Protein AF-0000000068169214 (afdb_homodimer)

InterPro domains:
  IPR000182 GNAT domain [PF13718] (425-531)
  IPR000182 GNAT domain [PF13718] (538-586)
  IPR000182 GNAT domain [PS51186] (446-587)
  IPR007807 TcmA/NAT10, helicase domain [PF05127] (220-394)
  IPR013562 TmcA/NAT10, N-terminal [PF08351] (6-164)
  IPR016181 Acyl-CoA N-acyltransferase [SSF55729] (498-569)
  IPR024914 tRNA(Met) cytidine acetyltransferase TmcA [MF_01886] (15-723)
  IPR027417 P-loop containing nucleoside triphosphate hydrolase [G3DSA:3.40.50.300] (217-384)
  IPR027417 P-loop containing nucleoside triphosphate hydrolase [SSF52540] (193-338)
  IPR032672 TmcA/NAT10/Kre33 [PTHR10925] (72-532)

Foldseek 3Di:
DPAPDDLLVLLQQQQVLWFEFEEEAEAPPVVVVLVNVVSLCVVPVAWAEEEEDAPVDPCGVVVVVVVCVNHPHYDYDYLVRLLLCLVAETQEYEYEPAQADFLQSLQSRVNRYFGSGYYYYYYNHPQPNHPLQVLLDDPRAWACLLVVLLVVLLQPFANYWYHDPHYTHHHHDGSVQWAAADDDDCAPPNLLSVVARHVLLSVLLRCVCQLVDDWFAEEEEEEAPQLCLLLSQLLNVVVNCVPHPDAFEEEEEELDLSLNQNSPVSVVVNCVSVVADWDFDADPVGGGAWTGGPSHIYGYDYLVAQLQDDTQEYEYGQVLLQPLLSVLLSSLVYRGYYYYHYCFYQQAHCVVVVVSCVVCVPRHVYHYRYGYAGRRGTHRHSVVVSSCQSLVRVQAADPFDFPLDKDKDDLSVCSVDSVSVSNLVNQQRVFDGGHHSSVSSSSRINPQKIKMAGPRRQKIWIKGKAALDDLVVLVCLCVPDDDSPHVPQSCCCNVVVPSVRRNFIEMEGATIGGRPVCPPVCSSLSSVVVVVVVCVVVPGFKYKYKDFQDLVVLVVCVVSPWAWQDWAQDQDSRRSGIIIMTMDGDDPVSVVVSLVSLQVVLVVCQQDCQPSVLPPQLLSSQVNLLRRDAADAADADLVLLVVLVCVLVVNDDCVVNLVSLSSLLVRCSNHVPDDDDSLLNSLSCNCRRNVHQLCSSCSSSVHHSVVSVVSPSVSSVVSCVVVVPD/DPAPDDLLVLLQQQQVLWFEFEEEAEAPPVVVVLVNVVSLCVVPVAWAEEEEDAPVDPCGVVVVVVVCVNHPHYDYDYLVRLLLCLVAETQEYEYEPAQADFLQSLQSRVNRYFGSGYYYYYYNHPQPNHDLQVLLDDPRAWFCLLVVLLVVLLQPFANYWYHDPHYTHHHHDGSVQWAAADDDDCAPPNLLSVVARHVLLSVLLNCVLQLVDDWFAEEEEEEAPQLCLLLSQLLNVVVNCVPHPDAFEEEEEELDLSLNQNSPVSVVVNCVSVVADWDFDADPVGGGAWTGGPSHIYGYDYLVAQLQDDTQEYEYGQNLQQPLLSVLLSSLVYRGYYYYHYCFDLFAHCVVVVVSCVVCVPNHDYHYRYGYAGRRGTHRHSVVVSSCQSLVRVQAADPFDQPLDKDKDDLSVCSVDSVSVSNLVNQQRVFDRGHHSSVSSSSRINPQKIWMAGPRRQKIWIKGKAALDDLVVLVCLCVPDDDSPHVVQSCCCNPVVPSVRRNFIEMEGADIGGRPVCPPVCSSLSSVVVVVVVCVVVPGFKYKYKDFQDLVVLVVCVVSPWAWQDWAQDQDSRRSGIIIMTMDGDDPVSVVVSLVSLQVVLVVCQQDCQPSVLPPQLLSSQVNLLRRDAADAADADLVLLVLLVCVLVVNDDCVVNLVSLSSLLVRCSNHVPDDDDSLLNSLSCNCRRNVHQLCSSCSSSVHHSVVSVVSPSVSSVVSCVVVVPD

Secondary structure (DSSP, 8-state):
---SS-HHHHHHHHHHHT--EEEEEESS-HHHHHHHHHHHHTT-SS--EEEEE-TTSTTHHHHHHHHHHH-SSEEEEEGGGGGGGTT--EEEEEEE-SS---HHHHHHHHTTEEEEEEEEEEES-TTSS-HHHHHT-BTTB---HHHHHHHHHHHHSTTEEEEETTEEEE----GGG-B--------S-HHHHTT-SSHHHHHHHHHGGGGGSSS-EEEEEEE-TTS-HHHHHHHHHHHHHHH-SS--EEEEE-SSHHHHHHHHHHHHHHHHHTT---EEEE-TTS-EEEEEETTEEEEE--HHHHTT---SEEEEETHHHHHHHHHHHHHHH-SEEEEEEESSSTT---HHHHHGGGGGTTTSEEEEEE--S-SSS-BT-HHHHHHHHHTTTT---------S-EEEE-HHHHHH-HHHHHHHHHHHHHH-TT--HHHHHHHHH-TTEEEEEEGGGSEEEEEEEEE---HHHHHHHHTT---SS-HHHHHHHHHH--GGGGGSEEEEEEEEEE-GGGTTSSHHHHHHHHHHHHHHHTT-SEEEEEEE--HHHHHHHHHTT-EEEEE-SS-BTTTTB-EEEEEEE-SHHHHHHHHHHHHHHHHHHHHHTTTTTTTS-HHHHHHHHHHSPP-------HHHHHHHHHHHTTSS-HHHHHHHHHHHHHHHHHH--S---HHHHHHHIIIIIS---HHHHHHHHT--HHHHHHHHHHHHHHHHHHTT--/---SS-HHHHHHHHHHHT--EEEEEESS-HHHHHHHHHHHHTT-SS--EEEEE-TTSTTHHHHHHHHHHH-SSEEEEEGGGGGGGTT--EEEEEEE-SS---HHHHHHHHTTEEEEEEEEEEES-TTSS-HHHHHT-BTTB---HHHHHHHHHHHHSTTEEEEETTEEEE----GGG-B--------S-HHHHTT-SSHHHHHHHHHGGGGGSSS-EEEEEEE-TTS-HHHHHHHHHHHHHHH-SS--EEEEE-SSHHHHHHHHHHHHHHHHHTT---EEEE-TTS-EEEEEETTEEEEE--HHHHTT---SEEEEETHHHHHHHHHHHHHHH-SEEEEEEESSSTT---HHHHHGGGGGBTTBEEEEEE--S-SSS-BT-HHHHHHHHHTTTT---------S-EEEE-HHHHHH-HHHHHHHHHHHHHH-TT--HHHHHHHHH-TTEEEEEEGGGSEEEEEEEEE---HHHHHHHHTT---SS-HHHHHHHHHH--GGGGGSEEEEEEEEEE-GGGTTSSHHHHHHHHHHHHHHHTT-SEEEEEEE--HHHHHHHHHTT-EEEEE-SS-BTTTTB-EEEEEEE-SHHHHHHHHHHHHHHHHHHHHHTTTTTTTS-HHHHHHHHHHSPP-------HHHHHHHHHHHTTSS-HHHHHHHHHHHHHHHHHH--S---HHHHHHHIIIIIS---HHHHHHHHT--HHHHHHHHHHHHHHHHHHTT--

Solvent-accessible surface area (backbone atoms only — not comparable to full-atom values): 74228 Å² total; per-residue (Å²): 128,93,53,101,60,65,64,53,58,54,50,49,39,22,47,73,19,21,20,45,37,41,36,39,31,41,28,86,38,68,63,57,54,50,50,54,51,52,45,46,35,73,75,43,78,79,48,45,28,39,37,36,34,56,75,84,44,88,65,40,55,58,53,52,53,55,50,51,74,78,41,90,47,71,45,79,35,43,59,93,56,42,66,71,44,62,84,44,76,22,37,26,28,38,38,52,29,49,57,32,65,49,53,49,59,53,50,54,53,59,67,19,41,26,34,34,16,42,33,38,38,36,21,52,42,91,90,45,70,25,55,55,57,52,68,41,41,56,96,85,36,56,50,59,49,40,61,51,50,44,53,51,44,50,69,70,35,47,39,29,36,36,33,53,73,85,42,75,48,70,39,83,66,61,42,85,63,34,45,62,61,54,59,82,64,54,64,86,48,50,78,60,32,68,77,39,57,33,46,52,37,29,48,45,48,60,52,51,59,60,58,73,46,86,71,37,26,35,40,37,38,35,26,43,76,60,34,46,65,53,42,27,50,10,40,29,51,50,52,48,50,71,69,40,92,52,73,34,39,31,38,35,24,20,72,42,68,58,76,31,42,48,27,51,51,28,24,50,50,34,30,56,72,67,69,52,74,66,47,78,40,63,48,99,88,67,46,70,39,30,41,33,40,57,65,19,33,43,28,57,36,56,54,85,53,44,57,75,50,88,65,58,34,40,36,30,33,48,35,45,47,36,32,66,69,53,51,54,38,33,61,66,65,45,47,19,38,36,38,31,31,38,44,40,31,65,77,10,30,24,58,61,53,55,54,59,53,61,76,37,61,76,76,26,55,69,45,80,46,74,36,80,61,38,63,49,32,15,45,64,27,39,51,58,53,45,50,34,58,67,50,49,44,72,42,52,52,51,92,46,67,77,74,85,44,71,44,76,51,60,56,69,64,37,72,72,30,65,68,59,34,40,35,52,48,4,21,52,33,61,64,29,53,70,36,39,34,48,52,55,41,46,62,42,17,36,61,64,50,46,37,35,36,27,39,64,56,29,28,41,34,39,30,33,63,30,47,56,45,51,73,66,55,46,53,42,35,52,65,58,48,85,74,90,71,28,64,68,40,42,49,40,22,47,60,48,51,41,57,72,56,23,52,40,35,27,36,32,44,70,42,73,23,44,21,78,93,54,54,94,68,53,55,68,58,49,48,50,50,53,51,48,55,52,38,54,71,69,65,39,24,32,40,30,36,64,45,69,67,41,60,68,61,52,49,54,42,44,76,71,62,31,33,55,47,45,66,51,59,58,60,33,61,74,47,58,38,38,39,31,30,33,39,34,55,69,35,73,66,38,42,52,53,48,50,52,41,9,38,49,41,40,52,33,52,67,65,27,21,44,48,65,42,46,85,51,58,36,51,45,53,33,52,54,41,66,58,22,61,60,59,68,85,65,87,78,55,70,45,40,53,50,34,52,50,34,35,73,70,66,57,42,58,64,69,67,32,44,40,41,52,43,51,50,50,50,34,45,53,26,45,57,87,68,90,73,61,50,68,44,45,13,40,44,38,23,45,54,47,33,33,38,52,54,58,55,34,5,45,74,69,77,42,50,38,70,54,39,55,52,42,33,49,51,41,52,52,52,53,36,58,76,69,64,66,127,127,92,54,101,61,63,63,53,57,55,49,50,38,23,46,73,19,22,20,44,39,41,36,37,31,41,27,86,40,68,64,60,52,50,48,54,54,52,46,46,37,73,74,43,77,80,50,45,28,38,38,36,32,56,76,85,44,90,64,41,56,58,53,50,52,55,49,51,74,76,40,90,47,70,44,81,35,41,60,92,56,43,65,72,44,63,83,44,76,23,38,27,29,40,37,52,30,51,57,33,66,48,52,50,57,53,52,54,52,59,66,18,40,26,35,36,17,43,35,38,38,36,21,53,44,91,89,45,71,25,55,57,57,54,70,41,40,55,96,87,35,56,50,58,50,39,61,52,49,44,52,51,44,52,69,70,36,47,40,28,37,36,35,52,74,87,42,73,48,68,39,82,67,60,42,85,62,34,44,63,62,56,59,82,64,54,62,86,46,49,80,61,33,68,76,39,57,33,44,54,35,29,48,46,46,61,51,52,60,60,58,71,46,87,69,38,26,35,39,37,40,36,26,42,76,59,33,45,65,52,42,26,50,10,42,28,51,50,52,48,51,70,67,41,94,53,73,34,38,34,39,35,24,20,72,44,67,57,75,32,42,47,26,51,52,28,25,51,50,34,31,57,72,68,70,51,74,64,48,78,42,62,48,98,87,67,44,68,38,30,40,32,41,56,66,18,32,43,29,55,35,56,53,85,54,45,58,74,49,88,66,58,35,41,35,29,31,47,36,45,44,36,34,67,70,52,50,52,38,33,61,65,65,43,50,19,38,34,37,30,30,40,46,40,32,66,78,11,29,24,57,59,52,55,54,58,54,59,74,40,65,74,78,29,53,72,45,80,45,76,36,79,60,37,63,51,31,14,46,64,27,38,49,59,54,44,49,34,58,69,50,50,43,74,41,50,52,53,93,46,66,80,72,87,42,72,43,76,51,60,57,70,62,36,72,73,31,65,67,59,35,40,35,53,49,4,21,53,34,60,64,29,53,70,37,40,36,48,53,54,41,47,63,43,16,35,60,63,51,45,38,36,36,26,39,65,56,29,27,41,34,39,30,32,63,30,47,57,44,52,72,66,56,47,51,41,34,53,66,57,48,84,80,87,70,28,65,69,38,44,49,40,23,48,60,49,52,40,60,72,56,23,51,40,35,28,36,32,44,69,43,74,24,43,20,79,92,54,56,93,68,53,55,66,57,51,48,48,50,53,51,47,56,52,39,54,72,69,66,38,24,31,39,30,34,64,44,68,66,42,61,68,62,50,49,54,42,43,75,71,61,31,34,54,48,46,66,51,59,57,60,34,61,74,44,57,37,38,38,32,30,33,40,34,54,68,34,72,67,38,41,53,53,47,49,52,41,9,38,50,40,40,51,33,52,68,64,26,19,45,46,66,43,46,87,50,57,36,52,44,54,33,52,53,40,68,58,22,61,60,57,68,87,65,87,77,55,69,45,40,53,50,35,51,51,35,35,73,73,67,54,42,59,64,70,65,30,44,38,42,52,43,50,50,51,50,34,45,54,25,45,57,86,68,90,74,60,50,67,44,44,13,40,44,36,23,44,55,47,31,34,38,52,55,58,57,33,5,43,74,69,78,41,51,38,68,54,39,54,52,42,32,48,52,42,51,53,50,53,36,56,74,67,65,65,127

pLDDT: mean 90.36, std 9.46, range [45.31, 98.69]

Organism: Metallosphaera sedula (strain ATCC 51363 / DSM 5348 / JCM 9185 / NBRC 15509 / TH2) (NCBI:txid399549)

Structure (mmCIF, N/CA/C/O backbone):
data_AF-0000000068169214-model_v1
#
loop_
_entity.id
_entity.type
_entity.pdbx_description
1 polymer 'tRNA(Met) cytidine acetyltransferase TmcA'
#
loop_
_atom_site.group_PDB
_atom_site.id
_atom_site.type_symbol
_atom_site.label_atom_id
_atom_site.label_alt_id
_atom_site.label_comp_id
_atom_site.label_asym_id
_atom_site.label_entity_id
_atom_site.label_seq_id
_atom_site.pdbx_PDB_ins_code
_atom_site.Cartn_x
_atom_site.Cartn_y
_atom_site.Cartn_z
_atom_site.occupancy
_atom_site.B_iso_or_equiv
_atom_site.auth_seq_id
_atom_site.auth_comp_id
_atom_site.auth_asym_id
_atom_site.auth_atom_id
_atom_site.pdbx_PDB_model_num
ATOM 1 N N . MET A 1 1 ? -19.953 46.594 42.469 1 50.31 1 MET A N 1
ATOM 2 C CA . MET A 1 1 ? -19.094 47.219 41.469 1 50.31 1 MET A CA 1
ATOM 3 C C . MET A 1 1 ? -19.562 48.625 41.125 1 50.31 1 MET A C 1
ATOM 5 O O . MET A 1 1 ? -20.75 48.844 40.906 1 50.31 1 MET A O 1
ATOM 9 N N . LYS A 1 2 ? -19.016 49.562 41.688 1 56.84 2 LYS A N 1
ATOM 10 C CA . LYS A 1 2 ? -19.359 50.969 41.469 1 56.84 2 LYS A CA 1
ATOM 11 C C . LYS A 1 2 ? -19.266 51.312 39.969 1 56.84 2 LYS A C 1
ATOM 13 O O . LYS A 1 2 ? -18.172 51.312 39.406 1 56.84 2 LYS A O 1
ATOM 18 N N . SER A 1 3 ? -20.156 50.781 39.094 1 64.81 3 SER A N 1
ATOM 19 C CA . SER A 1 3 ? -20.094 51.188 37.688 1 64.81 3 SER A CA 1
ATOM 20 C C . SER A 1 3 ? -21.25 52.125 37.344 1 64.81 3 SER A C 1
ATOM 22 O O . SER A 1 3 ? -22.328 52.031 37.938 1 64.81 3 SER A O 1
ATOM 24 N N . ASN A 1 4 ? -20.969 53.156 36.688 1 70.69 4 ASN A N 1
ATOM 25 C CA . ASN A 1 4 ? -21.969 54.094 36.188 1 70.69 4 ASN A CA 1
ATOM 26 C C . ASN A 1 4 ? -22.797 53.5 35.062 1 70.69 4 ASN A C 1
ATOM 28 O O . ASN A 1 4 ? -23.609 54.188 34.469 1 70.69 4 ASN A O 1
ATOM 32 N N . TYR A 1 5 ? -22.484 52.188 34.781 1 81.19 5 TYR A N 1
ATOM 33 C CA . TYR A 1 5 ? -23.203 51.531 33.719 1 81.19 5 TYR A CA 1
ATOM 34 C C . TYR A 1 5 ? -24.172 50.469 34.25 1 81.19 5 TYR A C 1
ATOM 36 O O . TYR A 1 5 ? -23.891 49.844 35.25 1 81.19 5 TYR A O 1
ATOM 44 N N . ASP A 1 6 ? -25.25 50.406 33.656 1 89.56 6 ASP A N 1
ATOM 45 C CA . ASP A 1 6 ? -26.188 49.344 34 1 89.56 6 ASP A CA 1
ATOM 46 C C . ASP A 1 6 ? -25.844 48.062 33.25 1 89.56 6 ASP A C 1
ATOM 48 O O . ASP A 1 6 ? -26.344 47.812 32.156 1 89.56 6 ASP A O 1
ATOM 52 N N . ILE A 1 7 ? -25.125 47.219 33.844 1 92.88 7 ILE A N 1
ATOM 53 C CA . ILE A 1 7 ? -24.562 45.969 33.281 1 92.88 7 ILE A CA 1
ATOM 54 C C . ILE A 1 7 ? -25.688 45.031 32.875 1 92.88 7 ILE A C 1
ATOM 56 O O . ILE A 1 7 ? -25.625 44.406 31.828 1 92.88 7 ILE A O 1
ATOM 60 N N . GLN A 1 8 ? -26.734 44.969 33.625 1 92.5 8 GLN A N 1
ATOM 61 C CA . GLN A 1 8 ? -27.875 44.094 33.344 1 92.5 8 GLN A CA 1
ATOM 62 C C . GLN A 1 8 ? -28.562 44.531 32.062 1 92.5 8 GLN A C 1
ATOM 64 O O . GLN A 1 8 ? -28.969 43.688 31.25 1 92.5 8 GLN A O 1
ATOM 69 N N . GLU A 1 9 ? -28.688 45.781 31.938 1 92.75 9 GLU A N 1
ATOM 70 C CA . GLU A 1 9 ? -29.312 46.281 30.719 1 92.75 9 GLU A CA 1
ATOM 71 C C . GLU A 1 9 ? -28.484 45.969 29.484 1 92.75 9 GLU A C 1
ATOM 73 O O . GLU A 1 9 ? -29.016 45.719 28.406 1 92.75 9 GLU A O 1
ATOM 78 N N . ILE A 1 10 ? -27.203 46.094 29.625 1 94.62 10 ILE A N 1
ATOM 79 C CA . ILE A 1 10 ? -26.297 45.75 28.531 1 94.62 10 ILE A CA 1
ATOM 80 C C . ILE A 1 10 ? -26.469 44.312 28.125 1 94.62 10 ILE A C 1
ATOM 82 O O . ILE A 1 10 ? -26.594 44 26.938 1 94.62 10 ILE A O 1
ATOM 86 N N . PHE A 1 11 ? -26.578 43.406 29.109 1 95.94 11 PHE A N 1
ATOM 87 C CA . PHE A 1 11 ? -26.734 41.969 28.844 1 95.94 11 PHE A CA 1
ATOM 88 C C . PHE A 1 11 ? -28.094 41.656 28.234 1 95.94 11 PHE A C 1
ATOM 90 O O . PHE A 1 11 ? -28.203 40.812 27.359 1 95.94 11 PHE A O 1
ATOM 97 N N . ARG A 1 12 ? -29.109 42.375 28.688 1 95.19 12 ARG A N 1
ATOM 98 C CA . ARG A 1 12 ? -30.453 42.188 28.141 1 95.19 12 ARG A CA 1
ATOM 99 C C . ARG A 1 12 ? -30.531 42.656 26.688 1 95.19 12 ARG A C 1
ATOM 101 O O . ARG A 1 12 ? -31.234 42.062 25.875 1 95.19 12 ARG A O 1
ATOM 108 N N . ASP A 1 13 ? -29.859 43.781 26.484 1 95.38 13 ASP A N 1
ATOM 109 C CA . ASP A 1 13 ? -29.828 44.312 25.109 1 95.38 13 ASP A CA 1
ATOM 110 C C . ASP A 1 13 ? -29.125 43.344 24.172 1 95.38 13 ASP A C 1
ATOM 112 O O . ASP A 1 13 ? -29.516 43.188 23 1 95.38 13 ASP A O 1
ATOM 116 N N . ALA A 1 14 ? -28.125 42.688 24.641 1 95.62 14 ALA A N 1
ATOM 117 C CA . ALA A 1 14 ? -27.391 41.688 23.844 1 95.62 14 ALA A CA 1
ATOM 118 C C . ALA A 1 14 ? -28.281 40.5 23.484 1 95.62 14 ALA A C 1
ATOM 120 O O . ALA A 1 14 ? -28.172 39.969 22.391 1 95.62 14 ALA A O 1
ATOM 121 N N . VAL A 1 15 ? -29.125 40.094 24.406 1 94.62 15 VAL A N 1
ATOM 122 C CA . VAL A 1 15 ? -30.078 39 24.141 1 94.62 15 VAL A CA 1
ATOM 123 C C . VAL A 1 15 ? -31.062 39.438 23.047 1 94.62 15 VAL A C 1
ATOM 125 O O . VAL A 1 15 ? -31.328 38.688 22.109 1 94.62 15 VAL A O 1
ATOM 128 N N . SER A 1 16 ? -31.453 40.656 23.203 1 93.19 16 SER A N 1
ATOM 129 C CA . SER A 1 16 ? -32.406 41.188 22.234 1 93.19 16 SER A CA 1
ATOM 130 C C . SER A 1 16 ? -31.797 41.281 20.844 1 93.19 16 SER A C 1
ATOM 132 O O . SER A 1 16 ? -32.438 41 19.844 1 93.19 16 SER A O 1
ATOM 134 N N . GLY A 1 17 ? -30.609 41.688 20.766 1 93.25 17 GLY A N 1
ATOM 135 C CA . GLY A 1 17 ? -29.938 41.875 19.5 1 93.25 17 GLY A CA 1
ATOM 136 C C . GLY A 1 17 ? -29.172 40.656 19.016 1 93.25 17 GLY A C 1
ATOM 137 O O . GLY A 1 17 ? -28.625 40.656 17.922 1 93.25 17 GLY A O 1
ATOM 138 N N . ASN A 1 18 ? -29.141 39.688 19.797 1 94.88 18 ASN A N 1
ATOM 139 C CA . ASN A 1 18 ? -28.438 38.438 19.5 1 94.88 18 ASN A CA 1
ATOM 140 C C . ASN A 1 18 ? -26.953 38.688 19.234 1 94.88 18 ASN A C 1
ATOM 142 O O . ASN A 1 18 ? -26.391 38.188 18.25 1 94.88 18 ASN A O 1
ATOM 146 N N . TYR A 1 19 ? -26.328 39.594 19.938 1 96.06 19 TYR A N 1
ATOM 147 C CA . TYR A 1 19 ? -24.891 39.781 19.859 1 96.06 19 TYR A CA 1
ATOM 148 C C . TYR A 1 19 ? -24.203 39.375 21.156 1 96.06 19 TYR A C 1
ATOM 150 O O . TYR A 1 19 ? -24.875 39.094 22.156 1 96.06 19 TYR A O 1
ATOM 158 N N . ARG A 1 20 ? -22.906 39.281 21.172 1 95.62 20 ARG A N 1
ATOM 159 C CA . ARG A 1 20 ? -22.156 38.75 22.312 1 95.62 20 ARG A CA 1
ATOM 160 C C . ARG A 1 20 ? -21.547 39.875 23.125 1 95.62 20 ARG A C 1
ATOM 162 O O . ARG A 1 20 ? -21.312 40.969 22.594 1 95.62 20 ARG A O 1
ATOM 169 N N . ASN A 1 21 ? -21.328 39.531 24.328 1 95.75 21 ASN A N 1
ATOM 170 C CA . ASN A 1 21 ? -20.594 40.438 25.203 1 95.75 21 ASN A CA 1
ATOM 171 C C . ASN A 1 21 ? -19.25 39.844 25.594 1 95.75 21 ASN A C 1
ATOM 173 O O . ASN A 1 21 ? -19.141 38.656 25.922 1 95.75 21 ASN A O 1
ATOM 177 N N . LEU A 1 22 ? -18.25 40.719 25.516 1 97.88 22 LEU A N 1
ATOM 178 C CA . LEU A 1 22 ? -16.906 40.344 25.969 1 97.88 22 LEU A CA 1
ATOM 179 C C . LEU A 1 22 ? -16.484 41.188 27.156 1 97.88 22 LEU A C 1
ATOM 181 O O . LEU A 1 22 ? -16.453 42.406 27.078 1 97.88 22 LEU A O 1
ATOM 185 N N . VAL A 1 23 ? -16.25 40.531 28.281 1 97.81 23 VAL A N 1
ATOM 186 C CA . VAL A 1 23 ? -15.711 41.188 29.469 1 97.81 23 VAL A CA 1
ATOM 187 C C . VAL A 1 23 ? -14.258 40.75 29.688 1 97.81 23 VAL A C 1
ATOM 189 O O . VAL A 1 23 ? -13.969 39.562 29.781 1 97.81 23 VAL A O 1
ATOM 192 N N . VAL A 1 24 ? -13.367 41.719 29.703 1 97.81 24 VAL A N 1
ATOM 193 C CA . VAL A 1 24 ? -11.977 41.438 30.016 1 97.81 24 VAL A CA 1
ATOM 194 C C . VAL A 1 24 ? -11.617 42.031 31.375 1 97.81 24 VAL A C 1
ATOM 196 O O . VAL A 1 24 ? -11.781 43.25 31.594 1 97.81 24 VAL A O 1
ATOM 199 N N . ILE A 1 25 ? -11.18 41.188 32.281 1 97.69 25 ILE A N 1
ATOM 200 C CA . ILE A 1 25 ? -10.828 41.594 33.625 1 97.69 25 ILE A CA 1
ATOM 201 C C . ILE A 1 25 ? -9.328 41.438 33.844 1 97.69 25 ILE A C 1
ATOM 203 O O . ILE A 1 25 ? -8.781 40.344 33.75 1 97.69 25 ILE A O 1
ATOM 207 N N . GLU A 1 26 ? -8.641 42.5 34.125 1 96.25 26 GLU A N 1
ATOM 208 C CA . GLU A 1 26 ? -7.207 42.469 34.406 1 96.25 26 GLU A CA 1
ATOM 209 C C . GLU A 1 26 ? -6.922 43.031 35.812 1 96.25 26 GLU A C 1
ATOM 211 O O . GLU A 1 26 ? -7.402 44.094 36.156 1 96.25 26 GLU A O 1
ATOM 216 N N . GLY A 1 27 ? -6.203 42.375 36.625 1 94.62 27 GLY A N 1
ATOM 217 C CA . GLY A 1 27 ? -5.891 42.719 38 1 94.62 27 GLY A CA 1
ATOM 218 C C . GLY A 1 27 ? -6.48 41.75 39.031 1 94.62 27 GLY A C 1
ATOM 219 O O . GLY A 1 27 ? -6.461 40.531 38.812 1 94.62 27 GLY A O 1
ATOM 220 N N . ASP A 1 28 ? -6.895 42.375 40.156 1 93.62 28 ASP A N 1
ATOM 221 C CA . ASP A 1 28 ? -7.645 41.562 41.094 1 93.62 28 ASP A CA 1
ATOM 222 C C . ASP A 1 28 ? -9 41.156 40.531 1 93.62 28 ASP A C 1
ATOM 224 O O . ASP A 1 28 ? -9.922 41.969 40.469 1 93.62 28 ASP A O 1
ATOM 228 N N . TYR A 1 29 ? -9.109 39.906 40.156 1 94.56 29 TYR A N 1
ATOM 229 C CA . TYR A 1 29 ? -10.195 39.5 39.25 1 94.56 29 TYR A CA 1
ATOM 230 C C . TYR A 1 29 ? -11.312 38.812 40.062 1 94.56 29 TYR A C 1
ATOM 232 O O . TYR A 1 29 ? -12.43 38.688 39.531 1 94.56 29 TYR A O 1
ATOM 240 N N . ARG A 1 30 ? -11.227 38.406 41.219 1 93.75 30 ARG A N 1
ATOM 241 C CA . ARG A 1 30 ? -12.18 37.531 41.938 1 93.75 30 ARG A CA 1
ATOM 242 C C . ARG A 1 30 ? -13.523 38.25 42.094 1 93.75 30 ARG A C 1
ATOM 244 O O . ARG A 1 30 ? -14.562 37.688 41.719 1 93.75 30 ARG A O 1
ATOM 251 N N . GLU A 1 31 ? -13.508 39.406 42.594 1 93.81 31 GLU A N 1
ATOM 252 C CA . GLU A 1 31 ? -14.742 40.125 42.875 1 93.81 31 GLU A CA 1
ATOM 253 C C . GLU A 1 31 ? -15.461 40.531 41.594 1 93.81 31 GLU A C 1
ATOM 255 O O . GLU A 1 31 ? -16.641 40.25 41.438 1 93.81 31 GLU A O 1
ATOM 260 N N . PRO A 1 32 ? -14.742 41.188 40.75 1 95.25 32 PRO A N 1
ATOM 261 C CA . PRO A 1 32 ? -15.438 41.562 39.5 1 95.25 32 PRO A CA 1
ATOM 262 C C . PRO A 1 32 ? -15.938 40.344 38.719 1 95.25 32 PRO A C 1
ATOM 264 O O . PRO A 1 32 ? -17 40.406 38.125 1 95.25 32 PRO A O 1
ATOM 267 N N . LEU A 1 33 ? -15.188 39.312 38.656 1 96.44 33 LEU A N 1
ATOM 268 C CA . LEU A 1 33 ? -15.609 38.094 37.969 1 96.44 33 LEU A CA 1
ATOM 269 C C . LEU A 1 33 ? -16.938 37.594 38.531 1 96.44 33 LEU A C 1
ATOM 271 O O . LEU A 1 33 ? -17.859 37.281 37.75 1 96.44 33 LEU A O 1
ATOM 275 N N . LEU A 1 34 ? -17.078 37.562 39.812 1 95.38 34 LEU A N 1
ATOM 276 C CA . LEU A 1 34 ? -18.297 37.125 40.469 1 95.38 34 LEU A CA 1
ATOM 277 C C . LEU A 1 34 ? -19.453 38.062 40.156 1 95.38 34 LEU A C 1
ATOM 279 O O . LEU A 1 34 ? -20.578 37.625 39.938 1 95.38 34 LEU A O 1
ATOM 283 N N . GLU A 1 35 ? -19.141 39.281 40.188 1 94.56 35 GLU A N 1
ATOM 284 C CA . GLU A 1 35 ? -20.172 40.281 39.938 1 94.56 35 GLU A CA 1
ATOM 285 C C . GLU A 1 35 ? -20.75 40.156 38.531 1 94.56 35 GLU A C 1
ATOM 287 O O . GLU A 1 35 ? -21.953 40.188 38.344 1 94.56 35 GLU A O 1
ATOM 292 N N . PHE A 1 36 ? -19.875 40.062 37.562 1 96.25 36 PHE A N 1
ATOM 293 C CA . PHE A 1 36 ? -20.344 39.938 36.188 1 96.25 36 PHE A CA 1
ATOM 294 C C . PHE A 1 36 ? -21.125 38.625 36 1 96.25 36 PHE A C 1
ATOM 296 O O . PHE A 1 36 ? -22.125 38.625 35.281 1 96.25 36 PHE A O 1
ATOM 303 N N . ILE A 1 37 ? -20.672 37.531 36.625 1 96.56 37 ILE A N 1
ATOM 304 C CA . ILE A 1 37 ? -21.375 36.25 36.531 1 96.56 37 ILE A CA 1
ATOM 305 C C . ILE A 1 37 ? -22.781 36.406 37.125 1 96.56 37 ILE A C 1
ATOM 307 O O . ILE A 1 37 ? -23.766 35.969 36.531 1 96.56 37 ILE A O 1
ATOM 311 N N . HIS A 1 38 ? -22.859 37.094 38.281 1 95.12 38 HIS A N 1
ATOM 312 C CA . HIS A 1 38 ? -24.141 37.281 38.938 1 95.12 38 HIS A CA 1
ATOM 313 C C . HIS A 1 38 ? -25.078 38.125 38.094 1 95.12 38 HIS A C 1
ATOM 315 O O . HIS A 1 38 ? -26.281 37.844 38 1 95.12 38 HIS A O 1
ATOM 321 N N . GLU A 1 39 ? -24.562 39.156 37.594 1 95.31 39 GLU A N 1
ATOM 322 C CA . GLU A 1 39 ? -25.391 40 36.719 1 95.31 39 GLU A CA 1
ATOM 323 C C . GLU A 1 39 ? -25.906 39.219 35.531 1 95.31 39 GLU A C 1
ATOM 325 O O . GLU A 1 39 ? -27.047 39.438 35.094 1 95.31 39 GLU A O 1
ATOM 330 N N . TYR A 1 40 ? -25.078 38.375 34.938 1 96.44 40 TYR A N 1
ATOM 331 C CA . TYR A 1 40 ? -25.484 37.594 33.781 1 96.44 40 TYR A CA 1
ATOM 332 C C . TYR A 1 40 ? -26.531 36.562 34.188 1 96.44 40 TYR A C 1
ATOM 334 O O . TYR A 1 40 ? -27.453 36.281 33.406 1 96.44 40 TYR A O 1
ATOM 342 N N . LEU A 1 41 ? -26.438 36 35.406 1 95.69 41 LEU A N 1
ATOM 343 C CA . LEU A 1 41 ? -27.375 35 35.906 1 95.69 41 LEU A CA 1
ATOM 344 C C . LEU A 1 41 ? -28.781 35.594 36.031 1 95.69 41 LEU A C 1
ATOM 346 O O . LEU A 1 41 ? -29.766 34.844 36 1 95.69 41 LEU A O 1
ATOM 350 N N . LYS A 1 42 ? -28.859 36.906 36.156 1 94.69 42 LYS A N 1
ATOM 351 C CA . LYS A 1 42 ? -30.156 37.562 36.219 1 94.69 42 LYS A CA 1
ATOM 352 C C . LYS A 1 42 ? -30.828 37.594 34.844 1 94.69 42 LYS A C 1
ATOM 354 O O . LYS A 1 42 ? -32.031 37.719 34.75 1 94.69 42 LYS A O 1
ATOM 359 N N . VAL A 1 43 ? -30.062 37.531 33.875 1 94.75 43 VAL A N 1
ATOM 360 C CA . VAL A 1 43 ? -30.562 37.531 32.5 1 94.75 43 VAL A CA 1
ATOM 361 C C . VAL A 1 43 ? -30.75 36.125 32 1 94.75 43 VAL A C 1
ATOM 363 O O . VAL A 1 43 ? -31.75 35.812 31.359 1 94.75 43 VAL A O 1
ATOM 366 N N . GLU A 1 44 ? -29.797 35.219 32.219 1 93.88 44 GLU A N 1
ATOM 367 C CA . GLU A 1 44 ? -29.812 33.781 31.906 1 93.88 44 GLU A CA 1
ATOM 368 C C . GLU A 1 44 ? -29.609 32.938 33.156 1 93.88 44 GLU A C 1
ATOM 370 O O . GLU A 1 44 ? -28.484 32.781 33.625 1 93.88 44 GLU A O 1
ATOM 375 N N . ARG A 1 45 ? -30.609 32.281 33.594 1 92.44 45 ARG A N 1
ATOM 376 C CA . ARG A 1 45 ? -30.641 31.641 34.906 1 92.44 45 ARG A CA 1
ATOM 377 C C . ARG A 1 45 ? -29.734 30.406 34.906 1 92.44 45 ARG A C 1
ATOM 379 O O . ARG A 1 45 ? -29.047 30.156 35.906 1 92.44 45 ARG A O 1
ATOM 386 N N . ASN A 1 46 ? -29.812 29.641 33.875 1 93.44 46 ASN A N 1
ATOM 387 C CA . ASN A 1 46 ? -29.016 28.422 33.844 1 93.44 46 ASN A CA 1
ATOM 388 C C . ASN A 1 46 ? -28.188 28.328 32.562 1 93.44 46 ASN A C 1
ATOM 390 O O . ASN A 1 46 ? -28.391 27.438 31.734 1 93.44 46 ASN A O 1
ATOM 394 N N . PRO A 1 47 ? -27.141 29.172 32.531 1 96.06 47 PRO A N 1
ATOM 395 C CA . PRO A 1 47 ? -26.344 29.188 31.312 1 96.06 47 PRO A CA 1
ATOM 396 C C . PRO A 1 47 ? -25.438 27.969 31.172 1 96.06 47 PRO A C 1
ATOM 398 O O . PRO A 1 47 ? -24.828 27.531 32.156 1 96.06 47 PRO A O 1
ATOM 401 N N . SER A 1 48 ? -25.375 27.344 29.969 1 96.25 48 SER A N 1
ATOM 402 C CA . SER A 1 48 ? -24.312 26.406 29.656 1 96.25 48 SER A CA 1
ATOM 403 C C . SER A 1 48 ? -22.953 27.094 29.609 1 96.25 48 SER A C 1
ATOM 405 O O . SER A 1 48 ? -22.781 28.078 28.891 1 96.25 48 SER A O 1
ATOM 407 N N . THR A 1 49 ? -21.984 26.609 30.375 1 97.12 49 THR A N 1
ATOM 408 C CA . THR A 1 49 ? -20.75 27.344 30.547 1 97.12 49 THR A CA 1
ATOM 409 C C . THR A 1 49 ? -19.547 26.5 30.109 1 97.12 49 THR A C 1
ATOM 411 O O . THR A 1 49 ? -19.406 25.344 30.531 1 97.12 49 THR A O 1
ATOM 414 N N . GLY A 1 50 ? -18.719 27.094 29.188 1 96.88 50 GLY A N 1
ATOM 415 C CA . GLY A 1 50 ? -17.391 26.547 28.906 1 96.88 50 GLY A CA 1
ATOM 416 C C . GLY A 1 50 ? -16.281 27.234 29.688 1 96.88 50 GLY A C 1
ATOM 417 O O . GLY A 1 50 ? -16.156 28.453 29.656 1 96.88 50 GLY A O 1
ATOM 418 N N . TYR A 1 51 ? -15.508 26.5 30.484 1 97.88 51 TYR A N 1
ATOM 419 C CA . TYR A 1 51 ? -14.375 27.031 31.234 1 97.88 51 TYR A CA 1
ATOM 420 C C . TYR A 1 51 ? -13.055 26.562 30.625 1 97.88 51 TYR A C 1
ATOM 422 O O . TYR A 1 51 ? -12.734 25.375 30.656 1 97.88 51 TYR A O 1
ATOM 430 N N . TYR A 1 52 ? -12.305 27.531 30.094 1 97.5 52 TYR A N 1
ATOM 431 C CA . TYR A 1 52 ? -11.055 27.219 29.391 1 97.5 52 TYR A CA 1
ATOM 432 C C . TYR A 1 52 ? -9.852 27.469 30.281 1 97.5 52 TYR A C 1
ATOM 434 O O . TYR A 1 52 ? -9.711 28.562 30.859 1 97.5 52 TYR A O 1
ATOM 442 N N . PHE A 1 53 ? -8.977 26.484 30.406 1 97 53 PHE A N 1
ATOM 443 C CA . PHE A 1 53 ? -7.836 26.609 31.297 1 97 53 PHE A CA 1
ATOM 444 C C . PHE A 1 53 ? -6.801 25.531 31.016 1 97 53 PHE A C 1
ATOM 446 O O . PHE A 1 53 ? -6.988 24.703 30.125 1 97 53 PHE A O 1
ATOM 453 N N . HIS A 1 54 ? -5.637 25.672 31.672 1 96.38 54 HIS A N 1
ATOM 454 C CA . HIS A 1 54 ? -4.672 24.578 31.703 1 96.38 54 HIS A CA 1
ATOM 455 C C . HIS A 1 54 ? -4.824 23.75 32.969 1 96.38 54 HIS A C 1
ATOM 457 O O . HIS A 1 54 ? -4.398 24.172 34.062 1 96.38 54 HIS A O 1
ATOM 463 N N . PRO A 1 55 ? -5.297 22.5 32.875 1 94.62 55 PRO A N 1
ATOM 464 C CA . PRO A 1 55 ? -5.59 21.719 34.062 1 94.62 55 PRO A CA 1
ATOM 465 C C . PRO A 1 55 ? -4.34 21.406 34.875 1 94.62 55 PRO A C 1
ATOM 467 O O . PRO A 1 55 ? -4.43 21.188 36.094 1 94.62 55 PRO A O 1
ATOM 470 N N . TRP A 1 56 ? -3.227 21.344 34.312 1 92.69 56 TRP A N 1
ATOM 471 C CA . TRP A 1 56 ? -2.006 20.938 35 1 92.69 56 TRP A CA 1
ATOM 472 C C . TRP A 1 56 ? -1.346 22.125 35.719 1 92.69 56 TRP A C 1
ATOM 474 O O . TRP A 1 56 ? -0.438 21.938 36.531 1 92.69 56 TRP A O 1
ATOM 484 N N . ALA A 1 57 ? -1.766 23.391 35.344 1 94.06 57 ALA A N 1
ATOM 485 C CA . ALA A 1 57 ? -1.151 24.578 35.938 1 94.06 57 ALA A CA 1
ATOM 486 C C . ALA A 1 57 ? -1.495 24.688 37.438 1 94.06 57 ALA A C 1
ATOM 488 O O . ALA A 1 57 ? -2.617 24.391 37.844 1 94.06 57 ALA A O 1
ATOM 489 N N . GLN A 1 58 ? -0.557 25.188 38.25 1 92.62 58 GLN A N 1
ATOM 490 C CA . GLN A 1 58 ? -0.745 25.297 39.688 1 92.62 58 GLN A CA 1
ATOM 491 C C . GLN A 1 58 ? -1.894 26.234 40.031 1 92.62 58 GLN A C 1
ATOM 493 O O . GLN A 1 58 ? -1.936 27.375 39.531 1 92.62 58 GLN A O 1
ATOM 498 N N . GLY A 1 59 ? -2.85 25.812 40.812 1 94.06 59 GLY A N 1
ATOM 499 C CA . GLY A 1 59 ? -3.943 26.656 41.281 1 94.06 59 GLY A CA 1
ATOM 500 C C . GLY A 1 59 ? -5.125 26.672 40.312 1 94.06 59 GLY A C 1
ATOM 501 O O . GLY A 1 59 ? -6.184 27.203 40.656 1 94.06 59 GLY A O 1
ATOM 502 N N . SER A 1 60 ? -4.91 26.203 39.156 1 95.5 60 SER A N 1
ATOM 503 C CA . SER A 1 60 ? -5.941 26.281 38.125 1 95.5 60 SER A CA 1
ATOM 504 C C . SER A 1 60 ? -7.176 25.484 38.5 1 95.5 60 SER A C 1
ATOM 506 O O . SER A 1 60 ? -8.305 25.922 38.281 1 95.5 60 SER A O 1
ATOM 508 N N . LYS A 1 61 ? -7.051 24.359 39.094 1 95.56 61 LYS A N 1
ATOM 509 C CA . LYS A 1 61 ? -8.172 23.516 39.5 1 95.56 61 LYS A CA 1
ATOM 510 C C . LYS A 1 61 ? -8.969 24.172 40.625 1 95.56 61 LYS A C 1
ATOM 512 O O . LYS A 1 61 ? -10.195 24.031 40.688 1 95.56 61 LYS A O 1
ATOM 517 N N . GLU A 1 62 ? -8.297 24.797 41.5 1 95.94 62 GLU A N 1
ATOM 518 C CA . GLU A 1 62 ? -8.969 25.531 42.562 1 95.94 62 GLU A CA 1
ATOM 519 C C . GLU A 1 62 ? -9.852 26.641 42 1 95.94 62 GLU A C 1
ATOM 521 O O . GLU A 1 62 ? -10.961 26.875 42.469 1 95.94 62 GLU A O 1
ATOM 526 N N . ARG A 1 63 ? -9.328 27.359 41.031 1 96.31 63 ARG A N 1
ATOM 527 C CA . ARG A 1 63 ? -10.109 28.406 40.375 1 96.31 63 ARG A CA 1
ATOM 528 C C . ARG A 1 63 ? -11.352 27.828 39.719 1 96.31 63 ARG A C 1
ATOM 530 O O . ARG A 1 63 ? -12.438 28.391 39.812 1 96.31 63 ARG A O 1
ATOM 537 N N . LEU A 1 64 ? -11.172 26.719 39 1 96.19 64 LEU A N 1
ATOM 538 C CA . LEU A 1 64 ? -12.297 26.031 38.375 1 96.19 64 LEU A CA 1
ATOM 539 C C . LEU A 1 64 ? -13.344 25.656 39.406 1 96.19 64 LEU A C 1
ATOM 541 O O . LEU A 1 64 ? -14.539 25.844 39.219 1 96.19 64 LEU A O 1
ATOM 545 N N . ASN A 1 65 ? -12.883 25.062 40.562 1 95.56 65 ASN A N 1
ATOM 546 C CA . ASN A 1 65 ? -13.797 24.656 41.625 1 95.56 65 ASN A CA 1
ATOM 547 C C . ASN A 1 65 ? -14.562 25.844 42.188 1 95.56 65 ASN A C 1
ATOM 549 O O . ASN A 1 65 ? -15.734 25.734 42.562 1 95.56 65 ASN A O 1
ATOM 553 N N . TRP A 1 66 ? -13.875 26.922 42.281 1 95.62 66 TRP A N 1
ATOM 554 C CA . TRP A 1 66 ? -14.508 28.156 42.719 1 95.62 66 TRP A CA 1
ATOM 555 C C . TRP A 1 66 ? -15.625 28.562 41.781 1 95.62 66 TRP A C 1
ATOM 557 O O . TRP A 1 66 ? -16.719 28.922 42.188 1 95.62 66 TRP A O 1
ATOM 567 N N . ILE A 1 67 ? -15.422 28.516 40.5 1 95.38 67 ILE A N 1
ATOM 568 C CA . ILE A 1 67 ? -16.422 28.859 39.5 1 95.38 67 ILE A CA 1
ATOM 569 C C . ILE A 1 67 ? -17.578 27.875 39.562 1 95.38 67 ILE A C 1
ATOM 571 O O . ILE A 1 67 ? -18.75 28.281 39.438 1 95.38 67 ILE A O 1
ATOM 575 N N . ARG A 1 68 ? -17.266 26.594 39.75 1 94.38 68 ARG A N 1
ATOM 576 C CA . ARG A 1 68 ? -18.281 25.547 39.844 1 94.38 68 ARG A CA 1
ATOM 577 C C . ARG A 1 68 ? -19.203 25.766 41.062 1 94.38 68 ARG A C 1
ATOM 579 O O . ARG A 1 68 ? -20.344 25.297 41.062 1 94.38 68 ARG A O 1
ATOM 586 N N . SER A 1 69 ? -18.719 26.406 42.062 1 94 69 SER A N 1
ATOM 587 C CA . SER A 1 69 ? -19.516 26.688 43.219 1 94 69 SER A CA 1
ATOM 588 C C . SER A 1 69 ? -20.578 27.734 42.938 1 94 69 SER A C 1
ATOM 590 O O . SER A 1 69 ? -21.594 27.812 43.656 1 94 69 SER A O 1
ATOM 592 N N . VAL A 1 70 ? -20.375 28.516 41.906 1 92.56 70 VAL A N 1
ATOM 593 C CA . VAL A 1 70 ? -21.281 29.609 41.562 1 92.56 70 VAL A CA 1
ATOM 594 C C . VAL A 1 70 ? -22.156 29.219 40.406 1 92.56 70 VAL A C 1
ATOM 596 O O . VAL A 1 70 ? -23.297 29.703 40.25 1 92.56 70 VAL A O 1
ATOM 599 N N . LEU A 1 71 ? -21.625 28.406 39.531 1 94 71 LEU A N 1
ATOM 600 C CA . LEU A 1 71 ? -22.328 28 38.312 1 94 71 LEU A CA 1
ATOM 601 C C . LEU A 1 71 ? -22.641 26.516 38.344 1 94 71 LEU A C 1
ATOM 603 O O . LEU A 1 71 ? -21.828 25.703 38.781 1 94 71 LEU A O 1
ATOM 607 N N . THR A 1 72 ? -23.781 26.062 37.844 1 88.75 72 THR A N 1
ATOM 608 C CA . THR A 1 72 ? -24.266 24.688 37.938 1 88.75 72 THR A CA 1
ATOM 609 C C . THR A 1 72 ? -23.781 23.844 36.75 1 88.75 72 THR A C 1
ATOM 611 O O . THR A 1 72 ? -23.453 22.672 36.906 1 88.75 72 THR A O 1
ATOM 614 N N . THR A 1 73 ? -23.75 24.328 35.562 1 92.81 73 THR A N 1
ATOM 615 C CA . THR A 1 73 ? -23.422 23.578 34.344 1 92.81 73 THR A CA 1
ATOM 616 C C . THR A 1 73 ? -22.125 24.078 33.75 1 92.81 73 THR A C 1
ATOM 618 O O . THR A 1 73 ? -22.141 24.984 32.906 1 92.81 73 THR A O 1
ATOM 621 N N . VAL A 1 74 ? -20.984 23.484 34.188 1 95.69 74 VAL A N 1
ATOM 622 C CA . VAL A 1 74 ? -19.688 23.938 33.719 1 95.69 74 VAL A CA 1
ATOM 623 C C . VAL A 1 74 ? -18.953 22.797 33.031 1 95.69 74 VAL A C 1
ATOM 625 O O . VAL A 1 74 ? -18.781 21.719 33.594 1 95.69 74 VAL A O 1
ATOM 628 N N . THR A 1 75 ? -18.625 22.984 31.797 1 95.75 75 THR A N 1
ATOM 629 C CA . THR A 1 75 ? -17.781 22.078 31.047 1 95.75 75 THR A CA 1
ATOM 630 C C . THR A 1 75 ? -16.312 22.516 31.109 1 95.75 75 THR A C 1
ATOM 632 O O . THR A 1 75 ? -15.977 23.609 30.656 1 95.75 75 THR A O 1
ATOM 635 N N . ASP A 1 76 ? -15.469 21.797 31.688 1 95.38 76 ASP A N 1
ATOM 636 C CA . ASP A 1 76 ? -14.055 22.156 31.75 1 95.38 76 ASP A CA 1
ATOM 637 C C . ASP A 1 76 ? -13.352 21.812 30.438 1 95.38 76 ASP A C 1
ATOM 639 O O . ASP A 1 76 ? -13.469 20.672 29.938 1 95.38 76 ASP A O 1
ATOM 643 N N . ILE A 1 77 ? -12.695 22.703 29.875 1 96.25 77 ILE A N 1
ATOM 644 C CA . ILE A 1 77 ? -12.055 22.547 28.562 1 96.25 77 ILE A CA 1
ATOM 645 C C . ILE A 1 77 ? -10.57 22.875 28.672 1 96.25 77 ILE A C 1
ATOM 647 O O . ILE A 1 77 ? -10.195 24.016 28.969 1 96.25 77 ILE A O 1
ATOM 651 N N . ASP A 1 78 ? -9.75 21.875 28.438 1 95.56 78 ASP A N 1
ATOM 652 C CA . ASP A 1 78 ? -8.305 22.094 28.328 1 95.56 78 ASP A CA 1
ATOM 653 C C . ASP A 1 78 ? -7.957 22.859 27.062 1 95.56 78 ASP A C 1
ATOM 655 O O . ASP A 1 78 ? -8.398 22.484 25.969 1 95.56 78 ASP A O 1
ATOM 659 N N . TYR A 1 79 ? -7.129 23.875 27.234 1 93.62 79 TYR A N 1
ATOM 660 C CA . TYR A 1 79 ? -6.719 24.656 26.062 1 93.62 79 TYR A CA 1
ATOM 661 C C . TYR A 1 79 ? -6.176 23.75 24.969 1 93.62 79 TYR A C 1
ATOM 663 O O . TYR A 1 79 ? -6.48 23.938 23.797 1 93.62 79 TYR A O 1
ATOM 671 N N . SER A 1 80 ? -5.453 22.688 25.297 1 87.44 80 SER A N 1
ATOM 672 C CA . SER A 1 80 ? -4.793 21.797 24.344 1 87.44 80 SER A CA 1
ATOM 673 C C . SER A 1 80 ? -5.809 20.984 23.562 1 87.44 80 SER A C 1
ATOM 675 O O . SER A 1 80 ? -5.539 20.562 22.438 1 87.44 80 SER A O 1
ATOM 677 N N . SER A 1 81 ? -7.004 20.797 24.125 1 86.5 81 SER A N 1
ATOM 678 C CA . SER A 1 81 ? -8.039 20 23.469 1 86.5 81 SER A CA 1
ATOM 679 C C . SER A 1 81 ? -9.211 20.875 23.047 1 86.5 81 SER A C 1
ATOM 681 O O . SER A 1 81 ? -10.297 20.359 22.75 1 86.5 81 SER A O 1
ATOM 683 N N . SER A 1 82 ? -8.984 22.125 23.031 1 88.06 82 SER A N 1
ATOM 684 C CA . SER A 1 82 ? -10.078 23.062 22.797 1 88.06 82 SER A CA 1
ATOM 685 C C . SER A 1 82 ? -10.664 22.875 21.391 1 88.06 82 SER A C 1
ATOM 687 O O . SER A 1 82 ? -11.82 23.234 21.156 1 88.06 82 SER A O 1
ATOM 689 N N . GLU A 1 83 ? -9.938 22.328 20.484 1 79.31 83 GLU A N 1
ATOM 690 C CA . GLU A 1 83 ? -10.414 22.078 19.125 1 79.31 83 GLU A CA 1
ATOM 691 C C . GLU A 1 83 ? -11.617 21.141 19.125 1 79.31 83 GLU A C 1
ATOM 693 O O . GLU A 1 83 ? -12.469 21.219 18.234 1 79.31 83 GLU A O 1
ATOM 698 N N . ARG A 1 84 ? -11.758 20.344 20.125 1 82.56 84 ARG A N 1
ATOM 699 C CA . ARG A 1 84 ? -12.836 19.375 20.25 1 82.56 84 ARG A CA 1
ATOM 700 C C . ARG A 1 84 ? -14.172 20.062 20.484 1 82.56 84 ARG A C 1
ATOM 702 O O . ARG A 1 84 ? -15.234 19.484 20.25 1 82.56 84 ARG A O 1
ATOM 709 N N . TYR A 1 85 ? -14.031 21.328 20.797 1 85.25 85 TYR A N 1
ATOM 710 C CA . TYR A 1 85 ? -15.25 22 21.234 1 85.25 85 TYR A CA 1
ATOM 711 C C . TYR A 1 85 ? -15.641 23.109 20.266 1 85.25 85 TYR A C 1
ATOM 713 O O . TYR A 1 85 ? -16.516 23.938 20.562 1 85.25 85 TYR A O 1
ATOM 721 N N . LEU A 1 86 ? -15.039 23.141 19.141 1 75.81 86 LEU A N 1
ATOM 722 C CA . LEU A 1 86 ? -15.32 24.188 18.156 1 75.81 86 LEU A CA 1
ATOM 723 C C . LEU A 1 86 ? -16.766 24.094 17.672 1 75.81 86 LEU A C 1
ATOM 725 O O . LEU A 1 86 ? -17.359 25.109 17.312 1 75.81 86 LEU A O 1
ATOM 729 N N . GLY A 1 87 ? -17.328 23.016 17.703 1 74.75 87 GLY A N 1
ATOM 730 C CA . GLY A 1 87 ? -18.703 22.828 17.266 1 74.75 87 GLY A CA 1
ATOM 731 C C . GLY A 1 87 ? -19.719 23.047 18.375 1 74.75 87 GLY A C 1
ATOM 732 O O . GLY A 1 87 ? -20.922 23.156 18.109 1 74.75 87 GLY A O 1
ATOM 733 N N . SER A 1 88 ? -19.203 23.281 19.562 1 81.88 88 SER A N 1
ATOM 734 C CA . SER A 1 88 ? -20.078 23.484 20.703 1 81.88 88 SER A CA 1
ATOM 735 C C . SER A 1 88 ? -20.516 24.938 20.828 1 81.88 88 SER A C 1
ATOM 737 O O . SER A 1 88 ? -19.844 25.828 20.328 1 81.88 88 SER A O 1
ATOM 739 N N . THR A 1 89 ? -21.672 25.109 21.375 1 89.88 89 THR A N 1
ATOM 740 C CA . THR A 1 89 ? -22.203 26.438 21.625 1 89.88 89 THR A CA 1
ATOM 741 C C . THR A 1 89 ? -22.5 26.641 23.109 1 89.88 89 THR A C 1
ATOM 743 O O . THR A 1 89 ? -23.172 25.812 23.719 1 89.88 89 THR A O 1
ATOM 746 N N . PHE A 1 90 ? -21.984 27.672 23.641 1 95.69 90 PHE A N 1
ATOM 747 C CA . PHE A 1 90 ? -22.156 27.984 25.062 1 95.69 90 PHE A CA 1
ATOM 748 C C . PHE A 1 90 ? -22.875 29.312 25.234 1 95.69 90 PHE A C 1
ATOM 750 O O . PHE A 1 90 ? -22.875 30.156 24.344 1 95.69 90 PHE A O 1
ATOM 757 N N . ASP A 1 91 ? -23.547 29.422 26.391 1 97.06 91 ASP A N 1
ATOM 758 C CA . ASP A 1 91 ? -24.094 30.719 26.797 1 97.06 91 ASP A CA 1
ATOM 759 C C . ASP A 1 91 ? -23.016 31.594 27.422 1 97.06 91 ASP A C 1
ATOM 761 O O . ASP A 1 91 ? -23.047 32.812 27.266 1 97.06 91 ASP A O 1
ATOM 765 N N . LEU A 1 92 ? -22.156 30.938 28.109 1 97.5 92 LEU A N 1
ATOM 766 C CA . LEU A 1 92 ? -21.094 31.594 28.859 1 97.5 92 LEU A CA 1
ATOM 767 C C . LEU A 1 92 ? -19.766 30.875 28.656 1 97.5 92 LEU A C 1
ATOM 769 O O . LEU A 1 92 ? -19.688 29.656 28.766 1 97.5 92 LEU A O 1
ATOM 773 N N . SER A 1 93 ? -18.781 31.656 28.203 1 97.44 93 SER A N 1
ATOM 774 C CA . SER A 1 93 ? -17.422 31.125 28.172 1 97.44 93 SER A CA 1
ATOM 775 C C . SER A 1 93 ? -16.5 31.906 29.094 1 97.44 93 SER A C 1
ATOM 777 O O . SER A 1 93 ? -16.422 33.125 29.016 1 97.44 93 SER A O 1
ATOM 779 N N . ILE A 1 94 ? -15.859 31.219 29.969 1 98.19 94 ILE A N 1
ATOM 780 C CA . ILE A 1 94 ? -14.891 31.828 30.875 1 98.19 94 ILE A CA 1
ATOM 781 C C . ILE A 1 94 ? -13.477 31.391 30.5 1 98.19 94 ILE A C 1
ATOM 783 O O . ILE A 1 94 ? -13.156 30.203 30.547 1 98.19 94 ILE A O 1
ATOM 787 N N . ILE A 1 95 ? -12.695 32.375 30.156 1 98.12 95 ILE A N 1
ATOM 788 C CA . ILE A 1 95 ? -11.32 32.125 29.719 1 98.12 95 ILE A CA 1
ATOM 789 C C . ILE A 1 95 ? -10.352 32.469 30.844 1 98.12 95 ILE A C 1
ATOM 791 O O . ILE A 1 95 ? -10.078 33.656 31.094 1 98.12 95 ILE A O 1
ATOM 795 N N . ASP A 1 96 ? -9.844 31.453 31.453 1 98 96 ASP A N 1
ATOM 796 C CA . ASP A 1 96 ? -8.844 31.641 32.5 1 98 96 ASP A CA 1
ATOM 797 C C . ASP A 1 96 ? -7.473 31.938 31.906 1 98 96 ASP A C 1
ATOM 799 O O . ASP A 1 96 ? -6.77 31.031 31.453 1 98 96 ASP A O 1
ATOM 803 N N . ALA A 1 97 ? -7.117 33.188 31.938 1 97.5 97 ALA A N 1
ATOM 804 C CA . ALA A 1 97 ? -5.848 33.594 31.359 1 97.5 97 ALA A CA 1
ATOM 805 C C . ALA A 1 97 ? -4.832 33.938 32.438 1 97.5 97 ALA A C 1
ATOM 807 O O . ALA A 1 97 ? -3.955 34.781 32.219 1 97.5 97 ALA A O 1
ATOM 808 N N . VAL A 1 98 ? -4.945 33.344 33.562 1 97 98 VAL A N 1
ATOM 809 C CA . VAL A 1 98 ? -4.039 33.625 34.688 1 97 98 VAL A CA 1
ATOM 810 C C . VAL A 1 98 ? -2.682 32.969 34.406 1 97 98 VAL A C 1
ATOM 812 O O . VAL A 1 98 ? -1.64 33.594 34.594 1 97 98 VAL A O 1
ATOM 815 N N . ASP A 1 99 ? -2.725 31.797 33.938 1 96.19 99 ASP A N 1
ATOM 816 C CA . ASP A 1 99 ? -1.489 31.047 33.719 1 96.19 99 ASP A CA 1
ATOM 817 C C . ASP A 1 99 ? -0.973 31.219 32.312 1 96.19 99 ASP A C 1
ATOM 819 O O . ASP A 1 99 ? 0.211 31 32.031 1 96.19 99 ASP A O 1
ATOM 823 N N . ASP A 1 100 ? -1.845 31.516 31.422 1 95.62 100 ASP A N 1
ATOM 824 C CA . ASP A 1 100 ? -1.475 31.594 30.016 1 95.62 100 ASP A CA 1
ATOM 825 C C . ASP A 1 100 ? -2.404 32.531 29.25 1 95.62 100 ASP A C 1
ATOM 827 O O . ASP A 1 100 ? -3.576 32.688 29.609 1 95.62 100 ASP A O 1
ATOM 831 N N . PHE A 1 101 ? -1.821 33.219 28.328 1 95.69 101 PHE A N 1
ATOM 832 C CA . PHE A 1 101 ? -2.602 33.969 27.359 1 95.69 101 PHE A CA 1
ATOM 833 C C . PHE A 1 101 ? -2.064 33.75 25.938 1 95.69 101 PHE A C 1
ATOM 835 O O . PHE A 1 101 ? -1.062 34.344 25.547 1 95.69 101 PHE A O 1
ATOM 842 N N . ARG A 1 102 ? -2.715 32.969 25.266 1 94.19 102 ARG A N 1
ATOM 843 C CA . ARG A 1 102 ? -2.426 32.688 23.859 1 94.19 102 ARG A CA 1
ATOM 844 C C . ARG A 1 102 ? -3.58 33.125 22.969 1 94.19 102 ARG A C 1
ATOM 846 O O . ARG A 1 102 ? -4.707 32.656 23.109 1 94.19 102 ARG A O 1
ATOM 853 N N . PRO A 1 103 ? -3.32 34.031 22.062 1 93.25 103 PRO A N 1
ATOM 854 C CA . PRO A 1 103 ? -4.395 34.594 21.25 1 93.25 103 PRO A CA 1
ATOM 855 C C . PRO A 1 103 ? -5.246 33.531 20.562 1 93.25 103 PRO A C 1
ATOM 857 O O . PRO A 1 103 ? -6.473 33.688 20.5 1 93.25 103 PRO A O 1
ATOM 860 N N . SER A 1 104 ? -4.688 32.5 20.062 1 90.62 104 SER A N 1
ATOM 861 C CA . SER A 1 104 ? -5.441 31.453 19.375 1 90.62 104 SER A CA 1
ATOM 862 C C . SER A 1 104 ? -6.41 30.75 20.328 1 90.62 104 SER A C 1
ATOM 864 O O . SER A 1 104 ? -7.531 30.422 19.938 1 90.62 104 SER A O 1
ATOM 866 N N . TYR A 1 105 ? -5.957 30.5 21.516 1 91.94 105 TYR A N 1
ATOM 867 C CA . TYR A 1 105 ? -6.824 29.875 22.516 1 91.94 105 TYR A CA 1
ATOM 868 C C . TYR A 1 105 ? -8.008 30.781 22.844 1 91.94 105 TYR A C 1
ATOM 870 O O . TYR A 1 105 ? -9.148 30.328 22.922 1 91.94 105 TYR A O 1
ATOM 878 N N . ALA A 1 106 ? -7.648 32 23.047 1 92 106 ALA A N 1
ATOM 879 C CA . ALA A 1 106 ? -8.688 32.969 23.375 1 92 106 ALA A CA 1
ATOM 880 C C . ALA A 1 106 ? -9.703 33.094 22.234 1 92 106 ALA A C 1
ATOM 882 O O . ALA A 1 106 ? -10.914 33.094 22.484 1 92 106 ALA A O 1
ATOM 883 N N . ALA A 1 107 ? -9.195 33.188 21.062 1 89.94 107 ALA A N 1
ATOM 884 C CA . ALA A 1 107 ? -10.07 33.312 19.891 1 89.94 107 ALA A CA 1
ATOM 885 C C . ALA A 1 107 ? -10.992 32.125 19.75 1 89.94 107 ALA A C 1
ATOM 887 O O . ALA A 1 107 ? -12.18 32.25 19.453 1 89.94 107 ALA A O 1
ATOM 888 N N . ARG A 1 108 ? -10.469 30.938 19.953 1 88.06 108 ARG A N 1
ATOM 889 C CA . ARG A 1 108 ? -11.258 29.719 19.844 1 88.06 108 ARG A CA 1
ATOM 890 C C . ARG A 1 108 ? -12.383 29.703 20.875 1 88.06 108 ARG A C 1
ATOM 892 O O . ARG A 1 108 ? -13.516 29.312 20.578 1 88.06 108 ARG A O 1
ATOM 899 N N . ALA A 1 109 ? -12.039 30.078 22.062 1 92.88 109 ALA A N 1
ATOM 900 C CA . ALA A 1 109 ? -13.023 30.094 23.141 1 92.88 109 ALA A CA 1
ATOM 901 C C . ALA A 1 109 ? -14.141 31.094 22.844 1 92.88 109 ALA A C 1
ATOM 903 O O . ALA A 1 109 ? -15.312 30.797 23.062 1 92.88 109 ALA A O 1
ATOM 904 N N . VAL A 1 110 ? -13.773 32.188 22.344 1 93 110 VAL A N 1
ATOM 905 C CA . VAL A 1 110 ? -14.719 33.281 22.062 1 93 110 VAL A CA 1
ATOM 906 C C . VAL A 1 110 ? -15.711 32.812 20.984 1 93 110 VAL A C 1
ATOM 908 O O . VAL A 1 110 ? -16.891 33.156 21.047 1 93 110 VAL A O 1
ATOM 911 N N . GLU A 1 111 ? -15.266 32 20.141 1 88.12 111 GLU A N 1
ATOM 912 C CA . GLU A 1 111 ? -16.062 31.609 18.984 1 88.12 111 GLU A CA 1
ATOM 913 C C . GLU A 1 111 ? -17.141 30.594 19.375 1 88.12 111 GLU A C 1
ATOM 915 O O . GLU A 1 111 ? -18.078 30.359 18.625 1 88.12 111 GLU A O 1
ATOM 920 N N . THR A 1 112 ? -17.094 30.062 20.562 1 91.38 112 THR A N 1
ATOM 921 C CA . THR A 1 112 ? -18.016 29.031 20.969 1 91.38 112 THR A CA 1
ATOM 922 C C . THR A 1 112 ? -19.25 29.625 21.656 1 91.38 112 THR A C 1
ATOM 924 O O . THR A 1 112 ? -20.141 28.906 22.078 1 91.38 112 THR A O 1
ATOM 927 N N . VAL A 1 113 ? -19.344 30.891 21.703 1 95.56 113 VAL A N 1
ATOM 928 C CA . VAL A 1 113 ? -20.422 31.531 22.453 1 95.56 113 VAL A CA 1
ATOM 929 C C . VAL A 1 113 ? -21.5 32.031 21.484 1 95.56 113 VAL A C 1
ATOM 931 O O . VAL A 1 113 ? -21.203 32.562 20.422 1 95.56 113 VAL A O 1
ATOM 934 N N . ARG A 1 114 ? -22.734 31.875 21.828 1 94.5 114 ARG A N 1
ATOM 935 C CA . ARG A 1 114 ? -23.859 32.281 21 1 94.5 114 ARG A CA 1
ATOM 936 C C . ARG A 1 114 ? -24.219 33.75 21.266 1 94.5 114 ARG A C 1
ATOM 938 O O . ARG A 1 114 ? -23.766 34.344 22.234 1 94.5 114 ARG A O 1
ATOM 945 N N . GLY A 1 115 ? -25.125 34.25 20.328 1 94.69 115 GLY A N 1
ATOM 946 C CA . GLY A 1 115 ? -25.672 35.594 20.578 1 94.69 115 GLY A CA 1
ATOM 947 C C . GLY A 1 115 ? -26.438 35.688 21.875 1 94.69 115 GLY A C 1
ATOM 948 O O . GLY A 1 115 ? -27.172 34.781 22.25 1 94.69 115 GLY A O 1
ATOM 949 N N . GLY A 1 116 ? -26.266 36.812 22.531 1 95.69 116 GLY A N 1
ATOM 950 C CA . GLY A 1 116 ? -26.859 37 23.859 1 95.69 116 GLY A CA 1
ATOM 951 C C . GLY A 1 116 ? -26 36.406 24.969 1 95.69 116 GLY A C 1
ATOM 952 O O . GLY A 1 116 ? -26.297 36.594 26.156 1 95.69 116 GLY A O 1
ATOM 953 N N . GLY A 1 117 ? -24.953 35.812 24.547 1 96.81 117 GLY A N 1
ATOM 954 C CA . GLY A 1 117 ? -24.078 35.156 25.516 1 96.81 117 GLY A CA 1
ATOM 955 C C . GLY A 1 117 ? -23.016 36.094 26.062 1 96.81 117 GLY A C 1
ATOM 956 O O . GLY A 1 117 ? -22.969 37.281 25.703 1 96.81 117 GLY A O 1
ATOM 957 N N . LEU A 1 118 ? -22.219 35.531 27.016 1 97.75 118 LEU A N 1
ATOM 958 C CA . LEU A 1 118 ? -21.203 36.312 27.703 1 97.75 118 LEU A CA 1
ATOM 959 C C . LEU A 1 118 ? -19.859 35.594 27.656 1 97.75 118 LEU A C 1
ATOM 961 O O . LEU A 1 118 ? -19.781 34.375 27.828 1 97.75 118 LEU A O 1
ATOM 965 N N . ILE A 1 119 ? -18.859 36.375 27.297 1 98.38 119 ILE A N 1
ATOM 966 C CA . ILE A 1 119 ? -17.484 35.875 27.328 1 98.38 119 ILE A CA 1
ATOM 967 C C . ILE A 1 119 ? -16.688 36.656 28.391 1 98.38 119 ILE A C 1
ATOM 969 O O . ILE A 1 119 ? -16.703 37.875 28.406 1 98.38 119 ILE A O 1
ATOM 973 N N . ILE A 1 120 ? -16.078 35.938 29.281 1 98.44 120 ILE A N 1
ATOM 974 C CA . ILE A 1 120 ? -15.258 36.594 30.297 1 98.44 120 ILE A CA 1
ATOM 975 C C . ILE A 1 120 ? -13.82 36.094 30.188 1 98.44 120 ILE A C 1
ATOM 977 O O . ILE A 1 120 ? -13.562 34.906 30.297 1 98.44 120 ILE A O 1
ATOM 981 N N . LEU A 1 121 ? -12.961 36.969 29.875 1 98.31 121 LEU A N 1
ATOM 982 C CA . LEU A 1 121 ? -11.523 36.688 29.953 1 98.31 121 LEU A CA 1
ATOM 983 C C . LEU A 1 121 ? -10.906 37.375 31.172 1 98.31 121 LEU A C 1
ATOM 985 O O . LEU A 1 121 ? -10.992 38.594 31.297 1 98.31 121 LEU A O 1
ATOM 989 N N . TYR A 1 122 ? -10.344 36.625 32.062 1 97.75 122 TYR A N 1
ATOM 990 C CA . TYR A 1 122 ? -9.781 37.281 33.25 1 97.75 122 TYR A CA 1
ATOM 991 C C . TYR A 1 122 ? -8.32 36.875 33.438 1 97.75 122 TYR A C 1
ATOM 993 O O . TYR A 1 122 ? -7.918 35.75 33.062 1 97.75 122 TYR A O 1
ATOM 1001 N N . THR A 1 123 ? -7.539 37.781 33.969 1 96.69 123 THR A N 1
ATOM 1002 C CA . THR A 1 123 ? -6.125 37.531 34.219 1 96.69 123 THR A CA 1
ATOM 1003 C C . THR A 1 123 ? -5.633 38.469 35.344 1 96.69 123 THR A C 1
ATOM 1005 O O . THR A 1 123 ? -6.281 39.469 35.656 1 96.69 123 THR A O 1
ATOM 1008 N N . ASN A 1 124 ? -4.578 38.094 36.031 1 94.31 124 ASN A N 1
ATOM 1009 C CA . ASN A 1 124 ? -3.926 39 37 1 94.31 124 ASN A CA 1
ATOM 1010 C C . ASN A 1 124 ? -3.117 40.094 36.281 1 94.31 124 ASN A C 1
ATOM 1012 O O . ASN A 1 124 ? -3.338 41.281 36.5 1 94.31 124 ASN A O 1
ATOM 1016 N N . ARG A 1 125 ? -2.131 39.625 35.438 1 92.44 125 ARG A N 1
ATOM 1017 C CA . ARG A 1 125 ? -1.339 40.531 34.594 1 92.44 125 ARG A CA 1
ATOM 1018 C C . ARG A 1 125 ? -1.111 39.906 33.219 1 92.44 125 ARG A C 1
ATOM 1020 O O . ARG A 1 125 ? -0.746 38.75 33.125 1 92.44 125 ARG A O 1
ATOM 1027 N N . LEU A 1 126 ? -1.329 40.75 32.312 1 92.31 126 LEU A N 1
ATOM 1028 C CA . LEU A 1 126 ? -1.216 40.219 30.938 1 92.31 126 LEU A CA 1
ATOM 1029 C C . LEU A 1 126 ? 0.238 39.938 30.594 1 92.31 126 LEU A C 1
ATOM 1031 O O . LEU A 1 126 ? 0.516 39.031 29.797 1 92.31 126 LEU A O 1
ATOM 1035 N N . GLU A 1 127 ? 1.208 40.594 31.203 1 92.62 127 GLU A N 1
ATOM 1036 C CA . GLU A 1 127 ? 2.6 40.531 30.766 1 92.62 127 GLU A CA 1
ATOM 1037 C C . GLU A 1 127 ? 3.422 39.625 31.688 1 92.62 127 GLU A C 1
ATOM 1039 O O . GLU A 1 127 ? 4.625 39.469 31.484 1 92.62 127 GLU A O 1
ATOM 1044 N N . GLU A 1 128 ? 2.785 39.062 32.688 1 91.62 128 GLU A N 1
ATOM 1045 C CA . GLU A 1 128 ? 3.572 38.312 33.656 1 91.62 128 GLU A CA 1
ATOM 1046 C C . GLU A 1 128 ? 3.004 36.906 33.875 1 91.62 128 GLU A C 1
ATOM 1048 O O . GLU A 1 128 ? 1.786 36.719 33.906 1 91.62 128 GLU A O 1
ATOM 1053 N N . GLY A 1 129 ? 3.928 36.062 33.938 1 91.31 129 GLY A N 1
ATOM 1054 C CA . GLY A 1 129 ? 3.555 34.719 34.344 1 91.31 129 GLY A CA 1
ATOM 1055 C C . GLY A 1 129 ? 2.721 34 33.312 1 91.31 129 GLY A C 1
ATOM 1056 O O . GLY A 1 129 ? 1.776 33.281 33.656 1 91.31 129 GLY A O 1
ATOM 1057 N N . LYS A 1 130 ? 2.943 34.219 32.094 1 94.62 130 LYS A N 1
ATOM 1058 C CA . LYS A 1 130 ? 2.182 33.594 31.016 1 94.62 130 LYS A CA 1
ATOM 1059 C C . LYS A 1 130 ? 3.025 32.562 30.281 1 94.62 130 LYS A C 1
ATOM 1061 O O . LYS A 1 130 ? 4.137 32.844 29.828 1 94.62 130 LYS A O 1
ATOM 1066 N N . LEU A 1 131 ? 2.471 31.406 30.109 1 93.25 131 LEU A N 1
ATOM 1067 C CA . LEU A 1 131 ? 3.186 30.266 29.531 1 93.25 131 LEU A CA 1
ATOM 1068 C C . LEU A 1 131 ? 3.629 30.594 28.094 1 93.25 131 LEU A C 1
ATOM 1070 O O . LEU A 1 131 ? 4.789 30.375 27.75 1 93.25 131 LEU A O 1
ATOM 1074 N N . TYR A 1 132 ? 2.762 31.047 27.25 1 92.12 132 TYR A N 1
ATOM 1075 C CA . TYR A 1 132 ? 3.105 31.328 25.859 1 92.12 132 TYR A CA 1
ATOM 1076 C C . TYR A 1 132 ? 4.156 32.438 25.766 1 92.12 132 TYR A C 1
ATOM 1078 O O . TYR A 1 132 ? 5.098 32.312 24.984 1 92.12 132 TYR A O 1
ATOM 1086 N N . ARG A 1 133 ? 4 33.438 26.531 1 92.12 133 ARG A N 1
ATOM 1087 C CA . ARG A 1 133 ? 4.969 34.531 26.562 1 92.12 133 ARG A CA 1
ATOM 1088 C C . ARG A 1 133 ? 6.355 34.031 26.953 1 92.12 133 ARG A C 1
ATOM 1090 O O . ARG A 1 133 ? 7.367 34.531 26.453 1 92.12 133 ARG A O 1
ATOM 1097 N N . ASP A 1 134 ? 6.355 33.094 27.828 1 90.38 134 ASP A N 1
ATOM 1098 C CA . ASP A 1 134 ? 7.625 32.5 28.25 1 90.38 134 ASP A CA 1
ATOM 1099 C C . ASP A 1 134 ? 8.344 31.844 27.078 1 90.38 134 ASP A C 1
ATOM 1101 O O . ASP A 1 134 ? 9.57 31.844 27.016 1 90.38 134 ASP A O 1
ATOM 1105 N N . THR A 1 135 ? 7.594 31.344 26.203 1 87.31 135 THR A N 1
ATOM 1106 C CA . THR A 1 135 ? 8.195 30.703 25.047 1 87.31 135 THR A CA 1
ATOM 1107 C C . THR A 1 135 ? 8.812 31.719 24.094 1 87.31 135 THR A C 1
ATOM 1109 O O . THR A 1 135 ? 9.672 31.391 23.281 1 87.31 135 THR A O 1
ATOM 1112 N N . LEU A 1 136 ? 8.367 32.938 24.219 1 90.69 136 LEU A N 1
ATOM 1113 C CA . LEU A 1 136 ? 8.867 34 23.375 1 90.69 136 LEU A CA 1
ATOM 1114 C C . LEU A 1 136 ? 10.031 34.719 24.047 1 90.69 136 LEU A C 1
ATOM 1116 O O . LEU A 1 136 ? 10.602 35.656 23.484 1 90.69 136 LEU A O 1
ATOM 1120 N N . THR A 1 137 ? 10.422 34.312 25.25 1 89.94 137 THR A N 1
ATOM 1121 C CA . THR A 1 137 ? 11.461 34.938 26.047 1 89.94 137 THR A CA 1
ATOM 1122 C C . THR A 1 137 ? 12.805 34.25 25.828 1 89.94 137 THR A C 1
ATOM 1124 O O . THR A 1 137 ? 12.891 33.031 25.812 1 89.94 137 THR A O 1
ATOM 1127 N N . ARG A 1 138 ? 13.766 35 25.516 1 88.06 138 ARG A N 1
ATOM 1128 C CA . ARG A 1 138 ? 15.125 34.5 25.422 1 88.06 138 ARG A CA 1
ATOM 1129 C C . ARG A 1 138 ? 16.094 35.375 26.219 1 88.06 138 ARG A C 1
ATOM 1131 O O . ARG A 1 138 ? 16.125 36.594 26.047 1 88.06 138 ARG A O 1
ATOM 1138 N N . ASP A 1 139 ? 16.922 34.781 27.078 1 85.31 139 ASP A N 1
ATOM 1139 C CA . ASP A 1 139 ? 17.875 35.469 27.938 1 85.31 139 ASP A CA 1
ATOM 1140 C C . ASP A 1 139 ? 17.203 36.562 28.75 1 85.31 139 ASP A C 1
ATOM 1142 O O . ASP A 1 139 ? 17.703 37.688 28.844 1 85.31 139 ASP A O 1
ATOM 1146 N N . GLY A 1 140 ? 16.016 36.312 29.047 1 87.44 140 GLY A N 1
ATOM 1147 C CA . GLY A 1 140 ? 15.273 37.188 29.906 1 87.44 140 GLY A CA 1
ATOM 1148 C C . GLY A 1 140 ? 14.664 38.375 29.156 1 87.44 140 GLY A C 1
ATOM 1149 O O . GLY A 1 140 ? 14.078 39.281 29.766 1 87.44 140 GLY A O 1
ATOM 1150 N N . LYS A 1 141 ? 14.742 38.375 27.891 1 91.5 141 LYS A N 1
ATOM 1151 C CA . LYS A 1 141 ? 14.242 39.5 27.125 1 91.5 141 LYS A CA 1
ATOM 1152 C C . LYS A 1 141 ? 12.977 39.125 26.359 1 91.5 141 LYS A C 1
ATOM 1154 O O . LYS A 1 141 ? 12.914 38.094 25.719 1 91.5 141 LYS A O 1
ATOM 1159 N N . VAL A 1 142 ? 11.906 39.938 26.453 1 94.19 142 VAL A N 1
ATOM 1160 C CA . VAL A 1 142 ? 10.633 39.812 25.75 1 94.19 142 VAL A CA 1
ATOM 1161 C C . VAL A 1 142 ? 9.938 41.188 25.688 1 94.19 142 VAL A C 1
ATOM 1163 O O . VAL A 1 142 ? 10.039 41.969 26.625 1 94.19 142 VAL A O 1
ATOM 1166 N N . ASN A 1 143 ? 9.43 41.5 24.547 1 94.81 143 ASN A N 1
ATOM 1167 C CA . ASN A 1 143 ? 8.68 42.719 24.438 1 94.81 143 ASN A CA 1
ATOM 1168 C C . ASN A 1 143 ? 7.25 42.562 24.938 1 94.81 143 ASN A C 1
ATOM 1170 O O . ASN A 1 143 ? 6.879 41.5 25.438 1 94.81 143 ASN A O 1
ATOM 1174 N N . ASN A 1 144 ? 6.516 43.625 24.953 1 96 144 ASN A N 1
ATOM 1175 C CA . ASN A 1 144 ? 5.113 43.594 25.344 1 96 144 ASN A CA 1
ATOM 1176 C C . ASN A 1 144 ? 4.242 44.406 24.375 1 96 144 ASN A C 1
ATOM 1178 O O . ASN A 1 144 ? 3.266 45.031 24.781 1 96 144 ASN A O 1
ATOM 1182 N N . LEU A 1 145 ? 4.688 44.469 23.172 1 96.5 145 LEU A N 1
ATOM 1183 C CA . LEU A 1 145 ? 4.012 45.281 22.172 1 96.5 145 LEU A CA 1
ATOM 1184 C C . LEU A 1 145 ? 2.615 44.719 21.891 1 96.5 145 LEU A C 1
ATOM 1186 O O . LEU A 1 145 ? 1.678 45.5 21.672 1 96.5 145 LEU A O 1
ATOM 1190 N N . PHE A 1 146 ? 2.457 43.469 21.797 1 96.44 146 PHE A N 1
ATOM 1191 C CA . PHE A 1 146 ? 1.15 42.844 21.547 1 96.44 146 PHE A CA 1
ATOM 1192 C C . PHE A 1 146 ? 0.174 43.219 22.656 1 96.44 146 PHE A C 1
ATOM 1194 O O . PHE A 1 146 ? -0.963 43.594 22.391 1 96.44 146 PHE A O 1
ATOM 1201 N N . GLU A 1 147 ? 0.642 43.031 23.938 1 96.19 147 GLU A N 1
ATOM 1202 C CA . GLU A 1 147 ? -0.207 43.312 25.094 1 96.19 147 GLU A CA 1
ATOM 1203 C C . GLU A 1 147 ? -0.625 44.781 25.125 1 96.19 147 GLU A C 1
ATOM 1205 O O . GLU A 1 147 ? -1.773 45.094 25.438 1 96.19 147 GLU A O 1
ATOM 1210 N N . GLU A 1 148 ? 0.324 45.594 24.797 1 96.19 148 GLU A N 1
ATOM 1211 C CA . GLU A 1 148 ? 0.015 47.031 24.734 1 96.19 148 GLU A CA 1
ATOM 1212 C C . GLU A 1 148 ? -1.046 47.312 23.672 1 96.19 148 GLU A C 1
ATOM 1214 O O . GLU A 1 148 ? -2.002 48.062 23.938 1 96.19 148 GLU A O 1
ATOM 1219 N N . ARG A 1 149 ? -0.858 46.812 22.562 1 96.12 149 ARG A N 1
ATOM 1220 C CA . ARG A 1 149 ? -1.835 46.969 21.5 1 96.12 149 ARG A CA 1
ATOM 1221 C C . ARG A 1 149 ? -3.184 46.375 21.875 1 96.12 149 ARG A C 1
ATOM 1223 O O . ARG A 1 149 ? -4.23 46.938 21.578 1 96.12 149 ARG A O 1
ATOM 1230 N N . PHE A 1 150 ? -3.158 45.25 22.484 1 96.12 150 PHE A N 1
ATOM 1231 C CA . PHE A 1 150 ? -4.375 44.562 22.906 1 96.12 150 PHE A CA 1
ATOM 1232 C C . PHE A 1 150 ? -5.184 45.438 23.844 1 96.12 150 PHE A C 1
ATOM 1234 O O . PHE A 1 150 ? -6.395 45.594 23.672 1 96.12 150 PHE A O 1
ATOM 1241 N N . ARG A 1 151 ? -4.516 46.062 24.781 1 95.5 151 ARG A N 1
ATOM 1242 C CA . ARG A 1 151 ? -5.168 46.969 25.719 1 95.5 151 ARG A CA 1
ATOM 1243 C C . ARG A 1 151 ? -5.773 48.188 24.984 1 95.5 151 ARG A C 1
ATOM 1245 O O . ARG A 1 151 ? -6.895 48.594 25.297 1 95.5 151 ARG A O 1
ATOM 1252 N N . HIS A 1 152 ? -4.988 48.625 24.109 1 95.94 152 HIS A N 1
ATOM 1253 C CA . HIS A 1 152 ? -5.473 49.781 23.344 1 95.94 152 HIS A CA 1
ATOM 1254 C C . HIS A 1 152 ? -6.746 49.406 22.578 1 95.94 152 HIS A C 1
ATOM 1256 O O . HIS A 1 152 ? -7.676 50.219 22.516 1 95.94 152 HIS A O 1
ATOM 1262 N N . LYS A 1 153 ? -6.75 48.281 21.984 1 95.81 153 LYS A N 1
ATOM 1263 C CA . LYS A 1 153 ? -7.922 47.875 21.234 1 95.81 153 LYS A CA 1
ATOM 1264 C C . LYS A 1 153 ? -9.117 47.625 22.156 1 95.81 153 LYS A C 1
ATOM 1266 O O . LYS A 1 153 ? -10.258 47.875 21.781 1 95.81 153 LYS A O 1
ATOM 1271 N N . LEU A 1 154 ? -8.867 47.094 23.344 1 96.12 154 LEU A N 1
ATOM 1272 C CA . LEU A 1 154 ? -9.938 46.906 24.328 1 96.12 154 LEU A CA 1
ATOM 1273 C C . LEU A 1 154 ? -10.602 48.25 24.641 1 96.12 154 LEU A C 1
ATOM 1275 O O . LEU A 1 154 ? -11.82 48.312 24.812 1 96.12 154 LEU A O 1
ATOM 1279 N N . LEU A 1 155 ? -9.797 49.219 24.641 1 95.19 155 LEU A N 1
ATOM 1280 C CA . LEU A 1 155 ? -10.273 50.562 25.031 1 95.19 155 LEU A CA 1
ATOM 1281 C C . LEU A 1 155 ? -10.969 51.25 23.875 1 95.19 155 LEU A C 1
ATOM 1283 O O . LEU A 1 155 ? -11.883 52.062 24.078 1 95.19 155 LEU A O 1
ATOM 1287 N N . SER A 1 156 ? -10.617 50.938 22.719 1 94.44 156 SER A N 1
ATOM 1288 C CA . SER A 1 156 ? -11.078 51.719 21.578 1 94.44 156 SER A CA 1
ATOM 1289 C C . SER A 1 156 ? -12.328 51.094 20.953 1 94.44 156 SER A C 1
ATOM 1291 O O . SER A 1 156 ? -13.07 51.781 20.234 1 94.44 156 SER A O 1
ATOM 1293 N N . HIS A 1 157 ? -12.664 49.906 21.203 1 95.88 157 HIS A N 1
ATOM 1294 C CA . HIS A 1 157 ? -13.781 49.25 20.547 1 95.88 157 HIS A CA 1
ATOM 1295 C C . HIS A 1 157 ? -15.07 49.406 21.344 1 95.88 157 HIS A C 1
ATOM 1297 O O . HIS A 1 157 ? -15.047 49.375 22.578 1 95.88 157 HIS A O 1
ATOM 1303 N N . ARG A 1 158 ? -16.109 49.406 20.672 1 94.62 158 ARG A N 1
ATOM 1304 C CA . ARG A 1 158 ? -17.438 49.5 21.297 1 94.62 158 ARG A CA 1
ATOM 1305 C C . ARG A 1 158 ? -17.953 48.125 21.641 1 94.62 158 ARG A C 1
ATOM 1307 O O . ARG A 1 158 ? -17.609 47.125 20.984 1 94.62 158 ARG A O 1
ATOM 1314 N N . GLY A 1 159 ? -18.766 48.062 22.703 1 92.81 159 GLY A N 1
ATOM 1315 C CA . GLY A 1 159 ? -19.406 46.844 23.078 1 92.81 159 GLY A CA 1
ATOM 1316 C C . GLY A 1 159 ? -18.516 45.906 23.875 1 92.81 159 GLY A C 1
ATOM 1317 O O . GLY A 1 159 ? -18.875 44.75 24.125 1 92.81 159 GLY A O 1
ATOM 1318 N N . ILE A 1 160 ? -17.297 46.344 24.172 1 96.31 160 ILE A N 1
ATOM 1319 C CA . ILE A 1 160 ? -16.359 45.594 24.984 1 96.31 160 ILE A CA 1
ATOM 1320 C C . ILE A 1 160 ? -16.312 46.156 26.406 1 96.31 160 ILE A C 1
ATOM 1322 O O . ILE A 1 160 ? -16.219 47.375 26.594 1 96.31 160 ILE A O 1
ATOM 1326 N N . LEU A 1 161 ? -16.453 45.281 27.406 1 96.75 161 LEU A N 1
ATOM 1327 C CA . LEU A 1 161 ? -16.344 45.688 28.797 1 96.75 161 LEU A CA 1
ATOM 1328 C C . LEU A 1 161 ? -14.953 45.375 29.359 1 96.75 161 LEU A C 1
ATOM 1330 O O . LEU A 1 161 ? -14.57 44.188 29.438 1 96.75 161 LEU A O 1
ATOM 1334 N N . TYR A 1 162 ? -14.242 46.406 29.719 1 96.56 162 TYR A N 1
ATOM 1335 C CA . TYR A 1 162 ? -12.875 46.219 30.203 1 96.56 162 TYR A CA 1
ATOM 1336 C C . TYR A 1 162 ? -12.742 46.688 31.656 1 96.56 162 TYR A C 1
ATOM 1338 O O . TYR A 1 162 ? -12.891 47.875 31.938 1 96.56 162 TYR A O 1
ATOM 1346 N N . TRP A 1 163 ? -12.562 45.719 32.531 1 95.56 163 TRP A N 1
ATOM 1347 C CA . TRP A 1 163 ? -12.289 46 33.938 1 95.56 163 TRP A CA 1
ATOM 1348 C C . TRP A 1 163 ? -10.789 46.031 34.219 1 95.56 163 TRP A C 1
ATOM 1350 O O . TRP A 1 163 ? -10.117 45 34.156 1 95.56 163 TRP A O 1
ATOM 1360 N N . ASN A 1 164 ? -10.305 47.25 34.469 1 91.88 164 ASN A N 1
ATOM 1361 C CA . ASN A 1 164 ? -8.875 47.438 34.719 1 91.88 164 ASN A CA 1
ATOM 1362 C C . ASN A 1 164 ? -8.617 48.031 36.094 1 91.88 164 ASN A C 1
ATOM 1364 O O . ASN A 1 164 ? -8.836 49.219 36.312 1 91.88 164 ASN A O 1
ATOM 1368 N N . ASP A 1 165 ? -8.164 47.281 37.031 1 83.69 165 ASP A N 1
ATOM 1369 C CA . ASP A 1 165 ? -7.738 47.656 38.375 1 83.69 165 ASP A CA 1
ATOM 1370 C C . ASP A 1 165 ? -8.805 48.5 39.062 1 83.69 165 ASP A C 1
ATOM 1372 O O . ASP A 1 165 ? -8.508 49.594 39.531 1 83.69 165 ASP A O 1
ATOM 1376 N N . GLY A 1 166 ? -9.984 48.156 38.969 1 83.5 166 GLY A N 1
ATOM 1377 C CA . GLY A 1 166 ? -11.039 48.75 39.781 1 83.5 166 GLY A CA 1
ATOM 1378 C C . GLY A 1 166 ? -11.969 49.625 39 1 83.5 166 GLY A C 1
ATOM 1379 O O . GLY A 1 166 ? -12.961 50.125 39.531 1 83.5 166 GLY A O 1
ATOM 1380 N N . GLU A 1 167 ? -11.633 49.812 37.75 1 90.06 167 GLU A N 1
ATOM 1381 C CA . GLU A 1 167 ? -12.453 50.688 36.938 1 90.06 167 GLU A CA 1
ATOM 1382 C C . GLU A 1 167 ? -13 49.938 35.719 1 90.06 167 GLU A C 1
ATOM 1384 O O . GLU A 1 167 ? -12.273 49.219 35.062 1 90.06 167 GLU A O 1
ATOM 1389 N N . LEU A 1 168 ? -14.336 50.125 35.531 1 93.62 168 LEU A N 1
ATOM 1390 C CA . LEU A 1 168 ? -14.969 49.531 34.344 1 93.62 168 LEU A CA 1
ATOM 1391 C C . LEU A 1 168 ? -15.047 50.562 33.219 1 93.62 168 LEU A C 1
ATOM 1393 O O . LEU A 1 168 ? -15.562 51.656 33.406 1 93.62 168 LEU A O 1
ATOM 1397 N N . ILE A 1 169 ? -14.492 50.25 32.094 1 93.31 169 ILE A N 1
ATOM 1398 C CA . ILE A 1 169 ? -14.531 51.094 30.906 1 93.31 169 ILE A CA 1
ATOM 1399 C C . ILE A 1 169 ? -15.375 50.438 29.828 1 93.31 169 ILE A C 1
ATOM 1401 O O . ILE A 1 169 ? -15.125 49.281 29.453 1 93.31 169 ILE A O 1
ATOM 1405 N N . VAL A 1 170 ? -16.438 51.125 29.406 1 92.81 170 VAL A N 1
ATOM 1406 C CA . VAL A 1 170 ? -17.328 50.594 28.391 1 92.81 170 VAL A CA 1
ATOM 1407 C C . VAL A 1 170 ? -17.625 51.656 27.344 1 92.81 170 VAL A C 1
ATOM 1409 O O . VAL A 1 170 ? -17.875 52.812 27.688 1 92.81 170 VAL A O 1
ATOM 1412 N N . ARG A 1 171 ? -17.391 51.375 26.156 1 90.69 171 ARG A N 1
ATOM 1413 C CA . ARG A 1 171 ? -17.969 52.156 25.062 1 90.69 171 ARG A CA 1
ATOM 1414 C C . ARG A 1 171 ? -19.297 51.562 24.594 1 90.69 171 ARG A C 1
ATOM 1416 O O . ARG A 1 171 ? -19.328 50.406 24.125 1 90.69 171 ARG A O 1
ATOM 1423 N N . PRO A 1 172 ? -20.344 52.219 24.656 1 88.69 172 PRO A N 1
ATOM 1424 C CA . PRO A 1 172 ? -21.688 51.656 24.484 1 88.69 172 PRO A CA 1
ATOM 1425 C C . PRO A 1 172 ? -21.891 51.062 23.078 1 88.69 172 PRO A C 1
ATOM 1427 O O . PRO A 1 172 ? -21.328 51.562 22.109 1 88.69 172 PRO A O 1
ATOM 1430 N N . TYR A 1 173 ? -22.672 50.031 23.031 1 93.25 173 TYR A N 1
ATOM 1431 C CA . TYR A 1 173 ? -23.141 49.344 21.828 1 93.25 173 TYR A CA 1
ATOM 1432 C C . TYR A 1 173 ? -24.625 49 21.938 1 93.25 173 TYR A C 1
ATOM 1434 O O . TYR A 1 173 ? -25.172 49 23.047 1 93.25 173 TYR A O 1
ATOM 1442 N N . SER A 1 174 ? -25.312 48.906 20.781 1 91.75 174 SER A N 1
ATOM 1443 C CA . SER A 1 174 ? -26.75 48.688 20.844 1 91.75 174 SER A CA 1
ATOM 1444 C C . SER A 1 174 ? -27.203 47.625 19.875 1 91.75 174 SER A C 1
ATOM 1446 O O . SER A 1 174 ? -26.578 47.406 18.844 1 91.75 174 SER A O 1
ATOM 1448 N N . SER A 1 175 ? -28.297 46.969 20.234 1 91.69 175 SER A N 1
ATOM 1449 C CA . SER A 1 175 ? -28.906 45.938 19.422 1 91.69 175 SER A CA 1
ATOM 1450 C C . SER A 1 175 ? -29.359 46.469 18.062 1 91.69 175 SER A C 1
ATOM 1452 O O . SER A 1 175 ? -29.562 45.719 17.125 1 91.69 175 SER A O 1
ATOM 1454 N N . SER A 1 176 ? -29.391 47.719 17.922 1 89.31 176 SER A N 1
ATOM 1455 C CA . SER A 1 176 ? -29.812 48.312 16.672 1 89.31 176 SER A CA 1
ATOM 1456 C C . SER A 1 176 ? -28.719 48.219 15.609 1 89.31 176 SER A C 1
ATOM 1458 O O . SER A 1 176 ? -28.969 48.438 14.422 1 89.31 176 SER A O 1
ATOM 1460 N N . GLU A 1 177 ? -27.594 47.812 16.016 1 90.5 177 GLU A N 1
ATOM 1461 C CA . GLU A 1 177 ? -26.453 47.812 15.117 1 90.5 177 GLU A CA 1
ATOM 1462 C C . GLU A 1 177 ? -26.156 46.406 14.578 1 90.5 177 GLU A C 1
ATOM 1464 O O . GLU A 1 177 ? -25.141 46.188 13.922 1 90.5 177 GLU A O 1
ATOM 1469 N N . VAL A 1 178 ? -27.047 45.469 14.93 1 91.62 178 VAL A N 1
ATOM 1470 C CA . VAL A 1 178 ? -26.828 44.094 14.523 1 91.62 178 VAL A CA 1
ATOM 1471 C C . VAL A 1 178 ? -28.047 43.594 13.766 1 91.62 178 VAL A C 1
ATOM 1473 O O . VAL A 1 178 ? -29.141 44.156 13.852 1 91.62 178 VAL A O 1
ATOM 1476 N N . SER A 1 179 ? -27.844 42.656 12.938 1 88.62 179 SER A N 1
ATOM 1477 C CA . SER A 1 179 ? -28.906 41.938 12.234 1 88.62 179 SER A CA 1
ATOM 1478 C C . SER A 1 179 ? -28.922 40.469 12.625 1 88.62 179 SER A C 1
ATOM 1480 O O . SER A 1 179 ? -27.922 39.75 12.469 1 88.62 179 SER A O 1
ATOM 1482 N N . LYS A 1 180 ? -30.047 39.969 13.102 1 86.62 180 LYS A N 1
ATOM 1483 C CA . LYS A 1 180 ? -30.188 38.594 13.508 1 86.62 180 LYS A CA 1
ATOM 1484 C C . LYS A 1 180 ? -30.172 37.656 12.305 1 86.62 180 LYS A C 1
ATOM 1486 O O . LYS A 1 180 ? -30.578 38.031 11.203 1 86.62 180 LYS A O 1
ATOM 1491 N N . PRO A 1 181 ? -29.609 36.469 12.578 1 84.25 181 PRO A N 1
ATOM 1492 C CA . PRO A 1 181 ? -29.672 35.469 11.492 1 84.25 181 PRO A CA 1
ATOM 1493 C C . PRO A 1 181 ? -31.109 35.219 11.039 1 84.25 181 PRO A C 1
ATOM 1495 O O . PRO A 1 181 ? -32.031 35.156 11.867 1 84.25 181 PRO A O 1
ATOM 1498 N N . LYS A 1 182 ? -31.312 35.125 9.773 1 82.44 182 LYS A N 1
ATOM 1499 C CA . LYS A 1 182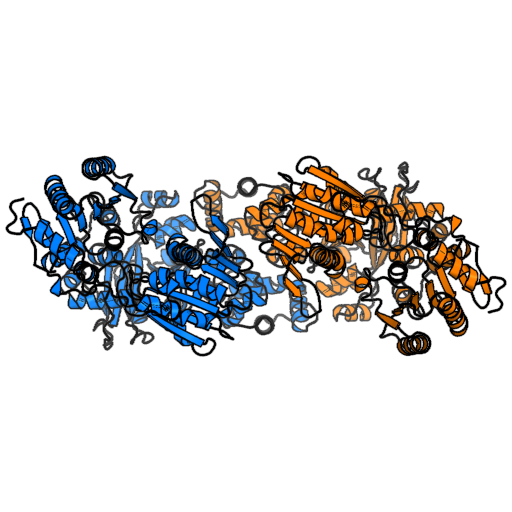 ? -32.656 34.938 9.25 1 82.44 182 LYS A CA 1
ATOM 1500 C C . LYS A 1 182 ? -32.656 33.844 8.164 1 82.44 182 LYS A C 1
ATOM 1502 O O . LYS A 1 182 ? -31.75 33.812 7.324 1 82.44 182 LYS A O 1
ATOM 1507 N N . ARG A 1 183 ? -33.5 32.938 8.367 1 84.38 183 ARG A N 1
ATOM 1508 C CA . ARG A 1 183 ? -33.781 31.953 7.328 1 84.38 183 ARG A CA 1
ATOM 1509 C C . ARG A 1 183 ? -35.125 32.25 6.672 1 84.38 183 ARG A C 1
ATOM 1511 O O . ARG A 1 183 ? -36.188 31.984 7.266 1 84.38 183 ARG A O 1
ATOM 1518 N N . SER A 1 184 ? -35.094 32.75 5.512 1 82.88 184 SER A N 1
ATOM 1519 C CA . SER A 1 184 ? -36.344 33.125 4.84 1 82.88 184 SER A CA 1
ATOM 1520 C C . SER A 1 184 ? -36.656 32.156 3.703 1 82.88 184 SER A C 1
ATOM 1522 O O . SER A 1 184 ? -37.812 32.062 3.279 1 82.88 184 SER A O 1
ATOM 1524 N N . ARG A 1 185 ? -35.719 31.391 3.348 1 84.38 185 ARG A N 1
ATOM 1525 C CA . ARG A 1 185 ? -35.906 30.516 2.193 1 84.38 185 ARG A CA 1
ATOM 1526 C C . ARG A 1 185 ? -36.375 29.125 2.623 1 84.38 185 ARG A C 1
ATOM 1528 O O . ARG A 1 185 ? -35.875 28.578 3.607 1 84.38 185 ARG A O 1
ATOM 1535 N N . LYS A 1 186 ? -37.375 28.625 1.952 1 85.5 186 LYS A N 1
ATOM 1536 C CA . LYS A 1 186 ? -37.812 27.25 2.207 1 85.5 186 LYS A CA 1
ATOM 1537 C C . LYS A 1 186 ? -36.875 26.234 1.55 1 85.5 186 LYS A C 1
ATOM 1539 O O . LYS A 1 186 ? -36.688 25.141 2.068 1 85.5 186 LYS A O 1
ATOM 1544 N N . GLY A 1 187 ? -36.25 26.672 0.515 1 87 187 GLY A N 1
ATOM 1545 C CA . GLY A 1 187 ? -35.281 25.844 -0.195 1 87 187 GLY A CA 1
ATOM 1546 C C . GLY A 1 187 ? -35.938 24.672 -0.924 1 87 187 GLY A C 1
ATOM 1547 O O . GLY A 1 187 ? -37.156 24.531 -0.904 1 87 187 GLY A O 1
ATOM 1548 N N . LYS A 1 188 ? -35.219 23.797 -1.589 1 91.06 188 LYS A N 1
ATOM 1549 C CA . LYS A 1 188 ? -35.656 22.609 -2.326 1 91.06 188 LYS A CA 1
ATOM 1550 C C . LYS A 1 188 ? -36 21.469 -1.377 1 91.06 188 LYS A C 1
ATOM 1552 O O . LYS A 1 188 ? -36.781 20.594 -1.729 1 91.06 188 LYS A O 1
ATOM 1557 N N . TYR A 1 189 ? -35.438 21.562 -0.177 1 91.5 189 TYR A N 1
ATOM 1558 C CA . TYR A 1 189 ? -35.625 20.5 0.813 1 91.5 189 TYR A CA 1
ATOM 1559 C C . TYR A 1 189 ? -36.062 21.078 2.152 1 91.5 189 TYR A C 1
ATOM 1561 O O . TYR A 1 189 ? -35.25 21.203 3.076 1 91.5 189 TYR A O 1
ATOM 1569 N N . PRO A 1 190 ? -37.281 21.234 2.26 1 90.81 190 PRO A N 1
ATOM 1570 C CA . PRO A 1 190 ? -37.781 21.984 3.414 1 90.81 190 PRO A CA 1
ATOM 1571 C C . PRO A 1 190 ? -37.5 21.281 4.742 1 90.81 190 PRO A C 1
ATOM 1573 O O . PRO A 1 190 ? -37.25 21.953 5.75 1 90.81 190 PRO A O 1
ATOM 1576 N N . GLU A 1 191 ? -37.594 20 4.742 1 88.88 191 GLU A N 1
ATOM 1577 C CA . GLU A 1 191 ? -37.344 19.266 5.98 1 88.88 191 GLU A CA 1
ATOM 1578 C C . GLU A 1 191 ? -35.938 19.516 6.52 1 88.88 191 GLU A C 1
ATOM 1580 O O . GLU A 1 191 ? -35.75 19.609 7.73 1 88.88 191 GLU A O 1
ATOM 1585 N N . LEU A 1 192 ? -35.031 19.609 5.641 1 92.12 192 LEU A N 1
ATOM 1586 C CA . LEU A 1 192 ? -33.656 19.844 6.051 1 92.12 192 LEU A CA 1
ATOM 1587 C C . LEU A 1 192 ? -33.375 21.328 6.219 1 92.12 192 LEU A C 1
ATOM 1589 O O . LEU A 1 192 ? -32.562 21.734 7.039 1 92.12 192 LEU A O 1
ATOM 1593 N N . ALA A 1 193 ? -34.062 22.109 5.449 1 92.44 193 ALA A N 1
ATOM 1594 C CA . ALA A 1 193 ? -33.906 23.547 5.555 1 92.44 193 ALA A CA 1
ATOM 1595 C C . ALA A 1 193 ? -34.281 24.031 6.957 1 92.44 193 ALA A C 1
ATOM 1597 O O . ALA A 1 193 ? -33.688 25 7.453 1 92.44 193 ALA A O 1
ATOM 1598 N N . LYS A 1 194 ? -35.125 23.312 7.633 1 91.25 194 LYS A N 1
ATOM 1599 C CA . LYS A 1 194 ? -35.531 23.672 8.992 1 91.25 194 LYS A CA 1
ATOM 1600 C C . LYS A 1 194 ? -34.375 23.547 9.969 1 91.25 194 LYS A C 1
ATOM 1602 O O . LYS A 1 194 ? -34.375 24.188 11.016 1 91.25 194 LYS A O 1
ATOM 1607 N N . LEU A 1 195 ? -33.438 22.781 9.586 1 92.06 195 LEU A N 1
ATOM 1608 C CA . LEU A 1 195 ? -32.281 22.578 10.445 1 92.06 195 LEU A CA 1
ATOM 1609 C C . LEU A 1 195 ? -31.219 23.656 10.195 1 92.06 195 LEU A C 1
ATOM 1611 O O . LEU A 1 195 ? -30.25 23.75 10.953 1 92.06 195 LEU A O 1
ATOM 1615 N N . CYS A 1 196 ? -31.484 24.469 9.148 1 92.69 196 CYS A N 1
ATOM 1616 C CA . CYS A 1 196 ? -30.562 25.562 8.836 1 92.69 196 CYS A CA 1
ATOM 1617 C C . CYS A 1 196 ? -30.953 26.828 9.586 1 92.69 196 CYS A C 1
ATOM 1619 O O . CYS A 1 196 ? -32.125 27.016 9.93 1 92.69 196 CYS A O 1
ATOM 1621 N N . LYS A 1 197 ? -30 27.656 9.844 1 89.31 197 LYS A N 1
ATOM 1622 C CA . LYS A 1 197 ? -30.25 28.906 10.555 1 89.31 197 LYS A CA 1
ATOM 1623 C C . LYS A 1 197 ? -30.219 30.094 9.602 1 89.31 197 LYS A C 1
ATOM 1625 O O . LYS A 1 197 ? -30.781 31.156 9.898 1 89.31 197 LYS A O 1
ATOM 1630 N N . THR A 1 198 ? -29.547 29.938 8.453 1 92.88 198 THR A N 1
ATOM 1631 C CA . THR A 1 198 ? -29.391 31.047 7.512 1 92.88 198 THR A CA 1
ATOM 1632 C C . THR A 1 198 ? -29.75 30.609 6.094 1 92.88 198 THR A C 1
ATOM 1634 O O . THR A 1 198 ? -29.75 29.406 5.793 1 92.88 198 THR A O 1
ATOM 1637 N N . ASP A 1 199 ? -29.953 31.594 5.25 1 93.06 199 ASP A N 1
ATOM 1638 C CA . ASP A 1 199 ? -30.234 31.328 3.842 1 93.06 199 ASP A CA 1
ATOM 1639 C C . ASP A 1 199 ? -29 30.797 3.131 1 93.06 199 ASP A C 1
ATOM 1641 O O . ASP A 1 199 ? -29.109 30 2.195 1 93.06 199 ASP A O 1
ATOM 1645 N N . ASP A 1 200 ? -27.891 31.172 3.658 1 93.25 200 ASP A N 1
ATOM 1646 C CA . ASP A 1 200 ? -26.641 30.688 3.09 1 93.25 200 ASP A CA 1
ATOM 1647 C C . ASP A 1 200 ? -26.531 29.172 3.223 1 93.25 200 ASP A C 1
ATOM 1649 O O . ASP A 1 200 ? -26.094 28.5 2.293 1 93.25 200 ASP A O 1
ATOM 1653 N N . GLN A 1 201 ? -26.953 28.703 4.32 1 94.31 201 GLN A N 1
ATOM 1654 C CA . GLN A 1 201 ? -26.906 27.266 4.566 1 94.31 201 GLN A CA 1
ATOM 1655 C C . GLN A 1 201 ? -27.875 26.516 3.658 1 94.31 201 GLN A C 1
ATOM 1657 O O . GLN A 1 201 ? -27.547 25.453 3.145 1 94.31 201 GLN A O 1
ATOM 1662 N N . VAL A 1 202 ? -28.969 27.109 3.48 1 95.31 202 VAL A N 1
ATOM 1663 C CA . VAL A 1 202 ? -29.984 26.5 2.625 1 95.31 202 VAL A CA 1
ATOM 1664 C C . VAL A 1 202 ? -29.469 26.422 1.189 1 95.31 202 VAL A C 1
ATOM 1666 O O . VAL A 1 202 ? -29.75 25.453 0.476 1 95.31 202 VAL A O 1
ATOM 1669 N N . LYS A 1 203 ? -28.781 27.391 0.845 1 94.62 203 LYS A N 1
ATOM 1670 C CA . LYS A 1 203 ? -28.203 27.406 -0.497 1 94.62 203 LYS A CA 1
ATOM 1671 C C . LYS A 1 203 ? -27.281 26.219 -0.718 1 94.62 203 LYS A C 1
ATOM 1673 O O . LYS A 1 203 ? -27.266 25.625 -1.799 1 94.62 203 LYS A O 1
ATOM 1678 N N . VAL A 1 204 ? -26.484 25.875 0.228 1 95.12 204 VAL A N 1
ATOM 1679 C CA . VAL A 1 204 ? -25.594 24.719 0.13 1 95.12 204 VAL A CA 1
ATOM 1680 C C . VAL A 1 204 ? -26.406 23.453 -0.087 1 95.12 204 VAL A C 1
ATOM 1682 O O . VAL A 1 204 ? -26.047 22.609 -0.923 1 95.12 204 VAL A O 1
ATOM 1685 N N . LEU A 1 205 ? -27.516 23.328 0.61 1 95.06 205 LEU A N 1
ATOM 1686 C CA . LEU A 1 205 ? -28.406 22.172 0.473 1 95.06 205 LEU A CA 1
ATOM 1687 C C . LEU A 1 205 ? -28.953 22.078 -0.944 1 95.06 205 LEU A C 1
ATOM 1689 O O . LEU A 1 205 ? -28.969 21 -1.537 1 95.06 205 LEU A O 1
ATOM 1693 N N . ASP A 1 206 ? -29.266 23.203 -1.38 1 94.56 206 ASP A N 1
ATOM 1694 C CA . ASP A 1 206 ? -29.938 23.266 -2.672 1 94.56 206 ASP A CA 1
ATOM 1695 C C . ASP A 1 206 ? -28.969 22.953 -3.812 1 94.56 206 ASP A C 1
ATOM 1697 O O . ASP A 1 206 ? -29.375 22.453 -4.863 1 94.56 206 ASP A O 1
ATOM 1701 N N . GLU A 1 207 ? -27.719 23.203 -3.58 1 94.62 207 GLU A N 1
ATOM 1702 C CA . GLU A 1 207 ? -26.797 23.172 -4.699 1 94.62 207 GLU A CA 1
ATOM 1703 C C . GLU A 1 207 ? -25.859 21.953 -4.598 1 94.62 207 GLU A C 1
ATOM 1705 O O . GLU A 1 207 ? -25.078 21.688 -5.508 1 94.62 207 GLU A O 1
ATOM 1710 N N . ILE A 1 208 ? -25.984 21.172 -3.6 1 94.44 208 ILE A N 1
ATOM 1711 C CA . ILE A 1 208 ? -25.062 20.062 -3.342 1 94.44 208 ILE A CA 1
ATOM 1712 C C . ILE A 1 208 ? -25.203 19.016 -4.441 1 94.44 208 ILE A C 1
ATOM 1714 O O . ILE A 1 208 ? -24.281 18.234 -4.688 1 94.44 208 ILE A O 1
ATOM 1718 N N . ASP A 1 209 ? -26.344 18.844 -5.09 1 94 209 ASP A N 1
ATOM 1719 C CA . ASP A 1 209 ? -26.625 17.828 -6.094 1 94 209 ASP A CA 1
ATOM 1720 C C . ASP A 1 209 ? -25.734 18.016 -7.32 1 94 209 ASP A C 1
ATOM 1722 O O . ASP A 1 209 ? -25.641 17.109 -8.164 1 94 209 ASP A O 1
ATOM 1726 N N . PHE A 1 210 ? -25.047 19.172 -7.336 1 95.31 210 PHE A N 1
ATOM 1727 C CA . PHE A 1 210 ? -24.016 19.406 -8.336 1 95.31 210 PHE A CA 1
ATOM 1728 C C . PHE A 1 210 ? -23.031 18.25 -8.398 1 95.31 210 PHE A C 1
ATOM 1730 O O . PHE A 1 210 ? -22.578 17.859 -9.477 1 95.31 210 PHE A O 1
ATOM 1737 N N . LEU A 1 211 ? -22.812 17.578 -7.328 1 95.69 211 LEU A N 1
ATOM 1738 C CA . LEU A 1 211 ? -21.812 16.516 -7.207 1 95.69 211 LEU A CA 1
ATOM 1739 C C . LEU A 1 211 ? -22.328 15.219 -7.844 1 95.69 211 LEU A C 1
ATOM 1741 O O . LEU A 1 211 ? -21.547 14.297 -8.078 1 95.69 211 LEU A O 1
ATOM 1745 N N . LEU A 1 212 ? -23.609 15.133 -8.102 1 94.12 212 LEU A N 1
ATOM 1746 C CA . LEU A 1 212 ? -24.172 13.922 -8.688 1 94.12 212 LEU A CA 1
ATOM 1747 C C . LEU A 1 212 ? -24.172 13.992 -10.211 1 94.12 212 LEU A C 1
ATOM 1749 O O . LEU A 1 212 ? -24.406 12.984 -10.883 1 94.12 212 LEU A O 1
ATOM 1753 N N . GLU A 1 213 ? -23.906 15.133 -10.695 1 92.81 213 GLU A N 1
ATOM 1754 C CA . GLU A 1 213 ? -23.906 15.297 -12.141 1 92.81 213 GLU A CA 1
ATOM 1755 C C . GLU A 1 213 ? -22.75 14.523 -12.781 1 92.81 213 GLU A C 1
ATOM 1757 O O . GLU A 1 213 ? -21.812 14.117 -12.094 1 92.81 213 GLU A O 1
ATOM 1762 N N . GLU A 1 214 ? -22.875 14.289 -14.023 1 89.62 214 GLU A N 1
ATOM 1763 C CA . GLU A 1 214 ? -21.875 13.492 -14.742 1 89.62 214 GLU A CA 1
ATOM 1764 C C . GLU A 1 214 ? -20.562 14.25 -14.898 1 89.62 214 GLU A C 1
ATOM 1766 O O . GLU A 1 214 ? -20.562 15.484 -14.945 1 89.62 214 GLU A O 1
ATOM 1771 N N . GLY A 1 215 ? -19.5 13.477 -14.969 1 89.62 215 GLY A N 1
ATOM 1772 C CA . GLY A 1 215 ? -18.203 14.07 -15.188 1 89.62 215 GLY A CA 1
ATOM 1773 C C . GLY A 1 215 ? -17.484 14.414 -13.898 1 89.62 215 GLY A C 1
ATOM 1774 O O . GLY A 1 215 ? -17.922 14.047 -12.812 1 89.62 215 GLY A O 1
ATOM 1775 N N . LYS A 1 216 ? -16.359 15.078 -14.039 1 92 216 LYS A N 1
ATOM 1776 C CA . LYS A 1 216 ? -15.578 15.523 -12.891 1 92 216 LYS A CA 1
ATOM 1777 C C . LYS A 1 216 ? -16.156 16.797 -12.297 1 92 216 LYS A C 1
ATOM 1779 O O . LYS A 1 216 ? -16.312 17.797 -13 1 92 216 LYS A O 1
ATOM 1784 N N . LYS A 1 217 ? -16.5 16.781 -11.039 1 94.25 217 LYS A N 1
ATOM 1785 C CA . LYS A 1 217 ? -17.125 17.906 -10.367 1 94.25 217 LYS A CA 1
ATOM 1786 C C . LYS A 1 217 ? -16.312 18.359 -9.156 1 94.25 217 LYS A C 1
ATOM 1788 O O . LYS A 1 217 ? -15.781 17.531 -8.422 1 94.25 217 LYS A O 1
ATOM 1793 N N . LEU A 1 218 ? -16.125 19.656 -9.008 1 93.56 218 LEU A N 1
ATOM 1794 C CA . LEU A 1 218 ? -15.477 20.266 -7.848 1 93.56 218 LEU A CA 1
ATOM 1795 C C . LEU A 1 218 ? -16.359 21.328 -7.219 1 93.56 218 LEU A C 1
ATOM 1797 O O . LEU A 1 218 ? -16.641 22.359 -7.836 1 93.56 218 LEU A O 1
ATOM 1801 N N . LEU A 1 219 ? -16.844 21.047 -6.043 1 94.38 219 LEU A N 1
ATOM 1802 C CA . LEU A 1 219 ? -17.609 22.016 -5.266 1 94.38 219 LEU A CA 1
ATOM 1803 C C . LEU A 1 219 ? -16.719 22.688 -4.223 1 94.38 219 LEU A C 1
ATOM 1805 O O . LEU A 1 219 ? -16.109 22.016 -3.396 1 94.38 219 LEU A O 1
ATOM 1809 N N . VAL A 1 220 ? -16.609 24.016 -4.277 1 91.56 220 VAL A N 1
ATOM 1810 C CA . VAL A 1 220 ? -15.82 24.766 -3.311 1 91.56 220 VAL A CA 1
ATOM 1811 C C . VAL A 1 220 ? -16.734 25.609 -2.428 1 91.56 220 VAL A C 1
ATOM 1813 O O . VAL A 1 220 ? -17.438 26.5 -2.918 1 91.56 220 VAL A O 1
ATOM 1816 N N . VAL A 1 221 ? -16.75 25.266 -1.114 1 92.69 221 VAL A N 1
ATOM 1817 C CA . VAL A 1 221 ? -17.531 26.016 -0.142 1 92.69 221 VAL A CA 1
ATOM 1818 C C . VAL A 1 221 ? -16.609 26.844 0.75 1 92.69 221 VAL A C 1
ATOM 1820 O O . VAL A 1 221 ? -15.773 26.281 1.462 1 92.69 221 VAL A O 1
ATOM 1823 N N . THR A 1 222 ? -16.75 28.141 0.732 1 89.81 222 THR A N 1
ATOM 1824 C CA . THR A 1 222 ? -15.875 29.016 1.507 1 89.81 222 THR A CA 1
ATOM 1825 C C . THR A 1 222 ? -16.688 29.906 2.449 1 89.81 222 THR A C 1
ATOM 1827 O O . THR A 1 222 ? -17.828 30.266 2.141 1 89.81 222 THR A O 1
ATOM 1830 N N . ALA A 1 223 ? -16.188 30.141 3.592 1 87.56 223 ALA A N 1
ATOM 1831 C CA . ALA A 1 223 ? -16.797 31.047 4.562 1 87.56 223 ALA A CA 1
ATOM 1832 C C . ALA A 1 223 ? -15.812 31.422 5.664 1 87.56 223 ALA A C 1
ATOM 1834 O O . ALA A 1 223 ? -14.883 30.672 5.953 1 87.56 223 ALA A O 1
ATOM 1835 N N . PRO A 1 224 ? -16.047 32.625 6.246 1 80.19 224 PRO A N 1
ATOM 1836 C CA . PRO A 1 224 ? -15.367 32.844 7.523 1 80.19 224 PRO A CA 1
ATOM 1837 C C . PRO A 1 224 ? -15.797 31.859 8.609 1 80.19 224 PRO A C 1
ATOM 1839 O O . PRO A 1 224 ? -16.781 31.141 8.438 1 80.19 224 PRO A O 1
ATOM 1842 N N . ARG A 1 225 ? -15.086 31.875 9.578 1 76.62 225 ARG A N 1
ATOM 1843 C CA . ARG A 1 225 ? -15.43 30.969 10.672 1 76.62 225 ARG A CA 1
ATOM 1844 C C . ARG A 1 225 ? -16.781 31.312 11.281 1 76.62 225 ARG A C 1
ATOM 1846 O O . ARG A 1 225 ? -17.125 32.5 11.398 1 76.62 225 ARG A O 1
ATOM 1853 N N . GLY A 1 226 ? -17.562 30.312 11.641 1 80.06 226 GLY A N 1
ATOM 1854 C CA . GLY A 1 226 ? -18.812 30.5 12.367 1 80.06 226 GLY A CA 1
ATOM 1855 C C . GLY A 1 226 ? -20.016 30.672 11.453 1 80.06 226 GLY A C 1
ATOM 1856 O O . GLY A 1 226 ? -21.078 31.094 11.898 1 80.06 226 GLY A O 1
ATOM 1857 N N . ARG A 1 227 ? -19.797 30.328 10.227 1 88.62 227 ARG A N 1
ATOM 1858 C CA . ARG A 1 227 ? -20.906 30.5 9.289 1 88.62 227 ARG A CA 1
ATOM 1859 C C . ARG A 1 227 ? -21.609 29.188 9.023 1 88.62 227 ARG A C 1
ATOM 1861 O O . ARG A 1 227 ? -22.594 29.125 8.273 1 88.62 227 ARG A O 1
ATOM 1868 N N . GLY A 1 228 ? -21.109 28.125 9.531 1 89.38 228 GLY A N 1
ATOM 1869 C CA . GLY A 1 228 ? -21.797 26.844 9.461 1 89.38 228 GLY A CA 1
ATOM 1870 C C . GLY A 1 228 ? -21.484 26.078 8.188 1 89.38 228 GLY A C 1
ATOM 1871 O O . GLY A 1 228 ? -22.312 25.297 7.707 1 89.38 228 GLY A O 1
ATOM 1872 N N . LYS A 1 229 ? -20.344 26.281 7.645 1 91.19 229 LYS A N 1
ATOM 1873 C CA . LYS A 1 229 ? -20 25.609 6.395 1 91.19 229 LYS A CA 1
ATOM 1874 C C . LYS A 1 229 ? -19.969 24.094 6.574 1 91.19 229 LYS A C 1
ATOM 1876 O O . LYS A 1 229 ? -20.562 23.359 5.77 1 91.19 229 LYS A O 1
ATOM 1881 N N . SER A 1 230 ? -19.281 23.562 7.594 1 92.75 230 SER A N 1
ATOM 1882 C CA . SER A 1 230 ? -19.203 22.125 7.828 1 92.75 230 SER A CA 1
ATOM 1883 C C . SER A 1 230 ? -20.578 21.531 8.109 1 92.75 230 SER A C 1
ATOM 1885 O O . SER A 1 230 ? -20.922 20.469 7.605 1 92.75 230 SER A O 1
ATOM 1887 N N . ALA A 1 231 ? -21.375 22.266 8.875 1 92.75 231 ALA A N 1
ATOM 1888 C CA . ALA A 1 231 ? -22.734 21.812 9.203 1 92.75 231 ALA A CA 1
ATOM 1889 C C . ALA A 1 231 ? -23.594 21.703 7.953 1 92.75 231 ALA A C 1
ATOM 1891 O O . ALA A 1 231 ? -24.344 20.75 7.793 1 92.75 231 ALA A O 1
ATOM 1892 N N . SER A 1 232 ? -23.469 22.703 7.109 1 94.81 232 SER A N 1
ATOM 1893 C CA . SER A 1 232 ? -24.281 22.734 5.895 1 94.81 232 SER A CA 1
ATOM 1894 C C . SER A 1 232 ? -23.938 21.562 4.98 1 94.81 232 SER A C 1
ATOM 1896 O O . SER A 1 232 ? -24.828 20.906 4.438 1 94.81 232 SER A O 1
ATOM 1898 N N . VAL A 1 233 ? -22.719 21.344 4.82 1 95.88 233 VAL A N 1
ATOM 1899 C CA . VAL A 1 233 ? -22.281 20.234 3.977 1 95.88 233 VAL A CA 1
ATOM 1900 C C . VAL A 1 233 ? -22.703 18.906 4.598 1 95.88 233 VAL A C 1
ATOM 1902 O O . VAL A 1 233 ? -23.172 18 3.895 1 95.88 233 VAL A O 1
ATOM 1905 N N . GLY A 1 234 ? -22.547 18.766 5.891 1 96.69 234 GLY A N 1
ATOM 1906 C CA . GLY A 1 234 ? -23.016 17.578 6.59 1 96.69 234 GLY A CA 1
ATOM 1907 C C . GLY A 1 234 ? -24.484 17.297 6.379 1 96.69 234 GLY A C 1
ATOM 1908 O O . GLY A 1 234 ? -24.859 16.156 6.09 1 96.69 234 GLY A O 1
ATOM 1909 N N . LEU A 1 235 ? -25.281 18.297 6.445 1 96.12 235 LEU A N 1
ATOM 1910 C CA . LEU A 1 235 ? -26.719 18.172 6.254 1 96.12 235 LEU A CA 1
ATOM 1911 C C . LEU A 1 235 ? -27.031 17.734 4.824 1 96.12 235 LEU A C 1
ATOM 1913 O O . LEU A 1 235 ? -28.031 17.031 4.59 1 96.12 235 LEU A O 1
ATOM 1917 N N . ALA A 1 236 ? -26.156 18.125 3.979 1 96.31 236 ALA A N 1
ATOM 1918 C CA . ALA A 1 236 ? -26.438 17.953 2.557 1 96.31 236 ALA A CA 1
ATOM 1919 C C . ALA A 1 236 ? -26.031 16.562 2.082 1 96.31 236 ALA A C 1
ATOM 1921 O O . ALA A 1 236 ? -26.562 16.047 1.097 1 96.31 236 ALA A O 1
ATOM 1922 N N . LEU A 1 237 ? -25.109 15.875 2.727 1 96.19 237 LEU A N 1
ATOM 1923 C CA . LEU A 1 237 ? -24.516 14.633 2.232 1 96.19 237 LEU A CA 1
ATOM 1924 C C . LEU A 1 237 ? -25.562 13.531 2.146 1 96.19 237 LEU A C 1
ATOM 1926 O O . LEU A 1 237 ? -25.656 12.828 1.136 1 96.19 237 LEU A O 1
ATOM 1930 N N . PRO A 1 238 ? -26.422 13.328 3.164 1 94.56 238 PRO A N 1
ATOM 1931 C CA . PRO A 1 238 ? -27.469 12.305 3.061 1 94.56 238 PRO A CA 1
ATOM 1932 C C . PRO A 1 238 ? -28.438 12.562 1.916 1 94.56 238 PRO A C 1
ATOM 1934 O O . PRO A 1 238 ? -29.031 11.625 1.377 1 94.56 238 PRO A O 1
ATOM 1937 N N . LEU A 1 239 ? -28.625 13.852 1.563 1 93.25 239 LEU A N 1
ATOM 1938 C CA . LEU A 1 239 ? -29.484 14.195 0.426 1 93.25 239 LEU A CA 1
ATOM 1939 C C . LEU A 1 239 ? -28.938 13.586 -0.861 1 93.25 239 LEU A C 1
ATOM 1941 O O . LEU A 1 239 ? -29.703 13.117 -1.707 1 93.25 239 LEU A O 1
ATOM 1945 N N . LEU A 1 240 ? -27.625 13.602 -0.998 1 93.81 240 LEU A N 1
ATOM 1946 C CA . LEU A 1 240 ? -26.984 13.008 -2.164 1 93.81 240 LEU A CA 1
ATOM 1947 C C . LEU A 1 240 ? -27.281 11.516 -2.254 1 93.81 240 LEU A C 1
ATOM 1949 O O . LEU A 1 240 ? -27.562 11 -3.338 1 93.81 240 LEU A O 1
ATOM 1953 N N . ILE A 1 241 ? -27.172 10.898 -1.125 1 90.75 241 ILE A N 1
ATOM 1954 C CA . ILE A 1 241 ? -27.438 9.469 -1.062 1 90.75 241 ILE A CA 1
ATOM 1955 C C . ILE A 1 241 ? -28.891 9.188 -1.458 1 90.75 241 ILE A C 1
ATOM 1957 O O . ILE A 1 241 ? -29.156 8.25 -2.209 1 90.75 241 ILE A O 1
ATOM 1961 N N . SER A 1 242 ? -29.766 10.008 -1.002 1 88.5 242 SER A N 1
ATOM 1962 C CA . SER A 1 242 ? -31.188 9.828 -1.278 1 88.5 242 SER A CA 1
ATOM 1963 C C . SER A 1 242 ? -31.5 10.086 -2.748 1 88.5 242 SER A C 1
ATOM 1965 O O . SER A 1 242 ? -32.438 9.484 -3.307 1 88.5 242 SER A O 1
ATOM 1967 N N . GLN A 1 243 ? -30.797 10.914 -3.332 1 89.25 243 GLN A N 1
ATOM 1968 C CA . GLN A 1 243 ? -31.094 11.336 -4.699 1 89.25 243 GLN A CA 1
ATOM 1969 C C . GLN A 1 243 ? -30.359 10.469 -5.711 1 89.25 243 GLN A C 1
ATOM 1971 O O . GLN A 1 243 ? -30.734 10.414 -6.883 1 89.25 243 GLN A O 1
ATOM 1976 N N . SER A 1 244 ? -29.328 9.82 -5.266 1 87.5 244 SER A N 1
ATOM 1977 C CA . SER A 1 244 ? -28.516 9.031 -6.184 1 87.5 244 SER A CA 1
ATOM 1978 C C . SER A 1 244 ? -29.234 7.758 -6.605 1 87.5 244 SER A C 1
ATOM 1980 O O . SER A 1 244 ? -29.938 7.141 -5.801 1 87.5 244 SER A O 1
ATOM 1982 N N . LYS A 1 245 ? -29.062 7.395 -7.805 1 74.88 245 LYS A N 1
ATOM 1983 C CA . LYS A 1 245 ? -29.625 6.164 -8.352 1 74.88 245 LYS A CA 1
ATOM 1984 C C . LYS A 1 245 ? -28.891 4.938 -7.824 1 74.88 245 LYS A C 1
ATOM 1986 O O . LYS A 1 245 ? -29.484 3.855 -7.711 1 74.88 245 LYS A O 1
ATOM 1991 N N . TYR A 1 246 ? -27.703 5.164 -7.504 1 72.88 246 TYR A N 1
ATOM 1992 C CA . TYR A 1 246 ? -26.844 4.074 -7.055 1 72.88 246 TYR A CA 1
ATOM 1993 C C . TYR A 1 246 ? -26.328 4.336 -5.648 1 72.88 246 TYR A C 1
ATOM 1995 O O . TYR A 1 246 ? -26.297 5.48 -5.191 1 72.88 246 TYR A O 1
ATOM 2003 N N . PRO A 1 247 ? -25.984 3.246 -4.984 1 80.81 247 PRO A N 1
ATOM 2004 C CA . PRO A 1 247 ? -25.344 3.467 -3.68 1 80.81 247 PRO A CA 1
ATOM 2005 C C . PRO A 1 247 ? -24.094 4.332 -3.77 1 80.81 247 PRO A C 1
ATOM 2007 O O . PRO A 1 247 ? -23.312 4.203 -4.723 1 80.81 247 PRO A O 1
ATOM 2010 N N . LEU A 1 248 ? -23.969 5.16 -2.785 1 87.44 248 LEU A N 1
ATOM 2011 C CA . LEU A 1 248 ? -22.844 6.094 -2.791 1 87.44 248 LEU A CA 1
ATOM 2012 C C . LEU A 1 248 ? -21.891 5.805 -1.636 1 87.44 248 LEU A C 1
ATOM 2014 O O . LEU A 1 248 ? -22.328 5.496 -0.525 1 87.44 248 LEU A O 1
ATOM 2018 N N . SER A 1 249 ? -20.594 5.719 -1.927 1 89.44 249 SER A N 1
ATOM 2019 C CA . SER A 1 249 ? -19.547 5.746 -0.915 1 89.44 249 SER A CA 1
ATOM 2020 C C . SER A 1 249 ? -18.922 7.133 -0.801 1 89.44 249 SER A C 1
ATOM 2022 O O . SER A 1 249 ? -18.141 7.539 -1.658 1 89.44 249 SER A O 1
ATOM 2024 N N . ILE A 1 250 ? -19.312 7.797 0.285 1 94.69 250 ILE A N 1
ATOM 2025 C CA . ILE A 1 250 ? -18.812 9.156 0.507 1 94.69 250 ILE A CA 1
ATOM 2026 C C . ILE A 1 250 ? -17.719 9.133 1.567 1 94.69 250 ILE A C 1
ATOM 2028 O O . ILE A 1 250 ? -17.906 8.602 2.66 1 94.69 250 ILE A O 1
ATOM 2032 N N . VAL A 1 251 ? -16.562 9.711 1.202 1 94.62 251 VAL A N 1
ATOM 2033 C CA . VAL A 1 251 ? -15.445 9.797 2.135 1 94.62 251 VAL A CA 1
ATOM 2034 C C . VAL A 1 251 ? -15.258 11.242 2.596 1 94.62 251 VAL A C 1
ATOM 2036 O O . VAL A 1 251 ? -15.195 12.156 1.772 1 94.62 251 VAL A O 1
ATOM 2039 N N . VAL A 1 252 ? -15.281 11.391 3.895 1 96.38 252 VAL A N 1
ATOM 2040 C CA . VAL A 1 252 ? -14.992 12.68 4.504 1 96.38 252 VAL A CA 1
ATOM 2041 C C . VAL A 1 252 ? -13.586 12.672 5.102 1 96.38 252 VAL A C 1
ATOM 2043 O O . VAL A 1 252 ? -13.188 11.703 5.75 1 96.38 252 VAL A O 1
ATOM 2046 N N . THR A 1 253 ? -12.82 13.727 4.766 1 94.38 253 THR A N 1
ATOM 2047 C CA . THR A 1 253 ? -11.492 13.828 5.352 1 94.38 253 THR A CA 1
ATOM 2048 C C . THR A 1 253 ? -11.227 15.242 5.855 1 94.38 253 THR A C 1
ATOM 2050 O O . THR A 1 253 ? -11.953 16.172 5.52 1 94.38 253 THR A O 1
ATOM 2053 N N . SER A 1 254 ? -10.383 15.32 6.789 1 91 254 SER A N 1
ATOM 2054 C CA . SER A 1 254 ? -9.953 16.562 7.426 1 91 254 SER A CA 1
ATOM 2055 C C . SER A 1 254 ? -8.586 16.391 8.086 1 91 254 SER A C 1
ATOM 2057 O O . SER A 1 254 ? -8.117 15.273 8.289 1 91 254 SER A O 1
ATOM 2059 N N . PRO A 1 255 ? -7.941 17.516 8.391 1 82.88 255 PRO A N 1
ATOM 2060 C CA . PRO A 1 255 ? -6.629 17.391 9.023 1 82.88 255 PRO A CA 1
ATOM 2061 C C . PRO A 1 255 ? -6.66 16.531 10.281 1 82.88 255 PRO A C 1
ATOM 2063 O O . PRO A 1 255 ? -5.781 15.68 10.477 1 82.88 255 PRO A O 1
ATOM 2066 N N . THR A 1 256 ? -7.648 16.766 11.125 1 83.44 256 THR A N 1
ATOM 2067 C CA . THR A 1 256 ? -7.934 15.945 12.289 1 83.44 256 THR A CA 1
ATOM 2068 C C . THR A 1 256 ? -9.398 15.516 12.305 1 83.44 256 THR A C 1
ATOM 2070 O O . THR A 1 256 ? -10.242 16.141 11.648 1 83.44 256 THR A O 1
ATOM 2073 N N . TYR A 1 257 ? -9.711 14.508 13.023 1 86.31 257 TYR A N 1
ATOM 2074 C CA . TYR A 1 257 ? -11.094 14.062 13.117 1 86.31 257 TYR A CA 1
ATOM 2075 C C . TYR A 1 257 ? -11.984 15.188 13.648 1 86.31 257 TYR A C 1
ATOM 2077 O O . TYR A 1 257 ? -13.094 15.398 13.148 1 86.31 257 TYR A O 1
ATOM 2085 N N . TRP A 1 258 ? -11.516 15.898 14.586 1 81.5 258 TRP A N 1
ATOM 2086 C CA . TRP A 1 258 ? -12.352 16.859 15.289 1 81.5 258 TRP A CA 1
ATOM 2087 C C . TRP A 1 258 ? -12.641 18.078 14.414 1 81.5 258 TRP A C 1
ATOM 2089 O O . TRP A 1 258 ? -13.703 18.703 14.531 1 81.5 258 TRP A O 1
ATOM 2099 N N . SER A 1 259 ? -11.781 18.297 13.492 1 78.62 259 SER A N 1
ATOM 2100 C CA . SER A 1 259 ? -12.039 19.391 12.562 1 78.62 259 SER A CA 1
ATOM 2101 C C . SER A 1 259 ? -13.133 19.031 11.57 1 78.62 259 SER A C 1
ATOM 2103 O O . SER A 1 259 ? -13.773 19.906 10.984 1 78.62 259 SER A O 1
ATOM 2105 N N . GLY A 1 260 ? -13.352 17.75 11.398 1 85.44 260 GLY A N 1
ATOM 2106 C CA . GLY A 1 260 ? -14.359 17.297 10.453 1 85.44 260 GLY A CA 1
ATOM 2107 C C . GLY A 1 260 ? -15.555 16.641 11.133 1 85.44 260 GLY A C 1
ATOM 2108 O O . GLY A 1 260 ? -16.5 16.219 10.461 1 85.44 260 GLY A O 1
ATOM 2109 N N . ALA A 1 261 ? -15.523 16.609 12.438 1 89.12 261 ALA A N 1
ATOM 2110 C CA . ALA A 1 261 ? -16.531 15.914 13.211 1 89.12 261 ALA A CA 1
ATOM 2111 C C . ALA A 1 261 ? -17.922 16.5 12.969 1 89.12 261 ALA A C 1
ATOM 2113 O O . ALA A 1 261 ? -18.922 15.781 12.984 1 89.12 261 ALA A O 1
ATOM 2114 N N . GLU A 1 262 ? -17.953 17.781 12.688 1 90.56 262 GLU A N 1
ATOM 2115 C CA . GLU A 1 262 ? -19.219 18.469 12.484 1 90.56 262 GLU A CA 1
ATOM 2116 C C . GLU A 1 262 ? -19.938 17.938 11.242 1 90.56 262 GLU A C 1
ATOM 2118 O O . GLU A 1 262 ? -21.172 17.844 11.211 1 90.56 262 GLU A O 1
ATOM 2123 N N . ILE A 1 263 ? -19.188 17.625 10.242 1 95 263 ILE A N 1
ATOM 2124 C CA . ILE A 1 263 ? -19.781 17.094 9.031 1 95 263 ILE A CA 1
ATOM 2125 C C . ILE A 1 263 ? -20.469 15.758 9.344 1 95 263 ILE A C 1
ATOM 2127 O O . ILE A 1 263 ? -21.609 15.523 8.922 1 95 263 ILE A O 1
ATOM 2131 N N . MET A 1 264 ? -19.781 14.914 10.094 1 94.88 264 MET A N 1
ATOM 2132 C CA . MET A 1 264 ? -20.344 13.609 10.453 1 94.88 264 MET A CA 1
ATOM 2133 C C . MET A 1 264 ? -21.562 13.773 11.352 1 94.88 264 MET A C 1
ATOM 2135 O O . MET A 1 264 ? -22.578 13.094 11.148 1 94.88 264 MET A O 1
ATOM 2139 N N . ARG A 1 265 ? -21.5 14.641 12.266 1 93.56 265 ARG A N 1
ATOM 2140 C CA . ARG A 1 265 ? -22.594 14.875 13.203 1 93.56 265 ARG A CA 1
ATOM 2141 C C . ARG A 1 265 ? -23.844 15.383 12.484 1 93.56 265 ARG A C 1
ATOM 2143 O O . ARG A 1 265 ? -24.953 14.906 12.734 1 93.56 265 ARG A O 1
ATOM 2150 N N . PHE A 1 266 ? -23.656 16.312 11.656 1 95.31 266 PHE A N 1
ATOM 2151 C CA . PHE A 1 266 ? -24.812 16.891 10.961 1 95.31 266 PHE A CA 1
ATOM 2152 C C . PHE A 1 266 ? -25.344 15.938 9.906 1 95.31 266 PHE A C 1
ATOM 2154 O O . PHE A 1 266 ? -26.531 15.977 9.562 1 95.31 266 PHE A O 1
ATOM 2161 N N . SER A 1 267 ? -24.438 15.117 9.352 1 96.56 267 SER A N 1
ATOM 2162 C CA . SER A 1 267 ? -24.938 14.047 8.484 1 96.56 267 SER A CA 1
ATOM 2163 C C . SER A 1 267 ? -25.891 13.125 9.234 1 96.56 267 SER A C 1
ATOM 2165 O O . SER A 1 267 ? -26.922 12.734 8.695 1 96.56 267 SER A O 1
ATOM 2167 N N . GLU A 1 268 ? -25.438 12.812 10.43 1 95.44 268 GLU A N 1
ATOM 2168 C CA . GLU A 1 268 ? -26.312 11.984 11.258 1 95.44 268 GLU A CA 1
ATOM 2169 C C . GLU A 1 268 ? -27.641 12.688 11.523 1 95.44 268 GLU A C 1
ATOM 2171 O O . GLU A 1 268 ? -28.703 12.062 11.453 1 95.44 268 GLU A O 1
ATOM 2176 N N . MET A 1 269 ? -27.625 13.922 11.852 1 94.81 269 MET A N 1
ATOM 2177 C CA . MET A 1 269 ? -28.828 14.711 12.102 1 94.81 269 MET A CA 1
ATOM 2178 C C . MET A 1 269 ? -29.734 14.711 10.891 1 94.81 269 MET A C 1
ATOM 2180 O O . MET A 1 269 ? -30.953 14.602 11.023 1 94.81 269 MET A O 1
ATOM 2184 N N . SER A 1 270 ? -29.109 14.891 9.805 1 95.81 270 SER A N 1
ATOM 2185 C CA . SER A 1 270 ? -29.859 14.891 8.555 1 95.81 270 SER A CA 1
ATOM 2186 C C . SER A 1 270 ? -30.531 13.539 8.32 1 95.81 270 SER A C 1
ATOM 2188 O O . SER A 1 270 ? -31.688 13.492 7.898 1 95.81 270 SER A O 1
ATOM 2190 N N . LEU A 1 271 ? -29.844 12.469 8.555 1 94.56 271 LEU A N 1
ATOM 2191 C CA . LEU A 1 271 ? -30.406 11.133 8.383 1 94.56 271 LEU A CA 1
ATOM 2192 C C . LEU A 1 271 ? -31.625 10.93 9.289 1 94.56 271 LEU A C 1
ATOM 2194 O O . LEU A 1 271 ? -32.625 10.344 8.875 1 94.56 271 LEU A O 1
ATOM 2198 N N . LYS A 1 272 ? -31.516 11.43 10.5 1 93.69 272 LYS A N 1
ATOM 2199 C CA . LYS A 1 272 ? -32.625 11.352 11.445 1 93.69 272 LYS A CA 1
ATOM 2200 C C . LYS A 1 272 ? -33.812 12.18 10.969 1 93.69 272 LYS A C 1
ATOM 2202 O O . LYS A 1 272 ? -34.969 11.727 11.031 1 93.69 272 LYS A O 1
ATOM 2207 N N . ALA A 1 273 ? -33.531 13.352 10.5 1 93.31 273 ALA A N 1
ATOM 2208 C CA . ALA A 1 273 ? -34.562 14.242 10.016 1 93.31 273 ALA A CA 1
ATOM 2209 C C . ALA A 1 273 ? -35.281 13.648 8.805 1 93.31 273 ALA A C 1
ATOM 2211 O O . ALA A 1 273 ? -36.5 13.859 8.633 1 93.31 273 ALA A O 1
ATOM 2212 N N . LEU A 1 274 ? -34.594 12.953 8.047 1 91.81 274 LEU A N 1
ATOM 2213 C CA . LEU A 1 274 ? -35.156 12.336 6.852 1 91.81 274 LEU A CA 1
ATOM 2214 C C . LEU A 1 274 ? -35.75 10.977 7.176 1 91.81 274 LEU A C 1
ATOM 2216 O O . LEU A 1 274 ? -36.25 10.289 6.281 1 91.81 274 LEU A O 1
ATOM 2220 N N . HIS A 1 275 ? -35.656 10.5 8.359 1 88.94 275 HIS A N 1
ATOM 2221 C CA . HIS A 1 275 ? -36.188 9.242 8.844 1 88.94 275 HIS A CA 1
ATOM 2222 C C . HIS A 1 275 ? -35.594 8.055 8.094 1 88.94 275 HIS A C 1
ATOM 2224 O O . HIS A 1 275 ? -36.312 7.137 7.695 1 88.94 275 HIS A O 1
ATOM 2230 N N . LYS A 1 276 ? -34.344 8.219 7.875 1 88.94 276 LYS A N 1
ATOM 2231 C CA . LYS A 1 276 ? -33.625 7.117 7.238 1 88.94 276 LYS A CA 1
ATOM 2232 C C . LYS A 1 276 ? -33 6.18 8.281 1 88.94 276 LYS A C 1
ATOM 2234 O O . LYS A 1 276 ? -32.531 6.633 9.32 1 88.94 276 LYS A O 1
ATOM 2239 N N . ARG A 1 277 ? -33.094 4.891 8.039 1 83.38 277 ARG A N 1
ATOM 2240 C CA . ARG A 1 277 ? -32.406 3.918 8.891 1 83.38 277 ARG A CA 1
ATOM 2241 C C . ARG A 1 277 ? -30.938 3.836 8.539 1 83.38 277 ARG A C 1
ATOM 2243 O O . ARG A 1 277 ? -30.562 3.789 7.367 1 83.38 277 ARG A O 1
ATOM 2250 N N . PHE A 1 278 ? -30.109 4.031 9.555 1 86.75 278 PHE A N 1
ATOM 2251 C CA . PHE A 1 278 ? -28.672 3.955 9.32 1 86.75 278 PHE A CA 1
ATOM 2252 C C . PHE A 1 278 ? -27.953 3.311 10.508 1 86.75 278 PHE A C 1
ATOM 2254 O O . PHE A 1 278 ? -28.5 3.27 11.609 1 86.75 278 PHE A O 1
ATOM 2261 N N . ARG A 1 279 ? -26.812 2.672 10.172 1 83.19 279 ARG A N 1
ATOM 2262 C CA . ARG A 1 279 ? -25.922 2.139 11.195 1 83.19 279 ARG A CA 1
ATOM 2263 C C . ARG A 1 279 ? -24.75 3.076 11.438 1 83.19 279 ARG A C 1
ATOM 2265 O O . ARG A 1 279 ? -24.141 3.59 10.492 1 83.19 279 ARG A O 1
ATOM 2272 N N . LYS A 1 280 ? -24.547 3.258 12.719 1 89 280 LYS A N 1
ATOM 2273 C CA . LYS A 1 280 ? -23.453 4.141 13.125 1 89 280 LYS A CA 1
ATOM 2274 C C . LYS A 1 280 ? -22.266 3.342 13.625 1 89 280 LYS A C 1
ATOM 2276 O O . LYS A 1 280 ? -22.406 2.469 14.484 1 89 280 LYS A O 1
ATOM 2281 N N . VAL A 1 281 ? -21.094 3.57 13.016 1 85.75 281 VAL A N 1
ATOM 2282 C CA . VAL A 1 281 ? -19.844 2.994 13.5 1 85.75 281 VAL A CA 1
ATOM 2283 C C . VAL A 1 281 ? -19.078 4.027 14.328 1 85.75 281 VAL A C 1
ATOM 2285 O O . VAL A 1 281 ? -18.688 5.074 13.812 1 85.75 281 VAL A O 1
ATOM 2288 N N . ILE A 1 282 ? -18.875 3.715 15.617 1 85.88 282 ILE A N 1
ATOM 2289 C CA . ILE A 1 282 ? -18.266 4.664 16.547 1 85.88 282 ILE A CA 1
ATOM 2290 C C . ILE A 1 282 ? -16.953 4.09 17.078 1 85.88 282 ILE A C 1
ATOM 2292 O O . ILE A 1 282 ? -16.875 2.896 17.375 1 85.88 282 ILE A O 1
ATOM 2296 N N . SER A 1 283 ? -15.891 4.879 17 1 81.94 283 SER A N 1
ATOM 2297 C CA . SER A 1 283 ? -14.625 4.457 17.578 1 81.94 283 SER A CA 1
ATOM 2298 C C . SER A 1 283 ? -14.719 4.352 19.094 1 81.94 283 SER A C 1
ATOM 2300 O O . SER A 1 283 ? -15.695 4.801 19.703 1 81.94 283 SER A O 1
ATOM 2302 N N . ARG A 1 284 ? -13.672 3.83 19.797 1 68.75 284 ARG A N 1
ATOM 2303 C CA . ARG A 1 284 ? -13.602 3.662 21.234 1 68.75 284 ARG A CA 1
ATOM 2304 C C . ARG A 1 284 ? -13.648 5.012 21.953 1 68.75 284 ARG A C 1
ATOM 2306 O O . ARG A 1 284 ? -14.141 5.113 23.078 1 68.75 284 ARG A O 1
ATOM 2313 N N . ASP A 1 285 ? -13.164 6.09 21.25 1 77 285 ASP A N 1
ATOM 2314 C CA . ASP A 1 285 ? -13.078 7.422 21.844 1 77 285 ASP A CA 1
ATOM 2315 C C . ASP A 1 285 ? -14.289 8.273 21.453 1 77 285 ASP A C 1
ATOM 2317 O O . ASP A 1 285 ? -14.281 9.492 21.641 1 77 285 ASP A O 1
ATOM 2321 N N . GLY A 1 286 ? -15.289 7.668 20.75 1 80.38 286 GLY A N 1
ATOM 2322 C CA . GLY A 1 286 ? -16.562 8.336 20.5 1 80.38 286 GLY A CA 1
ATOM 2323 C C . GLY A 1 286 ? -16.625 9.016 19.141 1 80.38 286 GLY A C 1
ATOM 2324 O O . GLY A 1 286 ? -17.547 9.789 18.875 1 80.38 286 GLY A O 1
ATOM 2325 N N . LYS A 1 287 ? -15.672 8.781 18.266 1 86.75 287 LYS A N 1
ATOM 2326 C CA . LYS A 1 287 ? -15.672 9.352 16.922 1 86.75 287 LYS A CA 1
ATOM 2327 C C . LYS A 1 287 ? -16.641 8.609 16.016 1 86.75 287 LYS A C 1
ATOM 2329 O O . LYS A 1 287 ? -16.688 7.383 16.016 1 86.75 287 LYS A O 1
ATOM 2334 N N . ILE A 1 288 ? -17.516 9.383 15.375 1 92.06 288 ILE A N 1
ATOM 2335 C CA . ILE A 1 288 ? -18.359 8.773 14.367 1 92.06 288 ILE A CA 1
ATOM 2336 C C . ILE A 1 288 ? -17.547 8.492 13.102 1 92.06 288 ILE A C 1
ATOM 2338 O O . ILE A 1 288 ? -17.375 9.375 12.258 1 92.06 288 ILE A O 1
ATOM 2342 N N . LEU A 1 289 ? -17.203 7.293 12.914 1 89.31 289 LEU A N 1
ATOM 2343 C CA . LEU A 1 289 ? -16.297 6.938 11.836 1 89.31 289 LEU A CA 1
ATOM 2344 C C . LEU A 1 289 ? -17.062 6.637 10.547 1 89.31 289 LEU A C 1
ATOM 2346 O O . LEU A 1 289 ? -16.547 6.852 9.453 1 89.31 289 LEU A O 1
ATOM 2350 N N . SER A 1 290 ? -18.266 6.129 10.688 1 91.88 290 SER A N 1
ATOM 2351 C CA . SER A 1 290 ? -19.031 5.773 9.5 1 91.88 290 SER A CA 1
ATOM 2352 C C . SER A 1 290 ? -20.531 5.785 9.781 1 91.88 290 SER A C 1
ATOM 2354 O O . SER A 1 290 ? -20.953 5.461 10.891 1 91.88 290 SER A O 1
ATOM 2356 N N . LEU A 1 291 ? -21.25 6.316 8.867 1 92 291 LEU A N 1
ATOM 2357 C CA . LEU A 1 291 ? -22.703 6.211 8.789 1 92 291 LEU A CA 1
ATOM 2358 C C . LEU A 1 291 ? -23.125 5.363 7.598 1 92 291 LEU A C 1
ATOM 2360 O O . LEU A 1 291 ? -22.938 5.77 6.445 1 92 291 LEU A O 1
ATOM 2364 N N . GLU A 1 292 ? -23.625 4.312 7.906 1 86.31 292 GLU A N 1
ATOM 2365 C CA . GLU A 1 292 ? -23.953 3.359 6.848 1 86.31 292 GLU A CA 1
ATOM 2366 C C . GLU A 1 292 ? -25.453 3.324 6.578 1 86.31 292 GLU A C 1
ATOM 2368 O O . GLU A 1 292 ? -26.25 3.121 7.496 1 86.31 292 GLU A O 1
ATOM 2373 N N . ILE A 1 293 ? -25.875 3.695 5.41 1 85.19 293 ILE A N 1
ATOM 2374 C CA . ILE A 1 293 ? -27.266 3.773 4.965 1 85.19 293 ILE A CA 1
ATOM 2375 C C . ILE A 1 293 ? -27.5 2.773 3.836 1 85.19 293 ILE A C 1
ATOM 2377 O O . ILE A 1 293 ? -27.312 3.1 2.66 1 85.19 293 ILE A O 1
ATOM 2381 N N . GLY A 1 294 ? -27.984 1.714 4.184 1 67.81 294 GLY A N 1
ATOM 2382 C CA . GLY A 1 294 ? -28.062 0.692 3.15 1 67.81 294 GLY A CA 1
ATOM 2383 C C . GLY A 1 294 ? -26.703 0.344 2.551 1 67.81 294 GLY A C 1
ATOM 2384 O O . GLY A 1 294 ? -25.781 -0.047 3.271 1 67.81 294 GLY A O 1
ATOM 2385 N N . GLU A 1 295 ? -26.641 0.557 1.194 1 63.75 295 GLU A N 1
ATOM 2386 C CA . GLU A 1 295 ? -25.391 0.302 0.493 1 63.75 295 GLU A CA 1
ATOM 2387 C C . GLU A 1 295 ? -24.531 1.562 0.421 1 63.75 295 GLU A C 1
ATOM 2389 O O . GLU A 1 295 ? -23.375 1.511 -0.017 1 63.75 295 GLU A O 1
ATOM 2394 N N . SER A 1 296 ? -25.094 2.537 0.867 1 83.12 296 SER A N 1
ATOM 2395 C CA . SER A 1 296 ? -24.375 3.805 0.854 1 83.12 296 SER A CA 1
ATOM 2396 C C . SER A 1 296 ? -23.703 4.074 2.197 1 83.12 296 SER A C 1
ATOM 2398 O O . SER A 1 296 ? -24.047 3.449 3.203 1 83.12 296 SER A O 1
ATOM 2400 N N . ARG A 1 297 ? -22.641 4.785 2.203 1 89.75 297 ARG A N 1
ATOM 2401 C CA . ARG A 1 297 ? -22 5.121 3.469 1 89.75 297 ARG A CA 1
ATOM 2402 C C . ARG A 1 297 ? -21.328 6.488 3.398 1 89.75 297 ARG A C 1
ATOM 2404 O O . ARG A 1 297 ? -20.953 6.945 2.318 1 89.75 297 ARG A O 1
ATOM 2411 N N . ILE A 1 298 ? -21.297 7.09 4.5 1 94 298 ILE A N 1
ATOM 2412 C CA . ILE A 1 298 ? -20.484 8.273 4.758 1 94 298 ILE A CA 1
ATOM 2413 C C . ILE A 1 298 ? -19.438 7.957 5.816 1 94 298 ILE A C 1
ATOM 2415 O O . ILE A 1 298 ? -19.781 7.645 6.961 1 94 298 ILE A O 1
ATOM 2419 N N . ARG A 1 299 ? -18.25 7.957 5.434 1 94.06 299 ARG A N 1
ATOM 2420 C CA . ARG A 1 299 ? -17.219 7.566 6.402 1 94.06 299 ARG A CA 1
ATOM 2421 C C . ARG A 1 299 ? -16.109 8.602 6.469 1 94.06 299 ARG A C 1
ATOM 2423 O O . ARG A 1 299 ? -15.766 9.227 5.461 1 94.06 299 ARG A O 1
ATOM 2430 N N . TRP A 1 300 ? -15.562 8.797 7.648 1 94.5 300 TRP A N 1
ATOM 2431 C CA . TRP A 1 300 ? -14.398 9.656 7.816 1 94.5 300 TRP A CA 1
ATOM 2432 C C . TRP A 1 300 ? -13.109 8.844 7.75 1 94.5 300 TRP A C 1
ATOM 2434 O O . TRP A 1 300 ? -12.992 7.793 8.391 1 94.5 300 TRP A O 1
ATOM 2444 N N . LEU A 1 301 ? -12.156 9.305 6.957 1 90.69 301 LEU A N 1
ATOM 2445 C CA . LEU A 1 301 ? -10.812 8.734 6.879 1 90.69 301 LEU A CA 1
ATOM 2446 C C . LEU A 1 301 ? -9.75 9.828 7 1 90.69 301 LEU A C 1
ATOM 2448 O O . LEU A 1 301 ? -9.961 10.953 6.539 1 90.69 301 LEU A O 1
ATOM 2452 N N . PRO A 1 302 ? -8.594 9.461 7.699 1 88 302 PRO A N 1
ATOM 2453 C CA . PRO A 1 302 ? -7.496 10.43 7.652 1 88 302 PRO A CA 1
ATOM 2454 C C . PRO A 1 302 ? -7.02 10.703 6.227 1 88 302 PRO A C 1
ATOM 2456 O O . PRO A 1 302 ? -7.184 9.867 5.34 1 88 302 PRO A O 1
ATOM 2459 N N . PRO A 1 303 ? -6.477 11.836 6.016 1 88.25 303 PRO A N 1
ATOM 2460 C CA . PRO A 1 303 ? -6.109 12.266 4.664 1 88.25 303 PRO A CA 1
ATOM 2461 C C . PRO A 1 303 ? -5.246 11.234 3.934 1 88.25 303 PRO A C 1
ATOM 2463 O O . PRO A 1 303 ? -5.441 11 2.738 1 88.25 303 PRO A O 1
ATOM 2466 N N . GLU A 1 304 ? -4.379 10.547 4.598 1 80.62 304 GLU A N 1
ATOM 2467 C CA . GLU A 1 304 ? -3.445 9.609 3.98 1 80.62 304 GLU A CA 1
ATOM 2468 C C . GLU A 1 304 ? -4.168 8.383 3.432 1 80.62 304 GLU A C 1
ATOM 2470 O O . GLU A 1 304 ? -3.742 7.801 2.434 1 80.62 304 GLU A O 1
ATOM 2475 N N . LEU A 1 305 ? -5.258 8.086 4.02 1 81.75 305 LEU A N 1
ATOM 2476 C CA . LEU A 1 305 ? -6.062 6.957 3.562 1 81.75 305 LEU A CA 1
ATOM 2477 C C . LEU A 1 305 ? -7.117 7.41 2.561 1 81.75 305 LEU A C 1
ATOM 2479 O O . LEU A 1 305 ? -7.375 6.727 1.568 1 81.75 305 LEU A O 1
ATOM 2483 N N . ALA A 1 306 ? -7.629 8.555 2.807 1 88.06 306 ALA A N 1
ATOM 2484 C CA . ALA A 1 306 ? -8.719 9.078 1.992 1 88.06 306 ALA A CA 1
ATOM 2485 C C . ALA A 1 306 ? -8.266 9.32 0.554 1 88.06 306 ALA A C 1
ATOM 2487 O O . ALA A 1 306 ? -9.031 9.086 -0.389 1 88.06 306 ALA A O 1
ATOM 2488 N N . ARG A 1 307 ? -7.09 9.797 0.429 1 86.69 307 ARG A N 1
ATOM 2489 C CA . ARG A 1 307 ? -6.637 10.227 -0.892 1 86.69 307 ARG A CA 1
ATOM 2490 C C . ARG A 1 307 ? -6.625 9.055 -1.87 1 86.69 307 ARG A C 1
ATOM 2492 O O . ARG A 1 307 ? -6.906 9.234 -3.059 1 86.69 307 ARG A O 1
ATOM 2499 N N . ASP A 1 308 ? -6.379 7.828 -1.397 1 80.69 308 ASP A N 1
ATOM 2500 C CA . ASP A 1 308 ? -6.277 6.672 -2.279 1 80.69 308 ASP A CA 1
ATOM 2501 C C . ASP A 1 308 ? -7.477 5.746 -2.113 1 80.69 308 ASP A C 1
ATOM 2503 O O . ASP A 1 308 ? -7.543 4.684 -2.74 1 80.69 308 ASP A O 1
ATOM 2507 N N . GLN A 1 309 ? -8.391 6.172 -1.253 1 79.12 309 GLN A N 1
ATOM 2508 C CA . GLN A 1 309 ? -9.57 5.344 -1.02 1 79.12 309 GLN A CA 1
ATOM 2509 C C . GLN A 1 309 ? -10.469 5.305 -2.252 1 79.12 309 GLN A C 1
ATOM 2511 O O . GLN A 1 309 ? -10.547 6.281 -3 1 79.12 309 GLN A O 1
ATOM 2516 N N . HIS A 1 310 ? -11.031 4.152 -2.443 1 74.62 310 HIS A N 1
ATOM 2517 C CA . HIS A 1 310 ? -12.047 4.074 -3.484 1 74.62 310 HIS A CA 1
ATOM 2518 C C . HIS A 1 310 ? -13.398 4.555 -2.969 1 74.62 310 HIS A C 1
ATOM 2520 O O . HIS A 1 310 ? -13.781 4.25 -1.836 1 74.62 310 HIS A O 1
ATOM 2526 N N . GLY A 1 311 ? -14.016 5.473 -3.723 1 81.81 311 GLY A N 1
ATOM 2527 C CA . GLY A 1 311 ? -15.32 6.016 -3.375 1 81.81 311 GLY A CA 1
ATOM 2528 C C . GLY A 1 311 ? -15.914 6.883 -4.469 1 81.81 311 GLY A C 1
ATOM 2529 O O . GLY A 1 311 ? -15.328 7.031 -5.539 1 81.81 311 GLY A O 1
ATOM 2530 N N . ASP A 1 312 ? -17.094 7.379 -4.184 1 89.19 312 ASP A N 1
ATOM 2531 C CA . ASP A 1 312 ? -17.828 8.133 -5.199 1 89.19 312 ASP A CA 1
ATOM 2532 C C . ASP A 1 312 ? -17.609 9.633 -5.031 1 89.19 312 ASP A C 1
ATOM 2534 O O . ASP A 1 312 ? -17.5 10.359 -6.02 1 89.19 312 ASP A O 1
ATOM 2538 N N . ILE A 1 313 ? -17.594 10.062 -3.756 1 95.56 313 ILE A N 1
ATOM 2539 C CA . ILE A 1 313 ? -17.469 11.484 -3.461 1 95.56 313 ILE A CA 1
ATOM 2540 C C . ILE A 1 313 ? -16.484 11.695 -2.311 1 95.56 313 ILE A C 1
ATOM 2542 O O . ILE A 1 313 ? -16.531 10.984 -1.304 1 95.56 313 ILE A O 1
ATOM 2546 N N . LEU A 1 314 ? -15.539 12.617 -2.518 1 96.25 314 LEU A N 1
ATOM 2547 C CA . LEU A 1 314 ? -14.609 13 -1.456 1 96.25 314 LEU A CA 1
ATOM 2548 C C . LEU A 1 314 ? -14.93 14.398 -0.934 1 96.25 314 LEU A C 1
ATOM 2550 O O . LEU A 1 314 ? -15 15.352 -1.71 1 96.25 314 LEU A O 1
ATOM 2554 N N . VAL A 1 315 ? -15.164 14.461 0.36 1 97.06 315 VAL A N 1
ATOM 2555 C CA . VAL A 1 315 ? -15.383 15.742 1.019 1 97.06 315 VAL A CA 1
ATOM 2556 C C . VAL A 1 315 ? -14.18 16.094 1.893 1 97.06 315 VAL A C 1
ATOM 2558 O O . VAL A 1 315 ? -13.828 15.336 2.803 1 97.06 315 VAL A O 1
ATOM 2561 N N . VAL A 1 316 ? -13.578 17.266 1.613 1 93.75 316 VAL A N 1
ATOM 2562 C CA . VAL A 1 316 ? -12.406 17.688 2.369 1 93.75 316 VAL A CA 1
ATOM 2563 C C . VAL A 1 316 ? -12.758 18.922 3.215 1 93.75 316 VAL A C 1
ATOM 2565 O O . VAL A 1 316 ? -12.93 20.016 2.686 1 93.75 316 VAL A O 1
ATOM 2568 N N . ASP A 1 317 ? -12.836 18.688 4.492 1 92.06 317 ASP A N 1
ATOM 2569 C CA . ASP A 1 317 ? -13.062 19.797 5.398 1 92.06 317 ASP A CA 1
ATOM 2570 C C . ASP A 1 317 ? -11.742 20.469 5.793 1 92.06 317 ASP A C 1
ATOM 2572 O O . ASP A 1 317 ? -10.734 19.781 5.988 1 92.06 317 ASP A O 1
ATOM 2576 N N . GLU A 1 318 ? -11.719 21.812 5.844 1 85.69 318 GLU A N 1
ATOM 2577 C CA . GLU A 1 318 ? -10.508 22.594 6.07 1 85.69 318 GLU A CA 1
ATOM 2578 C C . GLU A 1 318 ? -9.422 22.234 5.07 1 85.69 318 GLU A C 1
ATOM 2580 O O . GLU A 1 318 ? -8.297 21.906 5.461 1 85.69 318 GLU A O 1
ATOM 2585 N N . ALA A 1 319 ? -9.82 22.297 3.846 1 85.62 319 ALA A N 1
ATOM 2586 C CA . ALA A 1 319 ? -8.992 21.828 2.736 1 85.62 319 ALA A CA 1
ATOM 2587 C C . ALA A 1 319 ? -7.68 22.609 2.658 1 85.62 319 ALA A C 1
ATOM 2589 O O . ALA A 1 319 ? -6.633 22.047 2.334 1 85.62 319 ALA A O 1
ATOM 2590 N N . ALA A 1 320 ? -7.691 23.875 2.996 1 78.25 320 ALA A N 1
ATOM 2591 C CA . ALA A 1 320 ? -6.504 24.719 2.895 1 78.25 320 ALA A CA 1
ATOM 2592 C C . ALA A 1 320 ? -5.402 24.234 3.828 1 78.25 320 ALA A C 1
ATOM 2594 O O . ALA A 1 320 ? -4.215 24.328 3.506 1 78.25 320 ALA A O 1
ATOM 2595 N N . ALA A 1 321 ? -5.859 23.688 4.914 1 76.94 321 ALA A N 1
ATOM 2596 C CA . ALA A 1 321 ? -4.906 23.203 5.91 1 76.94 321 ALA A CA 1
ATOM 2597 C C . ALA A 1 321 ? -4.137 21.984 5.391 1 76.94 321 ALA A C 1
ATOM 2599 O O . ALA A 1 321 ? -3.035 21.688 5.859 1 76.94 321 ALA A O 1
ATOM 2600 N N . LEU A 1 322 ? -4.684 21.234 4.414 1 80.25 322 LEU A N 1
ATOM 2601 C CA . LEU A 1 322 ? -4.051 20.016 3.893 1 80.25 322 LEU A CA 1
ATOM 2602 C C . LEU A 1 322 ? -3.088 20.359 2.76 1 80.25 322 LEU A C 1
ATOM 2604 O O . LEU A 1 322 ? -2.279 19.531 2.355 1 80.25 322 LEU A O 1
ATOM 2608 N N . GLY A 1 323 ? -3.15 21.562 2.277 1 76.88 323 GLY A N 1
ATOM 2609 C CA . GLY A 1 323 ? -2.15 22.062 1.348 1 76.88 323 GLY A CA 1
ATOM 2610 C C . GLY A 1 323 ? -2.498 21.797 -0.104 1 76.88 323 GLY A C 1
ATOM 2611 O O . GLY A 1 323 ? -3.393 21 -0.397 1 76.88 323 GLY A O 1
ATOM 2612 N N . LYS A 1 324 ? -1.749 22.391 -0.965 1 76.94 324 LYS A N 1
ATOM 2613 C CA . LYS A 1 324 ? -1.979 22.328 -2.406 1 76.94 324 LYS A CA 1
ATOM 2614 C C . LYS A 1 324 ? -1.658 20.953 -2.965 1 76.94 324 LYS A C 1
ATOM 2616 O O . LYS A 1 324 ? -2.365 20.453 -3.842 1 76.94 324 LYS A O 1
ATOM 2621 N N . GLU A 1 325 ? -0.586 20.359 -2.482 1 77.38 325 GLU A N 1
ATOM 2622 C CA . GLU A 1 325 ? -0.156 19.062 -2.998 1 77.38 325 GLU A CA 1
ATOM 2623 C C . GLU A 1 325 ? -1.226 18 -2.775 1 77.38 325 GLU A C 1
ATOM 2625 O O . GLU A 1 325 ? -1.484 17.172 -3.658 1 77.38 325 GLU A O 1
ATOM 2630 N N . PHE A 1 326 ? -1.817 17.984 -1.575 1 84.94 326 PHE A N 1
ATOM 2631 C CA . PHE A 1 326 ? -2.906 17.062 -1.279 1 84.94 326 PHE A CA 1
ATOM 2632 C C . PHE A 1 326 ? -4.094 17.312 -2.201 1 84.94 326 PHE A C 1
ATOM 2634 O O . PHE A 1 326 ? -4.645 16.375 -2.781 1 84.94 326 PHE A O 1
ATOM 2641 N N . ALA A 1 327 ? -4.41 18.562 -2.346 1 83.75 327 ALA A N 1
ATOM 2642 C CA . ALA A 1 327 ? -5.559 18.938 -3.174 1 83.75 327 ALA A CA 1
ATOM 2643 C C . ALA A 1 327 ? -5.348 18.5 -4.621 1 83.75 327 ALA A C 1
ATOM 2645 O O . ALA A 1 327 ? -6.254 17.938 -5.246 1 83.75 327 ALA A O 1
ATOM 2646 N N . ASP A 1 328 ? -4.168 18.734 -5.121 1 82 328 ASP A N 1
ATOM 2647 C CA . ASP A 1 328 ? -3.855 18.344 -6.492 1 82 328 ASP A CA 1
ATOM 2648 C C . ASP A 1 328 ? -4.004 16.828 -6.676 1 82 328 ASP A C 1
ATOM 2650 O O . ASP A 1 328 ? -4.578 16.375 -7.664 1 82 328 ASP A O 1
ATOM 2654 N N . TYR A 1 329 ? -3.484 16.188 -5.777 1 85 329 TYR A N 1
ATOM 2655 C CA . TYR A 1 329 ? -3.514 14.727 -5.852 1 85 329 TYR A CA 1
ATOM 2656 C C . TYR A 1 329 ? -4.945 14.211 -5.859 1 85 329 TYR A C 1
ATOM 2658 O O . TYR A 1 329 ? -5.309 13.383 -6.699 1 85 329 TYR A O 1
ATOM 2666 N N . VAL A 1 330 ? -5.789 14.664 -4.957 1 89.56 330 VAL A N 1
ATOM 2667 C CA . VAL A 1 330 ? -7.137 14.109 -4.832 1 89.56 330 VAL A CA 1
ATOM 2668 C C . VAL A 1 330 ? -7.984 14.539 -6.027 1 89.56 330 VAL A C 1
ATOM 2670 O O . VAL A 1 330 ? -8.859 13.797 -6.473 1 89.56 330 VAL A O 1
ATOM 2673 N N . LEU A 1 331 ? -7.699 15.711 -6.555 1 88.81 331 LEU A N 1
ATOM 2674 C CA . LEU A 1 331 ? -8.469 16.188 -7.703 1 88.81 331 LEU A CA 1
ATOM 2675 C C . LEU A 1 331 ? -8.125 15.383 -8.953 1 88.81 331 LEU A C 1
ATOM 2677 O O . LEU A 1 331 ? -8.922 15.312 -9.891 1 88.81 331 LEU A O 1
ATOM 2681 N N . ARG A 1 332 ? -6.957 14.844 -8.992 1 85.25 332 ARG A N 1
ATOM 2682 C CA . ARG A 1 332 ? -6.57 13.969 -10.102 1 85.25 332 ARG A CA 1
ATOM 2683 C C . ARG A 1 332 ? -7.129 12.562 -9.914 1 85.25 332 ARG A C 1
ATOM 2685 O O . ARG A 1 332 ? -7.461 11.883 -10.883 1 85.25 332 ARG A O 1
ATOM 2692 N N . ARG A 1 333 ? -7.207 12.203 -8.656 1 87.44 333 ARG A N 1
ATOM 2693 C CA . ARG A 1 333 ? -7.566 10.82 -8.344 1 87.44 333 ARG A CA 1
ATOM 2694 C C . ARG A 1 333 ? -9.078 10.648 -8.281 1 87.44 333 ARG A C 1
ATOM 2696 O O . ARG A 1 333 ? -9.609 9.617 -8.688 1 87.44 333 ARG A O 1
ATOM 2703 N N . TRP A 1 334 ? -9.828 11.617 -7.695 1 89.5 334 TRP A N 1
ATOM 2704 C CA . TRP A 1 334 ? -11.273 11.555 -7.473 1 89.5 334 TRP A CA 1
ATOM 2705 C C . TRP A 1 334 ? -12.023 12.32 -8.547 1 89.5 334 TRP A C 1
ATOM 2707 O O . TRP A 1 334 ? -11.586 13.391 -8.984 1 89.5 334 TRP A O 1
ATOM 2717 N N . ASN A 1 335 ? -13.164 11.82 -8.891 1 91.5 335 ASN A N 1
ATOM 2718 C CA . ASN A 1 335 ? -13.969 12.492 -9.914 1 91.5 335 ASN A CA 1
ATOM 2719 C C . ASN A 1 335 ? -14.867 13.562 -9.297 1 91.5 335 ASN A C 1
ATOM 2721 O O . ASN A 1 335 ? -15.18 14.562 -9.953 1 91.5 335 ASN A O 1
ATOM 2725 N N . LYS A 1 336 ? -15.406 13.328 -8.156 1 95.62 336 LYS A N 1
ATOM 2726 C CA . LYS A 1 336 ? -16.297 14.25 -7.441 1 95.62 336 LYS A CA 1
ATOM 2727 C C . LYS A 1 336 ? -15.695 14.664 -6.102 1 95.62 336 LYS A C 1
ATOM 2729 O O . LYS A 1 336 ? -15.539 13.844 -5.203 1 95.62 336 LYS A O 1
ATOM 2734 N N . VAL A 1 337 ? -15.352 15.969 -5.957 1 95.19 337 VAL A N 1
ATOM 2735 C CA . VAL A 1 337 ? -14.68 16.453 -4.754 1 95.19 337 VAL A CA 1
ATOM 2736 C C . VAL A 1 337 ? -15.383 17.719 -4.246 1 95.19 337 VAL A C 1
ATOM 2738 O O . VAL A 1 337 ? -15.773 18.578 -5.039 1 95.19 337 VAL A O 1
ATOM 2741 N N . ALA A 1 338 ? -15.656 17.75 -2.967 1 96 338 ALA A N 1
ATOM 2742 C CA . ALA A 1 338 ? -16.094 18.969 -2.293 1 96 338 ALA A CA 1
ATOM 2743 C C . ALA A 1 338 ? -15.016 19.5 -1.351 1 96 338 ALA A C 1
ATOM 2745 O O . ALA A 1 338 ? -14.594 18.797 -0.427 1 96 338 ALA A O 1
ATOM 2746 N N . LEU A 1 339 ? -14.562 20.703 -1.581 1 92.56 339 LEU A N 1
ATOM 2747 C CA . LEU A 1 339 ? -13.586 21.359 -0.713 1 92.56 339 LEU A CA 1
ATOM 2748 C C . LEU A 1 339 ? -14.258 22.406 0.162 1 92.56 339 LEU A C 1
ATOM 2750 O O . LEU A 1 339 ? -14.844 23.359 -0.35 1 92.56 339 LEU A O 1
ATOM 2754 N N . VAL A 1 340 ? -14.203 22.172 1.467 1 91.81 340 VAL A N 1
ATOM 2755 C CA . VAL A 1 340 ? -14.742 23.109 2.449 1 91.81 340 VAL A CA 1
ATOM 2756 C C . VAL A 1 340 ? -13.602 23.828 3.158 1 91.81 340 VAL A C 1
ATOM 2758 O O . VAL A 1 340 ? -12.758 23.188 3.803 1 91.81 340 VAL A O 1
ATOM 2761 N N . THR A 1 341 ? -13.508 25.172 3.02 1 86 341 THR A N 1
ATOM 2762 C CA . THR A 1 341 ? -12.344 25.828 3.613 1 86 341 THR A CA 1
ATOM 2763 C C . THR A 1 341 ? -12.703 27.234 4.086 1 86 341 THR A C 1
ATOM 2765 O O . THR A 1 341 ? -13.719 27.797 3.668 1 86 341 THR A O 1
ATOM 2768 N N . THR A 1 342 ? -11.859 27.734 5.051 1 79.06 342 THR A N 1
ATOM 2769 C CA . THR A 1 342 ? -12.023 29.062 5.629 1 79.06 342 THR A CA 1
ATOM 2770 C C . THR A 1 342 ? -11.18 30.094 4.875 1 79.06 342 THR A C 1
ATOM 2772 O O . THR A 1 342 ? -10.039 29.812 4.52 1 79.06 342 THR A O 1
ATOM 2775 N N . VAL A 1 343 ? -11.688 31.234 4.406 1 70.12 343 VAL A N 1
ATOM 2776 C CA . VAL A 1 343 ? -10.938 32.25 3.695 1 70.12 343 VAL A CA 1
ATOM 2777 C C . VAL A 1 343 ? -10.312 33.219 4.699 1 70.12 343 VAL A C 1
ATOM 2779 O O . VAL A 1 343 ? -9.18 33.688 4.512 1 70.12 343 VAL A O 1
ATOM 2782 N N . HIS A 1 344 ? -11.102 33.656 5.688 1 63.06 344 HIS A N 1
ATOM 2783 C CA . H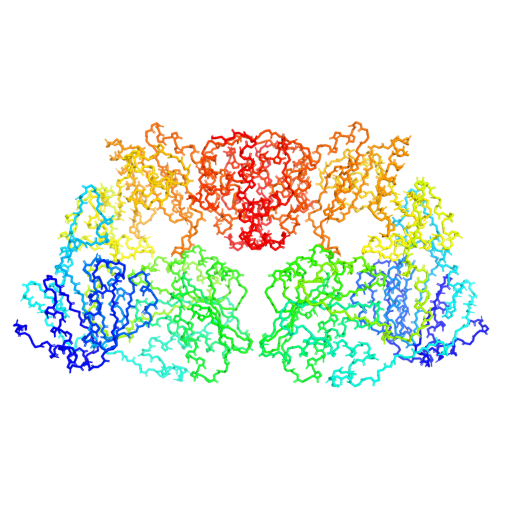IS A 1 344 ? -10.617 34.562 6.715 1 63.06 344 HIS A CA 1
ATOM 2784 C C . HIS A 1 344 ? -10.859 34 8.117 1 63.06 344 HIS A C 1
ATOM 2786 O O . HIS A 1 344 ? -11.938 33.469 8.398 1 63.06 344 HIS A O 1
ATOM 2792 N N . GLY A 1 345 ? -9.727 33.688 8.773 1 55.69 345 GLY A N 1
ATOM 2793 C CA . GLY A 1 345 ? -9.992 33.25 10.133 1 55.69 345 GLY A CA 1
ATOM 2794 C C . GLY A 1 345 ? -8.734 32.875 10.898 1 55.69 345 GLY A C 1
ATOM 2795 O O . GLY A 1 345 ? -7.629 33 10.375 1 55.69 345 GLY A O 1
ATOM 2796 N N . TYR A 1 346 ? -8.945 32.844 12.117 1 47.28 346 TYR A N 1
ATOM 2797 C CA . TYR A 1 346 ? -7.852 32.562 13.039 1 47.28 346 TYR A CA 1
ATOM 2798 C C . TYR A 1 346 ? -7.145 31.266 12.688 1 47.28 346 TYR A C 1
ATOM 2800 O O . TYR A 1 346 ? -6.051 30.984 13.188 1 47.28 346 TYR A O 1
ATOM 2808 N N . GLU A 1 347 ? -7.832 30.406 11.797 1 46.59 347 GLU A N 1
ATOM 2809 C CA . GLU A 1 347 ? -7.215 29.125 11.438 1 46.59 347 GLU A CA 1
ATOM 2810 C C . GLU A 1 347 ? -6.391 29.266 10.156 1 46.59 347 GLU A C 1
ATOM 2812 O O . GLU A 1 347 ? -5.66 28.344 9.789 1 46.59 347 GLU A O 1
ATOM 2817 N N . GLY A 1 348 ? -6.348 30.422 9.492 1 52.88 348 GLY A N 1
ATOM 2818 C CA . GLY A 1 348 ? -5.531 30.609 8.305 1 52.88 348 GLY A CA 1
ATOM 2819 C C . GLY A 1 348 ? -6.34 31.016 7.086 1 52.88 348 GLY A C 1
ATOM 2820 O O . GLY A 1 348 ? -7.562 30.859 7.066 1 52.88 348 GLY A O 1
ATOM 2821 N N . SER A 1 349 ? -5.727 32 6.211 1 54.34 349 SER A N 1
ATOM 2822 C CA . SER A 1 349 ? -6.375 32.531 5.016 1 54.34 349 SER A CA 1
ATOM 2823 C C . SER A 1 349 ? -6.23 31.562 3.836 1 54.34 349 SER A C 1
ATOM 2825 O O . SER A 1 349 ? -5.121 31.141 3.506 1 54.34 349 SER A O 1
ATOM 2827 N N . GLY A 1 350 ? -7.344 30.891 3.348 1 59.59 350 GLY A N 1
ATOM 2828 C CA . GLY A 1 350 ? -7.363 30 2.207 1 59.59 350 GLY A CA 1
ATOM 2829 C C . GLY A 1 350 ? -7.312 30.719 0.875 1 59.59 350 GLY A C 1
ATOM 2830 O O . GLY A 1 350 ? -7.625 30.125 -0.165 1 59.59 350 GLY A O 1
ATOM 2831 N N . LYS A 1 351 ? -6.906 32.062 0.838 1 60.38 351 LYS A N 1
ATOM 2832 C CA . LYS A 1 351 ? -7.02 32.812 -0.412 1 60.38 351 LYS A CA 1
ATOM 2833 C C . LYS A 1 351 ? -6.07 32.25 -1.472 1 60.38 351 LYS A C 1
ATOM 2835 O O . LYS A 1 351 ? -6.473 32.031 -2.619 1 60.38 351 LYS A O 1
ATOM 2840 N N . ILE A 1 352 ? -4.93 32.031 -0.946 1 58.91 352 ILE A N 1
ATOM 2841 C CA . ILE A 1 352 ? -3.959 31.516 -1.898 1 58.91 352 ILE A CA 1
ATOM 2842 C C . ILE A 1 352 ? -4.355 30.109 -2.32 1 58.91 352 ILE A C 1
ATOM 2844 O O . ILE A 1 352 ? -4.203 29.734 -3.486 1 58.91 352 ILE A O 1
ATOM 2848 N N . PHE A 1 353 ? -4.941 29.5 -1.382 1 64 353 PHE A N 1
ATOM 2849 C CA . PHE A 1 353 ? -5.371 28.125 -1.647 1 64 353 PHE A CA 1
ATOM 2850 C C . PHE A 1 353 ? -6.449 28.094 -2.725 1 64 353 PHE A C 1
ATOM 2852 O O . PHE A 1 353 ? -6.438 27.234 -3.598 1 64 353 PHE A O 1
ATOM 2859 N N . LEU A 1 354 ? -7.207 29.109 -2.68 1 65.56 354 LEU A N 1
ATOM 2860 C CA . LEU A 1 354 ? -8.344 29.125 -3.588 1 65.56 354 LEU A CA 1
ATOM 2861 C C . LEU A 1 354 ? -7.902 29.422 -5.016 1 65.56 354 LEU A C 1
ATOM 2863 O O . LEU A 1 354 ? -8.586 29.062 -5.973 1 65.56 354 LEU A O 1
ATOM 2867 N N . LYS A 1 355 ? -6.734 30 -5.055 1 64.5 355 LYS A N 1
ATOM 2868 C CA . LYS A 1 355 ? -6.234 30.297 -6.395 1 64.5 355 LYS A CA 1
ATOM 2869 C C . LYS A 1 355 ? -5.828 29.031 -7.133 1 64.5 355 LYS A C 1
ATOM 2871 O O . LYS A 1 355 ? -5.805 29 -8.367 1 64.5 355 LYS A O 1
ATOM 2876 N N . ILE A 1 356 ? -5.582 28.062 -6.398 1 62.91 356 ILE A N 1
ATOM 2877 C CA . ILE A 1 356 ? -5.145 26.797 -6.98 1 62.91 356 ILE A CA 1
ATOM 2878 C C . ILE A 1 356 ? -6.254 26.219 -7.863 1 62.91 356 ILE A C 1
ATOM 2880 O O . ILE A 1 356 ? -5.973 25.578 -8.875 1 62.91 356 ILE A O 1
ATOM 2884 N N . PHE A 1 357 ? -7.434 26.609 -7.531 1 67.38 357 PHE A N 1
ATOM 2885 C CA . PHE A 1 357 ? -8.539 25.891 -8.156 1 67.38 357 PHE A CA 1
ATOM 2886 C C . PHE A 1 357 ? -8.906 26.516 -9.5 1 67.38 357 PHE A C 1
ATOM 2888 O O . PHE A 1 357 ? -9.609 25.891 -10.297 1 67.38 357 PHE A O 1
ATOM 2895 N N . ASP A 1 358 ? -8.242 27.625 -9.641 1 67.94 358 ASP A N 1
ATOM 2896 C CA . ASP A 1 358 ? -8.461 28.234 -10.945 1 67.94 358 ASP A CA 1
ATOM 2897 C C . ASP A 1 358 ? -7.832 27.406 -12.062 1 67.94 358 ASP A C 1
ATOM 2899 O O . ASP A 1 358 ? -8.336 27.375 -13.188 1 67.94 358 ASP A O 1
ATOM 2903 N N . SER A 1 359 ? -6.879 26.734 -11.695 1 66.81 359 SER A N 1
ATOM 2904 C CA . SER A 1 359 ? -6.176 25.938 -12.688 1 66.81 359 SER A CA 1
ATOM 2905 C C . SER A 1 359 ? -6.965 24.672 -13.031 1 66.81 359 SER A C 1
ATOM 2907 O O . SER A 1 359 ? -6.68 24.016 -14.039 1 66.81 359 SER A O 1
ATOM 2909 N N . TYR A 1 360 ? -8.031 24.422 -12.336 1 70.75 360 TYR A N 1
ATOM 2910 C CA . TYR A 1 360 ? -8.766 23.188 -12.57 1 70.75 360 TYR A CA 1
ATOM 2911 C C . TYR A 1 360 ? -10.062 23.469 -13.328 1 70.75 360 TYR A C 1
ATOM 2913 O O . TYR A 1 360 ? -10.797 22.531 -13.664 1 70.75 360 TYR A O 1
ATOM 2921 N N . ASP A 1 361 ? -10.406 24.797 -13.609 1 70.44 361 ASP A N 1
ATOM 2922 C CA . ASP A 1 361 ? -11.625 25.188 -14.312 1 70.44 361 ASP A CA 1
ATOM 2923 C C . ASP A 1 361 ? -11.695 24.547 -15.695 1 70.44 361 ASP A C 1
ATOM 2925 O O . ASP A 1 361 ? -12.781 24.297 -16.219 1 70.44 361 ASP A O 1
ATOM 2929 N N . GLY A 1 362 ? -10.945 23.656 -16.141 1 67.56 362 GLY A N 1
ATOM 2930 C CA . GLY A 1 362 ? -10.938 22.969 -17.422 1 67.56 362 GLY A CA 1
ATOM 2931 C C . GLY A 1 362 ? -11.109 21.469 -17.281 1 67.56 362 GLY A C 1
ATOM 2932 O O . GLY A 1 362 ? -11.977 20.875 -17.938 1 67.56 362 GLY A O 1
ATOM 2933 N N . GLU A 1 363 ? -10.617 21 -16.359 1 78.62 363 GLU A N 1
ATOM 2934 C CA . GLU A 1 363 ? -10.688 19.547 -16.141 1 78.62 363 GLU A CA 1
ATOM 2935 C C . GLU A 1 363 ? -11.906 19.172 -15.305 1 78.62 363 GLU A C 1
ATOM 2937 O O . GLU A 1 363 ? -12.492 18.109 -15.492 1 78.62 363 GLU A O 1
ATOM 2942 N N . HIS A 1 364 ? -12.266 20.094 -14.406 1 87.25 364 HIS A N 1
ATOM 2943 C CA . HIS A 1 364 ? -13.43 19.922 -13.539 1 87.25 364 HIS A CA 1
ATOM 2944 C C . HIS A 1 364 ? -14.477 21 -13.805 1 87.25 364 HIS A C 1
ATOM 2946 O O . HIS A 1 364 ? -14.133 22.125 -14.172 1 87.25 364 HIS A O 1
ATOM 2952 N N . ASP A 1 365 ? -15.75 20.656 -13.711 1 90.62 365 ASP A N 1
ATOM 2953 C CA . ASP A 1 365 ? -16.781 21.656 -13.5 1 90.62 365 ASP A CA 1
ATOM 2954 C C . ASP A 1 365 ? -16.781 22.172 -12.062 1 90.62 365 ASP A C 1
ATOM 2956 O O . ASP A 1 365 ? -17.016 21.406 -11.125 1 90.62 365 ASP A O 1
ATOM 2960 N N . VAL A 1 366 ? -16.453 23.438 -11.938 1 91.38 366 VAL A N 1
ATOM 2961 C CA . VAL A 1 366 ? -16.25 23.984 -10.594 1 91.38 366 VAL A CA 1
ATOM 2962 C C . VAL A 1 366 ? -17.453 24.859 -10.203 1 91.38 366 VAL A C 1
ATOM 2964 O O . VAL A 1 366 ? -17.906 25.688 -10.992 1 91.38 366 VAL A O 1
ATOM 2967 N N . GLN A 1 367 ? -18 24.578 -9.078 1 92.25 367 GLN A N 1
ATOM 2968 C CA . GLN A 1 367 ? -19.016 25.422 -8.461 1 92.25 367 GLN A CA 1
ATOM 2969 C C . GLN A 1 367 ? -18.516 26 -7.137 1 92.25 367 GLN A C 1
ATOM 2971 O O . GLN A 1 367 ? -17.953 25.281 -6.312 1 92.25 367 GLN A O 1
ATOM 2976 N N . ARG A 1 368 ? -18.703 27.266 -6.953 1 92.12 368 ARG A N 1
ATOM 2977 C CA . ARG A 1 368 ? -18.25 27.953 -5.75 1 92.12 368 ARG A CA 1
ATOM 2978 C C . ARG A 1 368 ? -19.422 28.5 -4.945 1 92.12 368 ARG A C 1
ATOM 2980 O O . ARG A 1 368 ? -20.312 29.156 -5.5 1 92.12 368 ARG A O 1
ATOM 2987 N N . LEU A 1 369 ? -19.469 28.141 -3.703 1 93.25 369 LEU A N 1
ATOM 2988 C CA . LEU A 1 369 ? -20.484 28.656 -2.775 1 93.25 369 LEU A CA 1
ATOM 2989 C C . LEU A 1 369 ? -19.828 29.406 -1.628 1 93.25 369 LEU A C 1
ATOM 2991 O O . LEU A 1 369 ? -18.844 28.953 -1.055 1 93.25 369 LEU A O 1
ATOM 2995 N N . LYS A 1 370 ? -20.359 30.578 -1.376 1 90.81 370 LYS A N 1
ATOM 2996 C CA . LYS A 1 370 ? -19.844 31.406 -0.292 1 90.81 370 LYS A CA 1
ATOM 2997 C C . LYS A 1 370 ? -20.922 31.656 0.764 1 90.81 370 LYS A C 1
ATOM 2999 O O . LYS A 1 370 ? -22.062 31.984 0.432 1 90.81 370 LYS A O 1
ATOM 3004 N N . LEU A 1 371 ? -20.531 31.406 2.018 1 91.94 371 LEU A N 1
ATOM 3005 C CA . LEU A 1 371 ? -21.406 31.75 3.137 1 91.94 371 LEU A CA 1
ATOM 3006 C C . LEU A 1 371 ? -20.938 33 3.85 1 91.94 371 LEU A C 1
ATOM 3008 O O . LEU A 1 371 ? -19.734 33.156 4.129 1 91.94 371 LEU A O 1
ATOM 3012 N N . ASP A 1 372 ? -21.875 33.844 4.195 1 87.5 372 ASP A N 1
ATOM 3013 C CA . ASP A 1 372 ? -21.469 35.125 4.754 1 87.5 372 ASP A CA 1
ATOM 3014 C C . ASP A 1 372 ? -22.094 35.344 6.137 1 87.5 372 ASP A C 1
ATOM 3016 O O . ASP A 1 372 ? -21.484 35.969 6.996 1 87.5 372 ASP A O 1
ATOM 3020 N N . PHE A 1 373 ? -23.203 34.844 6.363 1 89.25 373 PHE A N 1
ATOM 3021 C CA . PHE A 1 373 ? -23.938 35.188 7.57 1 89.25 373 PHE A CA 1
ATOM 3022 C C . PHE A 1 373 ? -23.547 34.25 8.727 1 89.25 373 PHE A C 1
ATOM 3024 O O . PHE A 1 373 ? -23.547 33.031 8.578 1 89.25 373 PHE A O 1
ATOM 3031 N N . PRO A 1 374 ? -23.281 34.875 9.922 1 90.06 374 PRO A N 1
ATOM 3032 C CA . PRO A 1 374 ? -22.984 34.062 11.078 1 90.06 374 PRO A CA 1
ATOM 3033 C C . PRO A 1 374 ? -24.188 33.25 11.562 1 90.06 374 PRO A C 1
ATOM 3035 O O . PRO A 1 374 ? -25.328 33.688 11.414 1 90.06 374 PRO A O 1
ATOM 3038 N N . VAL A 1 375 ? -23.891 32.156 12.141 1 90.12 375 VAL A N 1
ATOM 3039 C CA . VAL A 1 375 ? -24.953 31.281 12.57 1 90.12 375 VAL A CA 1
ATOM 3040 C C . VAL A 1 375 ? -25.156 31.406 14.078 1 90.12 375 VAL A C 1
ATOM 3042 O O . VAL A 1 375 ? -26.281 31.234 14.578 1 90.12 375 VAL A O 1
ATOM 3045 N N . ARG A 1 376 ? -24.125 31.766 14.82 1 89.44 376 ARG A N 1
ATOM 3046 C CA . ARG A 1 376 ? -24.188 31.734 16.281 1 89.44 376 ARG A CA 1
ATOM 3047 C C . ARG A 1 376 ? -24.578 33.094 16.828 1 89.44 376 ARG A C 1
ATOM 3049 O O . ARG A 1 376 ? -25.078 33.188 17.953 1 89.44 376 ARG A O 1
ATOM 3056 N N . TYR A 1 377 ? -24.391 34.156 16.125 1 93.62 377 TYR A N 1
ATOM 3057 C CA . TYR A 1 377 ? -24.672 35.5 16.594 1 93.62 377 TYR A CA 1
ATOM 3058 C C . TYR A 1 377 ? -25.062 36.406 15.43 1 93.62 377 TYR A C 1
ATOM 3060 O O . TYR A 1 377 ? -25.094 35.969 14.281 1 93.62 377 TYR A O 1
ATOM 3068 N N . GLY A 1 378 ? -25.391 37.594 15.758 1 91.88 378 GLY A N 1
ATOM 3069 C CA . GLY A 1 378 ? -25.859 38.531 14.742 1 91.88 378 GLY A CA 1
ATOM 3070 C C . GLY A 1 378 ? -24.75 39.156 13.93 1 91.88 378 GLY A C 1
ATOM 3071 O O . GLY A 1 378 ? -23.625 39.281 14.414 1 91.88 378 GLY A O 1
ATOM 3072 N N . LYS A 1 379 ? -25.125 39.438 12.656 1 91.62 379 LYS A N 1
ATOM 3073 C CA . LYS A 1 379 ? -24.188 40.188 11.828 1 91.62 379 LYS A CA 1
ATOM 3074 C C . LYS A 1 379 ? -23.922 41.594 12.414 1 91.62 379 LYS A C 1
ATOM 3076 O O . LYS A 1 379 ? -24.859 42.312 12.742 1 91.62 379 LYS A O 1
ATOM 3081 N N . GLY A 1 380 ? -22.656 41.906 12.641 1 91.69 380 GLY A N 1
ATOM 3082 C CA . GLY A 1 380 ? -22.281 43.125 13.289 1 91.69 380 GLY A CA 1
ATOM 3083 C C . GLY A 1 380 ? -21.859 42.969 14.734 1 91.69 380 GLY A C 1
ATOM 3084 O O . GLY A 1 380 ? -21.656 43.938 15.453 1 91.69 380 GLY A O 1
ATOM 3085 N N . ASP A 1 381 ? -21.75 41.812 15.141 1 95.19 381 ASP A N 1
ATOM 3086 C CA . ASP A 1 381 ? -21.328 41.5 16.5 1 95.19 381 ASP A CA 1
ATOM 3087 C C . ASP A 1 381 ? -20.062 42.25 16.875 1 95.19 381 ASP A C 1
ATOM 3089 O O . ASP A 1 381 ? -19.047 42.188 16.172 1 95.19 381 ASP A O 1
ATOM 3093 N N . PRO A 1 382 ? -20.125 43 17.922 1 95.88 382 PRO A N 1
ATOM 3094 C CA . PRO A 1 382 ? -18.984 43.812 18.328 1 95.88 382 PRO A CA 1
ATOM 3095 C C . PRO A 1 382 ? -17.766 42.969 18.703 1 95.88 382 PRO A C 1
ATOM 3097 O O . PRO A 1 382 ? -16.625 43.406 18.516 1 95.88 382 PRO A O 1
ATOM 3100 N N . VAL A 1 383 ? -18 41.812 19.203 1 95.81 383 VAL A N 1
ATOM 3101 C CA . VAL A 1 383 ? -16.906 40.938 19.594 1 95.81 383 VAL A CA 1
ATOM 3102 C C . VAL A 1 383 ? -16.156 40.469 18.344 1 95.81 383 VAL A C 1
ATOM 3104 O O . VAL A 1 383 ? -14.93 40.375 18.344 1 95.81 383 VAL A O 1
ATOM 3107 N N . GLU A 1 384 ? -16.906 40.094 17.328 1 92.5 384 GLU A N 1
ATOM 3108 C CA . GLU A 1 384 ? -16.266 39.719 16.078 1 92.5 384 GLU A CA 1
ATOM 3109 C C . GLU A 1 384 ? -15.398 40.844 15.516 1 92.5 384 GLU A C 1
ATOM 3111 O O . GLU A 1 384 ? -14.281 40.594 15.047 1 92.5 384 GLU A O 1
ATOM 3116 N N . ARG A 1 385 ? -15.984 42 15.547 1 92.12 385 ARG A N 1
ATOM 3117 C CA . ARG A 1 385 ? -15.242 43.156 15.062 1 92.12 385 ARG A CA 1
ATOM 3118 C C . ARG A 1 385 ? -13.969 43.375 15.875 1 92.12 385 ARG A C 1
ATOM 3120 O O . ARG A 1 385 ? -12.914 43.656 15.312 1 92.12 385 ARG A O 1
ATOM 3127 N N . PHE A 1 386 ? -14.078 43.281 17.141 1 94.75 386 PHE A N 1
ATOM 3128 C CA . PHE A 1 386 ? -12.93 43.438 18.031 1 94.75 386 PHE A CA 1
ATOM 3129 C C . PHE A 1 386 ? -11.867 42.375 17.703 1 94.75 386 PHE A C 1
ATOM 3131 O O . PHE A 1 386 ? -10.688 42.719 17.562 1 94.75 386 PHE A O 1
ATOM 3138 N N . LEU A 1 387 ? -12.258 41.156 17.609 1 92.44 387 LEU A N 1
ATOM 3139 C CA . LEU A 1 387 ? -11.32 40.062 17.375 1 92.44 387 LEU A CA 1
ATOM 3140 C C . LEU A 1 387 ? -10.594 40.25 16.047 1 92.44 387 LEU A C 1
ATOM 3142 O O . LEU A 1 387 ? -9.383 40.062 15.953 1 92.44 387 LEU A O 1
ATOM 3146 N N . ASN A 1 388 ? -11.359 40.594 14.992 1 89.31 388 ASN A N 1
ATOM 3147 C CA . ASN A 1 388 ? -10.781 40.812 13.672 1 89.31 388 ASN A CA 1
ATOM 3148 C C . ASN A 1 388 ? -9.734 41.906 13.688 1 89.31 388 ASN A C 1
ATOM 3150 O O . ASN A 1 388 ? -8.695 41.781 13.031 1 89.31 388 ASN A O 1
ATOM 3154 N N . ASP A 1 389 ? -10.008 42.875 14.438 1 91.94 389 ASP A N 1
ATOM 3155 C CA . ASP A 1 389 ? -9.102 44 14.492 1 91.94 389 ASP A CA 1
ATOM 3156 C C . ASP A 1 389 ? -7.926 43.719 15.43 1 91.94 389 ASP A C 1
ATOM 3158 O O . ASP A 1 389 ? -6.77 43.938 15.055 1 91.94 389 ASP A O 1
ATOM 3162 N N . ALA A 1 390 ? -8.211 43.281 16.609 1 93.25 390 ALA A N 1
ATOM 3163 C CA . ALA A 1 390 ? -7.195 43.062 17.641 1 93.25 390 ALA A CA 1
ATOM 3164 C C . ALA A 1 390 ? -6.164 42.031 17.172 1 93.25 390 ALA A C 1
ATOM 3166 O O . ALA A 1 390 ? -4.973 42.156 17.453 1 93.25 390 ALA A O 1
ATOM 3167 N N . PHE A 1 391 ? -6.629 41.094 16.422 1 91.06 391 PHE A N 1
ATOM 3168 C CA . PHE A 1 391 ? -5.723 40.031 15.992 1 91.06 391 PHE A CA 1
ATOM 3169 C C . PHE A 1 391 ? -5.414 40.156 14.508 1 91.06 391 PHE A C 1
ATOM 3171 O O . PHE A 1 391 ? -4.746 39.281 13.93 1 91.06 391 PHE A O 1
ATOM 3178 N N . LEU A 1 392 ? -5.891 41.156 13.82 1 88.19 392 LEU A N 1
ATOM 3179 C CA . LEU A 1 392 ? -5.66 41.469 12.414 1 88.19 392 LEU A CA 1
ATOM 3180 C C . LEU A 1 392 ? -6.055 40.281 11.539 1 88.19 392 LEU A C 1
ATOM 3182 O O . LEU A 1 392 ? -5.273 39.844 10.688 1 88.19 392 LEU A O 1
ATOM 3186 N N . LEU A 1 393 ? -7.195 39.75 11.781 1 80.62 393 LEU A N 1
ATOM 3187 C CA . LEU A 1 393 ? -7.652 38.562 11.086 1 80.62 393 LEU A CA 1
ATOM 3188 C C . LEU A 1 393 ? -8.07 38.906 9.656 1 80.62 393 LEU A C 1
ATOM 3190 O O . LEU A 1 393 ? -8.133 38.031 8.797 1 80.62 393 LEU A O 1
ATOM 3194 N N . ASN A 1 394 ? -8.328 40.188 9.383 1 73.94 394 ASN A N 1
ATOM 3195 C CA . ASN A 1 394 ? -8.781 40.594 8.055 1 73.94 394 ASN A CA 1
ATOM 3196 C C . ASN A 1 394 ? -7.711 41.375 7.312 1 73.94 394 ASN A C 1
ATOM 3198 O O . ASN A 1 394 ? -8.016 42.094 6.348 1 73.94 394 ASN A O 1
ATOM 3202 N N . ALA A 1 395 ? -6.566 41.281 7.836 1 74.81 395 ALA A N 1
ATOM 3203 C CA . ALA A 1 395 ? -5.504 42.031 7.184 1 74.81 395 ALA A CA 1
ATOM 3204 C C . ALA A 1 395 ? -5.227 41.5 5.781 1 74.81 395 ALA A C 1
ATOM 3206 O O . ALA A 1 395 ? -5.234 40.281 5.555 1 74.81 395 ALA A O 1
ATOM 3207 N N . ASP A 1 396 ? -5.203 42.438 4.848 1 72.81 396 ASP A N 1
ATOM 3208 C CA . ASP A 1 396 ? -4.91 42.094 3.459 1 72.81 396 ASP A CA 1
ATOM 3209 C C . ASP A 1 396 ? -3.688 42.844 2.949 1 72.81 396 ASP A C 1
ATOM 3211 O O . ASP A 1 396 ? -3.354 43.938 3.463 1 72.81 396 ASP A O 1
ATOM 3215 N N . ALA A 1 397 ? -3.002 42.188 2.016 1 69.69 397 ALA A N 1
ATOM 3216 C CA . ALA A 1 397 ? -1.834 42.812 1.422 1 69.69 397 ALA A CA 1
ATOM 3217 C C . ALA A 1 397 ? -2.244 44 0.551 1 69.69 397 ALA A C 1
ATOM 3219 O O . ALA A 1 397 ? -3.25 43.938 -0.161 1 69.69 397 ALA A O 1
ATOM 3220 N N . THR A 1 398 ? -1.669 45.125 0.856 1 67.19 398 THR A N 1
ATOM 3221 C CA . THR A 1 398 ? -1.917 46.281 -0.017 1 67.19 398 THR A CA 1
ATOM 3222 C C . THR A 1 398 ? -1.041 46.219 -1.265 1 67.19 398 THR A C 1
ATOM 3224 O O . THR A 1 398 ? 0.087 45.719 -1.21 1 67.19 398 THR A O 1
ATOM 3227 N N . GLU A 1 399 ? -1.722 46.406 -2.496 1 64.12 399 GLU A N 1
ATOM 3228 C CA . GLU A 1 399 ? -1.014 46.375 -3.771 1 64.12 399 GLU A CA 1
ATOM 3229 C C . GLU A 1 399 ? 0.037 47.469 -3.85 1 64.12 399 GLU A C 1
ATOM 3231 O O . GLU A 1 399 ? -0.278 48.656 -3.664 1 64.12 399 GLU A O 1
ATOM 3236 N N . GLY A 1 400 ? 1.314 47.188 -3.422 1 62.31 400 GLY A N 1
ATOM 3237 C CA . GLY A 1 400 ? 2.318 48.25 -3.486 1 62.31 400 GLY A CA 1
ATOM 3238 C C . GLY A 1 400 ? 3.174 48.188 -4.738 1 62.31 400 GLY A C 1
ATOM 3239 O O . GLY A 1 400 ? 3.008 47.281 -5.562 1 62.31 400 GLY A O 1
ATOM 3240 N N . GLU A 1 401 ? 3.715 49.312 -5.262 1 64 401 GLU A N 1
ATOM 3241 C CA . GLU A 1 401 ? 4.707 49.406 -6.328 1 64 401 GLU A CA 1
ATOM 3242 C C . GLU A 1 401 ? 6.117 49.156 -5.789 1 64 401 GLU A C 1
ATOM 3244 O O . GLU A 1 401 ? 6.426 49.562 -4.66 1 64 401 GLU A O 1
ATOM 3249 N N . ASP A 1 402 ? 6.91 48.188 -6.348 1 62.66 402 ASP A N 1
ATOM 3250 C CA . ASP A 1 402 ? 8.234 47.844 -5.824 1 62.66 402 ASP A CA 1
ATOM 3251 C C . ASP A 1 402 ? 9.266 48.875 -6.215 1 62.66 402 ASP A C 1
ATOM 3253 O O . ASP A 1 402 ? 9.438 49.188 -7.398 1 62.66 402 ASP A O 1
ATOM 3257 N N . LEU A 1 403 ? 9.719 49.781 -5.316 1 60.41 403 LEU A N 1
ATOM 3258 C CA . LEU A 1 403 ? 10.812 50.688 -5.676 1 60.41 403 LEU A CA 1
ATOM 3259 C C . LEU A 1 403 ? 12.164 50.062 -5.293 1 60.41 403 LEU A C 1
ATOM 3261 O O . LEU A 1 403 ? 13.172 50.781 -5.254 1 60.41 403 LEU A O 1
ATOM 3265 N N . ASN A 1 404 ? 12.352 48.938 -5.109 1 65.62 404 ASN A N 1
ATOM 3266 C CA . ASN A 1 404 ? 13.578 48.156 -5.113 1 65.62 404 ASN A CA 1
ATOM 3267 C C . ASN A 1 404 ? 14.414 48.406 -3.861 1 65.62 404 ASN A C 1
ATOM 3269 O O . ASN A 1 404 ? 15.641 48.25 -3.885 1 65.62 404 ASN A O 1
ATOM 3273 N N . LYS A 1 405 ? 13.938 48.969 -2.668 1 84.88 405 LYS A N 1
ATOM 3274 C CA . LYS A 1 405 ? 14.75 49.125 -1.47 1 84.88 405 LYS A CA 1
ATOM 3275 C C . LYS A 1 405 ? 14.227 48.281 -0.32 1 84.88 405 LYS A C 1
ATOM 3277 O O . LYS A 1 405 ? 13.016 48.188 -0.117 1 84.88 405 LYS A O 1
ATOM 3282 N N . VAL A 1 406 ? 15.234 47.562 0.409 1 91.12 406 VAL A N 1
ATOM 3283 C CA . VAL A 1 406 ? 14.914 46.719 1.566 1 91.12 406 VAL A CA 1
ATOM 3284 C C . VAL A 1 406 ? 15.57 47.312 2.816 1 91.12 406 VAL A C 1
ATOM 3286 O O . VAL A 1 406 ? 16.719 47.75 2.777 1 91.12 406 VAL A O 1
ATOM 3289 N N . ALA A 1 407 ? 14.844 47.531 3.867 1 91.31 407 ALA A N 1
ATOM 3290 C CA . ALA A 1 407 ? 15.398 48.062 5.113 1 91.31 407 ALA A CA 1
ATO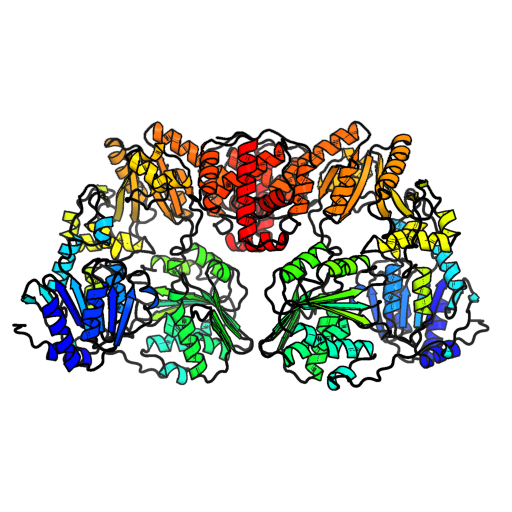M 3291 C C . ALA A 1 407 ? 14.977 47.188 6.305 1 91.31 407 ALA A C 1
ATOM 3293 O O . ALA A 1 407 ? 13.898 46.594 6.297 1 91.31 407 ALA A O 1
ATOM 3294 N N . GLU A 1 408 ? 15.836 47.125 7.27 1 94.25 408 GLU A N 1
ATOM 3295 C CA . GLU A 1 408 ? 15.461 46.562 8.562 1 94.25 408 GLU A CA 1
ATOM 3296 C C . GLU A 1 408 ? 14.578 47.531 9.344 1 94.25 408 GLU A C 1
ATOM 3298 O O . GLU A 1 408 ? 14.859 48.719 9.414 1 94.25 408 GLU A O 1
ATOM 3303 N N . VAL A 1 409 ? 13.531 47.031 9.906 1 93.94 409 VAL A N 1
ATOM 3304 C CA . VAL A 1 409 ? 12.539 47.875 10.562 1 93.94 409 VAL A CA 1
ATOM 3305 C C . VAL A 1 409 ? 12.5 47.531 12.055 1 93.94 409 VAL A C 1
ATOM 3307 O O . VAL A 1 409 ? 12.625 46.375 12.453 1 93.94 409 VAL A O 1
ATOM 3310 N N . ASP A 1 410 ? 12.328 48.562 12.805 1 93.25 410 ASP A N 1
ATOM 3311 C CA . ASP A 1 410 ? 12.109 48.406 14.234 1 93.25 410 ASP A CA 1
ATOM 3312 C C . ASP A 1 410 ? 10.672 48 14.531 1 93.25 410 ASP A C 1
ATOM 3314 O O . ASP A 1 410 ? 9.727 48.656 14.133 1 93.25 410 ASP A O 1
ATOM 3318 N N . VAL A 1 411 ? 10.484 46.938 15.211 1 94.44 411 VAL A N 1
ATOM 3319 C CA . VAL A 1 411 ? 9.172 46.344 15.445 1 94.44 411 VAL A CA 1
ATOM 3320 C C . VAL A 1 411 ? 8.328 47.281 16.297 1 94.44 411 VAL A C 1
ATOM 3322 O O . VAL A 1 411 ? 7.109 47.375 16.125 1 94.44 411 VAL A O 1
ATOM 3325 N N . ARG A 1 412 ? 8.969 47.969 17.234 1 94.25 412 ARG A N 1
ATOM 3326 C CA . ARG A 1 412 ? 8.234 48.906 18.062 1 94.25 412 ARG A CA 1
ATOM 3327 C C . ARG A 1 412 ? 7.609 50.031 17.219 1 94.25 412 ARG A C 1
ATOM 3329 O O . ARG A 1 412 ? 6.441 50.375 17.406 1 94.25 412 ARG A O 1
ATOM 3336 N N . SER A 1 413 ? 8.43 50.469 16.312 1 94.19 413 SER A N 1
ATOM 3337 C CA . SER A 1 413 ? 7.918 51.531 15.414 1 94.19 413 SER A CA 1
ATOM 3338 C C . SER A 1 413 ? 6.773 51 14.555 1 94.19 413 SER A C 1
ATOM 3340 O O . SER A 1 413 ? 5.836 51.719 14.242 1 94.19 413 SER A O 1
ATOM 3342 N N . LEU A 1 414 ? 6.871 49.812 14.188 1 93.88 414 LEU A N 1
ATOM 3343 C CA . LEU A 1 414 ? 5.824 49.188 13.391 1 93.88 414 LEU A CA 1
ATOM 3344 C C . LEU A 1 414 ? 4.523 49.062 14.18 1 93.88 414 LEU A C 1
ATOM 3346 O O . LEU A 1 414 ? 3.449 49.375 13.648 1 93.88 414 LEU A O 1
ATOM 3350 N N . PHE A 1 415 ? 4.574 48.719 15.445 1 95.38 415 PHE A N 1
ATOM 3351 C CA . PHE A 1 415 ? 3.395 48.5 16.281 1 95.38 415 PHE A CA 1
ATOM 3352 C C . PHE A 1 415 ? 2.795 49.844 16.703 1 95.38 415 PHE A C 1
ATOM 3354 O O . PHE A 1 415 ? 1.66 49.875 17.188 1 95.38 415 PHE A O 1
ATOM 3361 N N . GLU A 1 416 ? 3.545 50.906 16.484 1 94.25 416 GLU A N 1
ATOM 3362 C CA . GLU A 1 416 ? 3.035 52.25 16.797 1 94.25 416 GLU A CA 1
ATOM 3363 C C . GLU A 1 416 ? 2.248 52.844 15.633 1 94.25 416 GLU A C 1
ATOM 3365 O O . GLU A 1 416 ? 1.504 53.812 15.805 1 94.25 416 GLU A O 1
ATOM 3370 N N . ASP A 1 417 ? 2.396 52.188 14.516 1 93.31 417 ASP A N 1
ATOM 3371 C CA . ASP A 1 417 ? 1.699 52.594 13.305 1 93.31 417 ASP A CA 1
ATOM 3372 C C . ASP A 1 417 ? 0.716 51.531 12.836 1 93.31 417 ASP A C 1
ATOM 3374 O O . ASP A 1 417 ? 1.085 50.625 12.086 1 93.31 417 ASP A O 1
ATOM 3378 N N . GLU A 1 418 ? -0.558 51.719 13.086 1 92.5 418 GLU A N 1
ATOM 3379 C CA . GLU A 1 418 ? -1.575 50.719 12.852 1 92.5 418 GLU A CA 1
ATOM 3380 C C . GLU A 1 418 ? -1.712 50.406 11.367 1 92.5 418 GLU A C 1
ATOM 3382 O O . GLU A 1 418 ? -1.921 49.25 10.984 1 92.5 418 GLU A O 1
ATOM 3387 N N . GLU A 1 419 ? -1.67 51.375 10.609 1 89.88 419 GLU A N 1
ATOM 3388 C CA . GLU A 1 419 ? -1.823 51.188 9.172 1 89.88 419 GLU A CA 1
ATOM 3389 C C . GLU A 1 419 ? -0.646 50.406 8.594 1 89.88 419 GLU A C 1
ATOM 3391 O O . GLU A 1 419 ? -0.836 49.5 7.785 1 89.88 419 GLU A O 1
ATOM 3396 N N . ARG A 1 420 ? 0.504 50.812 8.984 1 90.56 420 ARG A N 1
ATOM 3397 C CA . ARG A 1 420 ? 1.7 50.094 8.523 1 90.56 420 ARG A CA 1
ATOM 3398 C C . ARG A 1 420 ? 1.742 48.688 9.047 1 90.56 420 ARG A C 1
ATOM 3400 O O . ARG A 1 420 ? 2.133 47.75 8.328 1 90.56 420 ARG A O 1
ATOM 3407 N N . LEU A 1 421 ? 1.368 48.531 10.281 1 93.19 421 LEU A N 1
ATOM 3408 C CA . LEU A 1 421 ? 1.329 47.188 10.875 1 93.19 421 LEU A CA 1
ATOM 3409 C C . LEU A 1 421 ? 0.375 46.281 10.109 1 93.19 421 LEU A C 1
ATOM 3411 O O . LEU A 1 421 ? 0.721 45.156 9.789 1 93.19 421 LEU A O 1
ATOM 3415 N N . ALA A 1 422 ? -0.795 46.781 9.797 1 89.88 422 ALA A N 1
ATOM 3416 C CA . ALA A 1 422 ? -1.802 46.031 9.078 1 89.88 422 ALA A CA 1
ATOM 3417 C C . ALA A 1 422 ? -1.303 45.625 7.691 1 89.88 422 ALA A C 1
ATOM 3419 O O . ALA A 1 422 ? -1.563 44.531 7.219 1 89.88 422 ALA A O 1
ATOM 3420 N N . SER A 1 423 ? -0.601 46.5 7.117 1 87.56 423 SER A N 1
ATOM 3421 C CA . SER A 1 423 ? -0.087 46.25 5.777 1 87.56 423 SER A CA 1
ATOM 3422 C C . SER A 1 423 ? 1.012 45.188 5.789 1 87.56 423 SER A C 1
ATOM 3424 O O . SER A 1 423 ? 0.984 44.25 4.992 1 87.56 423 SER A O 1
ATOM 3426 N N . VAL A 1 424 ? 1.942 45.375 6.664 1 88.94 424 VAL A N 1
ATOM 3427 C CA . VAL A 1 424 ? 3.068 44.438 6.762 1 88.94 424 VAL A CA 1
ATOM 3428 C C . VAL A 1 424 ? 2.568 43.062 7.188 1 88.94 424 VAL A C 1
ATOM 3430 O O . VAL A 1 424 ? 2.945 42.062 6.59 1 88.94 424 VAL A O 1
ATOM 3433 N N . TYR A 1 425 ? 1.718 43.094 8.141 1 89.5 425 TYR A N 1
ATOM 3434 C CA . TYR A 1 425 ? 1.175 41.812 8.617 1 89.5 425 TYR A CA 1
ATOM 3435 C C . TYR A 1 425 ? 0.289 41.188 7.559 1 89.5 425 TYR A C 1
ATOM 3437 O O . TYR A 1 425 ? 0.242 39.969 7.441 1 89.5 425 TYR A O 1
ATOM 3445 N N . GLY A 1 426 ? -0.395 42 6.832 1 84.75 426 GLY A N 1
ATOM 3446 C CA . GLY A 1 426 ? -1.224 41.5 5.746 1 84.75 426 GLY A CA 1
ATOM 3447 C C . GLY A 1 426 ? -0.443 40.688 4.711 1 84.75 426 GLY A C 1
ATOM 3448 O O . GLY A 1 426 ? -0.937 39.688 4.184 1 84.75 426 GLY A O 1
ATOM 3449 N N . ILE A 1 427 ? 0.772 41.125 4.453 1 84.5 427 ILE A N 1
ATOM 3450 C CA . ILE A 1 427 ? 1.637 40.406 3.521 1 84.5 427 ILE A CA 1
ATOM 3451 C C . ILE A 1 427 ? 1.995 39.031 4.094 1 84.5 427 ILE A C 1
ATOM 3453 O O . ILE A 1 427 ? 1.975 38.031 3.379 1 84.5 427 ILE A O 1
ATOM 3457 N N . LEU A 1 428 ? 2.242 39 5.34 1 83.62 428 LEU A N 1
ATOM 3458 C CA . LEU A 1 428 ? 2.633 37.781 6.004 1 83.62 428 LEU A CA 1
ATOM 3459 C C . LEU A 1 428 ? 1.473 36.781 6.039 1 83.62 428 LEU A C 1
ATOM 3461 O O . LEU A 1 428 ? 1.674 35.594 5.879 1 83.62 428 LEU A O 1
ATOM 3465 N N . VAL A 1 429 ? 0.293 37.312 6.18 1 77.19 429 VAL A N 1
ATOM 3466 C CA . VAL A 1 429 ? -0.899 36.469 6.305 1 77.19 429 VAL A CA 1
ATOM 3467 C C . VAL A 1 429 ? -1.271 35.906 4.938 1 77.19 429 VAL A C 1
ATOM 3469 O O . VAL A 1 429 ? -1.71 34.75 4.84 1 77.19 429 VAL A O 1
ATOM 3472 N N . THR A 1 430 ? -1.138 36.625 3.975 1 71.19 430 THR A N 1
ATOM 3473 C CA . THR A 1 430 ? -1.566 36.219 2.643 1 71.19 430 THR A CA 1
ATOM 3474 C C . THR A 1 430 ? -0.629 35.156 2.076 1 71.19 430 THR A C 1
ATOM 3476 O O . THR A 1 430 ? -1.056 34.281 1.312 1 71.19 430 THR A O 1
ATOM 3479 N N . ALA A 1 431 ? 0.559 35.156 2.469 1 66.69 431 ALA A N 1
ATOM 3480 C CA . ALA A 1 431 ? 1.563 34.281 1.873 1 66.69 431 ALA A CA 1
ATOM 3481 C C . ALA A 1 431 ? 1.602 32.938 2.582 1 66.69 431 ALA A C 1
ATOM 3483 O O . ALA A 1 431 ? 2.104 31.953 2.031 1 66.69 431 ALA A O 1
ATOM 3484 N N . HIS A 1 432 ? 0.95 32.906 3.738 1 65.56 432 HIS A N 1
ATOM 3485 C CA . HIS A 1 432 ? 1.098 31.672 4.5 1 65.56 432 HIS A CA 1
ATOM 3486 C C . HIS A 1 432 ? -0.261 31.078 4.871 1 65.56 432 HIS A C 1
ATOM 3488 O O . HIS A 1 432 ? -1.107 31.781 5.438 1 65.56 432 HIS A O 1
ATOM 3494 N N . TYR A 1 433 ? -0.492 29.906 4.48 1 60.53 433 TYR A N 1
ATOM 3495 C CA . TYR A 1 433 ? -1.794 29.266 4.617 1 60.53 433 TYR A CA 1
ATOM 3496 C C . TYR A 1 433 ? -2.115 28.984 6.078 1 60.53 433 TYR A C 1
ATOM 3498 O O . TYR A 1 433 ? -3.279 28.797 6.441 1 60.53 433 TYR A O 1
ATOM 3506 N N . ARG A 1 434 ? -1.102 29.094 6.992 1 63 434 ARG A N 1
ATOM 3507 C CA . ARG A 1 434 ? -1.401 28.719 8.367 1 63 434 ARG A CA 1
ATOM 3508 C C . ARG A 1 434 ? -1.131 29.859 9.328 1 63 434 ARG A C 1
ATOM 3510 O O . ARG A 1 434 ? -0.62 29.656 10.438 1 63 434 ARG A O 1
ATOM 3517 N N . ASN A 1 435 ? -1.527 30.969 9.039 1 72.44 435 ASN A N 1
ATOM 3518 C CA . ASN A 1 435 ? -1.363 32.094 9.953 1 72.44 435 ASN A CA 1
ATOM 3519 C C . ASN A 1 435 ? -2.389 32.031 11.086 1 72.44 435 ASN A C 1
ATOM 3521 O O . ASN A 1 435 ? -3.564 31.75 10.852 1 72.44 435 ASN A O 1
ATOM 3525 N N . THR A 1 436 ? -1.852 32.188 12.32 1 79.44 436 THR A N 1
ATOM 3526 C CA . THR A 1 436 ? -2.701 32.219 13.508 1 79.44 436 THR A CA 1
ATOM 3527 C C . THR A 1 436 ? -2.52 33.531 14.258 1 79.44 436 THR A C 1
ATOM 3529 O O . THR A 1 436 ? -1.546 34.25 14.023 1 79.44 436 THR A O 1
ATOM 3532 N N . PRO A 1 437 ? -3.434 33.812 15.109 1 86.94 437 PRO A N 1
ATOM 3533 C CA . PRO A 1 437 ? -3.293 35.031 15.922 1 86.94 437 PRO A CA 1
ATOM 3534 C C . PRO A 1 437 ? -2.025 35.031 16.781 1 86.94 437 PRO A C 1
ATOM 3536 O O . PRO A 1 437 ? -1.533 36.094 17.156 1 86.94 437 PRO A O 1
ATOM 3539 N N . ASP A 1 438 ? -1.518 33.906 17.047 1 91.06 438 ASP A N 1
ATOM 3540 C CA . ASP A 1 438 ? -0.285 33.781 17.828 1 91.06 438 ASP A CA 1
ATOM 3541 C C . ASP A 1 438 ? 0.883 34.469 17.094 1 91.06 438 ASP A C 1
ATOM 3543 O O . ASP A 1 438 ? 1.812 34.969 17.734 1 91.06 438 ASP A O 1
ATOM 3547 N N . ASP A 1 439 ? 0.759 34.5 15.812 1 89.69 439 ASP A N 1
ATOM 3548 C CA . ASP A 1 439 ? 1.842 35.031 14.992 1 89.69 439 ASP A CA 1
ATOM 3549 C C . ASP A 1 439 ? 1.996 36.562 15.188 1 89.69 439 ASP A C 1
ATOM 3551 O O . ASP A 1 439 ? 3.105 37.094 15.117 1 89.69 439 ASP A O 1
ATOM 3555 N N . LEU A 1 440 ? 0.89 37.156 15.406 1 92.88 440 LEU A N 1
ATOM 3556 C CA . LEU A 1 440 ? 0.969 38.594 15.672 1 92.88 440 LEU A CA 1
ATOM 3557 C C . LEU A 1 440 ? 1.709 38.844 16.984 1 92.88 440 LEU A C 1
ATOM 3559 O O . LEU A 1 440 ? 2.506 39.781 17.062 1 92.88 440 LEU A O 1
ATOM 3563 N N . MET A 1 441 ? 1.392 38.062 17.984 1 95 441 MET A N 1
ATOM 3564 C CA . MET A 1 441 ? 2.096 38.188 19.266 1 95 441 MET A CA 1
ATOM 3565 C C . MET A 1 441 ? 3.58 37.875 19.094 1 95 441 MET A C 1
ATOM 3567 O O . MET A 1 441 ? 4.43 38.562 19.672 1 95 441 MET A O 1
ATOM 3571 N N . MET A 1 442 ? 3.838 36.938 18.328 1 93.06 442 MET A N 1
ATOM 3572 C CA . MET A 1 442 ? 5.227 36.625 18.031 1 93.06 442 MET A CA 1
ATOM 3573 C C . MET A 1 442 ? 5.941 37.781 17.344 1 93.06 442 MET A C 1
ATOM 3575 O O . MET A 1 442 ? 7.066 38.125 17.719 1 93.06 442 MET A O 1
ATOM 3579 N N . LEU A 1 443 ? 5.277 38.312 16.406 1 93.56 443 LEU A N 1
ATOM 3580 C CA . LEU A 1 443 ? 5.844 39.438 15.664 1 93.56 443 LEU A CA 1
ATOM 3581 C C . LEU A 1 443 ? 6.164 40.625 16.594 1 93.56 443 LEU A C 1
ATOM 3583 O O . LEU A 1 443 ? 7.215 41.25 16.469 1 93.56 443 LEU A O 1
ATOM 3587 N N . GLY A 1 444 ? 5.371 40.844 17.516 1 95.5 444 GLY A N 1
ATOM 3588 C CA . GLY A 1 444 ? 5.527 41.969 18.391 1 95.5 444 GLY A CA 1
ATOM 3589 C C . GLY A 1 444 ? 6.465 41.719 19.562 1 95.5 444 GLY A C 1
ATOM 3590 O O . GLY A 1 444 ? 7.227 42.594 19.969 1 95.5 444 GLY A O 1
ATOM 3591 N N . ASP A 1 445 ? 6.48 40.469 20.094 1 94.94 445 ASP A N 1
ATOM 3592 C CA . ASP A 1 445 ? 7.043 40.281 21.438 1 94.94 445 ASP A CA 1
ATOM 3593 C C . ASP A 1 445 ? 8.375 39.562 21.375 1 94.94 445 ASP A C 1
ATOM 3595 O O . ASP A 1 445 ? 9.141 39.562 22.328 1 94.94 445 ASP A O 1
ATOM 3599 N N . MET A 1 446 ? 8.617 38.906 20.297 1 92.38 446 MET A N 1
ATOM 3600 C CA . MET A 1 446 ? 9.906 38.219 20.188 1 92.38 446 MET A CA 1
ATOM 3601 C C . MET A 1 446 ? 11.047 39.219 20.094 1 92.38 446 MET A C 1
ATOM 3603 O O . MET A 1 446 ? 11.219 39.875 19.047 1 92.38 446 MET A O 1
ATOM 3607 N N . ALA A 1 447 ? 11.898 39.219 21.109 1 89.5 447 ALA A N 1
ATOM 3608 C CA . ALA A 1 447 ? 12.953 40.25 21.156 1 89.5 447 ALA A CA 1
ATOM 3609 C C . ALA A 1 447 ? 14.156 39.812 20.328 1 89.5 447 ALA A C 1
ATOM 3611 O O . ALA A 1 447 ? 15.008 40.656 19.984 1 89.5 447 ALA A O 1
ATOM 3612 N N . PHE A 1 448 ? 14.32 38.562 19.953 1 89.94 448 PHE A N 1
ATOM 3613 C CA . PHE A 1 448 ? 15.477 38.062 19.219 1 89.94 448 PHE A CA 1
ATOM 3614 C C . PHE A 1 448 ? 15.156 37.906 17.734 1 89.94 448 PHE A C 1
ATOM 3616 O O . PHE A 1 448 ? 15.719 37.062 17.062 1 89.94 448 PHE A O 1
ATOM 3623 N N . GLN A 1 449 ? 14.219 38.719 17.25 1 93.75 449 GLN A N 1
ATOM 3624 C CA . GLN A 1 449 ? 13.859 38.688 15.836 1 93.75 449 GLN A CA 1
ATOM 3625 C C . GLN A 1 449 ? 14.344 39.938 15.117 1 93.75 449 GLN A C 1
ATOM 3627 O O . GLN A 1 449 ? 14.703 40.938 15.758 1 93.75 449 GLN A O 1
ATOM 3632 N N . ARG A 1 450 ? 14.406 39.875 13.859 1 95 450 ARG A N 1
ATOM 3633 C CA . ARG A 1 450 ? 14.688 41 12.969 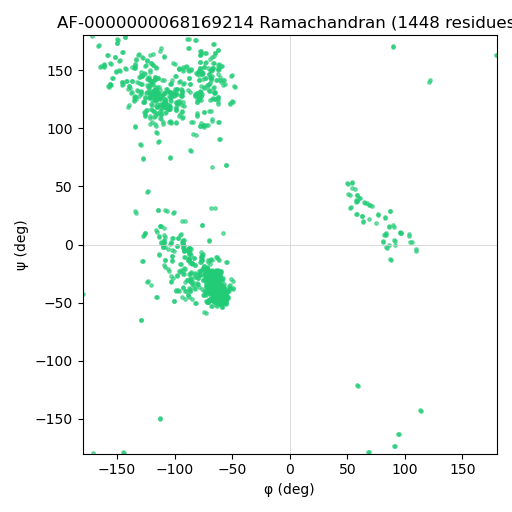1 95 450 ARG A CA 1
ATOM 3634 C C . ARG A 1 450 ? 13.68 41.031 11.82 1 95 450 ARG A C 1
ATOM 3636 O O . ARG A 1 450 ? 13.273 40 11.297 1 95 450 ARG A O 1
ATOM 3643 N N . LEU A 1 451 ? 13.289 42.25 11.531 1 95.75 451 LEU A N 1
ATOM 3644 C CA . LEU A 1 451 ? 12.289 42.406 10.477 1 95.75 451 LEU A CA 1
ATOM 3645 C C . LEU A 1 451 ? 12.852 43.25 9.328 1 95.75 451 LEU A C 1
ATOM 3647 O O . LEU A 1 451 ? 13.398 44.312 9.539 1 95.75 451 LEU A O 1
ATOM 3651 N N . PHE A 1 452 ? 12.789 42.656 8.133 1 95.62 452 PHE A N 1
ATOM 3652 C CA . PHE A 1 452 ? 13.203 43.344 6.918 1 95.62 452 PHE A CA 1
ATOM 3653 C C . PHE A 1 452 ? 12 43.625 6.016 1 95.62 452 PHE A C 1
ATOM 3655 O O . PHE A 1 452 ? 11.211 42.719 5.742 1 95.62 452 PHE A O 1
ATOM 3662 N N . VAL A 1 453 ? 11.805 44.781 5.652 1 93 453 VAL A N 1
ATOM 3663 C CA . VAL A 1 453 ? 10.664 45.156 4.832 1 93 453 VAL A CA 1
ATOM 3664 C C . VAL A 1 453 ? 11.141 45.875 3.568 1 93 453 VAL A C 1
ATOM 3666 O O . VAL A 1 453 ? 12.016 46.75 3.631 1 93 453 VAL A O 1
ATOM 3669 N N . ALA A 1 454 ? 10.617 45.406 2.482 1 90.5 454 ALA A N 1
ATOM 3670 C CA . ALA A 1 454 ? 10.875 46.094 1.218 1 90.5 454 ALA A CA 1
ATOM 3671 C C . ALA A 1 454 ? 10.062 47.375 1.115 1 90.5 454 ALA A C 1
ATOM 3673 O O . ALA A 1 454 ? 8.953 47.469 1.644 1 90.5 454 ALA A O 1
ATOM 3674 N N . GLU A 1 455 ? 10.578 48.312 0.49 1 82.62 455 GLU A N 1
ATOM 3675 C CA . GLU A 1 455 ? 9.922 49.625 0.349 1 82.62 455 GLU A CA 1
ATOM 3676 C C . GLU A 1 455 ? 8.484 49.469 -0.154 1 82.62 455 GLU A C 1
ATOM 3678 O O . GLU A 1 455 ? 8.195 48.531 -0.915 1 82.62 455 GLU A O 1
ATOM 3683 N N . ASN A 1 456 ? 7.605 50.281 0.286 1 78.44 456 ASN A N 1
ATOM 3684 C CA . ASN A 1 456 ? 6.188 50.344 -0.051 1 78.44 456 ASN A CA 1
ATOM 3685 C C . ASN A 1 456 ? 5.496 49 0.286 1 78.44 456 ASN A C 1
ATOM 3687 O O . ASN A 1 456 ? 4.602 48.562 -0.441 1 78.44 456 ASN A O 1
ATOM 3691 N N . ASN A 1 457 ? 6.074 48.344 1.225 1 78.44 457 ASN A N 1
ATOM 3692 C CA . ASN A 1 457 ? 5.473 47.156 1.761 1 78.44 457 ASN A CA 1
ATOM 3693 C C . ASN A 1 457 ? 5.25 46.094 0.671 1 78.44 457 ASN A C 1
ATOM 3695 O O . ASN A 1 457 ? 4.184 45.5 0.595 1 78.44 457 ASN A O 1
ATOM 3699 N N . ALA A 1 458 ? 6.27 45.969 -0.152 1 82 458 ALA A N 1
ATOM 3700 C CA . ALA A 1 458 ? 6.211 45 -1.253 1 82 458 ALA A CA 1
ATOM 3701 C C . ALA A 1 458 ? 6.516 43.594 -0.766 1 82 458 ALA A C 1
ATOM 3703 O O . ALA A 1 458 ? 6.043 42.625 -1.346 1 82 458 ALA A O 1
ATOM 3704 N N . GLY A 1 459 ? 7.289 43.562 0.24 1 90.25 459 GLY A N 1
ATOM 3705 C CA . GLY A 1 459 ? 7.691 42.281 0.795 1 90.25 459 GLY A CA 1
ATOM 3706 C C . GLY A 1 459 ? 8.227 42.375 2.211 1 90.25 459 GLY A C 1
ATOM 3707 O O . GLY A 1 459 ? 8.633 43.469 2.648 1 90.25 459 GLY A O 1
ATOM 3708 N N . VAL A 1 460 ? 8.141 41.312 2.936 1 92.5 460 VAL A N 1
ATOM 3709 C CA . VAL A 1 460 ? 8.562 41.281 4.332 1 92.5 460 VAL A CA 1
ATOM 3710 C C . VAL A 1 460 ? 9.273 39.969 4.625 1 92.5 460 VAL A C 1
ATOM 3712 O O . VAL A 1 460 ? 8.883 38.938 4.105 1 92.5 460 VAL A O 1
ATOM 3715 N N . ALA A 1 461 ? 10.375 40.094 5.344 1 95 461 ALA A N 1
ATOM 3716 C CA . ALA A 1 461 ? 11.055 38.906 5.855 1 95 461 ALA A CA 1
ATOM 3717 C C . ALA A 1 461 ? 11.266 39 7.363 1 95 461 ALA A C 1
ATOM 3719 O O . ALA A 1 461 ? 11.781 40 7.863 1 95 461 ALA A O 1
ATOM 3720 N N . GLN A 1 462 ? 10.766 38.062 8.039 1 94.81 462 GLN A N 1
ATOM 3721 C CA . GLN A 1 462 ? 10.961 37.906 9.477 1 94.81 462 GLN A CA 1
ATOM 3722 C C . GLN A 1 462 ? 12.07 36.938 9.797 1 94.81 462 GLN A C 1
ATOM 3724 O O . GLN A 1 462 ? 12.008 35.75 9.383 1 94.81 462 GLN A O 1
ATOM 3729 N N . VAL A 1 463 ? 13.109 37.375 10.523 1 96.62 463 VAL A N 1
ATOM 3730 C CA . VAL A 1 463 ? 14.305 36.562 10.773 1 96.62 463 VAL A CA 1
ATOM 3731 C C . VAL A 1 463 ? 14.508 36.406 12.273 1 96.62 463 VAL A C 1
ATOM 3733 O O . VAL A 1 463 ? 14.266 37.344 13.047 1 96.62 463 VAL A O 1
ATOM 3736 N N . VAL A 1 464 ? 14.938 35.25 12.672 1 95.19 464 VAL A N 1
ATOM 3737 C CA . VAL A 1 464 ? 15.211 34.969 14.078 1 95.19 464 VAL A CA 1
ATOM 3738 C C . VAL A 1 464 ? 16.656 34.5 14.234 1 95.19 464 VAL A C 1
ATOM 3740 O O . VAL A 1 464 ? 17.188 33.75 13.391 1 95.19 464 VAL A O 1
ATOM 3743 N N . GLU A 1 465 ? 17.312 35 15.266 1 94.44 465 GLU A N 1
ATOM 3744 C CA . GLU A 1 465 ? 18.672 34.531 15.562 1 94.44 465 GLU A CA 1
ATOM 3745 C C . GLU A 1 465 ? 18.656 33.188 16.25 1 94.44 465 GLU A C 1
ATOM 3747 O O . GLU A 1 465 ? 17.875 32.969 17.188 1 94.44 465 GLU A O 1
ATOM 3752 N N . GLU A 1 466 ? 19.469 32.312 15.742 1 95.31 466 GLU A N 1
ATOM 3753 C CA . GLU A 1 466 ? 19.531 30.984 16.297 1 95.31 466 GLU A CA 1
ATOM 3754 C C . GLU A 1 466 ? 20.984 30.547 16.5 1 95.31 466 GLU A C 1
ATOM 3756 O O . GLU A 1 466 ? 21.906 31.125 15.922 1 95.31 466 GLU A O 1
ATOM 3761 N N . GLY A 1 467 ? 21.219 29.531 17.391 1 94.69 467 GLY A N 1
ATOM 3762 C CA . GLY A 1 467 ? 22.531 28.969 17.594 1 94.69 467 GLY A CA 1
ATOM 3763 C C . GLY A 1 467 ? 23.281 29.594 18.75 1 94.69 467 GLY A C 1
ATOM 3764 O O . GLY A 1 467 ? 22.672 30.156 19.656 1 94.69 467 GLY A O 1
ATOM 3765 N N . GLY A 1 468 ? 24.578 29.328 18.688 1 94 468 GLY A N 1
ATOM 3766 C CA . GLY A 1 468 ? 25.391 29.797 19.812 1 94 468 GLY A CA 1
ATOM 3767 C C . GLY A 1 468 ? 25.031 29.109 21.109 1 94 468 GLY A C 1
ATOM 3768 O O . GLY A 1 468 ? 25.047 29.75 22.172 1 94 468 GLY A O 1
ATOM 3769 N N . LEU A 1 469 ? 24.703 27.891 21.062 1 93.5 469 LEU A N 1
ATOM 3770 C CA . LEU A 1 469 ? 24.219 27.156 22.219 1 93.5 469 LEU A CA 1
ATOM 3771 C C . LEU A 1 469 ? 25.391 26.688 23.094 1 93.5 469 LEU A C 1
ATOM 3773 O O . LEU A 1 469 ? 26.469 26.391 22.578 1 93.5 469 LEU A O 1
ATOM 3777 N N . SER A 1 470 ? 25.125 26.641 24.391 1 93.25 470 SER A N 1
ATOM 3778 C CA . SER A 1 470 ? 26.094 26.078 25.312 1 93.25 470 SER A CA 1
ATOM 3779 C C . SER A 1 470 ? 26.156 24.547 25.172 1 93.25 470 SER A C 1
ATOM 3781 O O . SER A 1 470 ? 25.25 23.938 24.609 1 93.25 470 SER A O 1
ATOM 3783 N N . GLN A 1 471 ? 27.172 23.984 25.703 1 93.88 471 GLN A N 1
ATOM 3784 C CA . GLN A 1 471 ? 27.312 22.531 25.688 1 93.88 471 GLN A CA 1
ATOM 3785 C C . GLN A 1 471 ? 26.188 21.859 26.438 1 93.88 471 GLN A C 1
ATOM 3787 O O . GLN A 1 471 ? 25.719 20.781 26.047 1 93.88 471 GLN A O 1
ATOM 3792 N N . GLU A 1 472 ? 25.766 22.469 27.469 1 92.25 472 GLU A N 1
ATOM 3793 C CA . GLU A 1 472 ? 24.672 21.922 28.25 1 92.25 472 GLU A CA 1
ATOM 3794 C C . GLU A 1 472 ? 23.359 21.922 27.453 1 92.25 472 GLU A C 1
ATOM 3796 O O . GLU A 1 472 ? 22.594 20.969 27.531 1 92.25 472 GLU A O 1
ATOM 3801 N N . ALA A 1 473 ? 23.156 23.016 26.734 1 91.5 473 ALA A N 1
ATOM 3802 C CA . ALA A 1 473 ? 21.953 23.109 25.922 1 91.5 473 ALA A CA 1
ATOM 3803 C C . ALA A 1 473 ? 21.969 22.062 24.812 1 91.5 473 ALA A C 1
ATOM 3805 O O . ALA A 1 473 ? 20.922 21.469 24.5 1 91.5 473 ALA A O 1
ATOM 3806 N N . ILE A 1 474 ? 23.109 21.859 24.234 1 94.69 474 ILE A N 1
ATOM 3807 C CA . ILE A 1 474 ? 23.266 20.891 23.172 1 94.69 474 ILE A CA 1
ATOM 3808 C C . ILE A 1 474 ? 22.984 19.484 23.688 1 94.69 474 ILE A C 1
ATOM 3810 O O . ILE A 1 474 ? 22.281 18.703 23.047 1 94.69 474 ILE A O 1
ATOM 3814 N N . LYS A 1 475 ? 23.5 19.203 24.859 1 93.12 475 LYS A N 1
ATOM 3815 C CA . LYS A 1 475 ? 23.266 17.891 25.469 1 93.12 475 LYS A CA 1
ATOM 3816 C C . LYS A 1 475 ? 21.781 17.688 25.781 1 93.12 475 LYS A C 1
ATOM 3818 O O . LYS A 1 475 ? 21.266 16.578 25.609 1 93.12 475 LYS A O 1
ATOM 3823 N N . SER A 1 476 ? 21.234 18.688 26.234 1 92 476 SER A N 1
ATOM 3824 C CA . SER A 1 476 ? 19.812 18.625 26.562 1 92 476 SER A CA 1
ATOM 3825 C C . SER A 1 476 ? 18.984 18.328 25.312 1 92 476 SER A C 1
ATOM 3827 O O . SER A 1 476 ? 18.062 17.5 25.359 1 92 476 SER A O 1
ATOM 3829 N N . ILE A 1 477 ? 19.312 18.984 24.234 1 93.12 477 ILE A N 1
ATOM 3830 C CA . ILE A 1 477 ? 18.625 18.766 22.969 1 93.12 477 ILE A CA 1
ATOM 3831 C C . ILE A 1 477 ? 18.859 17.328 22.516 1 93.12 477 ILE A C 1
ATOM 3833 O O . ILE A 1 477 ? 17.922 16.656 22.062 1 93.12 477 ILE A O 1
ATOM 3837 N N . ALA A 1 478 ? 20.016 16.906 22.672 1 92.56 478 ALA A N 1
ATOM 3838 C CA . ALA A 1 478 ? 20.391 15.555 22.25 1 92.56 478 ALA A CA 1
ATOM 3839 C C . ALA A 1 478 ? 19.609 14.5 23.031 1 92.56 478 ALA A C 1
ATOM 3841 O O . ALA A 1 478 ? 19.328 13.414 22.5 1 92.56 478 ALA A O 1
ATOM 3842 N N . GLN A 1 479 ? 19.188 14.812 24.188 1 91.19 479 GLN A N 1
ATOM 3843 C CA . GLN A 1 479 ? 18.484 13.867 25.062 1 91.19 479 GLN A CA 1
ATOM 3844 C C . GLN A 1 479 ? 16.984 13.977 24.875 1 91.19 479 GLN A C 1
ATOM 3846 O O . GLN A 1 479 ? 16.219 13.242 25.516 1 91.19 479 GLN A O 1
ATOM 3851 N N . GLY A 1 480 ? 16.516 14.781 24.031 1 81.75 480 GLY A N 1
ATOM 3852 C CA . GLY A 1 480 ? 15.102 14.781 23.656 1 81.75 480 GLY A CA 1
ATOM 3853 C C . GLY A 1 480 ? 14.336 15.953 24.25 1 81.75 480 GLY A C 1
ATOM 3854 O O . GLY A 1 480 ? 13.117 16.047 24.109 1 81.75 480 GLY A O 1
ATOM 3855 N N . GLU A 1 481 ? 14.961 16.719 24.891 1 73.25 481 GLU A N 1
ATOM 3856 C CA . GLU A 1 481 ? 14.266 17.844 25.516 1 73.25 481 GLU A CA 1
ATOM 3857 C C . GLU A 1 481 ? 13.914 18.906 24.484 1 73.25 481 GLU A C 1
ATOM 3859 O O . GLU A 1 481 ? 14.523 18.984 23.422 1 73.25 481 GLU A O 1
ATOM 3864 N N . GLU A 1 482 ? 12.633 19.469 24.781 1 64.06 482 GLU A N 1
ATOM 3865 C CA . GLU A 1 482 ? 12.008 20.375 23.828 1 64.06 482 GLU A CA 1
ATOM 3866 C C . GLU A 1 482 ? 12.805 21.672 23.703 1 64.06 482 GLU A C 1
ATOM 3868 O O . GLU A 1 482 ? 13.594 22.016 24.594 1 64.06 482 GLU A O 1
ATOM 3873 N N . ASN A 1 483 ? 12.742 22.406 22.438 1 59.81 483 ASN A N 1
ATOM 3874 C CA . ASN A 1 483 ? 13.516 23.391 21.688 1 59.81 483 ASN A CA 1
ATOM 3875 C C . ASN A 1 483 ? 13.273 24.797 22.203 1 59.81 483 ASN A C 1
ATOM 3877 O O . ASN A 1 483 ? 12.133 25.266 22.266 1 59.81 483 ASN A O 1
ATOM 3881 N N . LEU A 1 484 ? 14.242 25.438 22.781 1 60.25 484 LEU A N 1
ATOM 3882 C CA . LEU A 1 484 ? 14.391 26.797 23.281 1 60.25 484 LEU A CA 1
ATOM 3883 C C . LEU A 1 484 ? 14.328 27.812 22.141 1 60.25 484 LEU A C 1
ATOM 3885 O O . LEU A 1 484 ? 14.977 28.859 22.188 1 60.25 484 LEU A O 1
ATOM 3889 N N . GLY A 1 485 ? 13.562 27.609 20.984 1 75.69 485 GLY A N 1
ATOM 3890 C CA . GLY A 1 485 ? 13.492 28.641 19.969 1 75.69 485 GLY A CA 1
ATOM 3891 C C . GLY A 1 485 ? 14.555 28.5 18.891 1 75.69 485 GLY A C 1
ATOM 3892 O O . GLY A 1 485 ? 14.625 29.312 17.969 1 75.69 485 GLY A O 1
ATOM 3893 N N . HIS A 1 486 ? 15.43 27.547 18.922 1 90.5 486 HIS A N 1
ATOM 3894 C CA . HIS A 1 486 ? 16.484 27.266 17.953 1 90.5 486 HIS A CA 1
ATOM 3895 C C . HIS A 1 486 ? 16.141 26.078 17.062 1 90.5 486 HIS A C 1
ATOM 3897 O O . HIS A 1 486 ? 16.75 25.016 17.188 1 90.5 486 HIS A O 1
ATOM 3903 N N . LEU A 1 487 ? 15.25 26.312 16.141 1 93 487 LEU A N 1
ATOM 3904 C CA . LEU A 1 487 ? 14.648 25.234 15.375 1 93 487 LEU A CA 1
ATOM 3905 C C . LEU A 1 487 ? 15.703 24.484 14.555 1 93 487 LEU A C 1
ATOM 3907 O O . LEU A 1 487 ? 15.797 23.266 14.633 1 93 487 LEU A O 1
ATOM 3911 N N . ILE A 1 488 ? 16.578 25.219 13.781 1 96.81 488 ILE A N 1
ATOM 3912 C CA . ILE A 1 488 ? 17.484 24.578 12.844 1 96.81 488 ILE A CA 1
ATOM 3913 C C . ILE A 1 488 ? 18.578 23.828 13.609 1 96.81 488 ILE A C 1
ATOM 3915 O O . ILE A 1 488 ? 18.797 22.641 13.398 1 96.81 488 ILE A O 1
ATOM 3919 N N . PRO A 1 489 ? 19.266 24.5 14.617 1 96.31 489 PRO A N 1
ATOM 3920 C CA . PRO A 1 489 ? 20.219 23.734 15.414 1 96.31 489 PRO A CA 1
ATOM 3921 C C . PRO A 1 489 ? 19.578 22.562 16.141 1 96.31 489 PRO A C 1
ATOM 3923 O O . PRO A 1 489 ? 20.188 21.484 16.25 1 96.31 489 PRO A O 1
ATOM 3926 N N . HIS A 1 490 ? 18.406 22.766 16.641 1 95.19 490 HIS A N 1
ATOM 3927 C CA . HIS A 1 490 ? 17.703 21.703 17.359 1 95.19 490 HIS A CA 1
ATOM 3928 C C . HIS A 1 490 ? 17.547 20.469 16.484 1 95.19 490 HIS A C 1
ATOM 3930 O O . HIS A 1 490 ? 17.859 19.359 16.906 1 95.19 490 HIS A O 1
ATOM 3936 N N . ARG A 1 491 ? 17.047 20.641 15.273 1 94.88 491 ARG A N 1
ATOM 3937 C CA . ARG A 1 491 ? 16.781 19.516 14.375 1 94.88 491 ARG A CA 1
ATOM 3938 C C . ARG A 1 491 ? 18.078 18.812 13.977 1 94.88 491 ARG A C 1
ATOM 3940 O O . ARG A 1 491 ? 18.125 17.578 13.938 1 94.88 491 ARG A O 1
ATOM 3947 N N . LEU A 1 492 ? 19.109 19.578 13.688 1 96.81 492 LEU A N 1
ATOM 3948 C CA . LEU A 1 492 ? 20.359 18.984 13.234 1 96.81 492 LEU A CA 1
ATOM 3949 C C . LEU A 1 492 ? 21.062 18.266 14.375 1 96.81 492 LEU A C 1
ATOM 3951 O O . LEU A 1 492 ? 21.656 17.203 14.164 1 96.81 492 LEU A O 1
ATOM 3955 N N . VAL A 1 493 ? 20.969 18.828 15.57 1 95.88 493 VAL A N 1
ATOM 3956 C CA . VAL A 1 493 ? 21.578 18.203 16.734 1 95.88 493 VAL A CA 1
ATOM 3957 C C . VAL A 1 493 ? 20.797 16.953 17.109 1 95.88 493 VAL A C 1
ATOM 3959 O O . VAL A 1 493 ? 21.375 15.883 17.328 1 95.88 493 VAL A O 1
ATOM 3962 N N . LYS A 1 494 ? 19.516 17.047 17.172 1 95 494 LYS A N 1
ATOM 3963 C CA . LYS A 1 494 ? 18.672 15.945 17.656 1 95 494 LYS A CA 1
ATOM 3964 C C . LYS A 1 494 ? 18.625 14.805 16.641 1 95 494 LYS A C 1
ATOM 3966 O O . LYS A 1 494 ? 18.922 13.656 16.969 1 95 494 LYS A O 1
ATOM 3971 N N . TYR A 1 495 ? 18.359 15.109 15.391 1 95.25 495 TYR A N 1
ATOM 3972 C CA . TYR A 1 495 ? 17.984 14.062 14.438 1 95.25 495 TYR A CA 1
ATOM 3973 C C . TYR A 1 495 ? 19.203 13.625 13.617 1 95.25 495 TYR A C 1
ATOM 3975 O O . TYR A 1 495 ? 19.25 12.492 13.125 1 95.25 495 TYR A O 1
ATOM 3983 N N . TRP A 1 496 ? 20.219 14.508 13.414 1 97.12 496 TRP A N 1
ATOM 3984 C CA . TRP A 1 496 ? 21.422 14.133 12.68 1 97.12 496 TRP A CA 1
ATOM 3985 C C . TRP A 1 496 ? 22.578 13.852 13.633 1 97.12 496 TRP A C 1
ATOM 3987 O O . TRP A 1 496 ? 23.641 13.383 13.211 1 97.12 496 TRP A O 1
ATOM 3997 N N . ARG A 1 497 ? 22.359 14.195 14.914 1 96.88 497 ARG A N 1
ATOM 3998 C CA . ARG A 1 497 ? 23.375 14.016 15.938 1 96.88 497 ARG A CA 1
ATOM 3999 C C . ARG A 1 497 ? 24.609 14.859 15.633 1 96.88 497 ARG A C 1
ATOM 4001 O O . ARG A 1 497 ? 25.734 14.445 15.93 1 96.88 497 ARG A O 1
ATOM 4008 N N . LEU A 1 498 ? 24.453 15.891 14.906 1 97.25 498 LEU A N 1
ATOM 4009 C CA . LEU A 1 498 ? 25.547 16.812 14.586 1 97.25 498 LEU A CA 1
ATOM 4010 C C . LEU A 1 498 ? 25.703 17.859 15.68 1 97.25 498 LEU A C 1
ATOM 4012 O O . LEU A 1 498 ? 25.328 19.031 15.492 1 97.25 498 LEU A O 1
ATOM 4016 N N . PHE A 1 499 ? 26.328 17.547 16.719 1 96.31 499 PHE A N 1
ATOM 4017 C CA . PHE A 1 499 ? 26.359 18.328 17.953 1 96.31 499 PHE A CA 1
ATOM 4018 C C . PHE A 1 499 ? 27.109 19.641 17.75 1 96.31 499 PHE A C 1
ATOM 4020 O O . PHE A 1 499 ? 26.672 20.688 18.234 1 96.31 499 PHE A O 1
ATOM 4027 N N . GLU A 1 500 ? 28.094 19.641 16.938 1 96.5 500 GLU A N 1
ATOM 4028 C CA . GLU A 1 500 ? 28.953 20.812 16.734 1 96.5 500 GLU A CA 1
ATOM 4029 C C . GLU A 1 500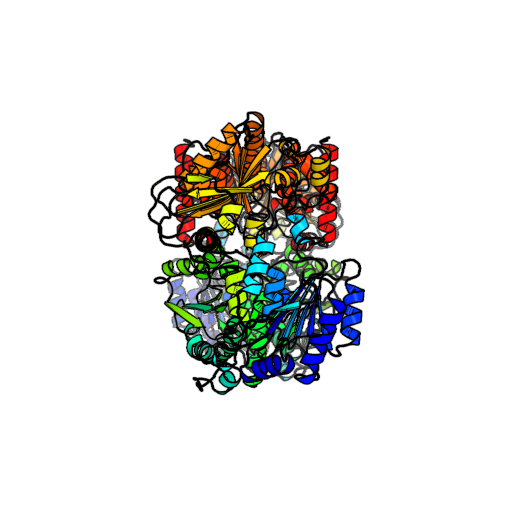 ? 28.203 21.938 16.047 1 96.5 500 GLU A C 1
ATOM 4031 O O . GLU A 1 500 ? 28.547 23.109 16.203 1 96.5 500 GLU A O 1
ATOM 4036 N N . PHE A 1 501 ? 27.156 21.641 15.352 1 97.38 501 PHE A N 1
ATOM 4037 C CA . PHE A 1 501 ? 26.391 22.656 14.656 1 97.38 501 PHE A CA 1
ATOM 4038 C C . PHE A 1 501 ? 25.688 23.578 15.641 1 97.38 501 PHE A C 1
ATOM 4040 O O . PHE A 1 501 ? 25.422 24.734 15.344 1 97.38 501 PHE A O 1
ATOM 4047 N N . GLY A 1 502 ? 25.359 23.047 16.812 1 96 502 GLY A N 1
ATOM 4048 C CA . GLY A 1 502 ? 24.672 23.828 17.828 1 96 502 GLY A CA 1
ATOM 4049 C C . GLY A 1 502 ? 25.469 25.016 18.312 1 96 502 GLY A C 1
ATOM 4050 O O . GLY A 1 502 ? 24.906 26.031 18.75 1 96 502 GLY A O 1
ATOM 4051 N N . GLU A 1 503 ? 26.781 24.922 18.156 1 96.44 503 GLU A N 1
ATOM 4052 C CA . GLU A 1 503 ? 27.656 25.984 18.641 1 96.44 503 GLU A CA 1
ATOM 4053 C C . GLU A 1 503 ? 27.734 27.141 17.641 1 96.44 503 GLU A C 1
ATOM 4055 O O . GLU A 1 503 ? 28.156 28.234 17.984 1 96.44 503 GLU A O 1
ATOM 4060 N N . LEU A 1 504 ? 27.359 26.891 16.438 1 97.88 504 LEU A N 1
ATOM 4061 C CA . LEU A 1 504 ? 27.406 27.906 15.398 1 97.88 504 LEU A CA 1
ATOM 4062 C C . LEU A 1 504 ? 26.266 28.906 15.555 1 97.88 504 LEU A C 1
ATOM 4064 O O . LEU A 1 504 ? 25.188 28.547 16.047 1 97.88 504 LEU A O 1
ATOM 4068 N N . ARG A 1 505 ? 26.531 30.141 15.148 1 97.25 505 ARG A N 1
ATOM 4069 C CA . ARG A 1 505 ? 25.531 31.203 15.188 1 97.25 505 ARG A CA 1
ATOM 4070 C C . ARG A 1 505 ? 24.922 31.438 13.805 1 97.25 505 ARG A C 1
ATOM 4072 O O . ARG A 1 505 ? 25.641 31.516 12.812 1 97.25 505 ARG A O 1
ATOM 4079 N N . GLY A 1 506 ? 23.625 31.469 13.773 1 97.56 506 GLY A N 1
ATOM 4080 C CA . GLY A 1 506 ? 22.969 31.688 12.492 1 97.56 506 GLY A CA 1
ATOM 4081 C C . GLY A 1 506 ? 21.641 32.406 12.609 1 97.56 506 GLY A C 1
ATOM 4082 O O . GLY A 1 506 ? 21.234 32.781 13.711 1 97.56 506 GLY A O 1
ATOM 4083 N N . TRP A 1 507 ? 21.078 32.75 11.445 1 98.06 507 TRP A N 1
ATOM 4084 C CA . TRP A 1 507 ? 19.766 33.344 11.328 1 98.06 507 TRP A CA 1
ATOM 4085 C C . TRP A 1 507 ? 18.797 32.438 10.57 1 98.06 507 TRP A C 1
ATOM 4087 O O . TRP A 1 507 ? 19.156 31.859 9.547 1 98.06 507 TRP A O 1
ATOM 4097 N N . ARG A 1 508 ? 17.625 32.25 11.094 1 97.62 508 ARG A N 1
ATOM 4098 C CA . ARG A 1 508 ? 16.562 31.531 10.391 1 97.62 508 ARG A CA 1
ATOM 4099 C C . ARG A 1 508 ? 15.516 32.5 9.836 1 97.62 508 ARG A C 1
ATOM 4101 O O . ARG A 1 508 ? 14.914 33.25 10.594 1 97.62 508 ARG A O 1
ATOM 4108 N N . VAL A 1 509 ? 15.383 32.469 8.562 1 97.06 509 VAL A N 1
ATOM 4109 C CA . VAL A 1 509 ? 14.258 33.188 7.965 1 97.06 509 VAL A CA 1
ATOM 4110 C C . VAL A 1 509 ? 12.961 32.438 8.258 1 97.06 509 VAL A C 1
ATOM 4112 O O . VAL A 1 509 ? 12.656 31.453 7.605 1 97.06 509 VAL A O 1
ATOM 4115 N N . MET A 1 510 ? 12.258 32.938 9.18 1 92.81 510 MET A N 1
ATOM 4116 C CA . MET A 1 510 ? 11.031 32.281 9.617 1 92.81 510 MET A CA 1
ATOM 4117 C C . MET A 1 510 ? 9.93 32.438 8.57 1 92.81 510 MET A C 1
ATOM 4119 O O . MET A 1 510 ? 9.133 31.516 8.367 1 92.81 510 MET A O 1
ATOM 4123 N N . ARG A 1 511 ? 9.859 33.656 8.023 1 91.62 511 ARG A N 1
ATOM 4124 C CA . ARG A 1 511 ? 8.867 33.938 7.004 1 91.62 511 ARG A CA 1
ATOM 4125 C C . ARG A 1 511 ? 9.422 34.938 5.98 1 91.62 511 ARG A C 1
ATOM 4127 O O . ARG A 1 511 ? 10.172 35.844 6.332 1 91.62 511 ARG A O 1
ATOM 4134 N N . ILE A 1 512 ? 9.133 34.719 4.816 1 92.81 512 ILE A N 1
ATOM 4135 C CA . ILE A 1 512 ? 9.422 35.656 3.723 1 92.81 512 ILE A CA 1
ATOM 4136 C C . ILE A 1 512 ? 8.234 35.688 2.758 1 92.81 512 ILE A C 1
ATOM 4138 O O . ILE A 1 512 ? 7.789 34.656 2.27 1 92.81 512 ILE A O 1
ATOM 4142 N N . ALA A 1 513 ? 7.688 36.875 2.645 1 89.25 513 ALA A N 1
ATOM 4143 C CA . ALA A 1 513 ? 6.473 37 1.847 1 89.25 513 ALA A CA 1
ATOM 4144 C C . ALA A 1 513 ? 6.539 38.25 0.962 1 89.25 513 ALA A C 1
ATOM 4146 O O . ALA A 1 513 ? 7.102 39.281 1.361 1 89.25 513 ALA A O 1
ATOM 4147 N N . VAL A 1 514 ? 6.055 38.062 -0.183 1 88 514 VAL A N 1
ATOM 4148 C CA . VAL A 1 514 ? 5.918 39.188 -1.131 1 88 514 VAL A CA 1
ATOM 4149 C C . VAL A 1 514 ? 4.445 39.375 -1.489 1 88 514 VAL A C 1
ATOM 4151 O O . VAL A 1 514 ? 3.693 38.406 -1.595 1 88 514 VAL A O 1
ATOM 4154 N N . ALA A 1 515 ? 4.062 40.562 -1.549 1 82.19 515 ALA A N 1
ATOM 4155 C CA . ALA A 1 515 ? 2.691 40.844 -1.969 1 82.19 515 ALA A CA 1
ATOM 4156 C C . ALA A 1 515 ? 2.34 40.062 -3.23 1 82.19 515 ALA A C 1
ATOM 4158 O O . ALA A 1 515 ? 3.141 40 -4.164 1 82.19 515 ALA A O 1
ATOM 4159 N N . PRO A 1 516 ? 1.183 39.469 -3.293 1 77.12 516 PRO A N 1
ATOM 4160 C CA . PRO A 1 516 ? 0.806 38.562 -4.371 1 77.12 516 PRO A CA 1
ATOM 4161 C C . PRO A 1 516 ? 0.969 39.188 -5.758 1 77.12 516 PRO A C 1
ATOM 4163 O O . PRO A 1 516 ? 1.46 38.531 -6.676 1 77.12 516 PRO A O 1
ATOM 4166 N N . ALA A 1 517 ? 0.633 40.406 -5.918 1 75.94 517 ALA A N 1
ATOM 4167 C CA . ALA A 1 517 ? 0.675 41.094 -7.215 1 75.94 517 ALA A CA 1
ATOM 4168 C C . ALA A 1 517 ? 2.115 41.312 -7.664 1 75.94 517 ALA A C 1
ATOM 4170 O O . ALA A 1 517 ? 2.371 41.562 -8.844 1 75.94 517 ALA A O 1
ATOM 4171 N N . LEU A 1 518 ? 3.018 41.188 -6.727 1 83.75 518 LEU A N 1
ATOM 4172 C CA . LEU A 1 518 ? 4.402 41.531 -7.027 1 83.75 518 LEU A CA 1
ATOM 4173 C C . LEU A 1 518 ? 5.289 40.281 -6.984 1 83.75 518 LEU A C 1
ATOM 4175 O O . LEU A 1 518 ? 6.516 40.406 -7.035 1 83.75 518 LEU A O 1
ATOM 4179 N N . GLN A 1 519 ? 4.715 39.188 -6.848 1 83.62 519 GLN A N 1
ATOM 4180 C CA . GLN A 1 519 ? 5.488 37.969 -6.785 1 83.62 519 GLN A CA 1
ATOM 4181 C C . GLN A 1 519 ? 6.137 37.656 -8.133 1 83.62 519 GLN A C 1
ATOM 4183 O O . GLN A 1 519 ? 5.625 38.031 -9.18 1 83.62 519 GLN A O 1
ATOM 4188 N N . GLY A 1 520 ? 7.305 37 -8.141 1 84.88 520 GLY A N 1
ATOM 4189 C CA . GLY A 1 520 ? 8.008 36.594 -9.352 1 84.88 520 GLY A CA 1
ATOM 4190 C C . GLY A 1 520 ? 8.867 37.719 -9.938 1 84.88 520 GLY A C 1
ATOM 4191 O O . GLY A 1 520 ? 9.375 37.594 -11.047 1 84.88 520 GLY A O 1
ATOM 4192 N N . ARG A 1 521 ? 9 38.75 -9.188 1 87.25 521 ARG A N 1
ATOM 4193 C CA . ARG A 1 521 ? 9.742 39.906 -9.695 1 87.25 521 ARG A CA 1
ATOM 4194 C C . ARG A 1 521 ? 11.086 40.062 -9 1 87.25 521 ARG A C 1
ATOM 4196 O O . ARG A 1 521 ? 11.734 41.094 -9.078 1 87.25 521 ARG A O 1
ATOM 4203 N N . GLY A 1 522 ? 11.438 39.094 -8.227 1 90.38 522 GLY A N 1
ATOM 4204 C CA . GLY A 1 522 ? 12.758 39.094 -7.629 1 90.38 522 GLY A CA 1
ATOM 4205 C C . GLY A 1 522 ? 12.82 39.781 -6.277 1 90.38 522 GLY A C 1
ATOM 4206 O O . GLY A 1 522 ? 13.891 39.906 -5.688 1 90.38 522 GLY A O 1
ATOM 4207 N N . ILE A 1 523 ? 11.727 40.219 -5.766 1 91.06 523 ILE A N 1
ATOM 4208 C CA . ILE A 1 523 ? 11.672 40.938 -4.496 1 91.06 523 ILE A CA 1
ATOM 4209 C C . ILE A 1 523 ? 12.102 40.031 -3.361 1 91.06 523 ILE A C 1
ATOM 4211 O O . ILE A 1 523 ? 12.82 40.438 -2.453 1 91.06 523 ILE A O 1
ATOM 4215 N N . GLY A 1 524 ? 11.641 38.844 -3.395 1 93.19 524 GLY A N 1
ATOM 4216 C CA . GLY A 1 524 ? 12.062 37.875 -2.398 1 93.19 524 GLY A CA 1
ATOM 4217 C C . GLY A 1 524 ? 13.562 37.656 -2.373 1 93.19 524 GLY A C 1
ATOM 4218 O O . GLY A 1 524 ? 14.172 37.625 -1.303 1 93.19 524 GLY A O 1
ATOM 4219 N N . SER A 1 525 ? 14.164 37.562 -3.529 1 95.31 525 SER A N 1
ATOM 4220 C CA . SER A 1 525 ? 15.609 37.375 -3.646 1 95.31 525 SER A CA 1
ATOM 4221 C C . SER A 1 525 ? 16.359 38.594 -3.131 1 95.31 525 SER A C 1
ATOM 4223 O O . SER A 1 525 ? 17.422 38.469 -2.523 1 95.31 525 SER A O 1
ATOM 4225 N N . LYS A 1 526 ? 15.797 39.719 -3.4 1 94 526 LYS A N 1
ATOM 4226 C CA . LYS A 1 526 ? 16.406 40.938 -2.916 1 94 526 LYS A CA 1
ATOM 4227 C C . LYS A 1 526 ? 16.375 41 -1.391 1 94 526 LYS A C 1
ATOM 4229 O O . LYS A 1 526 ? 17.344 41.438 -0.766 1 94 526 LYS A O 1
ATOM 4234 N N . LEU A 1 527 ? 15.242 40.656 -0.855 1 94.69 527 LEU A N 1
ATOM 4235 C CA . LEU A 1 527 ? 15.133 40.562 0.598 1 94.69 527 LEU A CA 1
ATOM 4236 C C . LEU A 1 527 ? 16.219 39.656 1.176 1 94.69 527 LEU A C 1
ATOM 4238 O O . LEU A 1 527 ? 16.906 40.031 2.121 1 94.69 527 LEU A O 1
ATOM 4242 N N . LEU A 1 528 ? 16.438 38.531 0.572 1 96.44 528 LEU A N 1
ATOM 4243 C CA . LEU A 1 528 ? 17.406 37.562 1.054 1 96.44 528 LEU A CA 1
ATOM 4244 C C . LEU A 1 528 ? 18.828 38.094 0.938 1 96.44 528 LEU A C 1
ATOM 4246 O O . LEU A 1 528 ? 19.641 37.906 1.832 1 96.44 528 LEU A O 1
ATOM 4250 N N . ARG A 1 529 ? 19.094 38.75 -0.136 1 95.88 529 ARG A N 1
ATOM 4251 C CA . ARG A 1 529 ? 20.422 39.312 -0.351 1 95.88 529 ARG A CA 1
ATOM 4252 C C . ARG A 1 529 ? 20.766 40.312 0.733 1 95.88 529 ARG A C 1
ATOM 4254 O O . ARG A 1 529 ? 21.891 40.344 1.231 1 95.88 529 ARG A O 1
ATOM 4261 N N . GLU A 1 530 ? 19.781 41.156 1.029 1 95.62 530 GLU A N 1
ATOM 4262 C CA . GLU A 1 530 ? 20 42.156 2.074 1 95.62 530 GLU A CA 1
ATOM 4263 C C . GLU A 1 530 ? 20.234 41.469 3.428 1 95.62 530 GLU A C 1
ATOM 4265 O O . GLU A 1 530 ? 21.078 41.938 4.207 1 95.62 530 GLU A O 1
ATOM 4270 N N . ILE A 1 531 ? 19.5 40.5 3.701 1 97.38 531 ILE A N 1
ATOM 4271 C CA . ILE A 1 531 ? 19.641 39.75 4.941 1 97.38 531 ILE A CA 1
ATOM 4272 C C . ILE A 1 531 ? 21.016 39.094 4.992 1 97.38 531 ILE A C 1
ATOM 4274 O O . ILE A 1 531 ? 21.672 39.094 6.031 1 97.38 531 ILE A O 1
ATOM 4278 N N . GLU A 1 532 ? 21.484 38.562 3.887 1 97.69 532 GLU A N 1
ATOM 4279 C CA . GLU A 1 532 ? 22.781 37.906 3.789 1 97.69 532 GLU A CA 1
ATOM 4280 C C . GLU A 1 532 ? 23.922 38.875 4.02 1 97.69 532 GLU A C 1
ATOM 4282 O O . GLU A 1 532 ? 24.875 38.562 4.738 1 97.69 532 GLU A O 1
ATOM 4287 N N . ILE A 1 533 ? 23.797 40.031 3.373 1 96.38 533 ILE A N 1
ATOM 4288 C CA . ILE A 1 533 ? 24.828 41.031 3.51 1 96.38 533 ILE A CA 1
ATOM 4289 C C . ILE A 1 533 ? 24.938 41.469 4.973 1 96.38 533 ILE A C 1
ATOM 4291 O O . ILE A 1 533 ? 26.047 41.531 5.523 1 96.38 533 ILE A O 1
ATOM 4295 N N . LYS A 1 534 ? 23.812 41.688 5.559 1 96.19 534 LYS A N 1
ATOM 4296 C CA . LYS A 1 534 ? 23.812 42.094 6.957 1 96.19 534 LYS A CA 1
ATOM 4297 C C . LYS A 1 534 ? 24.344 40.969 7.859 1 96.19 534 LYS A C 1
ATOM 4299 O O . LYS A 1 534 ? 25.156 41.219 8.758 1 96.19 534 LYS A O 1
ATOM 4304 N N . GLY A 1 535 ? 23.859 39.781 7.703 1 95.88 535 GLY A N 1
ATOM 4305 C CA . GLY A 1 535 ? 24.281 38.656 8.508 1 95.88 535 GLY A CA 1
ATOM 4306 C C . GLY A 1 535 ? 25.766 38.375 8.406 1 95.88 535 GLY A C 1
ATOM 4307 O O . GLY A 1 535 ? 26.438 38.219 9.43 1 95.88 535 GLY A O 1
ATOM 4308 N N . GLU A 1 536 ? 26.219 38.312 7.199 1 94.69 536 GLU A N 1
ATOM 4309 C CA . GLU A 1 536 ? 27.656 38.094 6.996 1 94.69 536 GLU A CA 1
ATOM 4310 C C . GLU A 1 536 ? 28.469 39.219 7.66 1 94.69 536 GLU A C 1
ATOM 4312 O O . GLU A 1 536 ? 29.531 38.938 8.227 1 94.69 536 GLU A O 1
ATOM 4317 N N . GLY A 1 537 ? 27.953 40.375 7.516 1 95.75 537 GLY A N 1
ATOM 4318 C CA . GLY A 1 537 ? 28.609 41.5 8.156 1 95.75 537 GLY A CA 1
ATOM 4319 C C . GLY A 1 537 ? 28.672 41.375 9.672 1 95.75 537 GLY A C 1
ATOM 4320 O O . GLY A 1 537 ? 29.609 41.875 10.297 1 95.75 537 GLY A O 1
ATOM 4321 N N . GLU A 1 538 ? 27.719 40.719 10.211 1 96 538 GLU A N 1
ATOM 4322 C CA . GLU A 1 538 ? 27.641 40.562 11.656 1 96 538 GLU A CA 1
ATOM 4323 C C . GLU A 1 538 ? 28.344 39.25 12.102 1 96 538 GLU A C 1
ATOM 4325 O O . GLU A 1 538 ? 28.297 38.906 13.281 1 96 538 GLU A O 1
ATOM 4330 N N . GLY A 1 539 ? 28.891 38.531 11.211 1 96.62 539 GLY A N 1
ATOM 4331 C CA . GLY A 1 539 ? 29.75 37.406 11.508 1 96.62 539 GLY A CA 1
ATOM 4332 C C . GLY A 1 539 ? 28.984 36.125 11.805 1 96.62 539 GLY A C 1
ATOM 4333 O O . GLY A 1 539 ? 29.469 35.25 12.547 1 96.62 539 GLY A O 1
ATOM 4334 N N . ILE A 1 540 ? 27.797 36 11.344 1 97.56 540 ILE A N 1
ATOM 4335 C CA . ILE A 1 540 ? 27.031 34.781 11.586 1 97.56 540 ILE A CA 1
ATOM 4336 C C . ILE A 1 540 ? 27.594 33.656 10.711 1 97.56 540 ILE A C 1
ATOM 4338 O O . ILE A 1 540 ? 28.234 33.906 9.695 1 97.56 540 ILE A O 1
ATOM 4342 N N . ASP A 1 541 ? 27.391 32.375 11.109 1 98.5 541 ASP A N 1
ATOM 4343 C CA . ASP A 1 541 ? 27.938 31.203 10.43 1 98.5 541 ASP A CA 1
ATOM 4344 C C . ASP A 1 541 ? 27.047 30.75 9.289 1 98.5 541 ASP A C 1
ATOM 4346 O O . ASP A 1 541 ? 27.516 30.156 8.312 1 98.5 541 ASP A O 1
ATOM 4350 N N . TRP A 1 542 ? 25.75 30.969 9.391 1 98.5 542 TRP A N 1
ATOM 4351 C CA . TRP A 1 542 ? 24.828 30.438 8.391 1 98.5 542 TRP A CA 1
ATOM 4352 C C . TRP A 1 542 ? 23.5 31.172 8.43 1 98.5 542 TRP A C 1
ATOM 4354 O O . TRP A 1 542 ? 23.172 31.828 9.43 1 98.5 542 TRP A O 1
ATOM 4364 N N . ILE A 1 543 ? 22.781 31.234 7.359 1 98.69 543 ILE A N 1
ATOM 4365 C CA . ILE A 1 543 ? 21.375 31.609 7.262 1 98.69 543 ILE A CA 1
ATOM 4366 C C . ILE A 1 543 ? 20.562 30.438 6.727 1 98.69 543 ILE A C 1
ATOM 4368 O O . ILE A 1 543 ? 21.016 29.719 5.836 1 98.69 543 ILE A O 1
ATOM 4372 N N . GLY A 1 544 ? 19.469 30.156 7.359 1 98.38 544 GLY A N 1
ATOM 4373 C CA . GLY A 1 544 ? 18.656 29.047 6.898 1 98.38 544 GLY A CA 1
ATOM 4374 C C . GLY A 1 544 ? 17.172 29.312 7.031 1 98.38 544 GLY A C 1
ATOM 4375 O O . GLY A 1 544 ? 16.75 30.406 7.406 1 98.38 544 GLY A O 1
ATOM 4376 N N . SER A 1 545 ? 16.406 28.375 6.613 1 97.38 545 SER A N 1
ATOM 4377 C CA . SER A 1 545 ? 14.961 28.422 6.715 1 97.38 545 SER A CA 1
ATOM 4378 C C . SER A 1 545 ? 14.375 27.016 6.84 1 97.38 545 SER A C 1
ATOM 4380 O O . SER A 1 545 ? 15.008 26.047 6.445 1 97.38 545 SER A O 1
ATOM 4382 N N . SER A 1 546 ? 13.297 26.875 7.496 1 94.75 546 SER A N 1
ATOM 4383 C CA . SER A 1 546 ? 12.484 25.672 7.586 1 94.75 546 SER A CA 1
ATOM 4384 C C . SER A 1 546 ? 11.07 25.922 7.066 1 94.75 546 SER A C 1
ATOM 4386 O O . SER A 1 546 ? 10.422 26.906 7.453 1 94.75 546 SER A O 1
ATOM 4388 N N . PHE A 1 547 ? 10.625 25.125 6.156 1 89.94 547 PHE A N 1
ATOM 4389 C CA . PHE A 1 547 ? 9.328 25.344 5.531 1 89.94 547 PHE A CA 1
ATOM 4390 C C . PHE A 1 547 ? 8.727 24.031 5.059 1 89.94 547 PHE A C 1
ATOM 4392 O O . PHE A 1 547 ? 9.422 23.016 4.988 1 89.94 547 PHE A O 1
ATOM 4399 N N . LEU A 1 548 ? 7.484 24.031 4.836 1 86.69 548 LEU A N 1
ATOM 4400 C CA . LEU A 1 548 ? 6.824 22.875 4.254 1 86.69 548 LEU A CA 1
ATOM 4401 C C . LEU A 1 548 ? 7.297 22.641 2.82 1 86.69 548 LEU A C 1
ATOM 4403 O O . LEU A 1 548 ? 7.34 23.578 2.02 1 86.69 548 LEU A O 1
ATOM 4407 N N . ALA A 1 549 ? 7.559 21.438 2.551 1 88.75 549 ALA A N 1
ATOM 4408 C CA . ALA A 1 549 ? 8.133 21.094 1.252 1 88.75 549 ALA A CA 1
ATOM 4409 C C . ALA A 1 549 ? 7.176 21.453 0.117 1 88.75 549 ALA A C 1
ATOM 4411 O O . ALA A 1 549 ? 6.031 20.984 0.087 1 88.75 549 ALA A O 1
ATOM 4412 N N . SER A 1 550 ? 7.648 22.281 -0.749 1 86.94 550 SER A N 1
ATOM 4413 C CA . SER A 1 550 ? 6.992 22.672 -1.989 1 86.94 550 SER A CA 1
ATOM 4414 C C . SER A 1 550 ? 8.008 22.891 -3.104 1 86.94 550 SER A C 1
ATOM 4416 O O . SER A 1 550 ? 9.078 23.469 -2.871 1 86.94 550 SER A O 1
ATOM 4418 N N . TYR A 1 551 ? 7.676 22.438 -4.219 1 89.06 551 TYR A N 1
ATOM 4419 C CA . TYR A 1 551 ? 8.609 22.453 -5.34 1 89.06 551 TYR A CA 1
ATOM 4420 C C . TYR A 1 551 ? 9.094 23.875 -5.613 1 89.06 551 TYR A C 1
ATOM 4422 O O . TYR A 1 551 ? 10.297 24.109 -5.711 1 89.06 551 TYR A O 1
ATOM 4430 N N . ASN A 1 552 ? 8.18 24.844 -5.656 1 88.5 552 ASN A N 1
ATOM 4431 C CA . ASN A 1 552 ? 8.508 26.219 -6.012 1 88.5 552 ASN A CA 1
ATOM 4432 C C . ASN A 1 552 ? 9.297 26.906 -4.902 1 88.5 552 ASN A C 1
ATOM 4434 O O . ASN A 1 552 ? 10.188 27.719 -5.176 1 88.5 552 ASN A O 1
ATOM 4438 N N . VAL A 1 553 ? 8.938 26.594 -3.67 1 91.12 553 VAL A N 1
ATOM 4439 C CA . VAL A 1 553 ? 9.633 27.203 -2.543 1 91.12 553 VAL A CA 1
ATOM 4440 C C . VAL A 1 553 ? 11.07 26.672 -2.482 1 91.12 553 VAL A C 1
ATOM 4442 O O . VAL A 1 553 ? 12.008 27.438 -2.246 1 91.12 553 VAL A O 1
ATOM 4445 N N . ILE A 1 554 ? 11.25 25.406 -2.766 1 95.38 554 ILE A N 1
ATOM 4446 C CA . ILE A 1 554 ? 12.578 24.812 -2.77 1 95.38 554 ILE A CA 1
ATOM 4447 C C . ILE A 1 554 ? 13.414 25.422 -3.895 1 95.38 554 ILE A C 1
ATOM 4449 O O . ILE A 1 554 ? 14.586 25.734 -3.701 1 95.38 554 ILE A O 1
ATOM 4453 N N . LYS A 1 555 ? 12.82 25.562 -5.012 1 94.25 555 LYS A N 1
ATOM 4454 C CA . LYS A 1 555 ? 13.5 26.172 -6.152 1 94.25 555 LYS A CA 1
ATOM 4455 C C . LYS A 1 555 ? 13.945 27.594 -5.836 1 94.25 555 LYS A C 1
ATOM 4457 O O . LYS A 1 555 ? 15.039 28.016 -6.234 1 94.25 555 LYS A O 1
ATOM 4462 N N . PHE A 1 556 ? 13.094 28.391 -5.18 1 95.19 556 PHE A N 1
ATOM 4463 C CA . PHE A 1 556 ? 13.422 29.75 -4.762 1 95.19 556 PHE A CA 1
ATOM 4464 C C . PHE A 1 556 ? 14.688 29.766 -3.914 1 95.19 556 PHE A C 1
ATOM 4466 O O . PHE A 1 556 ? 15.609 30.531 -4.188 1 95.19 556 PHE A O 1
ATOM 4473 N N . TRP A 1 557 ? 14.711 28.938 -2.914 1 97.5 557 TRP A N 1
ATOM 4474 C CA . TRP A 1 557 ? 15.859 28.906 -2.012 1 97.5 557 TRP A CA 1
ATOM 4475 C C . TRP A 1 557 ? 17.109 28.422 -2.738 1 97.5 557 TRP A C 1
ATOM 4477 O O . TRP A 1 557 ? 18.203 28.953 -2.529 1 97.5 557 TRP A O 1
ATOM 4487 N N . ALA A 1 558 ? 16.938 27.406 -3.598 1 96.5 558 ALA A N 1
ATOM 4488 C CA . ALA A 1 558 ? 18.062 26.875 -4.363 1 96.5 558 ALA A CA 1
ATOM 4489 C C . ALA A 1 558 ? 18.672 27.953 -5.27 1 96.5 558 ALA A C 1
ATOM 4491 O O . ALA A 1 558 ? 19.891 28.078 -5.371 1 96.5 558 ALA A O 1
ATOM 4492 N N . LYS A 1 559 ? 17.828 28.688 -5.91 1 96 559 LYS A N 1
ATOM 4493 C CA . LYS A 1 559 ? 18.25 29.766 -6.793 1 96 559 LYS A CA 1
ATOM 4494 C C . LYS A 1 559 ? 19.094 30.797 -6.035 1 96 559 LYS A C 1
ATOM 4496 O O . LYS A 1 559 ? 19.969 31.438 -6.617 1 96 559 LYS A O 1
ATOM 4501 N N . ASN A 1 560 ? 18.766 30.906 -4.801 1 97.44 560 ASN A N 1
ATOM 4502 C CA . ASN A 1 560 ? 19.469 31.891 -3.982 1 97.44 560 ASN A CA 1
ATOM 4503 C C . ASN A 1 560 ? 20.641 31.266 -3.234 1 97.44 560 ASN A C 1
ATOM 4505 O O . ASN A 1 560 ? 21.172 31.859 -2.297 1 97.44 560 ASN A O 1
ATOM 4509 N N . GLY A 1 561 ? 21 30.047 -3.514 1 97 561 GLY A N 1
ATOM 4510 C CA . GLY A 1 561 ? 22.25 29.453 -3.053 1 97 561 GLY A CA 1
ATOM 4511 C C . GLY A 1 561 ? 22.094 28.641 -1.783 1 97 561 GLY A C 1
ATOM 4512 O O . GLY A 1 561 ? 23.078 28.281 -1.15 1 97 561 GLY A O 1
ATOM 4513 N N . TYR A 1 562 ? 20.938 28.375 -1.343 1 98.25 562 TYR A N 1
ATOM 4514 C CA . TYR A 1 562 ? 20.703 27.578 -0.146 1 98.25 562 TYR A CA 1
ATOM 4515 C C . TYR A 1 562 ? 20.641 26.094 -0.485 1 98.25 562 TYR A C 1
ATOM 4517 O O . TYR A 1 562 ? 20.141 25.719 -1.538 1 98.25 562 TYR A O 1
ATOM 4525 N N . ILE A 1 563 ? 21.156 25.234 0.394 1 97.69 563 ILE A N 1
ATOM 4526 C CA . ILE A 1 563 ? 21.172 23.797 0.141 1 97.69 563 ILE A CA 1
ATOM 4527 C C . ILE A 1 563 ? 20.344 23.078 1.195 1 97.69 563 ILE A C 1
ATOM 4529 O O . ILE A 1 563 ? 20.328 23.469 2.365 1 97.69 563 ILE A O 1
ATOM 4533 N N . PRO A 1 564 ? 19.609 22.031 0.783 1 98.44 564 PRO A N 1
ATOM 4534 C CA . PRO A 1 564 ? 18.844 21.281 1.763 1 98.44 564 PRO A CA 1
ATOM 4535 C C . PRO A 1 564 ? 19.719 20.469 2.711 1 98.44 564 PRO A C 1
ATOM 4537 O O . PRO A 1 564 ? 20.703 19.859 2.277 1 98.44 564 PRO A O 1
ATOM 4540 N N . VAL A 1 565 ? 19.359 20.453 4.004 1 98.56 565 VAL A N 1
ATOM 4541 C CA . VAL A 1 565 ? 20.188 19.734 4.977 1 98.56 565 VAL A CA 1
ATOM 4542 C C . VAL A 1 565 ? 19.312 18.781 5.785 1 98.56 565 VAL A C 1
ATOM 4544 O O . VAL A 1 565 ? 19.812 17.891 6.465 1 98.56 565 VAL A O 1
ATOM 4547 N N . HIS A 1 566 ? 17.984 18.969 5.695 1 97.88 566 HIS A N 1
ATOM 4548 C CA . HIS A 1 566 ? 17.094 18.141 6.496 1 97.88 566 HIS A CA 1
ATOM 4549 C C . HIS A 1 566 ? 15.703 18.062 5.883 1 97.88 566 HIS A C 1
ATOM 4551 O O . HIS A 1 566 ? 15.211 19.047 5.336 1 97.88 566 HIS A O 1
ATOM 4557 N N . VAL A 1 567 ? 15.109 16.906 5.875 1 96.75 567 VAL A N 1
ATOM 4558 C CA . VAL A 1 567 ? 13.703 16.672 5.578 1 96.75 567 VAL A CA 1
ATOM 4559 C C . VAL A 1 567 ? 13.055 15.898 6.723 1 96.75 567 VAL A C 1
ATOM 4561 O O . VAL A 1 567 ? 13.555 14.852 7.133 1 96.75 567 VAL A O 1
ATOM 4564 N N . SER A 1 568 ? 12.023 16.438 7.207 1 94.25 568 SER A N 1
ATOM 4565 C CA . SER A 1 568 ? 11.359 15.797 8.336 1 94.25 568 SER A CA 1
ATOM 4566 C C . SER A 1 568 ? 10.852 14.406 7.961 1 94.25 568 SER A C 1
ATOM 4568 O O . SER A 1 568 ? 10.547 14.148 6.797 1 94.25 568 SER A O 1
ATOM 4570 N N . THR A 1 569 ? 10.789 13.508 8.953 1 91.75 569 THR A N 1
ATOM 4571 C CA . THR A 1 569 ? 10.352 12.141 8.703 1 91.75 569 THR A CA 1
ATOM 4572 C C . THR A 1 569 ? 8.859 11.984 9.023 1 91.75 569 THR A C 1
ATOM 4574 O O . THR A 1 569 ? 8.242 10.992 8.641 1 91.75 569 THR A O 1
ATOM 4577 N N . LYS A 1 570 ? 8.391 12.789 9.781 1 79.62 570 LYS A N 1
ATOM 4578 C CA . LYS A 1 570 ? 6.965 12.789 10.109 1 79.62 570 LYS A CA 1
ATOM 4579 C C . LYS A 1 570 ? 6.242 13.938 9.414 1 79.62 570 LYS A C 1
ATOM 4581 O O . LYS A 1 570 ? 6.754 15.055 9.352 1 79.62 570 LYS A O 1
ATOM 4586 N N . LYS A 1 571 ? 5.145 13.477 8.828 1 68.06 571 LYS A N 1
ATOM 4587 C CA . LYS A 1 571 ? 4.309 14.516 8.234 1 68.06 571 LYS A CA 1
ATOM 4588 C C . LYS A 1 571 ? 3.725 15.43 9.305 1 68.06 571 LYS A C 1
ATOM 4590 O O . LYS A 1 571 ? 3.363 14.969 10.391 1 68.06 571 LYS A O 1
ATOM 4595 N N . ASN A 1 572 ? 3.904 16.547 9.008 1 59.06 572 ASN A N 1
ATOM 4596 C CA . ASN A 1 572 ? 3.242 17.5 9.883 1 59.06 572 ASN A CA 1
ATOM 4597 C C . ASN A 1 572 ? 1.726 17.328 9.859 1 59.06 572 ASN A C 1
ATOM 4599 O O . ASN A 1 572 ? 1.098 17.484 8.812 1 59.06 572 ASN A O 1
ATOM 4603 N N . GLU A 1 573 ? 1.225 16.734 10.969 1 50.62 573 GLU A N 1
ATOM 4604 C CA . GLU A 1 573 ? -0.202 16.438 11.047 1 50.62 573 GLU A CA 1
ATOM 4605 C C . GLU A 1 573 ? -1.046 17.641 10.672 1 50.62 573 GLU A C 1
ATOM 4607 O O . GLU A 1 573 ? -2.082 17.516 10.016 1 50.62 573 GLU A O 1
ATOM 4612 N N . SER A 1 574 ? -0.463 18.812 11.156 1 45.72 574 SER A N 1
ATOM 4613 C CA . SER A 1 574 ? -1.257 20.016 10.953 1 45.72 574 SER A CA 1
ATOM 4614 C C . SER A 1 574 ? -1.133 20.516 9.516 1 45.72 574 SER A C 1
ATOM 4616 O O . SER A 1 574 ? -2.07 21.109 8.977 1 45.72 574 SER A O 1
ATOM 4618 N N . LEU A 1 575 ? -0.042 20.109 8.914 1 50.09 575 LEU A N 1
ATOM 4619 C CA . LEU A 1 575 ? 0.21 20.734 7.617 1 50.09 575 LEU A CA 1
ATOM 4620 C C . LEU A 1 575 ? 0.108 19.703 6.492 1 50.09 575 LEU A C 1
ATOM 4622 O O . LEU A 1 575 ? -0.026 20.078 5.32 1 50.09 575 LEU A O 1
ATOM 4626 N N . GLY A 1 576 ? 0.006 18.547 6.871 1 58.66 576 GLY A N 1
ATOM 4627 C CA . GLY A 1 576 ? -0.164 17.453 5.926 1 58.66 576 GLY A CA 1
ATOM 4628 C C . GLY A 1 576 ? 1.026 17.281 5.004 1 58.66 576 GLY A C 1
ATOM 4629 O O . GLY A 1 576 ? 0.873 16.828 3.861 1 58.66 576 GLY A O 1
ATOM 4630 N N . GLY A 1 577 ? 2.256 17.828 5.383 1 75.81 577 GLY A N 1
ATOM 4631 C CA . GLY A 1 577 ? 3.42 17.703 4.516 1 75.81 577 GLY A CA 1
ATOM 4632 C C . GLY A 1 577 ? 4.715 17.516 5.281 1 75.81 577 GLY A C 1
ATOM 4633 O O . GLY A 1 577 ? 4.711 17.422 6.512 1 75.81 577 GLY A O 1
ATOM 4634 N N . TYR A 1 578 ? 5.852 17.406 4.512 1 87.94 578 TYR A N 1
ATOM 4635 C CA . TYR A 1 578 ? 7.18 17.234 5.09 1 87.94 578 TYR A CA 1
ATOM 4636 C C . TYR A 1 578 ? 7.922 18.562 5.176 1 87.94 578 TYR A C 1
ATOM 4638 O O . TYR A 1 578 ? 7.918 19.344 4.223 1 87.94 578 TYR A O 1
ATOM 4646 N N . SER A 1 579 ? 8.453 18.875 6.309 1 91.25 579 SER A N 1
ATOM 4647 C CA . SER A 1 579 ? 9.258 20.094 6.445 1 91.25 579 SER A CA 1
ATOM 4648 C C . SER A 1 579 ? 10.664 19.891 5.895 1 91.25 579 SER A C 1
ATOM 4650 O O . SER A 1 579 ? 11.25 18.828 6.059 1 91.25 579 SER A O 1
ATOM 4652 N N . VAL A 1 580 ? 11.164 20.906 5.266 1 95.75 580 VAL A N 1
ATOM 4653 C CA . VAL A 1 580 ? 12.516 20.922 4.719 1 95.75 580 VAL A CA 1
ATOM 4654 C C . VAL A 1 580 ? 13.312 22.062 5.34 1 95.75 580 VAL A C 1
ATOM 4656 O O . VAL A 1 580 ? 12.781 23.141 5.578 1 95.75 580 VAL A O 1
ATOM 4659 N N . ILE A 1 581 ? 14.539 21.797 5.684 1 97.81 581 ILE A N 1
ATOM 4660 C CA . ILE A 1 581 ? 15.453 22.844 6.156 1 97.81 581 ILE A CA 1
ATOM 4661 C C . ILE A 1 581 ? 16.547 23.078 5.121 1 97.81 581 ILE A C 1
ATOM 4663 O O . ILE A 1 581 ? 17.172 22.125 4.648 1 97.81 581 ILE A O 1
ATOM 4667 N N . VAL A 1 582 ? 16.766 24.297 4.723 1 98.56 582 VAL A N 1
ATOM 4668 C CA . VAL A 1 582 ? 17.859 24.703 3.84 1 98.56 582 VAL A CA 1
ATOM 4669 C C . VAL A 1 582 ? 18.797 25.641 4.574 1 98.56 582 VAL A C 1
ATOM 4671 O O . VAL A 1 582 ? 18.391 26.344 5.5 1 98.56 582 VAL A O 1
ATOM 4674 N N . VAL A 1 583 ? 20.062 25.656 4.191 1 98.62 583 VAL A N 1
ATOM 4675 C CA . VAL A 1 583 ? 21.047 26.516 4.84 1 98.62 583 VAL A CA 1
ATOM 4676 C C . VAL A 1 583 ? 22.016 27.078 3.793 1 98.62 583 VAL A C 1
ATOM 4678 O O . VAL A 1 583 ? 22.312 26.406 2.805 1 98.62 583 VAL A O 1
ATOM 4681 N N . LYS A 1 584 ? 22.375 28.266 3.922 1 98.5 584 LYS A N 1
ATOM 4682 C CA . LYS A 1 584 ? 23.516 28.875 3.24 1 98.5 584 LYS A CA 1
ATOM 4683 C C . LYS A 1 584 ? 24.641 29.188 4.223 1 98.5 584 LYS A C 1
ATOM 4685 O O . LYS A 1 584 ? 24.516 30.125 5.023 1 98.5 584 LYS A O 1
ATOM 4690 N N . PRO A 1 585 ? 25.688 28.375 4.172 1 98.31 585 PRO A N 1
ATOM 4691 C CA . PRO A 1 585 ? 26.797 28.562 5.113 1 98.31 585 PRO A CA 1
ATOM 4692 C C . PRO A 1 585 ? 27.75 29.672 4.688 1 98.31 585 PRO A C 1
ATOM 4694 O O . PRO A 1 585 ? 27.969 29.875 3.494 1 98.31 585 PRO A O 1
ATOM 4697 N N . PHE A 1 586 ? 28.312 30.359 5.656 1 97.75 586 PHE A N 1
ATOM 4698 C CA . PHE A 1 586 ? 29.281 31.422 5.391 1 97.75 586 PHE A CA 1
ATOM 4699 C C . PHE A 1 586 ? 30.641 31.062 5.957 1 97.75 586 PHE A C 1
ATOM 4701 O O . PHE A 1 586 ? 31.672 31.25 5.289 1 97.75 586 PHE A O 1
ATOM 4708 N N . SER A 1 587 ? 30.688 30.547 7.203 1 97.5 587 SER A N 1
ATOM 4709 C CA . SER A 1 587 ? 31.953 30.172 7.82 1 97.5 587 SER A CA 1
ATOM 4710 C C . SER A 1 587 ? 32.438 28.828 7.281 1 97.5 587 SER A C 1
ATOM 4712 O O . SER A 1 587 ? 31.672 28.062 6.719 1 97.5 587 SER A O 1
ATOM 4714 N N . SER A 1 588 ? 33.719 28.547 7.488 1 97.38 588 SER A N 1
ATOM 4715 C CA . SER A 1 588 ? 34.312 27.281 7.043 1 97.38 588 SER A CA 1
ATOM 4716 C C . SER A 1 588 ? 33.688 26.094 7.781 1 97.38 588 SER A C 1
ATOM 4718 O O . SER A 1 588 ? 33.438 25.047 7.18 1 97.38 588 SER A O 1
ATOM 4720 N N . ALA A 1 589 ? 33.469 26.297 9.008 1 97.56 589 ALA A N 1
ATOM 4721 C CA . ALA A 1 589 ? 32.844 25.234 9.805 1 97.56 589 ALA A CA 1
ATOM 4722 C C . ALA A 1 589 ? 31.438 24.938 9.328 1 97.56 589 ALA A C 1
ATOM 4724 O O . ALA A 1 589 ? 31.047 23.766 9.203 1 97.56 589 ALA A O 1
ATOM 4725 N N . ALA A 1 590 ? 30.672 25.969 9.078 1 98.12 590 ALA A N 1
ATOM 4726 C CA . ALA A 1 590 ? 29.297 25.797 8.609 1 98.12 590 ALA A CA 1
ATOM 4727 C C . ALA A 1 590 ? 29.266 25.141 7.23 1 98.12 590 ALA A C 1
ATOM 4729 O O . ALA A 1 590 ? 28.391 24.328 6.934 1 98.12 590 ALA A O 1
ATOM 4730 N N . LYS A 1 591 ? 30.25 25.5 6.398 1 98 591 LYS A N 1
ATOM 4731 C CA . LYS A 1 591 ? 30.344 24.906 5.062 1 98 591 LYS A CA 1
ATOM 4732 C C . LYS A 1 591 ? 30.609 23.406 5.133 1 98 591 LYS A C 1
ATOM 4734 O O . LYS A 1 591 ? 29.953 22.625 4.453 1 98 591 LYS A O 1
ATOM 4739 N N . GLU A 1 592 ? 31.484 23.047 5.93 1 97.62 592 GLU A N 1
ATOM 4740 C CA . GLU A 1 592 ? 31.828 21.641 6.082 1 97.62 592 GLU A CA 1
ATOM 4741 C C . GLU A 1 592 ? 30.672 20.844 6.645 1 97.62 592 GLU A C 1
ATOM 4743 O O . GLU A 1 592 ? 30.312 19.781 6.113 1 97.62 592 GLU A O 1
ATOM 4748 N N . MET A 1 593 ? 30.109 21.328 7.691 1 97.81 593 MET A N 1
ATOM 4749 C CA . MET A 1 593 ? 29.031 20.609 8.367 1 97.81 593 MET A CA 1
ATOM 4750 C C . MET A 1 593 ? 27.797 20.516 7.473 1 97.81 593 MET A C 1
ATOM 4752 O O . MET A 1 593 ? 27.125 19.469 7.434 1 97.81 593 MET A O 1
ATOM 4756 N N . SER A 1 594 ? 27.5 21.625 6.781 1 97.94 594 SER A N 1
ATOM 4757 C CA . SER A 1 594 ? 26.328 21.625 5.898 1 97.94 594 SER A CA 1
ATOM 4758 C C . SER A 1 594 ? 26.516 20.656 4.734 1 97.94 594 SER A C 1
ATOM 4760 O O . SER A 1 594 ? 25.578 19.969 4.332 1 97.94 594 SER A O 1
ATOM 4762 N N . SER A 1 595 ? 27.719 20.609 4.227 1 97.31 595 SER A N 1
ATOM 4763 C CA . SER A 1 595 ? 28 19.688 3.139 1 97.31 595 SER A CA 1
ATOM 4764 C C . SER A 1 595 ? 27.891 18.234 3.598 1 97.31 595 SER A C 1
ATOM 4766 O O . SER A 1 595 ? 27.328 17.406 2.885 1 97.31 595 SER A O 1
ATOM 4768 N N . ARG A 1 596 ? 28.391 17.984 4.723 1 96.69 596 ARG A N 1
ATOM 4769 C CA . ARG A 1 596 ? 28.375 16.625 5.285 1 96.69 596 ARG A CA 1
ATOM 4770 C C . ARG A 1 596 ? 26.938 16.141 5.492 1 96.69 596 ARG A C 1
ATOM 4772 O O . ARG A 1 596 ? 26.578 15.039 5.078 1 96.69 596 ARG A O 1
ATOM 4779 N N . VAL A 1 597 ? 26.141 16.953 6.098 1 97.56 597 VAL A N 1
ATOM 4780 C CA . VAL A 1 597 ? 24.766 16.531 6.402 1 97.56 597 VAL A CA 1
ATOM 4781 C C . VAL A 1 597 ? 23.938 16.5 5.121 1 97.56 597 VAL A C 1
ATOM 4783 O O . VAL A 1 597 ? 23.062 15.648 4.973 1 97.56 597 VAL A O 1
ATOM 4786 N N . SER A 1 598 ? 24.219 17.391 4.199 1 98.19 598 SER A N 1
ATOM 4787 C CA . SER A 1 598 ? 23.516 17.375 2.924 1 98.19 598 SER A CA 1
ATOM 4788 C C . SER A 1 598 ? 23.797 16.109 2.141 1 98.19 598 SER A C 1
ATOM 4790 O O . SER A 1 598 ? 22.906 15.562 1.487 1 98.19 598 SER A O 1
ATOM 4792 N N . LEU A 1 599 ? 25.047 15.656 2.199 1 97.62 599 LEU A N 1
ATOM 4793 C CA . LEU A 1 599 ? 25.422 14.398 1.57 1 97.62 599 LEU A CA 1
ATOM 4794 C C . LEU A 1 599 ? 24.672 13.227 2.209 1 97.62 599 LEU A C 1
ATOM 4796 O O . LEU A 1 599 ? 24.203 12.328 1.51 1 97.62 599 LEU A O 1
ATOM 4800 N N . LEU A 1 600 ? 24.578 13.258 3.477 1 97.69 600 LEU A N 1
ATOM 4801 C CA . LEU A 1 600 ? 23.859 12.203 4.184 1 97.69 600 LEU A CA 1
ATOM 4802 C C . LEU A 1 600 ? 22.375 12.281 3.896 1 97.69 600 LEU A C 1
ATOM 4804 O O . LEU A 1 600 ? 21.688 11.258 3.859 1 97.69 600 LEU A O 1
ATOM 4808 N N . LEU A 1 601 ? 21.875 13.516 3.727 1 98.25 601 LEU A N 1
ATOM 4809 C CA . LEU A 1 601 ? 20.469 13.672 3.338 1 98.25 601 LEU A CA 1
ATOM 4810 C C . LEU A 1 601 ? 20.203 12.984 2.008 1 98.25 601 LEU A C 1
ATOM 4812 O O . LEU A 1 601 ? 19.172 12.328 1.845 1 98.25 601 LEU A O 1
ATOM 4816 N N . LYS A 1 602 ? 21.141 13.164 1.062 1 98.06 602 LYS A N 1
ATOM 4817 C CA . LYS A 1 602 ? 21.016 12.461 -0.213 1 98.06 602 LYS A CA 1
ATOM 4818 C C . LYS A 1 602 ? 20.891 10.953 -0 1 98.06 602 LYS A C 1
ATOM 4820 O O . LYS A 1 602 ? 20 10.312 -0.576 1 98.06 602 LYS A O 1
ATOM 4825 N N . ASP A 1 603 ? 21.781 10.469 0.804 1 97.88 603 ASP A N 1
ATOM 4826 C CA . ASP A 1 603 ? 21.781 9.039 1.101 1 97.88 603 ASP A CA 1
ATOM 4827 C C . ASP A 1 603 ? 20.453 8.617 1.745 1 97.88 603 ASP A C 1
ATOM 4829 O O . ASP A 1 603 ? 19.891 7.582 1.392 1 97.88 603 ASP A O 1
ATOM 4833 N N . LYS A 1 604 ? 19.984 9.422 2.684 1 98 604 LYS A N 1
ATOM 4834 C CA . LYS A 1 604 ? 18.734 9.156 3.387 1 98 604 LYS A CA 1
ATOM 4835 C C . LYS A 1 604 ? 17.562 9.086 2.414 1 98 604 LYS A C 1
ATOM 4837 O O . LYS A 1 604 ? 16.75 8.156 2.467 1 98 604 LYS A O 1
ATOM 4842 N N . LEU A 1 605 ? 17.484 10.047 1.532 1 98.12 605 LEU A N 1
ATOM 4843 C CA . LEU A 1 605 ? 16.375 10.102 0.579 1 98.12 605 LEU A CA 1
ATOM 4844 C C . LEU A 1 605 ? 16.406 8.898 -0.356 1 98.12 605 LEU A C 1
ATOM 4846 O O . LEU A 1 605 ? 15.359 8.312 -0.646 1 98.12 605 LEU A O 1
ATOM 4850 N N . LEU A 1 606 ? 17.562 8.492 -0.782 1 98 606 LEU A N 1
ATOM 4851 C CA . LEU A 1 606 ? 17.688 7.375 -1.712 1 98 606 LEU A CA 1
ATOM 4852 C C . LEU A 1 606 ? 17.359 6.055 -1.026 1 98 606 LEU A C 1
ATOM 4854 O O . LEU A 1 606 ? 16.781 5.16 -1.645 1 98 606 LEU A O 1
ATOM 4858 N N . ARG A 1 607 ? 17.641 5.945 0.251 1 97.38 607 ARG A N 1
ATOM 4859 C CA . ARG A 1 607 ? 17.5 4.68 0.964 1 97.38 607 ARG A CA 1
ATOM 4860 C C . ARG A 1 607 ? 16.078 4.5 1.484 1 97.38 607 ARG A C 1
ATOM 4862 O O . ARG A 1 607 ? 15.625 3.371 1.665 1 97.38 607 ARG A O 1
ATOM 4869 N N . THR A 1 608 ? 15.32 5.633 1.718 1 97.44 608 THR A N 1
ATOM 4870 C CA . THR A 1 608 ? 14.117 5.469 2.523 1 97.44 608 THR A CA 1
ATOM 4871 C C . THR A 1 608 ? 12.898 6.012 1.79 1 97.44 608 THR A C 1
ATOM 4873 O O . THR A 1 608 ? 11.812 6.121 2.371 1 97.44 608 THR A O 1
ATOM 4876 N N . SER A 1 609 ? 13.031 6.348 0.499 1 97.06 609 SER A N 1
ATOM 4877 C CA . SER A 1 609 ? 11.914 6.898 -0.263 1 97.06 609 SER A CA 1
ATOM 4878 C C . SER A 1 609 ? 10.75 5.914 -0.323 1 97.06 609 SER A C 1
ATOM 4880 O O . SER A 1 609 ? 9.594 6.32 -0.443 1 97.06 609 SER A O 1
ATOM 4882 N N . HIS A 1 610 ? 11.023 4.57 -0.251 1 96.69 610 HIS A N 1
ATOM 4883 C CA . HIS A 1 610 ? 9.992 3.549 -0.381 1 96.69 610 HIS A CA 1
ATOM 4884 C C . HIS A 1 610 ? 9.164 3.438 0.894 1 96.69 610 HIS A C 1
ATOM 4886 O O . HIS A 1 610 ? 8.102 2.803 0.899 1 96.69 610 HIS A O 1
ATOM 4892 N N . GLN A 1 611 ? 9.633 4.027 1.982 1 94.56 611 GLN A N 1
ATOM 4893 C CA . GLN A 1 611 ? 8.961 3.869 3.268 1 94.56 611 GLN A CA 1
ATOM 4894 C C . GLN A 1 611 ? 8.703 5.223 3.924 1 94.56 611 GLN A C 1
ATOM 4896 O O . GLN A 1 611 ? 7.598 5.762 3.824 1 94.56 611 GLN A O 1
ATOM 4901 N N . VAL A 1 612 ? 9.789 5.973 4.297 1 94.88 612 VAL A N 1
ATOM 4902 C CA . VAL A 1 612 ? 9.68 7.215 5.051 1 94.88 612 VAL A CA 1
ATOM 4903 C C . VAL A 1 612 ? 9.078 8.305 4.164 1 94.88 612 VAL A C 1
ATOM 4905 O O . VAL A 1 612 ? 8.219 9.07 4.609 1 94.88 612 VAL A O 1
ATOM 4908 N N . TYR A 1 613 ? 9.492 8.359 2.945 1 94.81 613 TYR A N 1
ATOM 4909 C CA . TYR A 1 613 ? 9.078 9.438 2.057 1 94.81 613 TYR A CA 1
ATOM 4910 C C . TYR A 1 613 ? 8.227 8.906 0.912 1 94.81 613 TYR A C 1
ATOM 4912 O O . TYR A 1 613 ? 8.25 9.453 -0.194 1 94.81 613 TYR A O 1
ATOM 4920 N N . PHE A 1 614 ? 7.496 7.824 1.124 1 92.31 614 PHE A N 1
ATOM 4921 C CA . PHE A 1 614 ? 6.652 7.195 0.116 1 92.31 614 PHE A CA 1
ATOM 4922 C C . PHE A 1 614 ? 5.609 8.172 -0.407 1 92.31 614 PHE A C 1
ATOM 4924 O O . PHE A 1 614 ? 5.293 8.172 -1.6 1 92.31 614 PHE A O 1
ATOM 4931 N N . ASN A 1 615 ? 5.102 9.023 0.439 1 86.62 615 ASN A N 1
ATOM 4932 C CA . ASN A 1 615 ? 3.99 9.906 0.082 1 86.62 615 ASN A CA 1
ATOM 4933 C C . ASN A 1 615 ? 4.48 11.297 -0.311 1 86.62 615 ASN A C 1
ATOM 4935 O O . ASN A 1 615 ? 3.676 12.188 -0.575 1 86.62 615 ASN A O 1
ATOM 4939 N N . LEU A 1 616 ? 5.766 11.5 -0.258 1 91.38 616 LEU A N 1
ATOM 4940 C CA . LEU A 1 616 ? 6.32 12.773 -0.707 1 91.38 616 LEU A CA 1
ATOM 4941 C C . LEU A 1 616 ? 6.246 12.891 -2.227 1 91.38 616 LEU A C 1
ATOM 4943 O O . LEU A 1 616 ? 6.508 11.922 -2.941 1 91.38 616 LEU A O 1
ATOM 4947 N N . ASP A 1 617 ? 5.859 14.078 -2.725 1 90.69 617 ASP A N 1
ATOM 4948 C CA . ASP A 1 617 ? 5.824 14.336 -4.16 1 90.69 617 ASP A CA 1
ATOM 4949 C C . ASP A 1 617 ? 7.156 13.984 -4.816 1 90.69 617 ASP A C 1
ATOM 4951 O O . ASP A 1 617 ? 8.203 14.516 -4.445 1 90.69 617 ASP A O 1
ATOM 4955 N N . PRO A 1 618 ? 7.098 13.047 -5.812 1 95.31 618 PRO A N 1
ATOM 4956 C CA . PRO A 1 618 ? 8.352 12.625 -6.441 1 95.31 618 PRO A CA 1
ATOM 4957 C C . PRO A 1 618 ? 9.117 13.789 -7.074 1 95.31 618 PRO A C 1
ATOM 4959 O O . PRO A 1 618 ? 10.344 13.766 -7.145 1 95.31 618 PRO A O 1
ATOM 4962 N N . ARG A 1 619 ? 8.516 14.875 -7.562 1 94.88 619 ARG A N 1
ATOM 4963 C CA . ARG A 1 619 ? 9.188 16.062 -8.109 1 94.88 619 ARG A CA 1
ATOM 4964 C C . ARG A 1 619 ? 10.023 16.75 -7.043 1 94.88 619 ARG A C 1
ATOM 4966 O O . ARG A 1 619 ? 11.102 17.281 -7.34 1 94.88 619 ARG A O 1
ATOM 4973 N N . ILE A 1 620 ? 9.453 16.734 -5.781 1 95.06 620 ILE A N 1
ATOM 4974 C CA . ILE A 1 620 ? 10.18 17.328 -4.66 1 95.06 620 ILE A CA 1
ATOM 4975 C C . ILE A 1 620 ? 11.422 16.484 -4.355 1 95.06 620 ILE A C 1
ATOM 4977 O O . ILE A 1 620 ? 12.508 17.016 -4.137 1 95.06 620 ILE A O 1
ATOM 4981 N N . LEU A 1 621 ? 11.289 15.156 -4.383 1 97.25 621 LEU A N 1
ATOM 4982 C CA . LEU A 1 621 ? 12.43 14.281 -4.18 1 97.25 621 LEU A CA 1
ATOM 4983 C C . LEU A 1 621 ? 13.5 14.516 -5.242 1 97.25 621 LEU A C 1
ATOM 4985 O O . LEU A 1 621 ? 14.688 14.562 -4.934 1 97.25 621 LEU A O 1
ATOM 4989 N N . ALA A 1 622 ? 13.078 14.711 -6.473 1 97.75 622 ALA A N 1
ATOM 4990 C CA . ALA A 1 622 ? 14.008 14.922 -7.582 1 97.75 622 ALA A CA 1
ATOM 4991 C C . ALA A 1 622 ? 14.844 16.172 -7.371 1 97.75 622 ALA A C 1
ATOM 4993 O O . ALA A 1 622 ? 16.078 16.141 -7.488 1 97.75 622 ALA A O 1
ATOM 4994 N N . ILE A 1 623 ? 14.188 17.266 -7.035 1 96.88 623 ILE A N 1
ATOM 4995 C CA . ILE A 1 623 ? 14.906 18.531 -6.902 1 96.88 623 ILE A CA 1
ATOM 4996 C C . ILE A 1 623 ? 15.812 18.484 -5.672 1 96.88 623 ILE A C 1
ATOM 4998 O O . ILE A 1 623 ? 16.922 19.016 -5.688 1 96.88 623 ILE A O 1
ATOM 5002 N N . LEU A 1 624 ? 15.336 17.906 -4.57 1 97.94 624 LEU A N 1
ATOM 5003 C CA . LEU A 1 624 ? 16.156 17.781 -3.373 1 97.94 624 LEU A CA 1
ATOM 5004 C C . LEU A 1 624 ? 17.422 16.984 -3.664 1 97.94 624 LEU A C 1
ATOM 5006 O O . LEU A 1 624 ? 18.516 17.359 -3.252 1 97.94 624 LEU A O 1
ATOM 5010 N N . LEU A 1 625 ? 17.25 15.859 -4.387 1 98.12 625 LEU A N 1
ATOM 5011 C CA . LEU A 1 625 ? 18.391 14.992 -4.711 1 98.12 625 LEU A CA 1
ATOM 5012 C C . LEU A 1 625 ? 19.375 15.703 -5.633 1 98.12 625 LEU A C 1
ATOM 5014 O O . LEU A 1 625 ? 20.578 15.516 -5.52 1 98.12 625 LEU A O 1
ATOM 5018 N N . LYS A 1 626 ? 18.906 16.516 -6.512 1 96.81 626 LYS A N 1
ATOM 5019 C CA . LYS A 1 626 ? 19.75 17.281 -7.426 1 96.81 626 LYS A CA 1
ATOM 5020 C C . LYS A 1 626 ? 20.547 18.344 -6.676 1 96.81 626 LYS A C 1
ATOM 5022 O O . LYS A 1 626 ? 21.672 18.672 -7.059 1 96.81 626 LYS A O 1
ATOM 5027 N N . LEU A 1 627 ? 19.922 18.875 -5.609 1 96.88 627 LEU A N 1
ATOM 5028 C CA . LEU A 1 627 ? 20.5 20.016 -4.914 1 96.88 627 LEU A CA 1
ATOM 5029 C C . LEU A 1 627 ? 21.531 19.562 -3.877 1 96.88 627 LEU A C 1
ATOM 5031 O O . LEU A 1 627 ? 22.312 20.375 -3.383 1 96.88 627 LEU A O 1
ATOM 5035 N N . THR A 1 628 ? 21.516 18.281 -3.498 1 97.06 628 THR A N 1
ATOM 5036 C CA . THR A 1 628 ? 22.516 17.734 -2.592 1 97.06 628 THR A CA 1
ATOM 5037 C C . THR A 1 628 ? 23.828 17.469 -3.332 1 97.06 628 THR A C 1
ATOM 5039 O O . THR A 1 628 ? 23.812 17.219 -4.543 1 97.06 628 THR A O 1
ATOM 5042 N N . PRO A 1 629 ? 24.938 17.516 -2.648 1 96 629 PRO A N 1
ATOM 5043 C CA . PRO A 1 629 ? 26.219 17.375 -3.334 1 96 629 PRO A CA 1
ATOM 5044 C C . PRO A 1 629 ? 26.438 15.984 -3.918 1 96 629 PRO A C 1
ATOM 5046 O O . PRO A 1 629 ? 25.844 15.016 -3.432 1 96 629 PRO A O 1
ATOM 5049 N N . PRO A 1 630 ? 27.234 15.883 -5.004 1 95.81 630 PRO A N 1
ATOM 5050 C CA . PRO A 1 630 ? 27.578 14.562 -5.543 1 95.81 630 PRO A CA 1
ATOM 5051 C C . PRO A 1 630 ? 28.359 13.703 -4.551 1 95.81 630 PRO A C 1
ATOM 5053 O O . PRO A 1 630 ? 29.016 14.242 -3.654 1 95.81 630 PRO A O 1
ATOM 5056 N N . ALA A 1 631 ? 28.219 12.477 -4.672 1 93.44 631 ALA A N 1
ATOM 5057 C CA . ALA A 1 631 ? 28.906 11.492 -3.838 1 93.44 631 ALA A CA 1
ATOM 5058 C C . ALA A 1 631 ? 29.906 10.68 -4.66 1 93.44 631 ALA A C 1
ATOM 5060 O O . ALA A 1 631 ? 30.469 11.18 -5.641 1 93.44 631 ALA A O 1
ATOM 5061 N N . SER A 1 632 ? 30.141 9.375 -4.266 1 88.38 632 SER A N 1
ATOM 5062 C CA . SER A 1 632 ? 31.141 8.523 -4.914 1 88.38 632 SER A CA 1
ATOM 5063 C C . SER A 1 632 ? 30.625 7.98 -6.242 1 88.38 632 SER A C 1
ATOM 5065 O O . SER A 1 632 ? 29.406 7.871 -6.445 1 88.38 632 SER A O 1
ATOM 5067 N N . ASN A 1 633 ? 31.562 7.629 -7.051 1 92.5 633 ASN A N 1
ATOM 5068 C CA . ASN A 1 633 ? 31.219 7.027 -8.336 1 92.5 633 ASN A CA 1
ATOM 5069 C C . ASN A 1 633 ? 30.609 5.637 -8.164 1 92.5 633 ASN A C 1
ATOM 5071 O O . ASN A 1 633 ? 31 4.895 -7.258 1 92.5 633 ASN A O 1
ATOM 5075 N N . VAL A 1 634 ? 29.672 5.367 -9 1 94.81 634 VAL A N 1
ATOM 5076 C CA . VAL A 1 634 ? 28.969 4.082 -8.961 1 94.81 634 VAL A CA 1
ATOM 5077 C C . VAL A 1 634 ? 29.266 3.299 -10.234 1 94.81 634 VAL A C 1
ATOM 5079 O O . VAL A 1 634 ? 29.125 3.828 -11.344 1 94.81 634 VAL A O 1
ATOM 5082 N N . THR A 1 635 ? 29.672 2.047 -10.062 1 94.25 635 THR A N 1
ATOM 5083 C CA . THR A 1 635 ? 29.938 1.178 -11.195 1 94.25 635 THR A CA 1
ATOM 5084 C C . THR A 1 635 ? 28.719 0.316 -11.523 1 94.25 635 THR A C 1
ATOM 5086 O O . THR A 1 635 ? 28.047 -0.189 -10.625 1 94.25 635 THR A O 1
ATOM 5089 N N . ILE A 1 636 ? 28.469 0.135 -12.805 1 96 636 ILE A N 1
ATOM 5090 C CA . ILE A 1 636 ? 27.359 -0.697 -13.258 1 96 636 ILE A CA 1
ATOM 5091 C C . ILE A 1 636 ? 27.891 -1.895 -14.039 1 96 636 ILE A C 1
ATOM 5093 O O . ILE A 1 636 ? 28.75 -1.739 -14.914 1 96 636 ILE A O 1
ATOM 5097 N N . SER A 1 637 ? 27.5 -3.062 -13.695 1 94.56 637 SER A N 1
ATOM 5098 C CA . SER A 1 637 ? 27.969 -4.285 -14.344 1 94.56 637 SER A CA 1
ATOM 5099 C C . SER A 1 637 ? 27.484 -4.352 -15.789 1 94.56 637 SER A C 1
ATOM 5101 O O . SER A 1 637 ? 26.453 -3.773 -16.141 1 94.56 637 SER A O 1
ATOM 5103 N N . ASP A 1 638 ? 28.234 -5.117 -16.578 1 95.44 638 ASP A N 1
ATOM 5104 C CA . ASP A 1 638 ? 27.891 -5.293 -17.984 1 95.44 638 ASP A CA 1
ATOM 5105 C C . ASP A 1 638 ? 26.547 -6.008 -18.125 1 95.44 638 ASP A C 1
ATOM 5107 O O . ASP A 1 638 ? 25.766 -5.707 -19.047 1 95.44 638 ASP A O 1
ATOM 5111 N N . LEU A 1 639 ? 26.266 -6.887 -17.25 1 96.38 639 LEU A N 1
ATOM 5112 C CA . LEU A 1 639 ? 25.016 -7.617 -17.312 1 96.38 639 LEU A CA 1
ATOM 5113 C C . LEU A 1 639 ? 23.828 -6.676 -17.078 1 96.38 639 LEU A C 1
ATOM 5115 O O . LEU A 1 639 ? 22.781 -6.809 -17.719 1 96.38 639 LEU A O 1
ATOM 5119 N N . TYR A 1 640 ? 24 -5.691 -16.141 1 97.88 640 TYR A N 1
ATOM 5120 C CA . TYR A 1 640 ? 22.938 -4.715 -15.898 1 97.88 640 TYR A CA 1
ATOM 5121 C C . TYR A 1 640 ? 22.719 -3.826 -17.109 1 97.88 640 TYR A C 1
ATOM 5123 O O . TYR A 1 640 ? 21.578 -3.484 -17.438 1 97.88 640 TYR A O 1
ATOM 5131 N N . VAL A 1 641 ? 23.797 -3.477 -17.797 1 98 641 VAL A N 1
ATOM 5132 C CA . VAL A 1 641 ? 23.688 -2.662 -19 1 98 641 VAL A CA 1
ATOM 5133 C C . VAL A 1 641 ? 22.922 -3.436 -20.078 1 98 641 VAL A C 1
ATOM 5135 O O . VAL A 1 641 ? 22.031 -2.887 -20.734 1 98 641 VAL A O 1
ATOM 5138 N N . LYS A 1 642 ? 23.266 -4.711 -20.219 1 97.19 642 LYS A N 1
ATOM 5139 C CA . LYS A 1 642 ? 22.562 -5.555 -21.188 1 97.19 642 LYS A CA 1
ATOM 5140 C C . LYS A 1 642 ? 21.078 -5.672 -20.859 1 97.19 642 LYS A C 1
ATOM 5142 O O . LYS A 1 642 ? 20.234 -5.68 -21.75 1 97.19 642 LYS A O 1
ATOM 5147 N N . LYS A 1 643 ? 20.719 -5.785 -19.609 1 97.5 643 LYS A N 1
ATOM 5148 C CA . LYS A 1 643 ? 19.328 -5.863 -19.172 1 97.5 643 LYS A CA 1
ATOM 5149 C C . LYS A 1 643 ? 18.578 -4.582 -19.5 1 97.5 643 LYS A C 1
ATOM 5151 O O . LYS A 1 643 ? 17.438 -4.637 -19.984 1 97.5 643 LYS A O 1
ATOM 5156 N N . LEU A 1 644 ? 19.234 -3.436 -19.219 1 98.25 644 LEU A N 1
ATOM 5157 C CA . LEU A 1 644 ? 18.609 -2.148 -19.5 1 98.25 644 LEU A CA 1
ATOM 5158 C C . LEU A 1 644 ? 18.328 -1.993 -21 1 98.25 644 LEU A C 1
ATOM 5160 O O . LEU A 1 644 ? 17.266 -1.512 -21.375 1 98.25 644 LEU A O 1
ATOM 5164 N N . ARG A 1 645 ? 19.266 -2.432 -21.812 1 97.19 645 ARG A N 1
ATOM 5165 C CA . ARG A 1 645 ? 19.078 -2.357 -23.25 1 97.19 645 ARG A CA 1
ATOM 5166 C C . ARG A 1 645 ? 17.938 -3.27 -23.703 1 97.19 645 ARG A C 1
ATOM 5168 O O . ARG A 1 645 ? 17.141 -2.893 -24.562 1 97.19 645 ARG A O 1
ATOM 5175 N N . ALA A 1 646 ? 17.906 -4.449 -23.156 1 96.94 646 ALA A N 1
ATOM 5176 C CA . ALA A 1 646 ? 16.844 -5.387 -23.469 1 96.94 646 ALA A CA 1
ATOM 5177 C C . ALA A 1 646 ? 15.477 -4.801 -23.109 1 96.94 646 ALA A C 1
ATOM 5179 O O . ALA A 1 646 ? 14.492 -5.008 -23.828 1 96.94 646 ALA A O 1
ATOM 5180 N N . TYR A 1 647 ? 15.422 -4.078 -22.062 1 97.12 647 TYR A N 1
ATOM 5181 C CA . TYR A 1 647 ? 14.188 -3.418 -21.656 1 97.12 647 TYR A CA 1
ATOM 5182 C C . TYR A 1 647 ? 13.781 -2.346 -22.656 1 97.12 647 TYR A C 1
ATOM 5184 O O . TYR A 1 647 ? 12.617 -2.258 -23.047 1 97.12 647 TYR A O 1
ATOM 5192 N N . LEU A 1 648 ? 14.703 -1.546 -22.984 1 97.38 648 LEU A N 1
ATOM 5193 C CA . LEU A 1 648 ? 14.445 -0.46 -23.922 1 97.38 648 LEU A CA 1
ATOM 5194 C C . LEU A 1 648 ? 13.992 -1.005 -25.281 1 97.38 648 LEU A C 1
ATOM 5196 O O . LEU A 1 648 ? 13.219 -0.357 -25.984 1 97.38 648 LEU A O 1
ATOM 5200 N N . GLU A 1 649 ? 14.414 -2.232 -25.594 1 95.81 649 GLU A N 1
ATOM 5201 C CA . GLU A 1 649 ? 14.047 -2.869 -26.859 1 95.81 649 GLU A CA 1
ATOM 5202 C C . GLU A 1 649 ? 12.727 -3.623 -26.734 1 95.81 649 GLU A C 1
ATOM 5204 O O . GLU A 1 649 ? 12.227 -4.188 -27.719 1 95.81 649 GLU A O 1
ATOM 5209 N N . GLY A 1 650 ? 12.188 -3.713 -25.609 1 94.69 650 GLY A N 1
ATOM 5210 C CA . GLY A 1 650 ? 10.906 -4.367 -25.391 1 94.69 650 GLY A CA 1
ATOM 5211 C C . GLY A 1 650 ? 11.023 -5.863 -25.172 1 94.69 650 GLY A C 1
ATOM 5212 O O . GLY A 1 650 ? 10.023 -6.582 -25.188 1 94.69 650 GLY A O 1
ATOM 5213 N N . LEU A 1 651 ? 12.242 -6.344 -24.891 1 94.81 651 LEU A N 1
ATOM 5214 C CA . LEU A 1 651 ? 12.484 -7.773 -24.734 1 94.81 651 LEU A CA 1
ATOM 5215 C C . LEU A 1 651 ? 12.203 -8.227 -23.312 1 94.81 651 LEU A C 1
ATOM 5217 O O . LEU A 1 651 ? 11.867 -9.391 -23.078 1 94.81 651 LEU A O 1
ATOM 5221 N N . LEU A 1 652 ? 12.422 -7.379 -22.312 1 95.69 652 LEU A N 1
ATOM 5222 C CA . LEU A 1 652 ? 12.188 -7.691 -20.906 1 95.69 652 LEU A CA 1
ATOM 5223 C C . LEU A 1 652 ? 11.211 -6.695 -20.297 1 95.69 652 LEU A C 1
ATOM 5225 O O . LEU A 1 652 ? 11.234 -5.508 -20.625 1 95.69 652 LEU A O 1
ATOM 5229 N N . PRO A 1 653 ? 10.375 -7.152 -19.406 1 95.06 653 PRO A N 1
ATOM 5230 C CA . PRO A 1 653 ? 9.508 -6.227 -18.672 1 95.06 653 PRO A CA 1
ATOM 5231 C C . PRO A 1 653 ? 10.242 -5.488 -17.562 1 95.06 653 PRO A C 1
ATOM 5233 O O . PRO A 1 653 ? 11.336 -5.898 -17.156 1 95.06 653 PRO A O 1
ATOM 5236 N N . TYR A 1 654 ? 9.703 -4.48 -17.016 1 96.69 654 TYR A N 1
ATOM 5237 C CA . TYR A 1 654 ? 10.32 -3.605 -16.031 1 96.69 654 TYR A CA 1
ATOM 5238 C C . TYR A 1 654 ? 10.773 -4.395 -14.805 1 96.69 654 TYR A C 1
ATOM 5240 O O . TYR A 1 654 ? 11.898 -4.223 -14.328 1 96.69 654 TYR A O 1
ATOM 5248 N N . ASN A 1 655 ? 9.922 -5.281 -14.289 1 95.38 655 ASN A N 1
ATOM 5249 C CA . ASN A 1 655 ? 10.219 -5.988 -13.047 1 95.38 655 ASN A CA 1
ATOM 5250 C C . ASN A 1 655 ? 11.469 -6.859 -13.188 1 95.38 655 ASN A C 1
ATOM 5252 O O . ASN A 1 655 ? 12.141 -7.156 -12.195 1 95.38 655 ASN A O 1
ATOM 5256 N N . SER A 1 656 ? 11.828 -7.234 -14.438 1 96.19 656 SER A N 1
ATOM 5257 C CA . SER A 1 656 ? 12.992 -8.078 -14.68 1 96.19 656 SER A CA 1
ATOM 5258 C C . SER A 1 656 ? 14.273 -7.25 -14.727 1 96.19 656 SER A C 1
ATOM 5260 O O . SER A 1 656 ? 15.375 -7.801 -14.664 1 96.19 656 SER A O 1
ATOM 5262 N N . VAL A 1 657 ? 14.133 -5.91 -14.789 1 98.12 657 VAL A N 1
ATOM 5263 C CA . VAL A 1 657 ? 15.32 -5.07 -14.898 1 98.12 657 VAL A CA 1
ATOM 5264 C C . VAL A 1 657 ? 15.305 -4.008 -13.805 1 98.12 657 VAL A C 1
ATOM 5266 O O . VAL A 1 657 ? 16.141 -3.1 -13.805 1 98.12 657 VAL A O 1
ATOM 5269 N N . ALA A 1 658 ? 14.367 -4.078 -12.844 1 98 658 ALA A N 1
ATOM 5270 C CA . ALA A 1 658 ? 14.133 -3.055 -11.828 1 98 658 ALA A CA 1
ATOM 5271 C C . ALA A 1 658 ? 15.422 -2.734 -11.07 1 98 658 ALA A C 1
ATOM 5273 O O . ALA A 1 658 ? 15.688 -1.572 -10.758 1 98 658 ALA A O 1
ATOM 5274 N N . GLU A 1 659 ? 16.203 -3.787 -10.758 1 98.19 659 GLU A N 1
ATOM 5275 C CA . GLU A 1 659 ? 17.453 -3.584 -10.016 1 98.19 659 GLU A CA 1
ATOM 5276 C C . GLU A 1 659 ? 18.453 -2.766 -10.828 1 98.19 659 GLU A C 1
ATOM 5278 O O . GLU A 1 659 ? 19.172 -1.927 -10.281 1 98.19 659 GLU A O 1
ATOM 5283 N N . ALA A 1 660 ? 18.516 -3.043 -12.102 1 98.38 660 ALA A N 1
ATOM 5284 C CA . ALA A 1 660 ? 19.438 -2.305 -12.969 1 98.38 660 ALA A CA 1
ATOM 5285 C C . ALA A 1 660 ? 19 -0.849 -13.109 1 98.38 660 ALA A C 1
ATOM 5287 O O . ALA A 1 660 ? 19.844 0.056 -13.133 1 98.38 660 ALA A O 1
ATOM 5288 N N . VAL A 1 661 ? 17.703 -0.614 -13.219 1 98.56 661 VAL A N 1
ATOM 5289 C CA . VAL A 1 661 ? 17.172 0.741 -13.289 1 98.56 661 VAL A CA 1
ATOM 5290 C C . VAL A 1 661 ? 17.469 1.486 -11.992 1 98.56 661 VAL A C 1
ATOM 5292 O O . VAL A 1 661 ? 17.859 2.658 -12.016 1 98.56 661 VAL A O 1
ATOM 5295 N N . HIS A 1 662 ? 17.234 0.814 -10.875 1 98.5 662 HIS A N 1
ATOM 5296 C CA . HIS A 1 662 ? 17.516 1.395 -9.57 1 98.5 662 HIS A CA 1
ATOM 5297 C C . HIS A 1 662 ? 18.969 1.814 -9.453 1 98.5 662 HIS A C 1
ATOM 5299 O O . HIS A 1 662 ? 19.266 2.924 -9.008 1 98.5 662 HIS A O 1
ATOM 5305 N N . LEU A 1 663 ? 19.906 0.903 -9.859 1 98.25 663 LEU A N 1
ATOM 5306 C CA . LEU A 1 663 ? 21.328 1.199 -9.805 1 98.25 663 LEU A CA 1
ATOM 5307 C C . LEU A 1 663 ? 21.688 2.365 -10.719 1 98.25 663 LEU A C 1
ATOM 5309 O O . LEU A 1 663 ? 22.5 3.215 -10.367 1 98.25 663 LEU A O 1
ATOM 5313 N N . LEU A 1 664 ? 21.125 2.4 -11.883 1 98.19 664 LEU A N 1
ATOM 5314 C CA . LEU A 1 664 ? 21.344 3.496 -12.812 1 98.19 664 LEU A CA 1
ATOM 5315 C C . LEU A 1 664 ? 20.906 4.824 -12.211 1 98.19 664 LEU A C 1
ATOM 5317 O O . LEU A 1 664 ? 21.594 5.836 -12.352 1 98.19 664 LEU A O 1
ATOM 5321 N N . GLY A 1 665 ? 19.656 4.84 -11.625 1 98.19 665 GLY A N 1
ATOM 5322 C CA . GLY A 1 665 ? 19.188 6.031 -10.93 1 98.19 665 GLY A CA 1
ATOM 5323 C C . GLY A 1 665 ? 20.109 6.477 -9.82 1 98.19 665 GLY A C 1
ATOM 5324 O O . GLY A 1 665 ? 20.406 7.668 -9.68 1 98.19 665 GLY A O 1
ATOM 5325 N N . GLU A 1 666 ? 20.547 5.504 -9.016 1 97.94 666 GLU A N 1
ATOM 5326 C CA . GLU A 1 666 ? 21.5 5.809 -7.949 1 97.94 666 GLU A CA 1
ATOM 5327 C C . GLU A 1 666 ? 22.766 6.426 -8.516 1 97.94 666 GLU A C 1
ATOM 5329 O O . GLU A 1 666 ? 23.297 7.391 -7.953 1 97.94 666 GLU A O 1
ATOM 5334 N N . LYS A 1 667 ? 23.312 5.828 -9.609 1 97.75 667 LYS A N 1
ATOM 5335 C CA . LYS A 1 667 ? 24.5 6.367 -10.273 1 97.75 667 LYS A CA 1
ATOM 5336 C C . LYS A 1 667 ? 24.281 7.82 -10.688 1 97.75 667 LYS A C 1
ATOM 5338 O O . LYS A 1 667 ? 25.125 8.672 -10.422 1 97.75 667 LYS A O 1
ATOM 5343 N N . TYR A 1 668 ? 23.188 8.117 -11.289 1 98.12 668 TYR A N 1
ATOM 5344 C CA . TYR A 1 668 ? 22.891 9.477 -11.719 1 98.12 668 TYR A CA 1
ATOM 5345 C C . TYR A 1 668 ? 22.891 10.438 -10.531 1 98.12 668 TYR A C 1
ATOM 5347 O O . TYR A 1 668 ? 23.578 11.453 -10.555 1 98.12 668 TYR A O 1
ATOM 5355 N N . PHE A 1 669 ? 22.109 10.133 -9.492 1 98.06 669 PHE A N 1
ATOM 5356 C CA . PHE A 1 669 ? 21.922 11.062 -8.375 1 98.06 669 PHE A CA 1
ATOM 5357 C C . PHE A 1 669 ? 23.203 11.211 -7.574 1 98.06 669 PHE A C 1
ATOM 5359 O O . PHE A 1 669 ? 23.484 12.281 -7.031 1 98.06 669 PHE A O 1
ATOM 5366 N N . LYS A 1 670 ? 24 10.125 -7.48 1 97.56 670 LYS A N 1
ATOM 5367 C CA . LYS A 1 670 ? 25.25 10.203 -6.723 1 97.56 670 LYS A CA 1
ATOM 5368 C C . LYS A 1 670 ? 26.312 10.969 -7.496 1 97.56 670 LYS A C 1
ATOM 5370 O O . LYS A 1 670 ? 27.141 11.672 -6.902 1 97.56 670 LYS A O 1
ATOM 5375 N N . GLU A 1 671 ? 26.281 10.906 -8.82 1 97.44 671 GLU A N 1
ATOM 5376 C CA . GLU A 1 671 ? 27.344 11.523 -9.609 1 97.44 671 GLU A CA 1
ATOM 5377 C C . GLU A 1 671 ? 26.922 12.898 -10.125 1 97.44 671 GLU A C 1
ATOM 5379 O O . GLU A 1 671 ? 27.75 13.812 -10.188 1 97.44 671 GLU A O 1
ATOM 5384 N N . LEU A 1 672 ? 25.719 13.094 -10.555 1 96.94 672 LEU A N 1
ATOM 5385 C CA . LEU A 1 672 ? 25.141 14.344 -11.047 1 96.94 672 LEU A CA 1
ATOM 5386 C C . LEU A 1 672 ? 26.031 14.977 -12.102 1 96.94 672 LEU A C 1
ATOM 5388 O O . LEU A 1 672 ? 26.344 16.172 -12.023 1 96.94 672 LEU A O 1
ATOM 5392 N N . ARG A 1 673 ? 26.422 14.211 -13.133 1 96.31 673 ARG A N 1
ATOM 5393 C CA . ARG A 1 673 ? 27.359 14.656 -14.148 1 96.31 673 ARG A CA 1
ATOM 5394 C C . ARG A 1 673 ? 26.672 15.484 -15.219 1 96.31 673 ARG A C 1
ATOM 5396 O O . ARG A 1 673 ? 27.312 16.234 -15.961 1 96.31 673 ARG A O 1
ATOM 5403 N N . PHE A 1 674 ? 25.406 15.289 -15.383 1 96.56 674 PHE A N 1
ATOM 5404 C CA . PHE A 1 674 ? 24.594 16.016 -16.344 1 96.56 674 PHE A CA 1
ATOM 5405 C C . PHE A 1 674 ? 23.188 16.25 -15.812 1 96.56 674 PHE A C 1
ATOM 5407 O O . PHE A 1 674 ? 22.797 15.664 -14.805 1 96.56 674 PHE A O 1
ATOM 5414 N N . ASP A 1 675 ? 22.469 17.156 -16.484 1 95.88 675 ASP A N 1
ATOM 5415 C CA . ASP A 1 675 ? 21.141 17.531 -15.992 1 95.88 675 ASP A CA 1
ATOM 5416 C C . ASP A 1 675 ? 20.062 16.75 -16.75 1 95.88 675 ASP A C 1
ATOM 5418 O O . ASP A 1 675 ? 20.172 16.547 -17.953 1 95.88 675 ASP A O 1
ATOM 5422 N N . VAL A 1 676 ? 19.156 16.234 -16.016 1 96.94 676 VAL A N 1
ATOM 5423 C CA . VAL A 1 676 ? 17.922 15.633 -16.531 1 96.94 676 VAL A CA 1
ATOM 5424 C C . VAL A 1 676 ? 16.703 16.359 -15.969 1 96.94 676 VAL A C 1
ATOM 5426 O O . VAL A 1 676 ? 16.734 16.828 -14.828 1 96.94 676 VAL A O 1
ATOM 5429 N N . ASP A 1 677 ? 15.719 16.547 -16.75 1 95.5 677 ASP A N 1
ATOM 5430 C CA . ASP A 1 677 ? 14.57 17.344 -16.328 1 95.5 677 ASP A CA 1
ATOM 5431 C C . ASP A 1 677 ? 13.875 16.688 -15.125 1 95.5 677 ASP A C 1
ATOM 5433 O O . ASP A 1 677 ? 13.891 15.453 -14.992 1 95.5 677 ASP A O 1
ATOM 5437 N N . ASP A 1 678 ? 13.188 17.422 -14.312 1 93.44 678 ASP A N 1
ATOM 5438 C CA . ASP A 1 678 ? 12.664 17 -13.016 1 93.44 678 ASP A CA 1
ATOM 5439 C C . ASP A 1 678 ? 11.523 16 -13.188 1 93.44 678 ASP A C 1
ATOM 5441 O O . ASP A 1 678 ? 11.375 15.086 -12.375 1 93.44 678 ASP A O 1
ATOM 5445 N N . VAL A 1 679 ? 10.75 16.203 -14.203 1 93.12 679 VAL A N 1
ATOM 5446 C CA . VAL A 1 679 ? 9.625 15.297 -14.398 1 93.12 679 VAL A CA 1
ATOM 5447 C C . VAL A 1 679 ? 10.133 13.898 -14.742 1 93.12 679 VAL A C 1
ATOM 5449 O O . VAL A 1 679 ? 9.602 12.898 -14.258 1 93.12 679 VAL A O 1
ATOM 5452 N N . SER A 1 680 ? 11.195 13.867 -15.609 1 97.12 680 SER A N 1
ATOM 5453 C CA . SER A 1 680 ? 11.82 12.594 -15.961 1 97.12 680 SER A CA 1
ATOM 5454 C C . SER A 1 680 ? 12.406 11.914 -14.727 1 97.12 680 SER A C 1
ATOM 5456 O O . SER A 1 680 ? 12.203 10.719 -14.523 1 97.12 680 SER A O 1
ATOM 5458 N N . LEU A 1 681 ? 13.055 12.688 -13.953 1 98.12 681 LEU A N 1
ATOM 5459 C CA . LEU A 1 681 ? 13.648 12.133 -12.742 1 98.12 681 LEU A CA 1
ATOM 5460 C C . LEU A 1 681 ? 12.562 11.711 -11.758 1 98.12 681 LEU A C 1
ATOM 5462 O O . LEU A 1 681 ? 12.711 10.703 -11.062 1 98.12 681 LEU A O 1
ATOM 5466 N N . ALA A 1 682 ? 11.492 12.516 -11.703 1 97.38 682 ALA A N 1
ATOM 5467 C CA . ALA A 1 682 ? 10.375 12.195 -10.812 1 97.38 682 ALA A CA 1
ATOM 5468 C C . ALA A 1 682 ? 9.734 10.867 -11.203 1 97.38 682 ALA A C 1
ATOM 5470 O O . ALA A 1 682 ? 9.281 10.109 -10.344 1 97.38 682 ALA A O 1
ATOM 5471 N N . THR A 1 683 ? 9.672 10.617 -12.484 1 97.75 683 THR A N 1
ATOM 5472 C CA . THR A 1 683 ? 9.141 9.352 -12.961 1 97.75 683 THR A CA 1
ATOM 5473 C C . THR A 1 683 ? 10.016 8.188 -12.508 1 97.75 683 THR A C 1
ATOM 5475 O O . THR A 1 683 ? 9.508 7.168 -12.039 1 97.75 683 THR A O 1
ATOM 5478 N N . LEU A 1 684 ? 11.312 8.352 -12.641 1 98.31 684 LEU A N 1
ATOM 5479 C CA . LEU A 1 684 ? 12.281 7.359 -12.195 1 98.31 684 LEU A CA 1
ATOM 5480 C C . LEU A 1 684 ? 12.164 7.113 -10.695 1 98.31 684 LEU A C 1
ATOM 5482 O O . LEU A 1 684 ? 12.133 5.965 -10.25 1 98.31 684 LEU A O 1
ATOM 5486 N N . ILE A 1 685 ? 12.008 8.188 -9.938 1 98.38 685 ILE A N 1
ATOM 5487 C CA . ILE A 1 685 ? 11.938 8.109 -8.477 1 98.38 685 ILE A CA 1
ATOM 5488 C C . ILE A 1 685 ? 10.641 7.426 -8.062 1 98.38 685 ILE A C 1
ATOM 5490 O O . ILE A 1 685 ? 10.648 6.531 -7.215 1 98.38 685 ILE A O 1
ATOM 5494 N N . SER A 1 686 ? 9.516 7.832 -8.648 1 97.44 686 SER A N 1
ATOM 5495 C CA . SER A 1 686 ? 8.203 7.336 -8.258 1 97.44 686 SER A CA 1
ATOM 5496 C C . SER A 1 686 ? 8.094 5.832 -8.484 1 97.44 686 SER A C 1
ATOM 5498 O O . SER A 1 686 ? 7.656 5.098 -7.598 1 97.44 686 SER A O 1
ATOM 5500 N N . ARG A 1 687 ? 8.578 5.363 -9.602 1 97.25 687 ARG A N 1
ATOM 5501 C CA . ARG A 1 687 ? 8.414 3.955 -9.961 1 97.25 687 ARG A CA 1
ATOM 5502 C C . ARG A 1 687 ? 9.469 3.092 -9.281 1 97.25 687 ARG A C 1
ATOM 5504 O O . ARG A 1 687 ? 9.188 1.97 -8.859 1 97.25 687 ARG A O 1
ATOM 5511 N N . THR A 1 688 ? 10.688 3.59 -9.172 1 97.88 688 THR A N 1
ATOM 5512 C CA . THR A 1 688 ? 11.82 2.744 -8.812 1 97.88 688 THR A CA 1
ATOM 5513 C C . THR A 1 688 ? 12.164 2.898 -7.336 1 97.88 688 THR A C 1
ATOM 5515 O O . THR A 1 688 ? 12.25 1.907 -6.609 1 97.88 688 THR A O 1
ATOM 5518 N N . PHE A 1 689 ? 12.297 4.117 -6.801 1 98.31 689 PHE A N 1
ATOM 5519 C CA . PHE A 1 689 ? 12.758 4.34 -5.438 1 98.31 689 PHE A CA 1
ATOM 5520 C C . PHE A 1 689 ? 11.586 4.32 -4.465 1 98.31 689 PHE A C 1
ATOM 5522 O O . PHE A 1 689 ? 11.656 3.695 -3.402 1 98.31 689 PHE A O 1
ATOM 5529 N N . GLN A 1 690 ? 10.477 4.977 -4.844 1 96.81 690 GLN A N 1
ATOM 5530 C CA . GLN A 1 690 ? 9.289 4.938 -3.998 1 96.81 690 GLN A CA 1
ATOM 5531 C C . GLN A 1 690 ? 8.531 3.627 -4.172 1 96.81 690 GLN A C 1
ATOM 5533 O O . GLN A 1 690 ? 7.785 3.209 -3.283 1 96.81 690 GLN A O 1
ATOM 5538 N N . GLY A 1 691 ? 8.719 2.99 -5.402 1 96.75 691 GLY A N 1
ATOM 5539 C CA . GLY A 1 691 ? 8.102 1.694 -5.648 1 96.75 691 GLY A CA 1
ATOM 5540 C C . GLY A 1 691 ? 6.617 1.783 -5.941 1 96.75 691 GLY A C 1
ATOM 5541 O O . GLY A 1 691 ? 5.871 0.83 -5.699 1 96.75 691 GLY A O 1
ATOM 5542 N N . LYS A 1 692 ? 6.141 2.908 -6.457 1 94.19 692 LYS A N 1
ATOM 5543 C CA . LYS A 1 692 ? 4.727 3.09 -6.766 1 94.19 692 LYS A CA 1
ATOM 5544 C C . LYS A 1 692 ? 4.336 2.322 -8.023 1 94.19 692 LYS A C 1
ATOM 5546 O O . LYS A 1 692 ? 5.184 2.041 -8.875 1 94.19 692 LYS A O 1
ATOM 5551 N N . SER A 1 693 ? 3.049 1.914 -8.141 1 91.81 693 SER A N 1
ATOM 5552 C CA . SER A 1 693 ? 2.541 1.355 -9.391 1 91.81 693 SER A CA 1
ATOM 5553 C C . SER A 1 693 ? 2.549 2.396 -10.508 1 91.81 693 SER A C 1
ATOM 5555 O O . SER A 1 693 ? 2.682 3.594 -10.242 1 91.81 693 SER A O 1
ATOM 5557 N N . TRP A 1 694 ? 2.412 1.927 -11.734 1 93.06 694 TRP A N 1
ATOM 5558 C CA . TRP A 1 694 ? 2.342 2.848 -12.859 1 93.06 694 TRP A CA 1
ATOM 5559 C C . TRP A 1 694 ? 1.199 3.844 -12.68 1 93.06 694 TRP A C 1
ATOM 5561 O O . TRP A 1 694 ? 1.353 5.031 -12.969 1 93.06 694 TRP A O 1
ATOM 5571 N N . TYR A 1 695 ? 0.115 3.398 -12.141 1 88.88 695 TYR A N 1
ATOM 5572 C CA . TYR A 1 695 ? -1.077 4.215 -11.938 1 88.88 695 TYR A CA 1
ATOM 5573 C C . TYR A 1 695 ? -0.832 5.285 -10.875 1 88.88 695 TYR A C 1
ATOM 5575 O O . TYR A 1 695 ? -1.078 6.469 -11.117 1 88.88 695 TYR A O 1
ATOM 5583 N N . HIS A 1 696 ? -0.277 4.91 -9.773 1 88.81 696 HIS A N 1
ATOM 5584 C CA . HIS A 1 696 ? -0.082 5.852 -8.68 1 88.81 696 HIS A CA 1
ATOM 5585 C C . HIS A 1 696 ? 1.03 6.848 -9 1 88.81 696 HIS A C 1
ATOM 5587 O O . HIS A 1 696 ? 0.976 8 -8.57 1 88.81 696 HIS A O 1
ATOM 5593 N N . ALA A 1 697 ? 2.051 6.32 -9.695 1 93.44 697 ALA A N 1
ATOM 5594 C CA . ALA A 1 697 ? 3.059 7.258 -10.188 1 93.44 697 ALA A CA 1
ATOM 5595 C C . ALA A 1 697 ? 2.432 8.312 -11.094 1 93.44 697 ALA A C 1
ATOM 5597 O O . ALA A 1 697 ? 2.754 9.5 -10.992 1 93.44 697 ALA A O 1
ATOM 5598 N N . GLY A 1 698 ? 1.53 7.848 -11.945 1 91.75 698 GLY A N 1
ATOM 5599 C CA . GLY A 1 698 ? 0.828 8.773 -12.82 1 91.75 698 GLY A CA 1
ATOM 5600 C C . GLY A 1 698 ? -0.005 9.797 -12.062 1 91.75 698 GLY A C 1
ATOM 5601 O O . GLY A 1 698 ? 0.044 10.984 -12.367 1 91.75 698 GLY A O 1
ATOM 5602 N N . VAL A 1 699 ? -0.694 9.414 -11.047 1 85.94 699 VAL A N 1
ATOM 5603 C CA . VAL A 1 699 ? -1.526 10.305 -10.242 1 85.94 699 VAL A CA 1
ATOM 5604 C C . VAL A 1 699 ? -0.655 11.359 -9.57 1 85.94 699 VAL A C 1
ATOM 5606 O O . VAL A 1 699 ? -1.02 12.539 -9.531 1 85.94 699 VAL A O 1
ATOM 5609 N N . SER A 1 700 ? 0.5 10.906 -9.07 1 86.62 700 SER A N 1
ATOM 5610 C CA . SER A 1 700 ? 1.408 11.82 -8.391 1 86.62 700 SER A CA 1
ATOM 5611 C C . SER A 1 700 ? 1.96 12.867 -9.352 1 86.62 700 SER A C 1
ATOM 5613 O O . SER A 1 700 ? 2.244 14 -8.945 1 86.62 700 SER A O 1
ATOM 5615 N N . LEU A 1 701 ? 2.07 12.516 -10.648 1 90.81 701 LEU A N 1
ATOM 5616 C CA . LEU A 1 701 ? 2.771 13.383 -11.594 1 90.81 701 LEU A CA 1
ATOM 5617 C C . LEU A 1 701 ? 1.796 14.016 -12.57 1 90.81 701 LEU A C 1
ATOM 5619 O O . LEU A 1 701 ? 2.186 14.867 -13.375 1 90.81 701 LEU A O 1
ATOM 5623 N N . GLY A 1 702 ? 0.528 13.688 -12.484 1 87.31 702 GLY A N 1
ATOM 5624 C CA . GLY A 1 702 ? -0.451 14.188 -13.438 1 87.31 702 GLY A CA 1
ATOM 5625 C C . GLY A 1 702 ? -0.305 13.57 -14.82 1 87.31 702 GLY A C 1
ATOM 5626 O O . GLY A 1 702 ? -0.427 14.266 -15.828 1 87.31 702 GLY A O 1
ATOM 5627 N N . LEU A 1 703 ? 0.117 12.289 -14.859 1 91.75 703 LEU A N 1
ATOM 5628 C CA . LEU A 1 703 ? 0.328 11.539 -16.094 1 91.75 703 LEU A CA 1
ATOM 5629 C C . LEU A 1 703 ? -0.492 10.25 -16.094 1 91.75 703 LEU A C 1
ATOM 5631 O O . LEU A 1 703 ? -0.933 9.789 -15.039 1 91.75 703 LEU A O 1
ATOM 5635 N N . THR A 1 704 ? -0.735 9.727 -17.312 1 91.81 704 THR A N 1
ATOM 5636 C CA . THR A 1 704 ? -1.313 8.391 -17.422 1 91.81 704 THR A CA 1
ATOM 5637 C C . THR A 1 704 ? -0.254 7.324 -17.172 1 91.81 704 THR A C 1
ATOM 5639 O O . THR A 1 704 ? 0.945 7.605 -17.219 1 91.81 704 THR A O 1
ATOM 5642 N N . SER A 1 705 ? -0.679 6.105 -16.922 1 92.06 705 SER A N 1
ATOM 5643 C CA . SER A 1 705 ? 0.236 4.992 -16.688 1 92.06 705 SER A CA 1
ATOM 5644 C C . SER A 1 705 ? 1.169 4.797 -17.891 1 92.06 705 SER A C 1
ATOM 5646 O O . SER A 1 705 ? 2.373 4.594 -17.703 1 92.06 705 SER A O 1
ATOM 5648 N N . SER A 1 706 ? 0.613 4.871 -19.078 1 93.62 706 SER A N 1
ATOM 5649 C CA . SER A 1 706 ? 1.393 4.676 -20.297 1 93.62 706 SER A CA 1
ATOM 5650 C C . SER A 1 706 ? 2.443 5.766 -20.469 1 93.62 706 SER A C 1
ATOM 5652 O O . SER A 1 706 ? 3.561 5.496 -20.906 1 93.62 706 SER A O 1
ATOM 5654 N N . GLN A 1 707 ? 2.059 7.008 -20.094 1 94.88 707 GLN A N 1
ATOM 5655 C CA . GLN A 1 707 ? 2.996 8.125 -20.172 1 94.88 707 GLN A CA 1
ATOM 5656 C C . GLN A 1 707 ? 4.145 7.957 -19.188 1 94.88 707 GLN A C 1
ATOM 5658 O O . GLN A 1 707 ? 5.289 8.289 -19.5 1 94.88 707 GLN A O 1
ATOM 5663 N N . VAL A 1 708 ? 3.816 7.473 -18.031 1 95.94 708 VAL A N 1
ATOM 5664 C CA . VAL A 1 708 ? 4.844 7.238 -17.016 1 95.94 708 VAL A CA 1
ATOM 5665 C C . VAL A 1 708 ? 5.848 6.207 -17.531 1 95.94 708 VAL A C 1
ATOM 5667 O O . VAL A 1 708 ? 7.059 6.402 -17.422 1 95.94 708 VAL A O 1
ATOM 5670 N N . GLU A 1 709 ? 5.348 5.094 -18.094 1 96.25 709 GLU A N 1
ATOM 5671 C CA . GLU A 1 709 ? 6.203 4.023 -18.594 1 96.25 709 GLU A CA 1
ATOM 5672 C C . GLU A 1 709 ? 7.098 4.512 -19.734 1 96.25 709 GLU A C 1
ATOM 5674 O O . GLU A 1 709 ? 8.289 4.215 -19.75 1 96.25 709 GLU A O 1
ATOM 5679 N N . GLN A 1 710 ? 6.547 5.246 -20.688 1 96.94 710 GLN A N 1
ATOM 5680 C CA . GLN A 1 710 ? 7.316 5.766 -21.812 1 96.94 710 GLN A CA 1
ATOM 5681 C C . GLN A 1 710 ? 8.375 6.754 -21.344 1 96.94 710 GLN A C 1
ATOM 5683 O O . GLN A 1 710 ? 9.516 6.715 -21.797 1 96.94 710 GLN A O 1
ATOM 5688 N N . ARG A 1 711 ? 7.98 7.656 -20.453 1 97.25 711 ARG A N 1
ATOM 5689 C CA . ARG A 1 711 ? 8.922 8.648 -19.938 1 97.25 711 ARG A CA 1
ATOM 5690 C C . ARG A 1 711 ? 10.07 7.98 -19.188 1 97.25 711 ARG A C 1
ATOM 5692 O O . ARG A 1 711 ? 11.211 8.445 -19.25 1 97.25 711 ARG A O 1
ATOM 5699 N N . LEU A 1 712 ? 9.734 6.965 -18.438 1 98.12 712 LEU A N 1
ATOM 5700 C CA . LEU A 1 712 ? 10.789 6.227 -17.75 1 98.12 712 LEU A CA 1
ATOM 5701 C C . LEU A 1 712 ? 11.773 5.621 -18.75 1 98.12 712 LEU A C 1
ATOM 5703 O O . LEU A 1 712 ? 12.984 5.699 -18.547 1 98.12 712 LEU A O 1
ATOM 5707 N N . LYS A 1 713 ? 11.281 4.973 -19.828 1 98.06 713 LYS A N 1
ATOM 5708 C CA . LYS A 1 713 ? 12.141 4.406 -20.875 1 98.06 713 LYS A CA 1
ATOM 5709 C C . LYS A 1 713 ? 13.031 5.473 -21.484 1 98.06 713 LYS A C 1
ATOM 5711 O O . LYS A 1 713 ? 14.234 5.258 -21.672 1 98.06 713 LYS A O 1
ATOM 5716 N N . ASP A 1 714 ? 12.414 6.633 -21.75 1 98.12 714 ASP A N 1
ATOM 5717 C CA . ASP A 1 714 ? 13.164 7.738 -22.328 1 98.12 714 ASP A CA 1
ATOM 5718 C C . ASP A 1 714 ? 14.266 8.219 -21.375 1 98.12 714 ASP A C 1
ATOM 5720 O O . ASP A 1 714 ? 15.367 8.547 -21.812 1 98.12 714 ASP A O 1
ATOM 5724 N N . THR A 1 715 ? 13.922 8.312 -20.156 1 98.44 715 THR A N 1
ATOM 5725 C CA . THR A 1 715 ? 14.867 8.766 -19.141 1 98.44 715 THR A CA 1
ATOM 5726 C C . THR A 1 715 ? 16.047 7.801 -19.031 1 98.44 715 THR A C 1
ATOM 5728 O O . THR A 1 715 ? 17.203 8.227 -18.969 1 98.44 715 THR A O 1
ATOM 5731 N N . ILE A 1 716 ? 15.75 6.477 -19 1 98.38 716 ILE A N 1
ATOM 5732 C CA . ILE A 1 716 ? 16.781 5.445 -18.922 1 98.38 716 ILE A CA 1
ATOM 5733 C C . ILE A 1 716 ? 17.688 5.539 -20.156 1 98.38 716 ILE A C 1
ATOM 5735 O O . ILE A 1 716 ? 18.922 5.516 -20.031 1 98.38 716 ILE A O 1
ATOM 5739 N N . ALA A 1 717 ? 17.078 5.652 -21.328 1 98 717 ALA A N 1
ATOM 5740 C CA . ALA A 1 717 ? 17.844 5.758 -22.578 1 98 717 ALA A CA 1
ATOM 5741 C C . ALA A 1 717 ? 18.781 6.961 -22.547 1 98 717 ALA A C 1
ATOM 5743 O O . ALA A 1 717 ? 19.938 6.863 -22.938 1 98 717 ALA A O 1
ATOM 5744 N N . LEU A 1 718 ? 18.266 8.094 -22.094 1 97.75 718 LEU A N 1
ATOM 5745 C CA . LEU A 1 718 ? 19.047 9.32 -22.016 1 97.75 718 LEU A CA 1
ATOM 5746 C C . LEU A 1 718 ? 20.234 9.148 -21.078 1 97.75 718 LEU A C 1
ATOM 5748 O O . LEU A 1 718 ? 21.359 9.531 -21.406 1 97.75 718 LEU A O 1
ATOM 5752 N N . ILE A 1 719 ? 19.984 8.594 -19.906 1 97.81 719 ILE A N 1
ATOM 5753 C CA . ILE A 1 719 ? 21.047 8.445 -18.906 1 97.81 719 ILE A CA 1
ATOM 5754 C C . ILE A 1 719 ? 22.094 7.473 -19.422 1 97.81 719 ILE A C 1
ATOM 5756 O O . ILE A 1 719 ? 23.297 7.715 -19.266 1 97.81 719 ILE A O 1
ATOM 5760 N N . LEU A 1 720 ? 21.703 6.352 -20.047 1 97.19 720 LEU A N 1
ATOM 5761 C CA . LEU A 1 720 ? 22.641 5.383 -20.609 1 97.19 720 LEU A CA 1
ATOM 5762 C C . LEU A 1 720 ? 23.516 6.031 -21.672 1 97.19 720 LEU A C 1
ATOM 5764 O O . LEU A 1 720 ? 24.734 5.789 -21.703 1 97.19 720 LEU A O 1
ATOM 5768 N N . GLU A 1 721 ? 22.891 6.801 -22.469 1 96.19 721 GLU A N 1
ATOM 5769 C CA . GLU A 1 721 ? 23.609 7.477 -23.547 1 96.19 721 GLU A CA 1
ATOM 5770 C C . GLU A 1 721 ? 24.641 8.453 -23 1 96.19 721 GLU A C 1
ATOM 5772 O O . GLU A 1 721 ? 25.781 8.484 -23.453 1 96.19 721 GLU A O 1
ATOM 5777 N N . LYS A 1 722 ? 24.25 9.234 -22.047 1 96.25 722 LYS A N 1
ATOM 5778 C CA . LYS A 1 722 ? 25.109 10.266 -21.5 1 96.25 722 LYS A CA 1
ATOM 5779 C C . LYS A 1 722 ? 26.297 9.648 -20.75 1 96.25 722 LYS A C 1
ATOM 5781 O O . LYS A 1 722 ? 27.391 10.219 -20.734 1 96.25 722 LYS A O 1
ATOM 5786 N N . TYR A 1 723 ? 26.141 8.477 -20.125 1 94.44 723 TYR A N 1
ATOM 5787 C CA . TYR A 1 723 ? 27.234 7.789 -19.453 1 94.44 723 TYR A CA 1
ATOM 5788 C C . TYR A 1 723 ? 28.031 6.926 -20.422 1 94.44 723 TYR A C 1
ATOM 5790 O O . TYR A 1 723 ? 29.016 6.293 -20.047 1 94.44 723 TYR A O 1
ATOM 5798 N N . GLN A 1 724 ? 27.656 6.812 -21.641 1 89 724 GLN A N 1
ATOM 5799 C CA . GLN A 1 724 ? 28.297 6.035 -22.688 1 89 724 GLN A CA 1
ATOM 5800 C C . GLN A 1 724 ? 28.406 4.559 -22.297 1 89 724 GLN A C 1
ATOM 5802 O O . GLN A 1 724 ? 29.453 3.941 -22.438 1 89 724 GLN A O 1
ATOM 5807 N N . LEU A 1 725 ? 27.406 4.18 -21.703 1 82.19 725 LEU A N 1
ATOM 5808 C CA . LEU A 1 725 ? 27.328 2.766 -21.344 1 82.19 725 LEU A CA 1
ATOM 5809 C C . LEU A 1 725 ? 26.766 1.943 -22.5 1 82.19 725 LEU A C 1
ATOM 5811 O O . LEU A 1 725 ? 25.672 2.232 -22.984 1 82.19 725 LEU A O 1
ATOM 5815 N N . SER A 1 726 ? 27.656 1.178 -23.203 1 73.12 726 SER A N 1
ATOM 5816 C CA . SER A 1 726 ? 27.266 0.358 -24.344 1 73.12 726 SER A CA 1
ATOM 5817 C C . SER A 1 726 ? 27.312 -1.127 -24 1 73.12 726 SER A C 1
ATOM 5819 O O . SER A 1 726 ? 28.156 -1.563 -23.219 1 73.12 726 SER A O 1
ATOM 5821 N N . MET B 1 1 ? -21.703 -49.875 -38.375 1 50.72 1 MET B N 1
ATOM 5822 C CA . MET B 1 1 ? -20.594 -50.375 -37.531 1 50.72 1 MET B CA 1
ATOM 5823 C C . MET B 1 1 ? -20.828 -51.812 -37.125 1 50.72 1 MET B C 1
ATOM 5825 O O . MET B 1 1 ? -21.906 -52.188 -36.688 1 50.72 1 MET B O 1
ATOM 5829 N N . LYS B 1 2 ? -20.266 -52.688 -37.781 1 56.47 2 LYS B N 1
ATOM 5830 C CA . LYS B 1 2 ? -20.375 -54.094 -37.5 1 56.47 2 LYS B CA 1
ATOM 5831 C C . LYS B 1 2 ? -19.969 -54.406 -36.062 1 56.47 2 LYS B C 1
ATOM 5833 O O . LYS B 1 2 ? -18.812 -54.25 -35.688 1 56.47 2 LYS B O 1
ATOM 5838 N N . SER B 1 3 ? -20.766 -53.969 -35.031 1 64.88 3 SER B N 1
ATOM 5839 C CA . SER B 1 3 ? -20.406 -54.344 -33.688 1 64.88 3 SER B CA 1
ATOM 5840 C C . SER B 1 3 ? -21.359 -55.406 -33.125 1 64.88 3 SER B C 1
ATOM 5842 O O . SER B 1 3 ? -22.531 -55.438 -33.5 1 64.88 3 SER B O 1
ATOM 5844 N N . ASN B 1 4 ? -20.844 -56.406 -32.531 1 70.62 4 ASN B N 1
ATOM 5845 C CA . ASN B 1 4 ? -21.609 -57.438 -31.875 1 70.62 4 ASN B CA 1
ATOM 5846 C C . ASN B 1 4 ? -22.281 -56.938 -30.609 1 70.62 4 ASN B C 1
ATOM 5848 O O . ASN B 1 4 ? -22.891 -57.688 -29.859 1 70.62 4 ASN B O 1
ATOM 5852 N N . TYR B 1 5 ? -22.094 -55.562 -30.391 1 81 5 TYR B N 1
ATOM 5853 C CA . TYR B 1 5 ? -22.672 -55 -29.188 1 81 5 TYR B CA 1
ATOM 5854 C C . TYR B 1 5 ? -23.844 -54.062 -29.531 1 81 5 TYR B C 1
ATOM 5856 O O . TYR B 1 5 ? -23.844 -53.406 -30.578 1 81 5 TYR B O 1
ATOM 5864 N N . ASP B 1 6 ? -24.797 -54.125 -28.75 1 89.5 6 ASP B N 1
ATOM 5865 C CA . ASP B 1 6 ? -25.906 -53.188 -28.891 1 89.5 6 ASP B CA 1
ATOM 5866 C C . ASP B 1 6 ? -25.578 -51.844 -28.234 1 89.5 6 ASP B C 1
ATOM 5868 O O . ASP B 1 6 ? -25.859 -51.656 -27.047 1 89.5 6 ASP B O 1
ATOM 5872 N N . ILE B 1 7 ? -25.094 -50.938 -28.953 1 92.94 7 ILE B N 1
ATOM 5873 C CA . ILE B 1 7 ? -24.594 -49.625 -28.484 1 92.94 7 ILE B CA 1
ATOM 5874 C C . ILE B 1 7 ? -25.734 -48.812 -27.875 1 92.94 7 ILE B C 1
ATOM 5876 O O . ILE B 1 7 ? -25.547 -48.156 -26.859 1 92.94 7 ILE B O 1
ATOM 5880 N N . GLN B 1 8 ? -26.906 -48.906 -28.422 1 92.5 8 GLN B N 1
ATOM 5881 C CA . GLN B 1 8 ? -28.062 -48.156 -27.922 1 92.5 8 GLN B CA 1
ATOM 5882 C C . GLN B 1 8 ? -28.453 -48.625 -26.531 1 92.5 8 GLN B C 1
ATOM 5884 O O . GLN B 1 8 ? -28.797 -47.844 -25.672 1 92.5 8 GLN B O 1
ATOM 5889 N N . GLU B 1 9 ? -28.375 -49.906 -26.406 1 92.75 9 GLU B N 1
ATOM 5890 C CA . GLU B 1 9 ? -28.703 -50.469 -25.094 1 92.75 9 GLU B CA 1
ATOM 5891 C C . GLU B 1 9 ? -27.688 -50.031 -24.047 1 92.75 9 GLU B C 1
ATOM 5893 O O . GLU B 1 9 ? -28.047 -49.812 -22.891 1 92.75 9 GLU B O 1
ATOM 5898 N N . ILE B 1 10 ? -26.469 -50 -24.422 1 94.62 10 ILE B N 1
ATOM 5899 C CA . ILE B 1 10 ? -25.406 -49.531 -23.516 1 94.62 10 ILE B CA 1
ATOM 5900 C C . ILE B 1 10 ? -25.688 -48.094 -23.078 1 94.62 10 ILE B C 1
ATOM 5902 O O . ILE B 1 10 ? -25.641 -47.781 -21.891 1 94.62 10 ILE B O 1
ATOM 5906 N N . PHE B 1 11 ? -26.094 -47.219 -24.016 1 96 11 PHE B N 1
ATOM 5907 C CA . PHE B 1 11 ? -26.344 -45.812 -23.719 1 96 11 PHE B CA 1
ATOM 5908 C C . PHE B 1 11 ? -27.609 -45.688 -22.859 1 96 11 PHE B C 1
ATOM 5910 O O . PHE B 1 11 ? -27.656 -44.844 -21.969 1 96 11 PHE B O 1
ATOM 5917 N N . ARG B 1 12 ? -28.609 -46.5 -23.109 1 95.25 12 ARG B N 1
ATOM 5918 C CA . ARG B 1 12 ? -29.828 -46.469 -22.312 1 95.25 12 ARG B CA 1
ATOM 5919 C C . ARG B 1 12 ? -29.578 -46.938 -20.891 1 95.25 12 ARG B C 1
ATOM 5921 O O . ARG B 1 12 ? -30.172 -46.406 -19.938 1 95.25 12 ARG B O 1
ATOM 5928 N N . ASP B 1 13 ? -28.75 -47.969 -20.812 1 95.44 13 ASP B N 1
ATOM 5929 C CA . ASP B 1 13 ? -28.406 -48.469 -19.484 1 95.44 13 ASP B CA 1
ATOM 5930 C C . ASP B 1 13 ? -27.672 -47.406 -18.672 1 95.44 13 ASP B C 1
ATOM 5932 O O . ASP B 1 13 ? -27.859 -47.281 -17.469 1 95.44 13 ASP B O 1
ATOM 5936 N N . ALA B 1 14 ? -26.844 -46.625 -19.328 1 95.62 14 ALA B N 1
ATOM 5937 C CA . ALA B 1 14 ? -26.094 -45.562 -18.672 1 95.62 14 ALA B CA 1
ATOM 5938 C C . ALA B 1 14 ? -27.047 -44.469 -18.141 1 95.62 14 ALA B C 1
ATOM 5940 O O . ALA B 1 14 ? -26.797 -43.906 -17.078 1 95.62 14 ALA B O 1
ATOM 5941 N N . VAL B 1 15 ? -28.094 -44.156 -18.891 1 94.69 15 VAL B N 1
ATOM 5942 C CA . VAL B 1 15 ? -29.094 -43.219 -18.438 1 94.69 15 VAL B CA 1
ATOM 5943 C C . VAL B 1 15 ? -29.797 -43.75 -17.188 1 94.69 15 VAL B C 1
ATOM 5945 O O . VAL B 1 15 ? -29.969 -43 -16.219 1 94.69 15 VAL B O 1
ATOM 5948 N N . SER B 1 16 ? -30.078 -45 -17.281 1 93.12 16 SER B N 1
ATOM 5949 C CA . SER B 1 16 ? -30.766 -45.625 -16.156 1 93.12 16 SER B CA 1
ATOM 5950 C C . SER B 1 16 ? -29.891 -45.625 -14.906 1 93.12 16 SER B C 1
ATOM 5952 O O . SER B 1 16 ? -30.391 -45.406 -13.805 1 93.12 16 SER B O 1
ATOM 5954 N N . GLY B 1 17 ? -28.672 -45.875 -15.062 1 93.25 17 GLY B N 1
ATOM 5955 C CA . GLY B 1 17 ? -27.75 -45.969 -13.93 1 93.25 17 GLY B CA 1
ATOM 5956 C C . GLY B 1 17 ? -27.078 -44.656 -13.602 1 93.25 17 GLY B C 1
ATOM 5957 O O . GLY B 1 17 ? -26.344 -44.562 -12.617 1 93.25 17 GLY B O 1
ATOM 5958 N N . ASN B 1 18 ? -27.297 -43.688 -14.375 1 94.88 18 ASN B N 1
ATOM 5959 C CA . ASN B 1 18 ? -26.703 -42.344 -14.203 1 94.88 18 ASN B CA 1
ATOM 5960 C C . ASN B 1 18 ? -25.188 -42.406 -14.219 1 94.88 18 ASN B C 1
ATOM 5962 O O . ASN B 1 18 ? -24.516 -41.844 -13.359 1 94.88 18 ASN B O 1
ATOM 5966 N N . TYR B 1 19 ? -24.594 -43.25 -15.031 1 96.12 19 TYR B N 1
ATOM 5967 C CA . TYR B 1 19 ? -23.141 -43.281 -15.219 1 96.12 19 TYR B CA 1
ATOM 5968 C C . TYR B 1 19 ? -22.766 -42.844 -16.625 1 96.12 19 TYR B C 1
ATOM 5970 O O . TYR B 1 19 ? -23.641 -42.656 -17.484 1 96.12 19 TYR B O 1
ATOM 5978 N N . ARG B 1 20 ? -21.516 -42.562 -16.875 1 95.69 20 ARG B N 1
ATOM 5979 C CA . ARG B 1 20 ? -21.062 -41.969 -18.141 1 95.69 20 ARG B CA 1
ATOM 5980 C C . ARG B 1 20 ? -20.484 -43.031 -19.047 1 95.69 20 ARG B C 1
ATOM 5982 O O . ARG B 1 20 ? -20.016 -44.062 -18.594 1 95.69 20 ARG B O 1
ATOM 5989 N N . ASN B 1 21 ? -20.547 -42.688 -20.266 1 95.88 21 ASN B N 1
ATOM 5990 C CA . ASN B 1 21 ? -19.875 -43.5 -21.281 1 95.88 21 ASN B CA 1
ATOM 5991 C C . ASN B 1 21 ? -18.703 -42.781 -21.922 1 95.88 21 ASN B C 1
ATOM 5993 O O . ASN B 1 21 ? -18.812 -41.594 -22.25 1 95.88 21 ASN B O 1
ATOM 5997 N N . LEU B 1 22 ? -17.609 -43.5 -22.016 1 97.94 22 LEU B N 1
ATOM 5998 C CA . LEU B 1 22 ? -16.453 -42.969 -22.719 1 97.94 22 LEU B CA 1
ATOM 5999 C C . LEU B 1 22 ? -16.141 -43.781 -23.969 1 97.94 22 LEU B C 1
ATOM 6001 O O . LEU B 1 22 ? -15.953 -45 -23.891 1 97.94 22 LEU B O 1
ATOM 6005 N N . VAL B 1 23 ? -16.203 -43.156 -25.109 1 97.81 23 VAL B N 1
ATOM 6006 C CA . VAL B 1 23 ? -15.82 -43.75 -26.375 1 97.81 23 VAL B CA 1
ATOM 6007 C C . VAL B 1 23 ? -14.5 -43.156 -26.844 1 97.81 23 VAL B C 1
ATOM 6009 O O . VAL B 1 23 ? -14.383 -41.938 -26.984 1 97.81 23 VAL B O 1
ATOM 6012 N N . VAL B 1 24 ? -13.523 -44 -27.031 1 97.81 24 VAL B N 1
ATOM 6013 C CA . VAL B 1 24 ? -12.25 -43.562 -27.594 1 97.81 24 VAL B CA 1
ATOM 6014 C C . VAL B 1 24 ? -12.086 -44.125 -29 1 97.81 24 VAL B C 1
ATOM 6016 O O . VAL B 1 24 ? -12.133 -45.344 -29.203 1 97.81 24 VAL B O 1
ATOM 6019 N N . ILE B 1 25 ? -11.938 -43.25 -29.984 1 97.75 25 ILE B N 1
ATOM 6020 C CA . ILE B 1 25 ? -11.789 -43.625 -31.375 1 97.75 25 ILE B CA 1
ATOM 6021 C C . ILE B 1 25 ? -10.383 -43.312 -31.859 1 97.75 25 ILE B C 1
ATOM 6023 O O . ILE B 1 25 ? -9.969 -42.156 -31.859 1 97.75 25 ILE B O 1
ATOM 6027 N N . GLU B 1 26 ? -9.633 -44.281 -32.25 1 96.31 26 GLU B N 1
ATOM 6028 C CA . GLU B 1 26 ? -8.297 -44.062 -32.812 1 96.31 26 GLU B CA 1
ATOM 6029 C C . GLU B 1 26 ? -8.211 -44.625 -34.25 1 96.31 26 GLU B C 1
ATOM 6031 O O . GLU B 1 26 ? -8.609 -45.75 -34.5 1 96.31 26 GLU B O 1
ATOM 6036 N N . GLY B 1 27 ? -7.746 -43.906 -35.188 1 94.62 27 GLY B N 1
ATOM 6037 C CA . GLY B 1 27 ? -7.66 -44.219 -36.594 1 94.62 27 GLY B CA 1
ATOM 6038 C C . GLY B 1 27 ? -8.539 -43.375 -37.5 1 94.62 27 GLY B C 1
ATOM 6039 O O . GLY B 1 27 ? -8.625 -42.156 -37.281 1 94.62 27 GLY B O 1
ATOM 6040 N N . ASP B 1 28 ? -9.078 -44.062 -38.531 1 93.62 28 ASP B N 1
ATOM 6041 C CA . ASP B 1 28 ? -10.086 -43.344 -39.312 1 93.62 28 ASP B CA 1
ATOM 6042 C C . ASP B 1 28 ? -11.344 -43.094 -38.469 1 93.62 28 ASP B C 1
ATOM 6044 O O . ASP B 1 28 ? -12.148 -44 -38.281 1 93.62 28 ASP B O 1
ATOM 6048 N N . TYR B 1 29 ? -11.523 -41.844 -38.094 1 94.5 29 TYR B N 1
ATOM 6049 C CA . TYR B 1 29 ? -12.469 -41.562 -37 1 94.5 29 TYR B CA 1
ATOM 6050 C C . TYR B 1 29 ? -13.789 -41.031 -37.562 1 94.5 29 TYR B C 1
ATOM 6052 O O . TYR B 1 29 ? -14.797 -41 -36.875 1 94.5 29 TYR B O 1
ATOM 6060 N N . ARG B 1 30 ? -13.977 -40.625 -38.75 1 93.75 30 ARG B N 1
ATOM 6061 C CA . ARG B 1 30 ? -15.141 -39.906 -39.25 1 93.75 30 ARG B CA 1
ATOM 6062 C C . ARG B 1 30 ? -16.391 -40.75 -39.156 1 93.75 30 ARG B C 1
ATOM 6064 O O . ARG B 1 30 ? -17.406 -40.344 -38.594 1 93.75 30 ARG B O 1
ATOM 6071 N N . GLU B 1 31 ? -16.328 -41.906 -39.688 1 93.75 31 GLU B N 1
ATOM 6072 C CA . GLU B 1 31 ? -17.5 -42.781 -39.719 1 93.75 31 GLU B CA 1
ATOM 6073 C C . GLU B 1 31 ? -17.906 -43.25 -38.344 1 93.75 31 GLU B C 1
ATOM 6075 O O . GLU B 1 31 ? -19.078 -43.125 -37.938 1 93.75 31 GLU B O 1
ATOM 6080 N N . PRO B 1 32 ? -16.969 -43.812 -37.625 1 95.25 32 PRO B N 1
ATOM 6081 C CA . PRO B 1 32 ? -17.375 -44.25 -36.281 1 95.25 32 PRO B CA 1
ATOM 6082 C C . PRO B 1 32 ? -17.859 -43.094 -35.406 1 95.25 32 PRO B C 1
ATOM 6084 O O . PRO B 1 32 ? -18.781 -43.25 -34.625 1 95.25 32 PRO B O 1
ATOM 6087 N N . LEU B 1 33 ? -17.25 -41.938 -35.5 1 96.44 33 LEU B N 1
ATOM 6088 C CA . LEU B 1 33 ? -17.672 -40.781 -34.719 1 96.44 33 LEU B CA 1
ATOM 6089 C C . LEU B 1 33 ? -19.141 -40.469 -35 1 96.44 33 LEU B C 1
ATOM 6091 O O . LEU B 1 33 ? -19.922 -40.25 -34.094 1 96.44 33 LEU B O 1
ATOM 6095 N N . LEU B 1 34 ? -19.516 -40.469 -36.25 1 95.44 34 LEU B N 1
ATOM 6096 C CA . LEU B 1 34 ? -20.891 -40.188 -36.656 1 95.44 34 LEU B CA 1
ATOM 6097 C C . LEU B 1 34 ? -21.844 -41.281 -36.156 1 95.44 34 LEU B C 1
ATOM 6099 O O . LEU B 1 34 ? -22.953 -40.969 -35.719 1 95.44 34 LEU B O 1
ATOM 6103 N N . GLU B 1 35 ? -21.391 -42.406 -36.25 1 94.62 35 GLU B N 1
ATOM 6104 C CA . GLU B 1 35 ? -22.234 -43.531 -35.812 1 94.62 35 GLU B CA 1
ATOM 6105 C C . GLU B 1 35 ? -22.547 -43.438 -34.312 1 94.62 35 GLU B C 1
ATOM 6107 O O . GLU B 1 35 ? -23.688 -43.625 -33.906 1 94.62 35 GLU B O 1
ATOM 6112 N N . PHE B 1 36 ? -21.531 -43.25 -33.531 1 96.25 36 PHE B N 1
ATOM 6113 C CA . PHE B 1 36 ? -21.734 -43.156 -32.094 1 96.25 36 PHE B CA 1
ATOM 6114 C C . PHE B 1 36 ? -22.625 -41.969 -31.766 1 96.25 36 PHE B C 1
ATOM 6116 O O . PHE B 1 36 ? -23.469 -42.062 -30.875 1 96.25 36 PHE B O 1
ATOM 6123 N N . ILE B 1 37 ? -22.438 -40.844 -32.438 1 96.56 37 ILE B N 1
ATOM 6124 C CA . ILE B 1 37 ? -23.266 -39.656 -32.219 1 96.56 37 ILE B CA 1
ATOM 6125 C C . ILE B 1 37 ? -24.719 -39.969 -32.562 1 96.56 37 ILE B C 1
ATOM 6127 O O . ILE B 1 37 ? -25.609 -39.656 -31.766 1 96.56 37 ILE B O 1
ATOM 6131 N N . HIS B 1 38 ? -24.906 -40.688 -33.656 1 95.06 38 HIS B N 1
ATOM 6132 C CA . HIS B 1 38 ? -26.266 -41.031 -34.062 1 95.06 38 HIS B CA 1
ATOM 6133 C C . HIS B 1 38 ? -26.938 -41.969 -33.062 1 95.06 38 HIS B C 1
ATOM 6135 O O . HIS B 1 38 ? -28.109 -41.812 -32.781 1 95.06 38 HIS B O 1
ATOM 6141 N N . GLU B 1 39 ? -26.203 -42.938 -32.688 1 95.31 39 GLU B N 1
ATOM 6142 C CA . GLU B 1 39 ? -26.75 -43.844 -31.688 1 95.31 39 GLU B CA 1
ATOM 6143 C C . GLU B 1 39 ? -27.125 -43.125 -30.391 1 95.31 39 GLU B C 1
ATOM 6145 O O . GLU B 1 39 ? -28.125 -43.469 -29.766 1 95.31 39 GLU B O 1
ATOM 6150 N N . TYR B 1 40 ? -26.312 -42.188 -29.984 1 96.38 40 TYR B N 1
ATOM 6151 C CA . TYR B 1 40 ? -26.594 -41.438 -28.766 1 96.38 40 TYR B CA 1
ATOM 6152 C C . TYR B 1 40 ? -27.812 -40.531 -28.953 1 96.38 40 TYR B C 1
ATOM 6154 O O . TYR B 1 40 ? -28.594 -40.344 -28.016 1 96.38 40 TYR B O 1
ATOM 6162 N N . LEU B 1 41 ? -28.016 -39.969 -30.172 1 95.69 41 LEU B N 1
ATOM 6163 C CA . LEU B 1 41 ? -29.141 -39.094 -30.469 1 95.69 41 LEU B CA 1
ATOM 6164 C C . LEU B 1 41 ? -30.469 -39.844 -30.344 1 95.69 41 LEU B C 1
ATOM 6166 O O . LEU B 1 41 ? -31.516 -39.219 -30.125 1 95.69 41 LEU B O 1
ATOM 6170 N N . LYS B 1 42 ? -30.406 -41.156 -30.453 1 94.69 42 LYS B N 1
ATOM 6171 C CA . LYS B 1 42 ? -31.594 -41.969 -30.266 1 94.69 42 LYS B CA 1
ATOM 6172 C C . LYS B 1 42 ? -31.984 -42.062 -28.797 1 94.69 42 LYS B C 1
ATOM 6174 O O . LYS B 1 42 ? -33.156 -42.344 -28.469 1 94.69 42 LYS B O 1
ATOM 6179 N N . VAL B 1 43 ? -31.078 -41.906 -28.016 1 94.75 43 VAL B N 1
ATOM 6180 C CA . VAL B 1 43 ? -31.297 -41.938 -26.562 1 94.75 43 VAL B CA 1
ATOM 6181 C C . VAL B 1 43 ? -31.578 -40.562 -26.031 1 94.75 43 VAL B C 1
ATOM 6183 O O . VAL B 1 43 ? -32.469 -40.344 -25.203 1 94.75 43 VAL B O 1
ATOM 6186 N N . GLU B 1 44 ? -30.781 -39.531 -26.422 1 93.88 44 GLU B N 1
ATOM 6187 C CA . GLU B 1 44 ? -30.922 -38.125 -26.078 1 93.88 44 GLU B CA 1
ATOM 6188 C C . GLU B 1 44 ? -31.062 -37.281 -27.344 1 93.88 44 GLU B C 1
ATOM 6190 O O . GLU B 1 44 ? -30.078 -37 -28.016 1 93.88 44 GLU B O 1
ATOM 6195 N N . ARG B 1 45 ? -32.188 -36.75 -27.578 1 92.38 45 ARG B N 1
ATOM 6196 C CA . ARG B 1 45 ? -32.531 -36.156 -28.859 1 92.38 45 ARG B CA 1
ATOM 6197 C C . ARG B 1 45 ? -31.812 -34.812 -29.047 1 92.38 45 ARG B C 1
ATOM 6199 O O . ARG B 1 45 ? -31.359 -34.5 -30.141 1 92.38 45 ARG B O 1
ATOM 6206 N N . ASN B 1 46 ? -31.781 -34.031 -28 1 93.38 46 ASN B N 1
ATOM 6207 C CA . ASN B 1 46 ? -31.141 -32.719 -28.094 1 93.38 46 ASN B CA 1
ATOM 6208 C C . ASN B 1 46 ? -30.109 -32.531 -26.984 1 93.38 46 ASN B C 1
ATOM 6210 O O . ASN B 1 46 ? -30.281 -31.672 -26.125 1 93.38 46 ASN B O 1
ATOM 6214 N N . PRO B 1 47 ? -28.984 -33.219 -27.172 1 96 47 PRO B N 1
ATOM 6215 C CA . PRO B 1 47 ? -27.984 -33.125 -26.109 1 96 47 PRO B CA 1
ATOM 6216 C C . PRO B 1 47 ? -27.219 -31.797 -26.156 1 96 47 PRO B C 1
ATOM 6218 O O . PRO B 1 47 ? -26.859 -31.328 -27.234 1 96 47 PRO B O 1
ATOM 6221 N N . SER B 1 48 ? -27 -31.156 -24.969 1 96.19 48 SER B N 1
ATOM 6222 C CA . SER B 1 48 ? -26.031 -30.078 -24.859 1 96.19 48 SER B CA 1
ATOM 6223 C C . SER B 1 48 ? -24.609 -30.609 -25.078 1 96.19 48 SER B C 1
ATOM 6225 O O . SER B 1 48 ? -24.188 -31.562 -24.422 1 96.19 48 SER B O 1
ATOM 6227 N N . THR B 1 49 ? -23.859 -30.031 -26 1 97.06 49 THR B N 1
ATOM 6228 C CA . THR B 1 49 ? -22.594 -30.609 -26.406 1 97.06 49 THR B CA 1
ATOM 6229 C C . THR B 1 49 ? -21.453 -29.625 -26.203 1 97.06 49 THR B C 1
ATOM 6231 O O . THR B 1 49 ? -21.531 -28.469 -26.625 1 97.06 49 THR B O 1
ATOM 6234 N N . GLY B 1 50 ? -20.391 -30.109 -25.453 1 96.88 50 GLY B N 1
ATOM 6235 C CA . GLY B 1 50 ? -19.125 -29.391 -25.422 1 96.88 50 GLY B CA 1
ATOM 6236 C C . GLY B 1 50 ? -18.109 -29.953 -26.406 1 96.88 50 GLY B C 1
ATOM 6237 O O . GLY B 1 50 ? -17.828 -31.156 -26.406 1 96.88 50 GLY B O 1
ATOM 6238 N N . TYR B 1 51 ? -17.578 -29.141 -27.312 1 97.88 51 TYR B N 1
ATOM 6239 C CA . TYR B 1 51 ? -16.547 -29.547 -28.266 1 97.88 51 TYR B CA 1
ATOM 6240 C C . TYR B 1 51 ? -15.203 -28.922 -27.922 1 97.88 51 TYR B C 1
ATOM 6242 O O . TYR B 1 51 ? -15.039 -27.703 -28 1 97.88 51 TYR B O 1
ATOM 6250 N N . TYR B 1 52 ? -14.258 -29.781 -27.531 1 97.44 52 TYR B N 1
ATOM 6251 C CA . TYR B 1 52 ? -12.953 -29.312 -27.078 1 97.44 52 TYR B CA 1
ATOM 6252 C C . TYR B 1 52 ? -11.906 -29.438 -28.188 1 97.44 52 TYR B C 1
ATOM 6254 O O . TYR B 1 52 ? -11.742 -30.5 -28.781 1 97.44 52 TYR B O 1
ATOM 6262 N N . PHE B 1 53 ? -11.195 -28.359 -28.453 1 97 53 PHE B N 1
ATOM 6263 C CA . PHE B 1 53 ? -10.234 -28.359 -29.547 1 97 53 PHE B CA 1
ATOM 6264 C C . PHE B 1 53 ? -9.305 -27.156 -29.469 1 97 53 PHE B C 1
ATOM 6266 O O . PHE B 1 53 ? -9.422 -26.344 -28.547 1 97 53 PHE B O 1
ATOM 6273 N N . HIS B 1 54 ? -8.273 -27.172 -30.312 1 96.38 54 HIS B N 1
ATOM 6274 C CA . HIS B 1 54 ? -7.477 -25.969 -30.516 1 96.38 54 HIS B CA 1
ATOM 6275 C C . HIS B 1 54 ? -7.965 -25.188 -31.734 1 96.38 54 HIS B C 1
ATOM 6277 O O . HIS B 1 54 ? -7.691 -25.578 -32.875 1 96.38 54 HIS B O 1
ATOM 6283 N N . PRO B 1 55 ? -8.555 -23.969 -31.531 1 94.62 55 PRO B N 1
ATOM 6284 C CA . PRO B 1 55 ? -9.156 -23.25 -32.656 1 94.62 55 PRO B CA 1
ATOM 6285 C C . PRO B 1 55 ? -8.133 -22.812 -33.688 1 94.62 55 PRO B C 1
ATOM 6287 O O . PRO B 1 55 ? -8.469 -22.641 -34.875 1 94.62 55 PRO B O 1
ATOM 6290 N N . TRP B 1 56 ? -6.941 -22.625 -33.344 1 92.69 56 TRP B N 1
ATOM 6291 C CA . TRP B 1 56 ? -5.926 -22.078 -34.25 1 92.69 56 TRP B CA 1
ATOM 6292 C C . TRP B 1 56 ? -5.27 -23.188 -35.062 1 92.69 56 TRP B C 1
ATOM 6294 O O . TRP B 1 56 ? -4.555 -22.922 -36.031 1 92.69 56 TRP B O 1
ATOM 6304 N N . ALA B 1 57 ? -5.465 -24.5 -34.656 1 94 57 ALA B N 1
ATOM 6305 C CA . ALA B 1 57 ? -4.832 -25.609 -35.344 1 94 57 ALA B CA 1
ATOM 6306 C C . ALA B 1 57 ? -5.426 -25.797 -36.75 1 94 57 ALA B C 1
ATOM 6308 O O . ALA B 1 57 ? -6.637 -25.641 -36.938 1 94 57 ALA B O 1
ATOM 6309 N N . GLN B 1 58 ? -4.605 -26.172 -37.719 1 92.56 58 GLN B N 1
ATOM 6310 C CA . GLN B 1 58 ? -5.043 -26.328 -39.125 1 92.56 58 GLN B CA 1
ATOM 6311 C C . GLN B 1 58 ? -6.109 -27.422 -39.219 1 92.56 58 GLN B C 1
ATOM 6313 O O . GLN B 1 58 ? -5.922 -28.531 -38.75 1 92.56 58 GLN B O 1
ATOM 6318 N N . GLY B 1 59 ? -7.242 -27.125 -39.812 1 94.06 59 GLY B N 1
ATOM 6319 C CA . GLY B 1 59 ? -8.297 -28.094 -40.062 1 94.06 59 GLY B CA 1
ATOM 6320 C C . GLY B 1 59 ? -9.266 -28.25 -38.906 1 94.06 59 GLY B C 1
ATOM 6321 O O . GLY B 1 59 ? -10.297 -28.906 -39.062 1 94.06 59 GLY B O 1
ATOM 6322 N N . SER B 1 60 ? -8.891 -27.719 -37.812 1 95.5 60 SER B N 1
ATOM 6323 C CA . SER B 1 60 ? -9.695 -27.922 -36.594 1 95.5 60 SER B CA 1
ATOM 6324 C C . SER B 1 60 ? -11.07 -27.281 -36.75 1 95.5 60 SER B C 1
ATOM 6326 O O . SER B 1 60 ? -12.07 -27.844 -36.312 1 95.5 60 SER B O 1
ATOM 6328 N N . LYS B 1 61 ? -11.195 -26.141 -37.344 1 95.56 61 LYS B N 1
ATOM 6329 C CA . LYS B 1 61 ? -12.469 -25.453 -37.531 1 95.56 61 LYS B CA 1
ATOM 6330 C C . LYS B 1 61 ? -13.375 -26.203 -38.5 1 95.56 61 LYS B C 1
ATOM 6332 O O . LYS B 1 61 ? -14.602 -26.219 -38.312 1 95.56 61 LYS B O 1
ATOM 6337 N N . GLU B 1 62 ? -12.805 -26.781 -39.469 1 95.94 62 GLU B N 1
ATOM 6338 C CA . GLU B 1 62 ? -13.57 -27.609 -40.406 1 95.94 62 GLU B CA 1
ATOM 6339 C C . GLU B 1 62 ? -14.195 -28.797 -39.688 1 95.94 62 GLU B C 1
ATOM 6341 O O . GLU B 1 62 ? -15.336 -29.172 -39.969 1 95.94 62 GLU B O 1
ATOM 6346 N N . ARG B 1 63 ? -13.406 -29.438 -38.844 1 96.31 63 ARG B N 1
ATOM 6347 C CA . ARG B 1 63 ? -13.93 -30.562 -38.062 1 96.31 63 ARG B CA 1
ATOM 6348 C C . ARG B 1 63 ? -15.078 -30.125 -37.156 1 96.31 63 ARG B C 1
ATOM 6350 O O . ARG B 1 63 ? -16.094 -30.812 -37.062 1 96.31 63 ARG B O 1
ATOM 6357 N N . LEU B 1 64 ? -14.906 -28.984 -36.469 1 96.19 64 LEU B N 1
ATOM 6358 C CA . LEU B 1 64 ? -15.969 -28.438 -35.656 1 96.19 64 LEU B CA 1
ATOM 6359 C C . LEU B 1 64 ? -17.234 -28.188 -36.5 1 96.19 64 LEU B C 1
ATOM 6361 O O . LEU B 1 64 ? -18.344 -28.531 -36.062 1 96.19 64 LEU B O 1
ATOM 6365 N N . ASN B 1 65 ? -17.062 -27.578 -37.719 1 95.56 65 ASN B N 1
ATOM 6366 C CA . ASN B 1 65 ? -18.203 -27.297 -38.562 1 95.56 65 ASN B CA 1
ATOM 6367 C C . ASN B 1 65 ? -18.906 -28.578 -39 1 95.56 65 ASN B C 1
ATOM 6369 O O . ASN B 1 65 ? -20.141 -28.609 -39.125 1 95.56 65 ASN B O 1
ATOM 6373 N N . TRP B 1 66 ? -18.125 -29.562 -39.219 1 95.62 66 TRP B N 1
ATOM 6374 C CA . TRP B 1 66 ? -18.688 -30.875 -39.531 1 95.62 66 TRP B CA 1
ATOM 6375 C C . TRP B 1 66 ? -19.547 -31.391 -38.406 1 95.62 66 TRP B C 1
ATOM 6377 O O . TRP B 1 66 ? -20.656 -31.891 -38.625 1 95.62 66 TRP B O 1
ATOM 6387 N N . ILE B 1 67 ? -19.125 -31.312 -37.219 1 95.31 67 ILE B N 1
ATOM 6388 C CA . ILE B 1 67 ? -19.859 -31.75 -36.031 1 95.31 67 ILE B CA 1
ATOM 6389 C C . ILE B 1 67 ? -21.125 -30.922 -35.875 1 95.31 67 ILE B C 1
ATOM 6391 O O . ILE B 1 67 ? -22.188 -31.438 -35.531 1 95.31 67 ILE B O 1
ATOM 6395 N N . ARG B 1 68 ? -21 -29.609 -36.094 1 94.38 68 ARG B N 1
ATOM 6396 C CA . ARG B 1 68 ? -22.141 -28.688 -35.969 1 94.38 68 ARG B CA 1
ATOM 6397 C C . ARG B 1 68 ? -23.219 -29.031 -37 1 94.38 68 ARG B C 1
ATOM 6399 O O . ARG B 1 68 ? -24.391 -28.703 -36.781 1 94.38 68 ARG B O 1
ATOM 6406 N N . SER B 1 69 ? -22.859 -29.625 -38.094 1 93.94 69 SER B N 1
ATOM 6407 C CA . SER B 1 69 ? -23.844 -30.016 -39.094 1 93.94 69 SER B CA 1
ATOM 6408 C C . SER B 1 69 ? -24.688 -31.188 -38.625 1 93.94 69 SER B C 1
ATOM 6410 O O . SER B 1 69 ? -25.797 -31.391 -39.125 1 93.94 69 SER B O 1
ATOM 6412 N N . VAL B 1 70 ? -24.203 -31.906 -37.656 1 92.5 70 VAL B N 1
ATOM 6413 C CA . VAL B 1 70 ? -24.891 -33.094 -37.156 1 92.5 70 VAL B CA 1
ATOM 6414 C C . VAL B 1 70 ? -25.578 -32.812 -35.844 1 92.5 70 VAL B C 1
ATOM 6416 O O . VAL B 1 70 ? -26.594 -33.406 -35.5 1 92.5 70 VAL B O 1
ATOM 6419 N N . LEU B 1 71 ? -25 -31.922 -35.094 1 93.94 71 LEU B N 1
ATOM 6420 C CA . LEU B 1 71 ? -25.5 -31.578 -33.75 1 93.94 71 LEU B CA 1
ATOM 6421 C C . LEU B 1 71 ? -26 -30.141 -33.719 1 93.94 71 LEU B C 1
ATOM 6423 O O . LEU B 1 71 ? -25.375 -29.25 -34.281 1 93.94 71 LEU B O 1
ATOM 6427 N N . THR B 1 72 ? -27.062 -29.812 -33 1 88.81 72 THR B N 1
ATOM 6428 C CA . THR B 1 72 ? -27.719 -28.5 -33 1 88.81 72 THR B CA 1
ATOM 6429 C C . THR B 1 72 ? -27.125 -27.594 -31.922 1 88.81 72 THR B C 1
ATOM 6431 O O . THR B 1 72 ? -26.984 -26.391 -32.125 1 88.81 72 THR B O 1
ATOM 6434 N N . THR B 1 73 ? -26.812 -28.062 -30.766 1 92.75 73 THR B N 1
ATOM 6435 C CA . THR B 1 73 ? -26.359 -27.266 -29.625 1 92.75 73 THR B CA 1
ATOM 6436 C C . THR B 1 73 ? -24.922 -27.594 -29.266 1 92.75 73 THR B C 1
ATOM 6438 O O . THR B 1 73 ? -24.672 -28.484 -28.453 1 92.75 73 THR B O 1
ATOM 6441 N N . VAL B 1 74 ? -23.953 -26.875 -29.922 1 95.62 74 VAL B N 1
ATOM 6442 C CA . VAL B 1 74 ? -22.547 -27.156 -29.703 1 95.62 74 VAL B CA 1
ATOM 6443 C C . VAL B 1 74 ? -21.844 -25.922 -29.156 1 95.62 74 VAL B C 1
ATOM 6445 O O . VAL B 1 74 ? -21.891 -24.844 -29.75 1 95.62 74 VAL B O 1
ATOM 6448 N N . THR B 1 75 ? -21.281 -26.062 -28 1 95.75 75 THR B N 1
ATOM 6449 C CA . THR B 1 75 ? -20.422 -25.031 -27.422 1 95.75 75 THR B CA 1
ATOM 6450 C C . THR B 1 75 ? -18.953 -25.297 -27.75 1 95.75 75 THR B C 1
ATOM 6452 O O . THR B 1 75 ? -18.406 -26.344 -27.391 1 95.75 75 THR B O 1
ATOM 6455 N N . ASP B 1 76 ? -18.328 -24.484 -28.484 1 95.38 76 ASP B N 1
ATOM 6456 C CA . ASP B 1 76 ? -16.906 -24.672 -28.797 1 95.38 76 ASP B CA 1
ATOM 6457 C C . ASP B 1 76 ? -16.016 -24.219 -27.641 1 95.38 76 ASP B C 1
ATOM 6459 O O . ASP B 1 76 ? -16.172 -23.109 -27.141 1 95.38 76 ASP B O 1
ATOM 6463 N N . ILE B 1 77 ? -15.172 -25.031 -27.219 1 96.19 77 ILE B N 1
ATOM 6464 C CA . ILE B 1 77 ? -14.328 -24.781 -26.047 1 96.19 77 ILE B CA 1
ATOM 6465 C C . ILE B 1 77 ? -12.859 -24.922 -26.438 1 96.19 77 ILE B C 1
ATOM 6467 O O . ILE B 1 77 ? -12.406 -26.016 -26.797 1 96.19 77 ILE B O 1
ATOM 6471 N N . ASP B 1 78 ? -12.133 -23.828 -26.344 1 95.56 78 ASP B N 1
ATOM 6472 C CA . ASP B 1 78 ? -10.688 -23.859 -26.516 1 95.56 78 ASP B CA 1
ATOM 6473 C C . ASP B 1 78 ? -10.016 -24.562 -25.328 1 95.56 78 ASP B C 1
ATOM 6475 O O . ASP B 1 78 ? -10.289 -24.234 -24.172 1 95.56 78 ASP B O 1
ATOM 6479 N N . TYR B 1 79 ? -9.117 -25.484 -25.656 1 93.62 79 TYR B N 1
ATOM 6480 C CA . TYR B 1 79 ? -8.414 -26.188 -24.594 1 93.62 79 TYR B CA 1
ATOM 6481 C C . TYR B 1 79 ? -7.789 -25.203 -23.609 1 93.62 79 TYR B C 1
ATOM 6483 O O . TYR B 1 79 ? -7.844 -25.406 -22.406 1 93.62 79 TYR B O 1
ATOM 6491 N N . SER B 1 80 ? -7.27 -24.078 -24.062 1 87.44 80 SER B N 1
ATOM 6492 C CA . SER B 1 80 ? -6.559 -23.094 -23.25 1 87.44 80 SER B CA 1
ATOM 6493 C C . SER B 1 80 ? -7.5 -22.391 -22.281 1 87.44 80 SER B C 1
ATOM 6495 O O . SER B 1 80 ? -7.078 -21.922 -21.219 1 87.44 80 SER B O 1
ATOM 6497 N N . SER B 1 81 ? -8.797 -22.359 -22.609 1 86.44 81 SER B N 1
ATOM 6498 C CA . SER B 1 81 ? -9.781 -21.688 -21.766 1 86.44 81 SER B CA 1
ATOM 6499 C C . SER B 1 81 ? -10.742 -22.672 -21.141 1 86.44 81 SER B C 1
ATOM 6501 O O . SER B 1 81 ? -11.797 -22.297 -20.641 1 86.44 81 SER B O 1
ATOM 6503 N N . SER B 1 82 ? -10.359 -23.906 -21.172 1 88.12 82 SER B N 1
ATOM 6504 C CA . SER B 1 82 ? -11.273 -24.953 -20.75 1 88.12 82 SER B CA 1
ATOM 6505 C C . SER B 1 82 ? -11.609 -24.812 -19.266 1 88.12 82 SER B C 1
ATOM 6507 O O . SER B 1 82 ? -12.641 -25.312 -18.812 1 88.12 82 SER B O 1
ATOM 6509 N N . GLU B 1 83 ? -10.781 -24.172 -18.5 1 79.44 83 GLU B N 1
ATOM 6510 C CA . GLU B 1 83 ? -11.023 -23.969 -17.078 1 79.44 83 GLU B CA 1
ATOM 6511 C C . GLU B 1 83 ? -12.305 -23.172 -16.844 1 79.44 83 GLU B C 1
ATOM 6513 O O . GLU B 1 83 ? -12.961 -23.344 -15.812 1 79.44 83 GLU B O 1
ATOM 6518 N N . ARG B 1 84 ? -12.734 -22.422 -17.797 1 82.69 84 ARG B N 1
ATOM 6519 C CA . ARG B 1 84 ? -13.922 -21.578 -17.703 1 82.69 84 ARG B CA 1
ATOM 6520 C C . ARG B 1 84 ? -15.188 -22.438 -17.688 1 82.69 84 ARG B C 1
ATOM 6522 O O . ARG B 1 84 ? -16.25 -21.984 -17.25 1 82.69 84 ARG B O 1
ATOM 6529 N N . TYR B 1 85 ? -14.953 -23.672 -18.031 1 85.31 85 TYR B N 1
ATOM 6530 C CA . TYR B 1 85 ? -16.141 -24.5 -18.25 1 85.31 85 TYR B CA 1
ATOM 6531 C C . TYR B 1 85 ? -16.219 -25.625 -17.219 1 85.31 85 TYR B C 1
ATOM 6533 O O . TYR B 1 85 ? -17.016 -26.547 -17.375 1 85.31 85 TYR B O 1
ATOM 6541 N N . LEU B 1 86 ? -15.422 -25.562 -16.234 1 75.88 86 LEU B N 1
ATOM 6542 C CA . LEU B 1 86 ? -15.391 -26.625 -15.234 1 75.88 86 LEU B CA 1
ATOM 6543 C C . LEU B 1 86 ? -16.719 -26.688 -14.477 1 75.88 86 LEU B C 1
ATOM 6545 O O . LEU B 1 86 ? -17.109 -27.766 -14.023 1 75.88 86 LEU B O 1
ATOM 6549 N N . GLY B 1 87 ? -17.406 -25.672 -14.398 1 74.88 87 GLY B N 1
ATOM 6550 C CA . GLY B 1 87 ? -18.688 -25.656 -13.719 1 74.88 87 GLY B CA 1
ATOM 6551 C C . GLY B 1 87 ? -19.844 -26.016 -14.617 1 74.88 87 GLY B C 1
ATOM 6552 O O . GLY B 1 87 ? -20.953 -26.266 -14.141 1 74.88 87 GLY B O 1
ATOM 6553 N N . SER B 1 88 ? -19.531 -26.203 -15.891 1 82 88 SER B N 1
ATOM 6554 C CA . SER B 1 88 ? -20.578 -26.516 -16.859 1 82 88 SER B CA 1
ATOM 6555 C C . SER B 1 88 ? -20.859 -28.016 -16.891 1 82 88 SER B C 1
ATOM 6557 O O . SER B 1 88 ? -19.984 -28.828 -16.547 1 82 88 SER B O 1
ATOM 6559 N N . THR B 1 89 ? -22.062 -28.344 -17.203 1 89.88 89 THR B N 1
ATOM 6560 C CA . THR B 1 89 ? -22.453 -29.734 -17.375 1 89.88 89 THR B CA 1
ATOM 6561 C C . THR B 1 89 ? -23 -29.984 -18.781 1 89.88 89 THR B C 1
ATOM 6563 O O . THR B 1 89 ? -23.875 -29.266 -19.25 1 89.88 89 THR B O 1
ATOM 6566 N N . PHE B 1 90 ? -22.469 -30.969 -19.406 1 95.75 90 PHE B N 1
ATOM 6567 C CA . PHE B 1 90 ? -22.875 -31.312 -20.766 1 95.75 90 PHE B CA 1
ATOM 6568 C C . PHE B 1 90 ? -23.453 -32.719 -20.812 1 95.75 90 PHE B C 1
ATOM 6570 O O . PHE B 1 90 ? -23.172 -33.531 -19.938 1 95.75 90 PHE B O 1
ATOM 6577 N N . ASP B 1 91 ? -24.312 -32.938 -21.812 1 97.06 91 ASP B N 1
ATOM 6578 C CA . ASP B 1 91 ? -24.766 -34.281 -22.125 1 97.06 91 ASP B CA 1
ATOM 6579 C C . ASP B 1 91 ? -23.719 -35.062 -22.938 1 97.06 91 ASP B C 1
ATOM 6581 O O . ASP B 1 91 ? -23.562 -36.25 -22.797 1 97.06 91 ASP B O 1
ATOM 6585 N N . LEU B 1 92 ? -23.094 -34.312 -23.766 1 97.5 92 LEU B N 1
ATOM 6586 C CA . LEU B 1 92 ? -22.109 -34.844 -24.719 1 97.5 92 LEU B CA 1
ATOM 6587 C C . LEU B 1 92 ? -20.859 -33.969 -24.766 1 97.5 92 LEU B C 1
ATOM 6589 O O . LEU B 1 92 ? -20.969 -32.75 -24.891 1 97.5 92 LEU B O 1
ATOM 6593 N N . SER B 1 93 ? -19.734 -34.625 -24.5 1 97.44 93 SER B N 1
ATOM 6594 C CA . SER B 1 93 ? -18.469 -33.938 -24.719 1 97.44 93 SER B CA 1
ATOM 6595 C C . SER B 1 93 ? -17.641 -34.625 -25.797 1 97.44 93 SER B C 1
ATOM 6597 O O . SER B 1 93 ? -17.406 -35.812 -25.75 1 97.44 93 SER B O 1
ATOM 6599 N N . ILE B 1 94 ? -17.266 -33.875 -26.781 1 98.19 94 ILE B N 1
ATOM 6600 C CA . ILE B 1 94 ? -16.406 -34.375 -27.859 1 98.19 94 ILE B CA 1
ATOM 6601 C C . ILE B 1 94 ? -15.016 -33.75 -27.75 1 98.19 94 ILE B C 1
ATOM 6603 O O . ILE B 1 94 ? -14.859 -32.531 -27.844 1 98.19 94 ILE B O 1
ATOM 6607 N N . ILE B 1 95 ? -14.078 -34.625 -27.562 1 98.12 95 ILE B N 1
ATOM 6608 C CA . ILE B 1 95 ? -12.688 -34.219 -27.391 1 98.12 95 ILE B CA 1
ATOM 6609 C C . ILE B 1 95 ? -11.906 -34.469 -28.672 1 98.12 95 ILE B C 1
ATOM 6611 O O . ILE B 1 95 ? -11.547 -35.594 -28.969 1 98.12 95 ILE B O 1
ATOM 6615 N N . ASP B 1 96 ? -11.641 -33.406 -29.359 1 97.94 96 ASP B N 1
ATOM 6616 C CA . ASP B 1 96 ? -10.836 -33.469 -30.578 1 97.94 96 ASP B CA 1
ATOM 6617 C C . ASP B 1 96 ? -9.352 -33.594 -30.234 1 97.94 96 ASP B C 1
ATOM 6619 O O . ASP B 1 96 ? -8.688 -32.594 -29.938 1 97.94 96 ASP B O 1
ATOM 6623 N N . ALA B 1 97 ? -8.859 -34.812 -30.359 1 97.5 97 ALA B N 1
ATOM 6624 C CA . ALA B 1 97 ? -7.461 -35.062 -30.016 1 97.5 97 ALA B CA 1
ATOM 6625 C C . ALA B 1 97 ? -6.633 -35.312 -31.281 1 97.5 97 ALA B C 1
ATOM 6627 O O . ALA B 1 97 ? -5.641 -36.031 -31.25 1 97.5 97 ALA B O 1
ATOM 6628 N N . VAL B 1 98 ? -7.027 -34.719 -32.375 1 96.94 98 VAL B N 1
ATOM 6629 C CA . VAL B 1 98 ? -6.32 -34.906 -33.625 1 96.94 98 VAL B CA 1
ATOM 6630 C C . VAL B 1 98 ? -5.023 -34.094 -33.594 1 96.94 98 VAL B C 1
ATOM 6632 O O . VAL B 1 98 ? -3.967 -34.594 -34 1 96.94 98 VAL B O 1
ATOM 6635 N N . ASP B 1 99 ? -5.117 -32.906 -33.125 1 96.19 99 ASP B N 1
ATOM 6636 C CA . ASP B 1 99 ? -3.967 -32.031 -33.125 1 96.19 99 ASP B CA 1
ATOM 6637 C C . ASP B 1 99 ? -3.176 -32.125 -31.828 1 96.19 99 ASP B C 1
ATOM 6639 O O . ASP B 1 99 ? -1.996 -31.75 -31.797 1 96.19 99 ASP B O 1
ATOM 6643 N N . ASP B 1 100 ? -3.828 -32.5 -30.812 1 95.56 100 ASP B N 1
ATOM 6644 C CA . ASP B 1 100 ? -3.197 -32.5 -29.5 1 95.56 100 ASP B CA 1
ATOM 6645 C C . ASP B 1 100 ? -3.846 -33.531 -28.578 1 95.56 100 ASP B C 1
ATOM 6647 O O . ASP B 1 100 ? -5.035 -33.844 -28.719 1 95.56 100 ASP B O 1
ATOM 6651 N N . PHE B 1 101 ? -3.021 -34.125 -27.781 1 95.69 101 PHE B N 1
ATOM 6652 C CA . PHE B 1 101 ? -3.508 -34.969 -26.688 1 95.69 101 PHE B CA 1
ATOM 6653 C C . PHE B 1 101 ? -2.75 -34.656 -25.406 1 95.69 101 PHE B C 1
ATOM 6655 O O . PHE B 1 101 ? -1.638 -35.156 -25.203 1 95.69 101 PHE B O 1
ATOM 6662 N N . ARG B 1 102 ? -3.344 -33.938 -24.609 1 94.19 102 ARG B N 1
ATOM 6663 C CA . ARG B 1 102 ? -2.832 -33.625 -23.281 1 94.19 102 ARG B CA 1
ATOM 6664 C C . ARG B 1 102 ? -3.74 -34.188 -22.188 1 94.19 102 ARG B C 1
ATOM 6666 O O . ARG B 1 102 ? -4.922 -33.844 -22.125 1 94.19 102 ARG B O 1
ATOM 6673 N N . PRO B 1 103 ? -3.221 -35 -21.375 1 93.19 103 PRO B N 1
ATOM 6674 C CA . PRO B 1 103 ? -4.051 -35.688 -20.375 1 93.19 103 PRO B CA 1
ATOM 6675 C C . PRO B 1 103 ? -4.879 -34.75 -19.531 1 93.19 103 PRO B C 1
ATOM 6677 O O . PRO B 1 103 ? -6.047 -35 -19.25 1 93.19 103 PRO B O 1
ATOM 6680 N N . SER B 1 104 ? -4.363 -33.625 -19.141 1 90.62 104 SER B N 1
ATOM 6681 C CA . SER B 1 104 ? -5.09 -32.688 -18.312 1 90.62 104 SER B CA 1
ATOM 6682 C C . SER B 1 104 ? -6.297 -32.094 -19.062 1 90.62 104 SER B C 1
ATOM 6684 O O . SER B 1 104 ? -7.359 -31.906 -18.469 1 90.62 104 SER B O 1
ATOM 6686 N N . TYR B 1 105 ? -6.109 -31.828 -20.312 1 91.94 105 TYR B N 1
ATOM 6687 C CA . TYR B 1 105 ? -7.215 -31.328 -21.125 1 91.94 105 TYR B CA 1
ATOM 6688 C C . TYR B 1 105 ? -8.32 -32.375 -21.25 1 91.94 105 TYR B C 1
ATOM 6690 O O . TYR B 1 105 ? -9.5 -32.062 -21.094 1 91.94 105 TYR B O 1
ATOM 6698 N N . ALA B 1 106 ? -7.863 -33.531 -21.516 1 92 106 ALA B N 1
ATOM 6699 C CA . ALA B 1 106 ? -8.82 -34.625 -21.656 1 92 106 ALA B CA 1
ATOM 6700 C C . ALA B 1 106 ? -9.586 -34.875 -20.359 1 92 106 ALA B C 1
ATOM 6702 O O . ALA B 1 106 ? -10.812 -35.031 -20.359 1 92 106 ALA B O 1
ATOM 6703 N N . ALA B 1 107 ? -8.859 -34.875 -19.281 1 89.88 107 ALA B N 1
ATOM 6704 C CA . ALA B 1 107 ? -9.477 -35.094 -17.984 1 89.88 107 ALA B CA 1
ATOM 6705 C C . ALA B 1 107 ? -10.492 -34 -17.656 1 89.88 107 ALA B C 1
ATOM 6707 O O . ALA B 1 107 ? -11.578 -34.281 -17.141 1 89.88 107 ALA B O 1
ATOM 6708 N N . ARG B 1 108 ? -10.164 -32.781 -17.938 1 88 108 ARG B N 1
ATOM 6709 C CA . ARG B 1 108 ? -11.055 -31.672 -17.688 1 88 108 ARG B CA 1
ATOM 6710 C C . ARG B 1 108 ? -12.344 -31.797 -18.484 1 88 108 ARG B C 1
ATOM 6712 O O . ARG B 1 108 ? -13.438 -31.547 -17.969 1 88 108 ARG B O 1
ATOM 6719 N N . ALA B 1 109 ? -12.195 -32.125 -19.719 1 92.81 109 ALA B N 1
ATOM 6720 C CA . ALA B 1 109 ? -13.352 -32.281 -20.594 1 92.81 109 ALA B CA 1
ATOM 6721 C C . ALA B 1 109 ? -14.266 -33.406 -20.109 1 92.81 109 ALA B C 1
ATOM 6723 O O . ALA B 1 109 ? -15.492 -33.25 -20.094 1 92.81 109 ALA B O 1
ATOM 6724 N N . VAL B 1 110 ? -13.688 -34.469 -19.688 1 93 110 VAL B N 1
ATOM 6725 C CA . VAL B 1 110 ? -14.422 -35.625 -19.234 1 93 110 VAL B CA 1
ATOM 6726 C C . VAL B 1 110 ? -15.25 -35.281 -18 1 93 110 VAL B C 1
ATOM 6728 O O . VAL B 1 110 ? -16.375 -35.75 -17.844 1 93 110 VAL B O 1
ATOM 6731 N N . GLU B 1 111 ? -14.75 -34.406 -17.234 1 88.12 111 GLU B N 1
ATOM 6732 C CA . GLU B 1 111 ? -15.359 -34.094 -15.953 1 88.12 111 GLU B CA 1
ATOM 6733 C C . GLU B 1 111 ? -16.609 -33.219 -16.141 1 88.12 111 GLU B C 1
ATOM 6735 O O . GLU B 1 111 ? -17.406 -33.094 -15.219 1 88.12 111 GLU B O 1
ATOM 6740 N N . THR B 1 112 ? -16.844 -32.719 -17.312 1 91.38 112 THR B N 1
ATOM 6741 C CA . THR B 1 112 ? -17.953 -31.797 -17.531 1 91.38 112 THR B CA 1
ATOM 6742 C C . THR B 1 112 ? -19.188 -32.562 -17.969 1 91.38 112 THR B C 1
ATOM 6744 O O . THR B 1 112 ? -20.234 -31.938 -18.219 1 91.38 112 THR B O 1
ATOM 6747 N N . VAL B 1 113 ? -19.156 -33.812 -18.016 1 95.56 113 VAL B N 1
ATOM 6748 C CA . VAL B 1 113 ? -20.281 -34.594 -18.547 1 95.56 113 VAL B CA 1
ATOM 6749 C C . VAL B 1 113 ? -21.078 -35.188 -17.391 1 95.56 113 VAL B C 1
ATOM 6751 O O . VAL B 1 113 ? -20.516 -35.688 -16.406 1 95.56 113 VAL B O 1
ATOM 6754 N N . ARG B 1 114 ? -22.375 -35.219 -17.5 1 94.56 114 ARG B N 1
ATOM 6755 C CA . ARG B 1 114 ? -23.266 -35.75 -16.484 1 94.56 114 ARG B CA 1
ATOM 6756 C C . ARG B 1 114 ? -23.484 -37.25 -16.672 1 94.56 114 ARG B C 1
ATOM 6758 O O . ARG B 1 114 ? -23.141 -37.781 -17.719 1 94.56 114 ARG B O 1
ATOM 6765 N N . GLY B 1 115 ? -24.125 -37.844 -15.602 1 94.75 115 GLY B N 1
ATOM 6766 C CA . GLY B 1 115 ? -24.547 -39.219 -15.742 1 94.75 115 GLY B CA 1
ATOM 6767 C C . GLY B 1 115 ? -25.531 -39.438 -16.875 1 94.75 115 GLY B C 1
ATOM 6768 O O . GLY B 1 115 ? -26.422 -38.625 -17.109 1 94.75 115 GLY B O 1
ATOM 6769 N N . GLY B 1 116 ? -25.359 -40.531 -17.578 1 95.75 116 GLY B N 1
ATOM 6770 C CA . GLY B 1 116 ? -26.141 -40.812 -18.766 1 95.75 116 GLY B CA 1
ATOM 6771 C C . GLY B 1 116 ? -25.578 -40.156 -20.016 1 95.75 116 GLY B C 1
ATOM 6772 O O . GLY B 1 116 ? -26.078 -40.406 -21.125 1 95.75 116 GLY B O 1
ATOM 6773 N N . GLY B 1 117 ? -24.562 -39.438 -19.781 1 96.88 117 GLY B N 1
ATOM 6774 C CA . GLY B 1 117 ? -23.953 -38.688 -20.891 1 96.88 117 GLY B CA 1
ATOM 6775 C C . GLY B 1 117 ? -22.922 -39.5 -21.641 1 96.88 117 GLY B C 1
ATOM 6776 O O . GLY B 1 117 ? -22.656 -40.656 -21.297 1 96.88 117 GLY B O 1
ATOM 6777 N N . LEU B 1 118 ? -22.391 -38.875 -22.703 1 97.81 118 LEU B N 1
ATOM 6778 C CA . LEU B 1 118 ? -21.438 -39.531 -23.594 1 97.81 118 LEU B CA 1
ATOM 6779 C C . LEU B 1 118 ? -20.203 -38.656 -23.781 1 97.81 118 LEU B C 1
ATOM 6781 O O . LEU B 1 118 ? -20.312 -37.438 -23.969 1 97.81 118 LEU B O 1
ATOM 6785 N N . ILE B 1 119 ? -19.062 -39.281 -23.625 1 98.38 119 ILE B N 1
ATOM 6786 C CA . ILE B 1 119 ? -17.781 -38.656 -23.906 1 98.38 119 ILE B CA 1
ATOM 6787 C C . ILE B 1 119 ? -17.125 -39.344 -25.109 1 98.38 119 ILE B C 1
ATOM 6789 O O . ILE B 1 119 ? -16.984 -40.562 -25.141 1 98.38 119 ILE B O 1
ATOM 6793 N N . ILE B 1 120 ? -16.781 -38.562 -26.094 1 98.44 120 ILE B N 1
ATOM 6794 C CA . ILE B 1 120 ? -16.078 -39.125 -27.25 1 98.44 120 ILE B CA 1
ATOM 6795 C C . ILE B 1 120 ? -14.719 -38.469 -27.406 1 98.44 120 ILE B C 1
ATOM 6797 O O . ILE B 1 120 ? -14.633 -37.25 -27.562 1 98.44 120 ILE B O 1
ATOM 6801 N N . LEU B 1 121 ? -13.727 -39.219 -27.266 1 98.31 121 LEU B N 1
ATOM 6802 C CA . LEU B 1 121 ? -12.375 -38.781 -27.609 1 98.31 121 LEU B CA 1
ATOM 6803 C C . LEU B 1 121 ? -11.914 -39.406 -28.922 1 98.31 121 LEU B C 1
ATOM 6805 O O . LEU B 1 121 ? -11.867 -40.656 -29.031 1 98.31 121 LEU B O 1
ATOM 6809 N N . TYR B 1 122 ? -11.625 -38.594 -29.906 1 97.75 122 TYR B N 1
ATOM 6810 C CA . TYR B 1 122 ? -11.219 -39.188 -31.172 1 97.75 122 TYR B CA 1
ATOM 6811 C C . TYR B 1 122 ? -9.875 -38.625 -31.625 1 97.75 122 TYR B C 1
ATOM 6813 O O . TYR B 1 122 ? -9.547 -37.469 -31.328 1 97.75 122 TYR B O 1
ATOM 6821 N N . THR B 1 123 ? -9.109 -39.438 -32.281 1 96.75 123 THR B N 1
ATOM 6822 C CA . THR B 1 123 ? -7.809 -39.062 -32.844 1 96.75 123 THR B CA 1
ATOM 6823 C C . THR B 1 123 ? -7.422 -39.938 -34 1 96.75 123 THR B C 1
ATOM 6825 O O . THR B 1 123 ? -7.988 -41 -34.188 1 96.75 123 THR B O 1
ATOM 6828 N N . ASN B 1 124 ? -6.566 -39.438 -34.906 1 94.38 124 ASN B N 1
ATOM 6829 C CA . ASN B 1 124 ? -6 -40.281 -35.969 1 94.38 124 ASN B CA 1
ATOM 6830 C C . ASN B 1 124 ? -4.949 -41.25 -35.406 1 94.38 124 ASN B C 1
ATOM 6832 O O . ASN B 1 124 ? -5.066 -42.469 -35.594 1 94.38 124 ASN B O 1
ATOM 6836 N N . ARG B 1 125 ? -3.883 -40.656 -34.781 1 92.44 125 ARG B N 1
ATOM 6837 C CA . ARG B 1 125 ? -2.846 -41.438 -34.094 1 92.44 125 ARG B CA 1
ATOM 6838 C C . ARG B 1 125 ? -2.445 -40.781 -32.781 1 92.44 125 ARG B C 1
ATOM 6840 O O . ARG B 1 125 ? -2.219 -39.562 -32.75 1 92.44 125 ARG B O 1
ATOM 6847 N N . LEU B 1 126 ? -2.375 -41.594 -31.844 1 92.38 126 LEU B N 1
ATOM 6848 C CA . LEU B 1 126 ? -2.072 -41.062 -30.516 1 92.38 126 LEU B CA 1
ATOM 6849 C C . LEU B 1 126 ? -0.629 -40.562 -30.453 1 92.38 126 LEU B C 1
ATOM 6851 O O . LEU B 1 126 ? -0.32 -39.625 -29.719 1 92.38 126 LEU B O 1
ATOM 6855 N N . GLU B 1 127 ? 0.284 -41.125 -31.25 1 92.75 127 GLU B N 1
ATOM 6856 C CA . GLU B 1 127 ? 1.714 -40.875 -31.094 1 92.75 127 GLU B CA 1
ATOM 6857 C C . GLU B 1 127 ? 2.23 -39.906 -32.156 1 92.75 127 GLU B C 1
ATOM 6859 O O . GLU B 1 127 ? 3.422 -39.594 -32.188 1 92.75 127 GLU B O 1
ATOM 6864 N N . GLU B 1 128 ? 1.356 -39.438 -32.969 1 91.69 128 GLU B N 1
ATOM 6865 C CA . GLU B 1 128 ? 1.844 -38.625 -34.094 1 91.69 128 GLU B CA 1
ATOM 6866 C C . GLU B 1 128 ? 1.083 -37.281 -34.188 1 91.69 128 GLU B C 1
ATOM 6868 O O . GLU B 1 128 ? -0.133 -37.25 -33.969 1 91.69 128 GLU B O 1
ATOM 6873 N N . GLY B 1 129 ? 1.868 -36.344 -34.438 1 91.31 129 GLY B N 1
ATOM 6874 C CA . GLY B 1 129 ? 1.267 -35.062 -34.719 1 91.31 129 GLY B CA 1
ATOM 6875 C C . GLY B 1 129 ? 0.561 -34.438 -33.531 1 91.31 129 GLY B C 1
ATOM 6876 O O . GLY B 1 129 ? -0.515 -33.844 -33.688 1 91.31 129 GLY B O 1
ATOM 6877 N N . LYS B 1 130 ? 1.037 -34.594 -32.406 1 94.56 130 LYS B N 1
ATOM 6878 C CA . LYS B 1 130 ? 0.422 -34.062 -31.188 1 94.56 130 LYS B CA 1
ATOM 6879 C C . LYS B 1 130 ? 1.255 -32.938 -30.609 1 94.56 130 LYS B C 1
ATOM 6881 O O . LYS B 1 130 ? 2.455 -33.094 -30.375 1 94.56 130 LYS B O 1
ATOM 6886 N N . LEU B 1 131 ? 0.61 -31.828 -30.344 1 93.25 131 LEU B N 1
ATOM 6887 C CA . LEU B 1 131 ? 1.277 -30.625 -29.891 1 93.25 131 LEU B CA 1
ATOM 6888 C C . LEU B 1 131 ? 2.014 -30.859 -28.578 1 93.25 131 LEU B C 1
ATOM 6890 O O . LEU B 1 131 ? 3.191 -30.516 -28.453 1 93.25 131 LEU B O 1
ATOM 6894 N N . TYR B 1 132 ? 1.378 -31.406 -27.578 1 92.12 132 TYR B N 1
ATOM 6895 C CA . TYR B 1 132 ? 2.008 -31.609 -26.281 1 92.12 132 TYR B CA 1
ATOM 6896 C C . TYR B 1 132 ? 3.182 -32.594 -26.391 1 92.12 132 TYR B C 1
ATOM 6898 O O . TYR B 1 132 ? 4.238 -32.344 -25.797 1 92.12 132 TYR B O 1
ATOM 6906 N N . ARG B 1 133 ? 3.008 -33.625 -27.109 1 92.12 133 ARG B N 1
ATOM 6907 C CA . ARG B 1 133 ? 4.078 -34.594 -27.344 1 92.12 133 ARG B CA 1
ATOM 6908 C C . ARG B 1 133 ? 5.289 -33.938 -27.984 1 92.12 133 ARG B C 1
ATOM 6910 O O . ARG B 1 133 ? 6.434 -34.281 -27.688 1 92.12 133 ARG B O 1
ATOM 6917 N N . ASP B 1 134 ? 5.02 -33.031 -28.828 1 90.5 134 ASP B N 1
ATOM 6918 C CA . ASP B 1 134 ? 6.102 -32.281 -29.484 1 90.5 134 ASP B CA 1
ATOM 6919 C C . ASP B 1 134 ? 6.941 -31.516 -28.469 1 90.5 134 ASP B C 1
ATOM 6921 O O . ASP B 1 134 ? 8.148 -31.375 -28.641 1 90.5 134 ASP B O 1
ATOM 6925 N N . THR B 1 135 ? 6.32 -31.094 -27.453 1 87.56 135 THR B N 1
ATOM 6926 C CA . THR B 1 135 ? 7.047 -30.359 -26.422 1 87.56 135 THR B CA 1
ATOM 6927 C C . THR B 1 135 ? 7.953 -31.297 -25.625 1 87.56 135 THR B C 1
ATOM 6929 O O . THR B 1 135 ? 8.898 -30.844 -24.984 1 87.56 135 THR B O 1
ATOM 6932 N N . LEU B 1 136 ? 7.648 -32.562 -25.672 1 90.88 136 LEU B N 1
ATOM 6933 C CA . LEU B 1 136 ? 8.43 -33.562 -24.953 1 90.88 136 LEU B CA 1
ATOM 6934 C C . LEU B 1 136 ? 9.523 -34.125 -25.844 1 90.88 136 LEU B C 1
ATOM 6936 O O . LEU B 1 136 ? 10.289 -35 -25.406 1 90.88 136 LEU B O 1
ATOM 6940 N N . THR B 1 137 ? 9.617 -33.688 -27.078 1 90.12 137 THR B N 1
ATOM 6941 C CA . THR B 1 137 ? 10.562 -34.188 -28.062 1 90.12 137 THR B CA 1
ATOM 6942 C C . THR B 1 137 ? 11.828 -33.344 -28.094 1 90.12 137 THR B C 1
ATOM 6944 O O . THR B 1 137 ? 11.758 -32.125 -28.078 1 90.12 137 THR B O 1
ATOM 6947 N N . ARG B 1 138 ? 12.914 -33.969 -28 1 88.31 138 ARG B N 1
ATOM 6948 C CA . ARG B 1 138 ? 14.195 -33.312 -28.141 1 88.31 138 ARG B CA 1
ATOM 6949 C C . ARG B 1 138 ? 15.102 -34.062 -29.109 1 88.31 138 ARG B C 1
ATOM 6951 O O . ARG B 1 138 ? 15.312 -35.281 -28.969 1 88.31 138 ARG B O 1
ATOM 6958 N N . ASP B 1 139 ? 15.664 -33.375 -30.125 1 85.69 139 ASP B N 1
ATOM 6959 C CA . ASP B 1 139 ? 16.516 -33.969 -31.156 1 85.69 139 ASP B CA 1
ATOM 6960 C C . ASP B 1 139 ? 15.836 -35.156 -31.828 1 85.69 139 ASP B C 1
ATOM 6962 O O . ASP B 1 139 ? 16.453 -36.219 -32 1 85.69 139 ASP B O 1
ATOM 6966 N N . GLY B 1 140 ? 14.594 -35.031 -31.891 1 87.62 140 GLY B N 1
ATOM 6967 C CA . GLY B 1 140 ? 13.812 -36.031 -32.594 1 87.62 140 GLY B CA 1
ATOM 6968 C C . GLY B 1 140 ? 13.508 -37.281 -31.766 1 87.62 140 GLY B C 1
ATOM 6969 O O . GLY B 1 140 ? 12.938 -38.25 -32.25 1 87.62 140 GLY B O 1
ATOM 6970 N N . LYS B 1 141 ? 13.82 -37.25 -30.531 1 91.62 141 LYS B N 1
ATOM 6971 C CA . LYS B 1 141 ? 13.617 -38.406 -29.688 1 91.62 141 LYS B CA 1
ATOM 6972 C C . LYS B 1 141 ? 12.477 -38.188 -28.688 1 91.62 141 LYS B C 1
ATOM 6974 O O . LYS B 1 141 ? 12.414 -37.156 -28.047 1 91.62 141 LYS B O 1
ATOM 6979 N N . VAL B 1 142 ? 11.516 -39.125 -28.578 1 94.25 142 VAL B N 1
ATOM 6980 C CA . VAL B 1 142 ? 10.398 -39.125 -27.641 1 94.25 142 VAL B CA 1
ATOM 6981 C C . VAL B 1 142 ? 9.898 -40.562 -27.469 1 94.25 142 VAL B C 1
ATOM 6983 O O . VAL B 1 142 ? 9.914 -41.375 -28.406 1 94.25 142 VAL B O 1
ATOM 6986 N N . ASN B 1 143 ? 9.648 -40.906 -26.266 1 94.88 143 ASN B N 1
ATOM 6987 C CA . ASN B 1 143 ? 9.086 -42.25 -26.016 1 94.88 143 ASN B CA 1
ATOM 6988 C C . ASN B 1 143 ? 7.574 -42.25 -26.234 1 94.88 143 ASN B C 1
ATOM 6990 O O . ASN B 1 143 ? 6.992 -41.25 -26.656 1 94.88 143 ASN B O 1
ATOM 6994 N N . ASN B 1 144 ? 6.988 -43.406 -26.125 1 96 144 ASN B N 1
ATOM 6995 C CA . ASN B 1 144 ? 5.543 -43.562 -26.25 1 96 144 ASN B CA 1
ATOM 6996 C C . ASN B 1 144 ? 4.973 -44.438 -25.141 1 96 144 ASN B C 1
ATOM 6998 O O . ASN B 1 144 ? 4.02 -45.188 -25.359 1 96 144 ASN B O 1
ATOM 7002 N N . LEU B 1 145 ? 5.641 -44.438 -24.047 1 96.56 145 LEU B N 1
ATOM 7003 C CA . LEU B 1 145 ? 5.27 -45.281 -22.938 1 96.56 145 LEU B CA 1
ATOM 7004 C C . LEU B 1 145 ? 3.895 -44.906 -22.391 1 96.56 145 LEU B C 1
ATOM 7006 O O . LEU B 1 145 ? 3.111 -45.781 -22.016 1 96.56 145 LEU B O 1
ATOM 7010 N N . PHE B 1 146 ? 3.602 -43.688 -22.266 1 96.44 146 PHE B N 1
ATOM 7011 C CA . PHE B 1 146 ? 2.303 -43.25 -21.766 1 96.44 146 PHE B CA 1
ATOM 7012 C C . PHE B 1 146 ? 1.184 -43.719 -22.688 1 96.44 146 PHE B C 1
ATOM 7014 O O . PHE B 1 146 ? 0.172 -44.25 -22.219 1 96.44 146 PHE B O 1
ATOM 7021 N N . GLU B 1 147 ? 1.381 -43.5 -24.016 1 96.25 147 GLU B N 1
ATOM 7022 C CA . GLU B 1 147 ? 0.373 -43.906 -25 1 96.25 147 GLU B CA 1
ATOM 7023 C C . GLU B 1 147 ? 0.137 -45.406 -24.953 1 96.25 147 GLU B C 1
ATOM 7025 O O . GLU B 1 147 ? -1.004 -45.875 -25.062 1 96.25 147 GLU B O 1
ATOM 7030 N N . GLU B 1 148 ? 1.223 -46.094 -24.812 1 96.19 148 GLU B N 1
ATOM 7031 C CA . GLU B 1 148 ? 1.104 -47.562 -24.719 1 96.19 148 GLU B CA 1
ATOM 7032 C C . GLU B 1 148 ? 0.304 -47.969 -23.484 1 96.19 148 GLU B C 1
ATOM 7034 O O . GLU B 1 148 ? -0.589 -48.812 -23.562 1 96.19 148 GLU B O 1
ATOM 7039 N N . ARG B 1 149 ? 0.63 -47.406 -22.422 1 96.06 149 ARG B N 1
ATOM 7040 C CA . ARG B 1 149 ? -0.099 -47.688 -21.188 1 96.06 149 ARG B CA 1
ATOM 7041 C C . ARG B 1 149 ? -1.557 -47.25 -21.312 1 96.06 149 ARG B C 1
ATOM 7043 O O . ARG B 1 149 ? -2.455 -47.969 -20.828 1 96.06 149 ARG B O 1
ATOM 7050 N N . PHE B 1 150 ? -1.786 -46.125 -21.891 1 96.12 150 PHE B N 1
ATOM 7051 C CA . PHE B 1 150 ? -3.135 -45.625 -22.078 1 96.12 150 PHE B CA 1
ATOM 7052 C C . PHE B 1 150 ? -3.994 -46.594 -22.859 1 96.12 150 PHE B C 1
ATOM 7054 O O . PHE B 1 150 ? -5.121 -46.906 -22.453 1 96.12 150 PHE B O 1
ATOM 7061 N N . ARG B 1 151 ? -3.436 -47.156 -23.891 1 95.5 151 ARG B N 1
ATOM 7062 C CA . ARG B 1 151 ? -4.137 -48.156 -24.703 1 95.5 151 ARG B CA 1
ATOM 7063 C C . ARG B 1 151 ? -4.445 -49.406 -23.891 1 95.5 151 ARG B C 1
ATOM 7065 O O . ARG B 1 151 ? -5.543 -49.969 -23.969 1 95.5 151 ARG B O 1
ATOM 7072 N N . HIS B 1 152 ? -3.463 -49.75 -23.172 1 95.94 152 HIS B N 1
ATOM 7073 C CA . HIS B 1 152 ? -3.652 -50.938 -22.344 1 95.94 152 HIS B CA 1
ATOM 7074 C C . HIS B 1 152 ? -4.793 -50.719 -21.344 1 95.94 152 HIS B C 1
ATOM 7076 O O . HIS B 1 152 ? -5.59 -51.625 -21.109 1 95.94 152 HIS B O 1
ATOM 7082 N N . LYS B 1 153 ? -4.828 -49.594 -20.766 1 95.81 153 LYS B N 1
ATOM 7083 C CA . LYS B 1 153 ? -5.879 -49.281 -19.797 1 95.81 153 LYS B CA 1
ATOM 7084 C C . LYS B 1 153 ? -7.246 -49.219 -20.469 1 95.81 153 LYS B C 1
ATOM 7086 O O . LYS B 1 153 ? -8.258 -49.625 -19.891 1 95.81 153 LYS B O 1
ATOM 7091 N N . LEU B 1 154 ? -7.293 -48.656 -21.688 1 96.19 154 LEU B N 1
ATOM 7092 C CA . LEU B 1 154 ? -8.539 -48.625 -22.438 1 96.19 154 LEU B CA 1
ATOM 7093 C C . LEU B 1 154 ? -9.086 -50.031 -22.641 1 96.19 154 LEU B C 1
ATOM 7095 O O . LEU B 1 154 ? -10.305 -50.25 -22.562 1 96.19 154 LEU B O 1
ATOM 7099 N N . LEU B 1 155 ? -8.188 -50.938 -22.781 1 95.19 155 LEU B N 1
ATOM 7100 C CA . LEU B 1 155 ? -8.562 -52.312 -23.094 1 95.19 155 LEU B CA 1
ATOM 7101 C C . LEU B 1 155 ? -8.945 -53.062 -21.828 1 95.19 155 LEU B C 1
ATOM 7103 O O . LEU B 1 155 ? -9.773 -53.969 -21.875 1 95.19 155 LEU B O 1
ATOM 7107 N N . SER B 1 156 ? -8.422 -52.688 -20.766 1 94.5 156 SER B N 1
ATOM 7108 C CA . SER B 1 156 ? -8.562 -53.5 -19.547 1 94.5 156 SER B CA 1
ATOM 7109 C C . SER B 1 156 ? -9.742 -53.031 -18.703 1 94.5 156 SER B C 1
ATOM 7111 O O . SER B 1 156 ? -10.25 -53.781 -17.875 1 94.5 156 SER B O 1
ATOM 7113 N N . HIS B 1 157 ? -10.258 -51.906 -18.891 1 95.94 157 HIS B N 1
ATOM 7114 C CA . HIS B 1 157 ? -11.305 -51.344 -18.016 1 95.94 157 HIS B CA 1
ATOM 7115 C C . HIS B 1 157 ? -12.688 -51.688 -18.562 1 95.94 157 HIS B C 1
ATOM 7117 O O . HIS B 1 157 ? -12.898 -51.656 -19.781 1 95.94 157 HIS B O 1
ATOM 7123 N N . ARG B 1 158 ? -13.578 -51.812 -17.719 1 94.75 158 ARG B N 1
ATOM 7124 C CA . ARG B 1 158 ? -14.969 -52.062 -18.078 1 94.75 158 ARG B CA 1
ATOM 7125 C C . ARG B 1 158 ? -15.719 -50.75 -18.312 1 94.75 158 ARG B C 1
ATOM 7127 O O . ARG B 1 158 ? -15.383 -49.75 -17.703 1 94.75 158 ARG B O 1
ATOM 7134 N N . GLY B 1 159 ? -16.703 -50.844 -19.203 1 92.94 159 GLY B N 1
ATOM 7135 C CA . GLY B 1 159 ? -17.562 -49.688 -19.453 1 92.94 159 GLY B CA 1
ATOM 7136 C C . GLY B 1 159 ? -16.953 -48.688 -20.391 1 92.94 159 GLY B C 1
ATOM 7137 O O . GLY B 1 159 ? -17.469 -47.562 -20.547 1 92.94 159 GLY B O 1
ATOM 7138 N N . ILE B 1 160 ? -15.758 -48.969 -20.906 1 96.38 160 ILE B N 1
ATOM 7139 C CA . ILE B 1 160 ? -15.086 -48.125 -21.875 1 96.38 160 ILE B CA 1
ATOM 7140 C C . ILE B 1 160 ? -15.242 -48.688 -23.266 1 96.38 160 ILE B C 1
ATOM 7142 O O . ILE B 1 160 ? -15.023 -49.875 -23.484 1 96.38 160 ILE B O 1
ATOM 7146 N N . LEU B 1 161 ? -15.664 -47.875 -24.219 1 96.75 161 LEU B N 1
ATOM 7147 C CA . LEU B 1 161 ? -15.773 -48.281 -25.625 1 96.75 161 LEU B CA 1
ATOM 7148 C C . LEU B 1 161 ? -14.562 -47.812 -26.422 1 96.75 161 LEU B C 1
ATOM 7150 O O . LEU B 1 161 ? -14.336 -46.594 -26.562 1 96.75 161 LEU B O 1
ATOM 7154 N N . TYR B 1 162 ? -13.805 -48.75 -26.922 1 96.56 162 TYR B N 1
ATOM 7155 C CA . TYR B 1 162 ? -12.586 -48.406 -27.641 1 96.56 162 TYR B CA 1
ATOM 7156 C C . TYR B 1 162 ? -12.664 -48.875 -29.094 1 96.56 162 TYR B C 1
ATOM 7158 O O . TYR B 1 162 ? -12.727 -50.094 -29.359 1 96.56 162 TYR B O 1
ATOM 7166 N N . TRP B 1 163 ? -12.773 -47.906 -30 1 95.56 163 TRP B N 1
ATOM 7167 C CA . TRP B 1 163 ? -12.742 -48.188 -31.438 1 95.56 163 TRP B CA 1
ATOM 7168 C C . TRP B 1 163 ? -11.32 -48.062 -31.984 1 95.56 163 TRP B C 1
ATOM 7170 O O . TRP B 1 163 ? -10.781 -46.938 -32.031 1 95.56 163 TRP B O 1
ATOM 7180 N N . ASN B 1 164 ? -10.75 -49.188 -32.344 1 91.94 164 ASN B N 1
ATOM 7181 C CA . ASN B 1 164 ? -9.383 -49.219 -32.844 1 91.94 164 ASN B CA 1
ATOM 7182 C C . ASN B 1 164 ? -9.312 -49.812 -34.25 1 91.94 164 ASN B C 1
ATOM 7184 O O . ASN B 1 164 ? -9.414 -51.031 -34.406 1 91.94 164 ASN B O 1
ATOM 7188 N N . ASP B 1 165 ? -9.148 -49 -35.25 1 83.56 165 ASP B N 1
ATOM 7189 C CA . ASP B 1 165 ? -8.938 -49.344 -36.625 1 83.56 165 ASP B CA 1
ATOM 7190 C C . ASP B 1 165 ? -10 -50.312 -37.125 1 83.56 165 ASP B C 1
ATOM 7192 O O . ASP B 1 165 ? -9.672 -51.375 -37.656 1 83.56 165 ASP B O 1
ATOM 7196 N N . GLY B 1 166 ? -11.18 -50.125 -36.812 1 83.69 166 GLY B N 1
ATOM 7197 C CA . GLY B 1 166 ? -12.281 -50.844 -37.438 1 83.69 166 GLY B CA 1
ATOM 7198 C C . GLY B 1 166 ? -12.93 -51.844 -36.469 1 83.69 166 GLY B C 1
ATOM 7199 O O . GLY B 1 166 ? -13.938 -52.469 -36.812 1 83.69 166 GLY B O 1
ATOM 7200 N N . GLU B 1 167 ? -12.359 -51.938 -35.312 1 90.19 167 GLU B N 1
ATOM 7201 C CA . GLU B 1 167 ? -12.898 -52.906 -34.375 1 90.19 167 GLU B CA 1
ATOM 7202 C C . GLU B 1 167 ? -13.297 -52.219 -33.062 1 90.19 167 GLU B C 1
ATOM 7204 O O . GLU B 1 167 ? -12.555 -51.375 -32.531 1 90.19 167 GLU B O 1
ATOM 7209 N N . LEU B 1 168 ? -14.539 -52.531 -32.625 1 93.62 168 LEU B N 1
ATOM 7210 C CA . LEU B 1 168 ? -15.008 -52.031 -31.344 1 93.62 168 LEU B CA 1
ATOM 7211 C C . LEU B 1 168 ? -14.742 -53.031 -30.219 1 93.62 168 LEU B C 1
ATOM 7213 O O . LEU B 1 168 ? -15.148 -54.188 -30.328 1 93.62 168 LEU B O 1
ATOM 7217 N N . ILE B 1 169 ? -14.039 -52.625 -29.234 1 93.38 169 ILE B N 1
ATOM 7218 C CA . ILE B 1 169 ? -13.75 -53.469 -28.062 1 93.38 169 ILE B CA 1
ATOM 7219 C C . ILE B 1 169 ? -14.445 -52.906 -26.828 1 93.38 169 ILE B C 1
ATOM 7221 O O . ILE B 1 169 ? -14.266 -51.719 -26.5 1 93.38 169 ILE B O 1
ATOM 7225 N N . VAL B 1 170 ? -15.312 -53.719 -26.234 1 92.88 170 VAL B N 1
ATOM 7226 C CA . VAL B 1 170 ? -16.047 -53.25 -25.062 1 92.88 170 VAL B CA 1
ATOM 7227 C C . VAL B 1 170 ? -16.016 -54.344 -23.984 1 92.88 170 VAL B C 1
ATOM 7229 O O . VAL B 1 170 ? -16.203 -55.531 -24.281 1 92.88 170 VAL B O 1
ATOM 7232 N N . ARG B 1 171 ? -15.609 -54 -22.859 1 90.75 171 ARG B N 1
ATOM 7233 C CA . ARG B 1 171 ? -15.875 -54.844 -21.688 1 90.75 171 ARG B CA 1
ATOM 7234 C C . ARG B 1 171 ? -17.141 -54.406 -20.969 1 90.75 171 ARG B C 1
ATOM 7236 O O . ARG B 1 171 ? -17.234 -53.25 -20.5 1 90.75 171 ARG B O 1
ATOM 7243 N N . PRO B 1 172 ? -18.094 -55.188 -20.844 1 88.88 172 PRO B N 1
ATOM 7244 C CA . PRO B 1 172 ? -19.438 -54.812 -20.406 1 88.88 172 PRO B CA 1
ATOM 7245 C C . PRO B 1 172 ? -19.453 -54.219 -19 1 88.88 172 PRO B C 1
ATOM 7247 O O . PRO B 1 172 ? -18.672 -54.625 -18.156 1 88.88 172 PRO B O 1
ATOM 7250 N N . TYR B 1 173 ? -20.328 -53.25 -18.797 1 93.31 173 TYR B N 1
ATOM 7251 C CA . TYR B 1 173 ? -20.656 -52.594 -17.531 1 93.31 173 TYR B CA 1
ATOM 7252 C C . TYR B 1 173 ? -22.156 -52.438 -17.375 1 93.31 173 TYR B C 1
ATOM 7254 O O . TYR B 1 173 ? -22.906 -52.531 -18.344 1 93.31 173 TYR B O 1
ATOM 7262 N N . SER B 1 174 ? -22.625 -52.406 -16.109 1 91.81 174 SER B N 1
ATOM 7263 C CA . SER B 1 174 ? -24.078 -52.375 -15.898 1 91.81 174 SER B CA 1
ATOM 7264 C C . SER B 1 174 ? -24.469 -51.344 -14.859 1 91.81 174 SER B C 1
ATOM 7266 O O . SER B 1 174 ? -23.688 -51.031 -13.961 1 91.81 174 SER B O 1
ATOM 7268 N N . SER B 1 175 ? -25.672 -50.844 -14.992 1 91.81 175 SER B N 1
ATOM 7269 C CA . SER B 1 175 ? -26.234 -49.875 -14.07 1 91.81 175 SER B CA 1
ATOM 7270 C C . SER B 1 175 ? -26.359 -50.438 -12.664 1 91.81 175 SER B C 1
ATOM 7272 O O . SER B 1 175 ? -26.469 -49.688 -11.695 1 91.81 175 SER B O 1
ATOM 7274 N N . SER B 1 176 ? -26.203 -51.656 -12.531 1 89.38 176 SER B N 1
ATOM 7275 C CA . SER B 1 176 ? -26.312 -52.312 -11.227 1 89.38 176 SER B CA 1
ATOM 7276 C C . SER B 1 176 ? -25.047 -52.062 -10.398 1 89.38 176 SER B C 1
ATOM 7278 O O . SER B 1 176 ? -25.047 -52.281 -9.18 1 89.38 176 SER B O 1
ATOM 7280 N N . GLU B 1 177 ? -24.094 -51.531 -11.008 1 90.62 177 GLU B N 1
ATOM 7281 C CA . GLU B 1 177 ? -22.797 -51.375 -10.344 1 90.62 177 GLU B CA 1
ATOM 7282 C C . GLU B 1 177 ? -22.594 -49.938 -9.859 1 90.62 177 GLU B C 1
ATOM 7284 O O . GLU B 1 177 ? -21.5 -49.594 -9.398 1 90.62 177 GLU B O 1
ATOM 7289 N N . VAL B 1 178 ? -23.641 -49.125 -10.016 1 91.75 178 VAL B N 1
ATOM 7290 C CA . VAL B 1 178 ? -23.531 -47.719 -9.648 1 91.75 178 VAL B CA 1
ATOM 7291 C C . VAL B 1 178 ? -24.641 -47.344 -8.672 1 91.75 178 VAL B C 1
ATOM 7293 O O . VAL B 1 178 ? -25.641 -48.062 -8.555 1 91.75 178 VAL B O 1
ATOM 7296 N N . SER B 1 179 ? -24.391 -46.375 -7.895 1 88.62 179 SER B N 1
ATOM 7297 C CA . SER B 1 179 ? -25.391 -45.781 -7.004 1 88.62 179 SER B CA 1
ATOM 7298 C C . SER B 1 179 ? -25.656 -44.344 -7.375 1 88.62 179 SER B C 1
ATOM 7300 O O . SER B 1 179 ? -24.734 -43.5 -7.395 1 88.62 179 SER B O 1
ATOM 7302 N N . LYS B 1 180 ? -26.891 -44 -7.637 1 86.56 180 LYS B N 1
ATOM 7303 C CA . LYS B 1 180 ? -27.281 -42.625 -8.008 1 86.56 180 LYS B CA 1
ATOM 7304 C C . LYS B 1 180 ? -27.156 -41.688 -6.82 1 86.56 180 LYS B C 1
ATOM 7306 O O . LYS B 1 180 ? -27.297 -42.094 -5.668 1 86.56 180 LYS B O 1
ATOM 7311 N N . PRO B 1 181 ? -26.797 -40.438 -7.191 1 84.12 181 PRO B N 1
ATOM 7312 C CA . PRO B 1 181 ? -26.781 -39.469 -6.109 1 84.12 181 PRO B CA 1
ATOM 7313 C C . PRO B 1 181 ? -28.141 -39.344 -5.402 1 84.12 181 PRO B C 1
ATOM 7315 O O . PRO B 1 181 ? -29.188 -39.438 -6.047 1 84.12 181 PRO B O 1
ATOM 7318 N N . LYS B 1 182 ? -28.109 -39.281 -4.121 1 82.19 182 LYS B N 1
ATOM 7319 C CA . LYS B 1 182 ? -29.359 -39.219 -3.359 1 82.19 182 LYS B CA 1
ATOM 7320 C C . LYS B 1 182 ? -29.281 -38.156 -2.271 1 82.19 182 LYS B C 1
ATOM 7322 O O . LYS B 1 182 ? -28.25 -38.031 -1.61 1 82.19 182 LYS B O 1
ATOM 7327 N N . ARG B 1 183 ? -30.234 -37.344 -2.303 1 84.12 183 ARG B N 1
ATOM 7328 C CA . ARG B 1 183 ? -30.438 -36.406 -1.213 1 84.12 183 ARG B CA 1
ATOM 7329 C C . ARG B 1 183 ? -31.594 -36.844 -0.319 1 84.12 183 ARG B C 1
ATOM 7331 O O . ARG B 1 183 ? -32.75 -36.75 -0.715 1 84.12 183 ARG B O 1
ATOM 7338 N N . SER B 1 184 ? -31.281 -37.312 0.815 1 82.75 184 SER B N 1
ATOM 7339 C CA . SER B 1 184 ? -32.312 -37.812 1.707 1 82.75 184 SER B CA 1
ATOM 7340 C C . SER B 1 184 ? -32.531 -36.875 2.893 1 82.75 184 SER B C 1
ATOM 7342 O O . SER B 1 184 ? -33.594 -36.906 3.518 1 82.75 184 SER B O 1
ATOM 7344 N N . ARG B 1 185 ? -31.641 -36 3.064 1 84.31 185 ARG B N 1
ATOM 7345 C CA . ARG B 1 185 ? -31.688 -35.125 4.238 1 84.31 185 ARG B CA 1
ATOM 7346 C C . ARG B 1 185 ? -32.406 -33.812 3.922 1 84.31 185 ARG B C 1
ATOM 7348 O O . ARG B 1 185 ? -32.156 -33.219 2.867 1 84.31 185 ARG B O 1
ATOM 7355 N N . LYS B 1 186 ? -33.312 -33.406 4.773 1 85.44 186 LYS B N 1
ATOM 7356 C CA . LYS B 1 186 ? -33.969 -32.125 4.617 1 85.44 186 LYS B CA 1
ATOM 7357 C C . LYS B 1 186 ? -33.031 -30.984 5.094 1 85.44 186 LYS B C 1
ATOM 7359 O O . LYS B 1 186 ? -33.062 -29.891 4.547 1 85.44 186 LYS B O 1
ATOM 7364 N N . GLY B 1 187 ? -32.156 -31.328 5.977 1 86.94 187 GLY B N 1
ATOM 7365 C CA . GLY B 1 187 ? -31.203 -30.359 6.5 1 86.94 187 GLY B CA 1
ATOM 7366 C C . GLY B 1 187 ? -31.844 -29.281 7.352 1 86.94 187 GLY B C 1
ATOM 7367 O O . GLY B 1 187 ? -33.062 -29.281 7.562 1 86.94 187 GLY B O 1
ATOM 7368 N N . LYS B 1 188 ? -31.125 -28.312 7.883 1 91.06 188 LYS B N 1
ATOM 7369 C CA . LYS B 1 188 ? -31.562 -27.188 8.703 1 91.06 188 LYS B CA 1
ATOM 7370 C C . LYS B 1 188 ? -32.219 -26.109 7.852 1 91.06 188 LYS B C 1
ATOM 7372 O O . LYS B 1 188 ? -33.062 -25.344 8.344 1 91.06 188 LYS B O 1
ATOM 7377 N N . TYR B 1 189 ? -31.891 -26.125 6.562 1 91.5 189 TYR B N 1
ATOM 7378 C CA . TYR B 1 189 ? -32.375 -25.125 5.637 1 91.5 189 TYR B CA 1
ATOM 7379 C C . TYR B 1 189 ? -33 -25.766 4.395 1 91.5 189 TYR B C 1
ATOM 7381 O O . TYR B 1 189 ? -32.344 -25.797 3.336 1 91.5 189 TYR B O 1
ATOM 7389 N N . PRO B 1 190 ? -34.188 -26.078 4.508 1 90.62 190 PRO B N 1
ATOM 7390 C CA . PRO B 1 190 ? -34.781 -26.891 3.463 1 90.62 190 PRO B CA 1
ATOM 7391 C C . PRO B 1 190 ? -34.844 -26.172 2.113 1 90.62 190 PRO B C 1
ATOM 7393 O O . PRO B 1 190 ? -34.719 -26.812 1.067 1 90.62 190 PRO B O 1
ATOM 7396 N N . GLU B 1 191 ? -35.062 -24.906 2.143 1 88.75 191 GLU B N 1
ATOM 7397 C CA . GLU B 1 191 ? -35.156 -24.156 0.891 1 88.75 191 GLU B CA 1
ATOM 7398 C C . GLU B 1 191 ? -33.875 -24.25 0.096 1 88.75 191 GLU B C 1
ATOM 7400 O O . GLU B 1 191 ? -33.906 -24.328 -1.133 1 88.75 191 GLU B O 1
ATOM 7405 N N . LEU B 1 192 ? -32.812 -24.234 0.778 1 92.06 192 LEU B N 1
ATOM 7406 C CA . LEU B 1 192 ? -31.5 -24.297 0.114 1 92.06 192 LEU B CA 1
ATOM 7407 C C . LEU B 1 192 ? -31.094 -25.75 -0.114 1 92.06 192 LEU B C 1
ATOM 7409 O O . LEU B 1 192 ? -30.391 -26.062 -1.081 1 92.06 192 LEU B O 1
ATOM 7413 N N . ALA B 1 193 ? -31.516 -26.594 0.771 1 92.38 193 ALA B N 1
ATOM 7414 C CA . ALA B 1 193 ? -31.234 -28.016 0.626 1 92.38 193 ALA B CA 1
ATOM 7415 C C . ALA B 1 193 ? -31.781 -28.562 -0.689 1 92.38 193 ALA B C 1
ATOM 7417 O O . ALA B 1 193 ? -31.188 -29.453 -1.293 1 92.38 193 ALA B O 1
ATOM 7418 N N . LYS B 1 194 ? -32.844 -27.953 -1.186 1 91.12 194 LYS B N 1
ATOM 7419 C CA . LYS B 1 194 ? -33.438 -28.359 -2.443 1 91.12 194 LYS B CA 1
ATOM 7420 C C . LYS B 1 194 ? -32.5 -28.125 -3.619 1 91.12 194 LYS B C 1
ATOM 7422 O O . LYS B 1 194 ? -32.625 -28.781 -4.656 1 91.12 194 LYS B O 1
ATOM 7427 N N . LEU B 1 195 ? -31.625 -27.25 -3.414 1 92.06 195 LEU B N 1
ATOM 7428 C CA . LEU B 1 195 ? -30.672 -26.922 -4.48 1 92.06 195 LEU B CA 1
ATOM 7429 C C . LEU B 1 195 ? -29.469 -27.859 -4.441 1 92.06 195 LEU B C 1
ATOM 7431 O O . LEU B 1 195 ? -28.656 -27.859 -5.367 1 92.06 195 LEU B O 1
ATOM 7435 N N . CYS B 1 196 ? -29.422 -28.688 -3.369 1 92.69 196 CYS B N 1
ATOM 7436 C CA . CYS B 1 196 ? -28.328 -29.656 -3.246 1 92.69 196 CYS B CA 1
ATOM 7437 C C . CYS B 1 196 ? -28.703 -30.969 -3.918 1 92.69 196 CYS B C 1
ATOM 7439 O O . CYS B 1 196 ? -29.891 -31.312 -4.027 1 92.69 196 CYS B O 1
ATOM 7441 N N . LYS B 1 197 ? -27.719 -31.688 -4.352 1 89.38 197 LYS B N 1
ATOM 7442 C CA . LYS B 1 197 ? -27.953 -32.969 -5.016 1 89.38 197 LYS B CA 1
ATOM 7443 C C . LYS B 1 197 ? -27.594 -34.125 -4.102 1 89.38 197 LYS B C 1
ATOM 7445 O O . LYS B 1 197 ? -28.062 -35.25 -4.293 1 89.38 197 LYS B O 1
ATOM 7450 N N . THR B 1 198 ? -26.75 -33.875 -3.078 1 92.81 198 THR B N 1
ATOM 7451 C CA . THR B 1 198 ? -26.281 -34.938 -2.193 1 92.81 198 THR B CA 1
ATOM 7452 C C . THR B 1 198 ? -26.422 -34.531 -0.731 1 92.81 198 THR B C 1
ATOM 7454 O O . THR B 1 198 ? -26.531 -33.344 -0.427 1 92.81 198 THR B O 1
ATOM 7457 N N . ASP B 1 199 ? -26.359 -35.531 0.121 1 93.06 199 ASP B N 1
ATOM 7458 C CA . ASP B 1 199 ? -26.391 -35.281 1.56 1 93.06 199 ASP B CA 1
ATOM 7459 C C . ASP B 1 199 ? -25.109 -34.594 2.029 1 93.06 199 ASP B C 1
ATOM 7461 O O . ASP B 1 199 ? -25.141 -33.781 2.979 1 93.06 199 ASP B O 1
ATOM 7465 N N . ASP B 1 200 ? -24.094 -34.844 1.301 1 93.25 200 ASP B N 1
ATOM 7466 C CA . ASP B 1 200 ? -22.812 -34.188 1.626 1 93.25 200 ASP B CA 1
ATOM 7467 C C . ASP B 1 200 ? -22.922 -32.688 1.486 1 93.25 200 ASP B C 1
ATOM 7469 O O . ASP B 1 200 ? -22.406 -31.938 2.326 1 93.25 200 ASP B O 1
ATOM 7473 N N . GLN B 1 201 ? -23.594 -32.281 0.49 1 94.38 201 GLN B N 1
ATOM 7474 C CA . GLN B 1 201 ? -23.75 -30.859 0.25 1 94.38 201 GLN B CA 1
ATOM 7475 C C . GLN B 1 201 ? -24.625 -30.219 1.329 1 94.38 201 GLN B C 1
ATOM 7477 O O . GLN B 1 201 ? -24.344 -29.109 1.784 1 94.38 201 GLN B O 1
ATOM 7482 N N . VAL B 1 202 ? -25.594 -30.938 1.709 1 95.25 202 VAL B N 1
ATOM 7483 C CA . VAL B 1 202 ? -26.5 -30.438 2.746 1 95.25 202 VAL B CA 1
ATOM 7484 C C . VAL B 1 202 ? -25.734 -30.281 4.059 1 95.25 202 VAL B C 1
ATOM 7486 O O . VAL B 1 202 ? -25.984 -29.344 4.82 1 95.25 202 VAL B O 1
ATOM 7489 N N . LYS B 1 203 ? -24.875 -31.156 4.258 1 94.62 203 LYS B N 1
ATOM 7490 C CA . LYS B 1 203 ? -24.062 -31.094 5.469 1 94.62 203 LYS B CA 1
ATOM 7491 C C . LYS B 1 203 ? -23.25 -29.797 5.523 1 94.62 203 LYS B C 1
ATOM 7493 O O . LYS B 1 203 ? -23.109 -29.188 6.586 1 94.62 203 LYS B O 1
ATOM 7498 N N . VAL B 1 204 ? -22.719 -29.359 4.441 1 95.12 204 VAL B N 1
ATOM 7499 C CA . VAL B 1 204 ? -21.953 -28.109 4.379 1 95.12 204 VAL B CA 1
ATOM 7500 C C . VAL B 1 204 ? -22.859 -26.938 4.758 1 95.12 204 VAL B C 1
ATOM 7502 O O . VAL B 1 204 ? -22.469 -26.062 5.523 1 95.12 204 VAL B O 1
ATOM 7505 N N . LEU B 1 205 ? -24.094 -26.953 4.285 1 95 205 LEU B N 1
ATOM 7506 C CA . LEU B 1 205 ? -25.062 -25.906 4.598 1 95 205 LEU B CA 1
ATOM 7507 C C . LEU B 1 205 ? -25.359 -25.875 6.094 1 95 205 LEU B C 1
ATOM 7509 O O . LEU B 1 205 ? -25.391 -24.781 6.691 1 95 205 LEU B O 1
ATOM 7513 N N . ASP B 1 206 ? -25.438 -27.016 6.566 1 94.56 206 ASP B N 1
ATOM 7514 C CA . ASP B 1 206 ? -25.859 -27.141 7.961 1 94.56 206 ASP B CA 1
ATOM 7515 C C . ASP B 1 206 ? -24.734 -26.703 8.906 1 94.56 206 ASP B C 1
ATOM 7517 O O . ASP B 1 206 ? -25 -26.25 10.016 1 94.56 206 ASP B O 1
ATOM 7521 N N . GLU B 1 207 ? -23.531 -26.812 8.438 1 94.62 207 GLU B N 1
ATOM 7522 C CA . GLU B 1 207 ? -22.406 -26.641 9.359 1 94.62 207 GLU B CA 1
ATOM 7523 C C . GLU B 1 207 ? -21.672 -25.328 9.102 1 94.62 207 GLU B C 1
ATOM 7525 O O . GLU B 1 207 ? -20.766 -24.969 9.852 1 94.62 207 GLU B O 1
ATOM 7530 N N . ILE B 1 208 ? -22.062 -24.578 8.148 1 94.5 208 ILE B N 1
ATOM 7531 C CA . ILE B 1 208 ? -21.344 -23.375 7.734 1 94.5 208 ILE B CA 1
ATOM 7532 C C . ILE B 1 208 ? -21.406 -22.328 8.844 1 94.5 208 ILE B C 1
ATOM 7534 O O . ILE B 1 208 ? -20.547 -21.453 8.922 1 94.5 208 ILE B O 1
ATOM 7538 N N . ASP B 1 209 ? -22.422 -22.297 9.695 1 94 209 ASP B N 1
ATOM 7539 C CA . ASP B 1 209 ? -22.625 -21.297 10.742 1 94 209 ASP B CA 1
ATOM 7540 C C . ASP B 1 209 ? -21.516 -21.359 11.781 1 94 209 ASP B C 1
ATOM 7542 O O . ASP B 1 209 ? -21.359 -20.453 12.602 1 94 209 ASP B O 1
ATOM 7546 N N . PHE B 1 210 ? -20.703 -22.438 11.672 1 95.31 210 PHE B N 1
ATOM 7547 C CA . PHE B 1 210 ? -19.484 -22.547 12.461 1 95.31 210 PHE B CA 1
ATOM 7548 C C . PHE B 1 210 ? -18.656 -21.266 12.352 1 95.31 210 PHE B C 1
ATOM 7550 O O . PHE B 1 210 ? -18.062 -20.812 13.336 1 95.31 210 PHE B O 1
ATOM 7557 N N . LEU B 1 211 ? -18.719 -20.594 11.25 1 95.75 211 LEU B N 1
ATOM 7558 C CA . LEU B 1 211 ? -17.891 -19.422 10.953 1 95.75 211 LEU B CA 1
ATOM 7559 C C . LEU B 1 211 ? -18.422 -18.188 11.688 1 95.75 211 LEU B C 1
ATOM 7561 O O . LEU B 1 211 ? -17.734 -17.172 11.789 1 95.75 211 LEU B O 1
ATOM 7565 N N . LEU B 1 212 ? -19.641 -18.25 12.195 1 94.12 212 LEU B N 1
ATOM 7566 C CA . LEU B 1 212 ? -20.234 -17.094 12.875 1 94.12 212 LEU B CA 1
ATOM 7567 C C . LEU B 1 212 ? -19.938 -17.156 14.375 1 94.12 212 LEU B C 1
ATOM 7569 O O . LEU B 1 212 ? -20.156 -16.172 15.086 1 94.12 212 LEU B O 1
ATOM 7573 N N . GLU B 1 213 ? -19.438 -18.25 14.797 1 92.94 213 GLU B N 1
ATOM 7574 C CA . GLU B 1 213 ? -19.156 -18.391 16.219 1 92.94 213 GLU B CA 1
ATOM 7575 C C . GLU B 1 213 ? -18 -17.484 16.641 1 92.94 213 GLU B C 1
ATOM 7577 O O . GLU B 1 213 ? -17.266 -16.984 15.797 1 92.94 213 GLU B O 1
ATOM 7582 N N . GLU B 1 214 ? -17.938 -17.234 17.875 1 89.88 214 GLU B N 1
ATOM 7583 C CA . GLU B 1 214 ? -16.922 -16.328 18.406 1 89.88 214 GLU B CA 1
ATOM 7584 C C . GLU B 1 214 ? -15.531 -16.922 18.312 1 89.88 214 GLU B C 1
ATOM 7586 O O . GLU B 1 214 ? -15.367 -18.141 18.359 1 89.88 214 GLU B O 1
ATOM 7591 N N . GLY B 1 215 ? -14.562 -16.031 18.172 1 89.75 215 GLY B N 1
ATOM 7592 C CA . GLY B 1 215 ? -13.172 -16.469 18.141 1 89.75 215 GLY B CA 1
ATOM 7593 C C . GLY B 1 215 ? -12.664 -16.75 16.734 1 89.75 215 GLY B C 1
ATOM 7594 O O . GLY B 1 215 ? -13.352 -16.438 15.758 1 89.75 215 GLY B O 1
ATOM 7595 N N . LYS B 1 216 ? -11.469 -17.266 16.672 1 92 216 LYS B N 1
ATOM 7596 C CA . LYS B 1 216 ? -10.867 -17.625 15.398 1 92 216 LYS B CA 1
ATOM 7597 C C . LYS B 1 216 ? -11.391 -18.969 14.914 1 92 216 LYS B C 1
ATOM 7599 O O . LYS B 1 216 ? -11.305 -19.969 15.625 1 92 216 LYS B O 1
ATOM 7604 N N . LYS B 1 217 ? -11.961 -19 13.742 1 94.31 217 LYS B N 1
ATOM 7605 C CA . LYS B 1 217 ? -12.57 -20.203 13.188 1 94.31 217 LYS B CA 1
ATOM 7606 C C . LYS B 1 217 ? -11.945 -20.562 11.844 1 94.31 217 LYS B C 1
ATOM 7608 O O . LYS B 1 217 ? -11.656 -19.688 11.023 1 94.31 217 LYS B O 1
ATOM 7613 N N . LEU B 1 218 ? -11.633 -21.844 11.641 1 93.5 218 LEU B N 1
ATOM 7614 C CA . LEU B 1 218 ? -11.133 -22.375 10.383 1 93.5 218 LEU B CA 1
ATOM 7615 C C . LEU B 1 218 ? -11.992 -23.547 9.914 1 93.5 218 LEU B C 1
ATOM 7617 O O . LEU B 1 218 ? -12.023 -24.594 10.57 1 93.5 218 LEU B O 1
ATOM 7621 N N . LEU B 1 219 ? -12.719 -23.344 8.852 1 94.44 219 LEU B N 1
ATOM 7622 C CA . LEU B 1 219 ? -13.492 -24.406 8.219 1 94.44 219 LEU B CA 1
ATOM 7623 C C . LEU B 1 219 ? -12.742 -24.984 7.027 1 94.44 219 LEU B C 1
ATOM 7625 O O . LEU B 1 219 ? -12.367 -24.25 6.105 1 94.44 219 LEU B O 1
ATOM 7629 N N . VAL B 1 220 ? -12.469 -26.281 7.043 1 91.62 220 VAL B N 1
ATOM 7630 C CA . VAL B 1 220 ? -11.781 -26.938 5.938 1 91.62 220 VAL B CA 1
ATOM 7631 C C . VAL B 1 220 ? -12.742 -27.906 5.23 1 91.62 220 VAL B C 1
ATOM 7633 O O . VAL B 1 220 ? -13.227 -28.859 5.836 1 91.62 220 VAL B O 1
ATOM 7636 N N . VAL B 1 221 ? -13.039 -27.578 3.957 1 92.69 221 VAL B N 1
ATOM 7637 C CA . VAL B 1 221 ? -13.898 -28.422 3.143 1 92.69 221 VAL B CA 1
ATOM 7638 C C . VAL B 1 221 ? -13.07 -29.141 2.086 1 92.69 221 VAL B C 1
ATOM 7640 O O . VAL B 1 221 ? -12.445 -28.516 1.232 1 92.69 221 VAL B O 1
ATOM 7643 N N . THR B 1 222 ? -13.031 -30.453 2.125 1 89.81 222 THR B N 1
ATOM 7644 C CA . THR B 1 222 ? -12.219 -31.234 1.193 1 89.81 222 THR B CA 1
ATOM 7645 C C . THR B 1 222 ? -13.086 -32.219 0.413 1 89.81 222 THR B C 1
ATOM 7647 O O . THR B 1 222 ? -14.094 -32.719 0.926 1 89.81 222 THR B O 1
ATOM 7650 N N . ALA B 1 223 ? -12.789 -32.406 -0.803 1 87.62 223 ALA B N 1
ATOM 7651 C CA . ALA B 1 223 ? -13.469 -33.406 -1.649 1 87.62 223 ALA B CA 1
ATOM 7652 C C . ALA B 1 223 ? -12.664 -33.688 -2.916 1 87.62 223 ALA B C 1
ATOM 7654 O O . ALA B 1 223 ? -11.891 -32.812 -3.371 1 87.62 223 ALA B O 1
ATOM 7655 N N . PRO B 1 224 ? -12.852 -34.906 -3.453 1 80.25 224 PRO B N 1
ATOM 7656 C CA . PRO B 1 224 ? -12.398 -35.062 -4.836 1 80.25 224 PRO B CA 1
ATOM 7657 C C . PRO B 1 224 ? -13.141 -34.156 -5.812 1 80.25 224 PRO B C 1
ATOM 7659 O O . PRO B 1 224 ? -14.164 -33.562 -5.457 1 80.25 224 PRO B O 1
ATOM 7662 N N . ARG B 1 225 ? -12.633 -34.094 -6.898 1 76.75 225 ARG B N 1
ATOM 7663 C CA . ARG B 1 225 ? -13.273 -33.25 -7.902 1 76.75 225 ARG B CA 1
ATOM 7664 C C . ARG B 1 225 ? -14.664 -33.781 -8.25 1 76.75 225 ARG B C 1
ATOM 7666 O O . ARG B 1 225 ? -14.875 -35 -8.312 1 76.75 225 ARG B O 1
ATOM 7673 N N . GLY B 1 226 ? -15.617 -32.875 -8.453 1 80.25 226 GLY B N 1
ATOM 7674 C CA . GLY B 1 226 ? -16.953 -33.219 -8.938 1 80.25 226 GLY B CA 1
ATOM 7675 C C . GLY B 1 226 ? -17.922 -33.531 -7.816 1 80.25 226 GLY B C 1
ATOM 7676 O O . GLY B 1 226 ? -19 -34.094 -8.055 1 80.25 226 GLY B O 1
ATOM 7677 N N . ARG B 1 227 ? -17.531 -33.125 -6.641 1 88.75 227 ARG B N 1
ATOM 7678 C CA . ARG B 1 227 ? -18.422 -33.438 -5.52 1 88.75 227 ARG B CA 1
ATOM 7679 C C . ARG B 1 227 ? -19.219 -32.188 -5.113 1 88.75 227 ARG B C 1
ATOM 7681 O O . ARG B 1 227 ? -20.016 -32.25 -4.184 1 88.75 227 ARG B O 1
ATOM 7688 N N . GLY B 1 228 ? -18.938 -31.094 -5.711 1 89.5 228 GLY B N 1
ATOM 7689 C CA . GLY B 1 228 ? -19.75 -29.891 -5.504 1 89.5 228 GLY B CA 1
ATOM 7690 C C . GLY B 1 228 ? -19.297 -29.078 -4.309 1 89.5 228 GLY B C 1
ATOM 7691 O O . GLY B 1 228 ? -20.109 -28.391 -3.68 1 89.5 228 GLY B O 1
ATOM 7692 N N . LYS B 1 229 ? -18.047 -29.141 -3.994 1 91.25 229 LYS B N 1
ATOM 7693 C CA . LYS B 1 229 ? -17.562 -28.422 -2.826 1 91.25 229 LYS B CA 1
ATOM 7694 C C . LYS B 1 229 ? -17.75 -26.906 -2.99 1 91.25 229 LYS B C 1
ATOM 7696 O O . LYS B 1 229 ? -18.25 -26.234 -2.086 1 91.25 229 LYS B O 1
ATOM 7701 N N . SER B 1 230 ? -17.344 -26.312 -4.121 1 92.88 230 SER B N 1
ATOM 7702 C CA . SER B 1 230 ? -17.469 -24.891 -4.352 1 92.88 230 SER B CA 1
ATOM 7703 C C . SER B 1 230 ? -18.938 -24.469 -4.367 1 92.88 230 SER B C 1
ATOM 7705 O O . SER B 1 230 ? -19.297 -23.438 -3.789 1 92.88 230 SER B O 1
ATOM 7707 N N . ALA B 1 231 ? -19.766 -25.281 -4.965 1 92.88 231 ALA B N 1
ATOM 7708 C CA . ALA B 1 231 ? -21.203 -25 -5.039 1 92.88 231 ALA B CA 1
ATOM 7709 C C . ALA B 1 231 ? -21.828 -24.984 -3.646 1 92.88 231 ALA B C 1
ATOM 7711 O O . ALA B 1 231 ? -22.641 -24.109 -3.338 1 92.88 231 ALA B O 1
ATOM 7712 N N . SER B 1 232 ? -21.438 -25.953 -2.848 1 94.81 232 SER B N 1
ATOM 7713 C CA . SER B 1 232 ? -21.984 -26.062 -1.503 1 94.81 232 SER B CA 1
ATOM 7714 C C . SER B 1 232 ? -21.625 -24.844 -0.658 1 94.81 232 SER B C 1
ATOM 7716 O O . SER B 1 232 ? -22.484 -24.297 0.045 1 94.81 232 SER B O 1
ATOM 7718 N N . VAL B 1 233 ? -20.438 -24.469 -0.738 1 95.88 233 VAL B N 1
ATOM 7719 C CA . VAL B 1 233 ? -19.984 -23.312 0.017 1 95.88 233 VAL B CA 1
ATOM 7720 C C . VAL B 1 233 ? -20.672 -22.047 -0.502 1 95.88 233 VAL B C 1
ATOM 7722 O O . VAL B 1 233 ? -21.094 -21.203 0.283 1 95.88 233 VAL B O 1
ATOM 7725 N N . GLY B 1 234 ? -20.781 -21.906 -1.796 1 96.69 234 GLY B N 1
ATOM 7726 C CA . GLY B 1 234 ? -21.5 -20.797 -2.385 1 96.69 234 GLY B CA 1
ATOM 7727 C C . GLY B 1 234 ? -22.922 -20.688 -1.898 1 96.69 234 GLY B C 1
ATOM 7728 O O . GLY B 1 234 ? -23.375 -19.594 -1.524 1 96.69 234 GLY B O 1
ATOM 7729 N N . LEU B 1 235 ? -23.594 -21.781 -1.824 1 96.12 235 LEU B N 1
ATOM 7730 C CA . LEU B 1 235 ? -24.984 -21.812 -1.365 1 96.12 235 LEU B CA 1
ATOM 7731 C C . LEU B 1 235 ? -25.078 -21.406 0.102 1 96.12 235 LEU B C 1
ATOM 7733 O O . LEU B 1 235 ? -26.078 -20.828 0.523 1 96.12 235 LEU B O 1
ATOM 7737 N N . ALA B 1 236 ? -24 -21.672 0.758 1 96.25 236 ALA B N 1
ATOM 7738 C CA . ALA B 1 236 ? -24.031 -21.516 2.209 1 96.25 236 ALA B CA 1
ATOM 7739 C C . ALA B 1 236 ? -23.719 -20.078 2.613 1 96.25 236 ALA B C 1
ATOM 7741 O O . ALA B 1 236 ? -24.125 -19.625 3.688 1 96.25 236 ALA B O 1
ATOM 7742 N N . LEU B 1 237 ? -23.016 -19.297 1.811 1 96.19 237 LEU B N 1
ATOM 7743 C CA . LEU B 1 237 ? -22.5 -17.984 2.199 1 96.19 237 LEU B CA 1
ATOM 7744 C C . LEU B 1 237 ? -23.625 -17.016 2.486 1 96.19 237 LEU B C 1
ATOM 7746 O O . LEU B 1 237 ? -23.609 -16.312 3.506 1 96.19 237 LEU B O 1
ATOM 7750 N N . PRO B 1 238 ? -24.688 -16.938 1.661 1 94.5 238 PRO B N 1
ATOM 7751 C CA . PRO B 1 238 ? -25.797 -16.047 1.964 1 94.5 238 PRO B CA 1
ATOM 7752 C C . PRO B 1 238 ? -26.516 -16.391 3.27 1 94.5 238 PRO B C 1
ATOM 7754 O O . PRO B 1 238 ? -27.094 -15.523 3.918 1 94.5 238 PRO B O 1
ATOM 7757 N N . LEU B 1 239 ? -26.484 -17.688 3.643 1 93.25 239 LEU B N 1
ATOM 7758 C CA . LEU B 1 239 ? -27.047 -18.109 4.914 1 93.25 239 LEU B CA 1
ATOM 7759 C C . LEU B 1 239 ? -26.359 -17.422 6.082 1 93.25 239 LEU B C 1
ATOM 7761 O O . LEU B 1 239 ? -27 -17.047 7.062 1 93.25 239 LEU B O 1
ATOM 7765 N N . LEU B 1 240 ? -25.047 -17.297 5.965 1 93.81 240 LEU B N 1
ATOM 7766 C CA . LEU B 1 240 ? -24.266 -16.625 6.996 1 93.81 240 LEU B CA 1
ATOM 7767 C C . LEU B 1 240 ? -24.719 -15.172 7.156 1 93.81 240 LEU B C 1
ATOM 7769 O O . LEU B 1 240 ? -24.844 -14.672 8.273 1 93.81 240 LEU B O 1
ATOM 7773 N N . ILE B 1 241 ? -24.891 -14.555 6.031 1 90.62 241 ILE B N 1
ATOM 7774 C CA . ILE B 1 241 ? -25.328 -13.164 6.031 1 90.62 241 ILE B CA 1
ATOM 7775 C C . ILE B 1 241 ? -26.703 -13.055 6.691 1 90.62 241 ILE B C 1
ATOM 7777 O O . ILE B 1 241 ? -26.938 -12.148 7.492 1 90.62 241 ILE B O 1
ATOM 7781 N N . SER B 1 242 ? -27.562 -13.977 6.414 1 88.5 242 SER B N 1
ATOM 7782 C CA . SER B 1 242 ? -28.906 -13.969 6.953 1 88.5 242 SER B CA 1
ATOM 7783 C C . SER B 1 242 ? -28.922 -14.242 8.453 1 88.5 242 SER B C 1
ATOM 7785 O O . SER B 1 242 ? -29.781 -13.75 9.18 1 88.5 242 SER B O 1
ATOM 7787 N N . GLN B 1 243 ? -28.016 -14.977 8.883 1 89.25 243 GLN B N 1
ATOM 7788 C CA . GLN B 1 243 ? -28 -15.406 10.273 1 89.25 243 GLN B CA 1
ATOM 7789 C C . GLN B 1 243 ? -27.203 -14.445 11.148 1 89.25 243 GLN B C 1
ATOM 7791 O O . GLN B 1 243 ? -27.359 -14.43 12.367 1 89.25 243 GLN B O 1
ATOM 7796 N N . SER B 1 244 ? -26.344 -13.695 10.516 1 87.38 244 SER B N 1
ATOM 7797 C CA . SER B 1 244 ? -25.469 -12.805 11.273 1 87.38 244 SER B CA 1
ATOM 7798 C C . SER B 1 244 ? -26.25 -11.617 11.836 1 87.38 244 SER B C 1
ATOM 7800 O O . SER B 1 244 ? -27.156 -11.094 11.18 1 87.38 244 SER B O 1
ATOM 7802 N N . LYS B 1 245 ? -25.906 -11.219 12.984 1 75.12 245 LYS B N 1
ATOM 7803 C CA . LYS B 1 245 ? -26.5 -10.062 13.641 1 75.12 245 LYS B CA 1
ATOM 7804 C C . LYS B 1 245 ? -26.031 -8.758 13 1 75.12 245 LYS B C 1
ATOM 7806 O O . LYS B 1 245 ? -26.75 -7.762 13 1 75.12 245 LYS B O 1
ATOM 7811 N N . TYR B 1 246 ? -24.906 -8.844 12.461 1 72.75 246 TYR B N 1
ATOM 7812 C CA . TYR B 1 246 ? -24.281 -7.668 11.867 1 72.75 246 TYR B CA 1
ATOM 7813 C C . TYR B 1 246 ? -24 -7.887 10.391 1 72.75 246 TYR B C 1
ATOM 7815 O O . TYR B 1 246 ? -23.938 -9.031 9.93 1 72.75 246 TYR B O 1
ATOM 7823 N N . PRO B 1 247 ? -23.906 -6.781 9.672 1 80.62 247 PRO B N 1
ATOM 7824 C CA . PRO B 1 247 ? -23.516 -6.941 8.273 1 80.62 247 PRO B CA 1
ATOM 7825 C C . PRO B 1 247 ? -22.172 -7.652 8.117 1 80.62 247 PRO B C 1
ATOM 7827 O O . PRO B 1 247 ? -21.25 -7.43 8.914 1 80.62 247 PRO B O 1
ATOM 7830 N N . LEU B 1 248 ? -22.141 -8.469 7.125 1 87.44 248 LEU B N 1
ATOM 7831 C CA . LEU B 1 248 ? -20.938 -9.266 6.91 1 87.44 248 LEU B CA 1
ATOM 7832 C C . LEU B 1 248 ? -20.25 -8.875 5.598 1 87.44 248 LEU B C 1
ATOM 7834 O O . LEU B 1 248 ? -20.922 -8.641 4.594 1 87.44 248 LEU B O 1
ATOM 7838 N N . SER B 1 249 ? -18.953 -8.633 5.637 1 89.56 249 SER B N 1
ATOM 7839 C CA . SER B 1 249 ? -18.109 -8.547 4.445 1 89.56 249 SER B CA 1
ATOM 7840 C C . SER B 1 249 ? -17.359 -9.852 4.203 1 89.56 249 SER B C 1
ATOM 7842 O O . SER B 1 249 ? -16.375 -10.148 4.887 1 89.56 249 SER B O 1
ATOM 7844 N N . ILE B 1 250 ? -17.859 -10.57 3.211 1 94.81 250 ILE B N 1
ATOM 7845 C CA . ILE B 1 250 ? -17.25 -11.859 2.889 1 94.81 250 ILE B CA 1
ATOM 7846 C C . ILE B 1 250 ? -16.391 -11.727 1.643 1 94.81 250 ILE B C 1
ATOM 7848 O O . ILE B 1 250 ? -16.844 -11.227 0.61 1 94.81 250 ILE B O 1
ATOM 7852 N N . VAL B 1 251 ? -15.133 -12.156 1.781 1 94.81 251 VAL B N 1
ATOM 7853 C CA . VAL B 1 251 ? -14.203 -12.109 0.654 1 94.81 251 VAL B CA 1
ATOM 7854 C C . VAL B 1 251 ? -13.938 -13.531 0.155 1 94.81 251 VAL B C 1
ATOM 7856 O O . VAL B 1 251 ? -13.609 -14.422 0.942 1 94.81 251 VAL B O 1
ATOM 7859 N N . VAL B 1 252 ? -14.18 -13.703 -1.119 1 96.44 252 VAL B N 1
ATOM 7860 C CA . VAL B 1 252 ? -13.859 -14.961 -1.784 1 96.44 252 VAL B CA 1
ATOM 7861 C C . VAL B 1 252 ? -12.602 -14.797 -2.633 1 96.44 252 VAL B C 1
ATOM 7863 O O . VAL B 1 252 ? -12.445 -13.789 -3.334 1 96.44 252 VAL B O 1
ATOM 7866 N N . THR B 1 253 ? -11.672 -15.75 -2.461 1 94.44 253 THR B N 1
ATOM 7867 C CA . THR B 1 253 ? -10.477 -15.695 -3.287 1 94.44 253 THR B CA 1
ATOM 7868 C C . THR B 1 253 ? -10.141 -17.078 -3.846 1 94.44 253 THR B C 1
ATOM 7870 O O . THR B 1 253 ? -10.688 -18.078 -3.393 1 94.44 253 THR B O 1
ATOM 7873 N N . SER B 1 254 ? -9.469 -17.062 -4.906 1 91.06 254 SER B N 1
ATOM 7874 C CA . SER B 1 254 ? -9.023 -18.25 -5.625 1 91.06 254 SER B CA 1
ATOM 7875 C C . SER B 1 254 ? -7.832 -17.938 -6.527 1 91.06 254 SER B C 1
ATOM 7877 O O . SER B 1 254 ? -7.543 -16.766 -6.789 1 91.06 254 SER B O 1
ATOM 7879 N N . PRO B 1 255 ? -7.121 -18.984 -6.961 1 82.94 255 PRO B N 1
ATOM 7880 C CA . PRO B 1 255 ? -5.973 -18.703 -7.824 1 82.94 255 PRO B CA 1
ATOM 7881 C C . PRO B 1 255 ? -6.34 -17.875 -9.047 1 82.94 255 PRO B C 1
ATOM 7883 O O . PRO B 1 255 ? -5.621 -16.922 -9.391 1 82.94 255 PRO B O 1
ATOM 7886 N N . THR B 1 256 ? -7.441 -18.234 -9.688 1 83.5 256 THR B N 1
ATOM 7887 C CA . THR B 1 256 ? -8.039 -17.453 -10.773 1 83.5 256 THR B CA 1
ATOM 7888 C C . THR B 1 256 ? -9.516 -17.203 -10.508 1 83.5 256 THR B C 1
ATOM 7890 O O . THR B 1 256 ? -10.141 -17.922 -9.711 1 83.5 256 THR B O 1
ATOM 7893 N N . TYR B 1 257 ? -10.07 -16.266 -11.148 1 86.44 257 TYR B N 1
ATOM 7894 C CA . TYR B 1 257 ? -11.492 -15.992 -10.977 1 86.44 257 TYR B CA 1
ATOM 7895 C C . TYR B 1 257 ? -12.328 -17.219 -11.344 1 86.44 257 TYR B C 1
ATOM 7897 O O . TYR B 1 257 ? -13.289 -17.547 -10.641 1 86.44 257 TYR B O 1
ATOM 7905 N N . TRP B 1 258 ? -11.953 -17.875 -12.352 1 81.62 258 TRP B N 1
ATOM 7906 C CA . TRP B 1 258 ? -12.789 -18.938 -12.898 1 81.62 258 TRP B CA 1
ATOM 7907 C C . TRP B 1 258 ? -12.766 -20.172 -11.992 1 81.62 258 TRP B C 1
ATOM 7909 O O . TRP B 1 258 ? -13.742 -20.922 -11.93 1 81.62 258 TRP B O 1
ATOM 7919 N N . SER B 1 259 ? -11.727 -20.281 -11.258 1 78.69 259 SER B N 1
ATOM 7920 C CA . SER B 1 259 ? -11.672 -21.391 -10.312 1 78.69 259 SER B CA 1
ATOM 7921 C C . SER B 1 259 ? -12.602 -21.141 -9.125 1 78.69 259 SER B C 1
ATOM 7923 O O . SER B 1 259 ? -13.008 -22.094 -8.453 1 78.69 259 SER B O 1
ATOM 7925 N N . GLY B 1 260 ? -12.938 -19.891 -8.898 1 85.38 260 GLY B N 1
ATOM 7926 C CA . GLY B 1 260 ? -13.805 -19.562 -7.781 1 85.38 260 GLY B CA 1
ATOM 7927 C C . GLY B 1 260 ? -15.164 -19.062 -8.211 1 85.38 260 GLY B C 1
ATOM 7928 O O . GLY B 1 260 ? -16 -18.734 -7.371 1 85.38 260 GLY B O 1
ATOM 7929 N N . ALA B 1 261 ? -15.383 -19.047 -9.516 1 89.12 261 ALA B N 1
ATOM 7930 C CA . ALA B 1 261 ? -16.609 -18.469 -10.078 1 89.12 261 ALA B CA 1
ATOM 7931 C C . ALA B 1 261 ? -17.844 -19.219 -9.586 1 89.12 261 ALA B C 1
ATOM 7933 O O . ALA B 1 261 ? -18.906 -18.609 -9.406 1 89.12 261 ALA B O 1
ATOM 7934 N N . GLU B 1 262 ? -17.672 -20.484 -9.312 1 90.5 262 GLU B N 1
ATOM 7935 C CA . GLU B 1 262 ? -18.797 -21.297 -8.883 1 90.5 262 GLU B CA 1
ATOM 7936 C C . GLU B 1 262 ? -19.328 -20.844 -7.527 1 90.5 262 GLU B C 1
ATOM 7938 O O . GLU B 1 262 ? -20.531 -20.891 -7.273 1 90.5 262 GLU B O 1
ATOM 7943 N N . ILE B 1 263 ? -18.438 -20.438 -6.684 1 95 263 ILE B N 1
ATOM 7944 C CA . ILE B 1 263 ? -18.859 -19.953 -5.379 1 95 263 ILE B CA 1
ATOM 7945 C C . ILE B 1 263 ? -19.75 -18.719 -5.551 1 95 263 ILE B C 1
ATOM 7947 O O . ILE B 1 263 ? -20.812 -18.625 -4.93 1 95 263 ILE B O 1
ATOM 7951 N N . MET B 1 264 ? -19.312 -17.812 -6.402 1 94.88 264 MET B N 1
ATOM 7952 C CA . MET B 1 264 ? -20.078 -16.594 -6.641 1 94.88 264 MET B CA 1
ATOM 7953 C C . MET B 1 264 ? -21.422 -16.906 -7.293 1 94.88 264 MET B C 1
ATOM 7955 O O . MET B 1 264 ? -22.453 -16.359 -6.902 1 94.88 264 MET B O 1
ATOM 7959 N N . ARG B 1 265 ? -21.438 -17.781 -8.219 1 93.56 265 ARG B N 1
ATOM 7960 C CA . ARG B 1 265 ? -22.641 -18.156 -8.938 1 93.56 265 ARG B CA 1
ATOM 7961 C C . ARG B 1 265 ? -23.656 -18.797 -8 1 93.56 265 ARG B C 1
ATOM 7963 O O . ARG B 1 265 ? -24.844 -18.453 -8.031 1 93.56 265 ARG B O 1
ATOM 7970 N N . PHE B 1 266 ? -23.219 -19.688 -7.227 1 95.31 266 PHE B N 1
ATOM 7971 C CA . PHE B 1 266 ? -24.141 -20.391 -6.336 1 95.31 266 PHE B CA 1
ATOM 7972 C C . PHE B 1 266 ? -24.578 -19.484 -5.188 1 95.31 266 PHE B C 1
ATOM 7974 O O . PHE B 1 266 ? -25.672 -19.672 -4.637 1 95.31 266 PHE B O 1
ATOM 7981 N N . SER B 1 267 ? -23.688 -18.562 -4.801 1 96.56 267 SER B N 1
ATOM 7982 C CA . SER B 1 267 ? -24.125 -17.547 -3.85 1 96.56 267 SER B CA 1
ATOM 7983 C C . SER B 1 267 ? -25.312 -16.75 -4.398 1 96.56 267 SER B C 1
ATOM 7985 O O . SER B 1 267 ? -26.266 -16.469 -3.674 1 96.56 267 SER B O 1
ATOM 7987 N N . GLU B 1 268 ? -25.141 -16.406 -5.656 1 95.44 268 GLU B N 1
ATOM 7988 C CA . GLU B 1 268 ? -26.234 -15.695 -6.305 1 95.44 268 GLU B CA 1
ATOM 7989 C C . GLU B 1 268 ? -27.5 -16.547 -6.32 1 95.44 268 GLU B C 1
ATOM 7991 O O . GLU B 1 268 ? -28.594 -16.047 -6.047 1 95.44 268 GLU B O 1
ATOM 7996 N N . MET B 1 269 ? -27.391 -17.781 -6.656 1 94.75 269 MET B N 1
ATOM 7997 C CA . MET B 1 269 ? -28.516 -18.703 -6.691 1 94.75 269 MET B CA 1
ATOM 7998 C C . MET B 1 269 ? -29.188 -18.797 -5.324 1 94.75 269 MET B C 1
ATOM 8000 O O . MET B 1 269 ? -30.422 -18.828 -5.23 1 94.75 269 MET B O 1
ATOM 8004 N N . SER B 1 270 ? -28.359 -18.891 -4.379 1 95.75 270 SER B N 1
ATOM 8005 C CA . SER B 1 270 ? -28.844 -18.953 -3.01 1 95.75 270 SER B CA 1
ATOM 8006 C C . SER B 1 270 ? -29.625 -17.688 -2.643 1 95.75 270 SER B C 1
ATOM 8008 O O . SER B 1 270 ? -30.688 -17.766 -2.02 1 95.75 270 SER B O 1
ATOM 8010 N N . LEU B 1 271 ? -29.125 -16.547 -2.982 1 94.5 271 LEU B N 1
ATOM 8011 C CA . LEU B 1 271 ? -29.812 -15.281 -2.697 1 94.5 271 LEU B CA 1
ATOM 8012 C C . LEU B 1 271 ? -31.172 -15.234 -3.365 1 94.5 271 LEU B C 1
ATOM 8014 O O . LEU B 1 271 ? -32.156 -14.766 -2.768 1 94.5 271 LEU B O 1
ATOM 8018 N N . LYS B 1 272 ? -31.234 -15.75 -4.578 1 93.56 272 LYS B N 1
ATOM 8019 C CA . LYS B 1 272 ? -32.5 -15.812 -5.301 1 93.56 272 LYS B CA 1
ATOM 8020 C C . LYS B 1 272 ? -33.469 -16.781 -4.621 1 93.56 272 LYS B C 1
ATOM 8022 O O . LYS B 1 272 ? -34.656 -16.469 -4.465 1 93.56 272 LYS B O 1
ATOM 8027 N N . ALA B 1 273 ? -32.969 -17.891 -4.219 1 93.31 273 ALA B N 1
ATOM 8028 C CA . ALA B 1 273 ? -33.781 -18.891 -3.559 1 93.31 273 ALA B CA 1
ATOM 8029 C C . ALA B 1 273 ? -34.344 -18.375 -2.232 1 93.31 273 ALA B C 1
ATOM 8031 O O . ALA B 1 273 ? -35.469 -18.719 -1.835 1 93.31 273 ALA B O 1
ATOM 8032 N N . LEU B 1 274 ? -33.594 -17.578 -1.613 1 91.75 274 LEU B N 1
ATOM 8033 C CA . LEU B 1 274 ? -34 -17.016 -0.327 1 91.75 274 LEU B CA 1
ATOM 8034 C C . LEU B 1 274 ? -34.812 -15.742 -0.519 1 91.75 274 LEU B C 1
ATOM 8036 O O . LEU B 1 274 ? -35.188 -15.102 0.457 1 91.75 274 LEU B O 1
ATOM 8040 N N . HIS B 1 275 ? -35 -15.281 -1.697 1 88.88 275 HIS B N 1
ATOM 8041 C CA . HIS B 1 275 ? -35.75 -14.094 -2.068 1 88.88 275 HIS B CA 1
ATOM 8042 C C . HIS B 1 275 ? -35.156 -12.844 -1.436 1 88.88 275 HIS B C 1
ATOM 8044 O O . HIS B 1 275 ? -35.906 -12 -0.904 1 88.88 275 HIS B O 1
ATOM 8050 N N . LYS B 1 276 ? -33.875 -12.844 -1.443 1 88.75 276 LYS B N 1
ATOM 8051 C CA . LYS B 1 276 ? -33.188 -11.656 -0.941 1 88.75 276 LYS B CA 1
ATOM 8052 C C . LYS B 1 276 ? -32.906 -10.672 -2.068 1 88.75 276 LYS B C 1
ATOM 8054 O O . LYS B 1 276 ? -32.562 -11.078 -3.182 1 88.75 276 LYS B O 1
ATOM 8059 N N . ARG B 1 277 ? -33.094 -9.398 -1.804 1 83.56 277 ARG B N 1
ATOM 8060 C CA . ARG B 1 277 ? -32.688 -8.367 -2.756 1 83.56 277 ARG B CA 1
ATOM 8061 C C . ARG B 1 277 ? -31.203 -8.109 -2.691 1 83.56 277 ARG B C 1
ATOM 8063 O O . ARG B 1 277 ? -30.625 -8.016 -1.605 1 83.56 277 ARG B O 1
ATOM 8070 N N . PHE B 1 278 ? -30.547 -8.219 -3.838 1 86.56 278 PHE B N 1
ATOM 8071 C CA . PHE B 1 278 ? -29.109 -7.973 -3.873 1 86.56 278 PHE B CA 1
ATOM 8072 C C . PHE B 1 278 ? -28.703 -7.262 -5.16 1 86.56 278 PHE B C 1
ATOM 8074 O O . PHE B 1 278 ? -29.438 -7.305 -6.152 1 86.56 278 PHE B O 1
ATOM 8081 N N . ARG B 1 279 ? -27.625 -6.488 -5.027 1 83 279 ARG B N 1
ATOM 8082 C CA . ARG B 1 279 ? -27 -5.863 -6.195 1 83 279 ARG B CA 1
ATOM 8083 C C . ARG B 1 279 ? -25.797 -6.664 -6.668 1 83 279 ARG B C 1
ATOM 8085 O O . ARG B 1 279 ? -24.984 -7.105 -5.855 1 83 279 ARG B O 1
ATOM 8092 N N . LYS B 1 280 ? -25.828 -6.848 -7.98 1 88.94 280 LYS B N 1
ATOM 8093 C CA . LYS B 1 280 ? -24.734 -7.605 -8.594 1 88.94 280 LYS B CA 1
ATOM 8094 C C . LYS B 1 280 ? -23.75 -6.676 -9.305 1 88.94 280 LYS B C 1
ATOM 8096 O O . LYS B 1 280 ? -24.156 -5.836 -10.109 1 88.94 280 LYS B O 1
ATOM 8101 N N . VAL B 1 281 ? -22.469 -6.754 -8.922 1 85.94 281 VAL B N 1
ATOM 8102 C CA . VAL B 1 281 ? -21.422 -6.039 -9.625 1 85.94 281 VAL B CA 1
ATOM 8103 C C . VAL B 1 281 ? -20.703 -6.984 -10.594 1 85.94 281 VAL B C 1
ATOM 8105 O O . VAL B 1 281 ? -20.109 -7.977 -10.172 1 85.94 281 VAL B O 1
ATOM 8108 N N . ILE B 1 282 ? -20.781 -6.652 -11.891 1 86.06 282 ILE B N 1
ATOM 8109 C CA . ILE B 1 282 ? -20.234 -7.531 -12.93 1 86.06 282 ILE B CA 1
ATOM 8110 C C . ILE B 1 282 ? -19.125 -6.812 -13.68 1 86.06 282 ILE B C 1
ATOM 8112 O O . ILE B 1 282 ? -19.234 -5.621 -13.977 1 86.06 282 ILE B O 1
ATOM 8116 N N . SER B 1 283 ? -17.984 -7.473 -13.82 1 82.44 283 SER B N 1
ATOM 8117 C CA . SER B 1 283 ? -16.891 -6.91 -14.617 1 82.44 283 SER B CA 1
ATOM 8118 C C . SER B 1 283 ? -17.281 -6.832 -16.094 1 82.44 283 SER B C 1
ATOM 8120 O O . SER B 1 283 ? -18.297 -7.398 -16.5 1 82.44 283 SER B O 1
ATOM 8122 N N . ARG B 1 284 ? -16.453 -6.195 -16.969 1 69.25 284 ARG B N 1
ATOM 8123 C CA . ARG B 1 284 ? -16.672 -6.035 -18.391 1 69.25 284 ARG B CA 1
ATOM 8124 C C . ARG B 1 284 ? -16.688 -7.387 -19.094 1 69.25 284 ARG B C 1
ATOM 8126 O O . ARG B 1 284 ? -17.375 -7.555 -20.109 1 69.25 284 ARG B O 1
ATOM 8133 N N . ASP B 1 285 ? -15.969 -8.414 -18.516 1 76.75 285 ASP B N 1
ATOM 8134 C CA . ASP B 1 285 ? -15.844 -9.727 -19.125 1 76.75 285 ASP B CA 1
ATOM 8135 C C . ASP B 1 285 ? -16.859 -10.711 -18.531 1 76.75 285 ASP B C 1
ATOM 8137 O O . ASP B 1 285 ? -16.734 -11.922 -18.734 1 76.75 285 ASP B O 1
ATOM 8141 N N . GLY B 1 286 ? -17.781 -10.227 -17.641 1 80.44 286 GLY B N 1
ATOM 8142 C CA . GLY B 1 286 ? -18.891 -11.039 -17.172 1 80.44 286 GLY B CA 1
ATOM 8143 C C . GLY B 1 286 ? -18.625 -11.703 -15.836 1 80.44 286 GLY B C 1
ATOM 8144 O O . GLY B 1 286 ? -19.391 -12.578 -15.414 1 80.44 286 GLY B O 1
ATOM 8145 N N . LYS B 1 287 ? -17.562 -11.344 -15.148 1 86.88 287 LYS B N 1
ATOM 8146 C CA . LYS B 1 287 ? -17.234 -11.891 -13.828 1 86.88 287 LYS B CA 1
ATOM 8147 C C . LYS B 1 287 ? -18.109 -11.266 -12.742 1 86.88 287 LYS B C 1
ATOM 8149 O O . LYS B 1 287 ? -18.297 -10.047 -12.719 1 86.88 287 LYS B O 1
ATOM 8154 N N . ILE B 1 288 ? -18.734 -12.117 -11.961 1 92.06 288 ILE B N 1
ATOM 8155 C CA . ILE B 1 288 ? -19.453 -11.602 -10.797 1 92.06 288 ILE B CA 1
ATOM 8156 C C . ILE B 1 288 ? -18.453 -11.211 -9.711 1 92.06 288 ILE B C 1
ATOM 8158 O O . ILE B 1 288 ? -18.016 -12.055 -8.922 1 92.06 288 ILE B O 1
ATOM 8162 N N . LEU B 1 289 ? -18.219 -9.984 -9.586 1 89.69 289 LEU B N 1
ATOM 8163 C CA . LEU B 1 289 ? -17.172 -9.508 -8.688 1 89.69 289 LEU B CA 1
ATOM 8164 C C . LEU B 1 289 ? -17.703 -9.281 -7.281 1 89.69 289 LEU B C 1
ATOM 8166 O O . LEU B 1 289 ? -16.984 -9.422 -6.301 1 89.69 289 LEU B O 1
ATOM 8170 N N . SER B 1 290 ? -18.969 -8.93 -7.188 1 91.94 290 SER B N 1
ATOM 8171 C CA . SER B 1 290 ? -19.547 -8.648 -5.871 1 91.94 290 SER B CA 1
ATOM 8172 C C . SER B 1 290 ? -21.047 -8.836 -5.867 1 91.94 290 SER B C 1
ATOM 8174 O O . SER B 1 290 ? -21.719 -8.586 -6.875 1 91.94 290 SER B O 1
ATOM 8176 N N . LEU B 1 291 ? -21.531 -9.438 -4.832 1 92 291 LEU B N 1
ATOM 8177 C CA . LEU B 1 291 ? -22.938 -9.5 -4.488 1 92 291 LEU B CA 1
ATOM 8178 C C . LEU B 1 291 ? -23.234 -8.695 -3.225 1 92 291 LEU B C 1
ATOM 8180 O O . LEU B 1 291 ? -22.781 -9.062 -2.135 1 92 291 LEU B O 1
ATOM 8184 N N . GLU B 1 292 ? -23.891 -7.719 -3.428 1 86.44 292 GLU B N 1
ATOM 8185 C CA . GLU B 1 292 ? -24.109 -6.797 -2.318 1 86.44 292 GLU B CA 1
ATOM 8186 C C . GLU B 1 292 ? -25.531 -6.934 -1.773 1 86.44 292 GLU B C 1
ATOM 8188 O O . GLU B 1 292 ? -26.5 -6.832 -2.525 1 86.44 292 GLU B O 1
ATOM 8193 N N . ILE B 1 293 ? -25.688 -7.34 -0.545 1 84.94 293 ILE B N 1
ATOM 8194 C CA . ILE B 1 293 ? -26.953 -7.574 0.15 1 84.94 293 ILE B CA 1
ATOM 8195 C C . ILE B 1 293 ? -27.094 -6.598 1.314 1 84.94 293 ILE B C 1
ATOM 8197 O O . ILE B 1 293 ? -26.656 -6.891 2.434 1 84.94 293 ILE B O 1
ATOM 8201 N N . GLY B 1 294 ? -27.734 -5.609 1.075 1 67.62 294 GLY B N 1
ATOM 8202 C CA . GLY B 1 294 ? -27.734 -4.598 2.119 1 67.62 294 GLY B CA 1
ATOM 8203 C C . GLY B 1 294 ? -26.344 -4.09 2.455 1 67.62 294 GLY B C 1
ATOM 8204 O O . GLY B 1 294 ? -25.625 -3.596 1.581 1 67.62 294 GLY B O 1
ATOM 8205 N N . GLU B 1 295 ? -26 -4.273 3.77 1 63.06 295 GLU B N 1
ATOM 8206 C CA . GLU B 1 295 ? -24.672 -3.865 4.223 1 63.06 295 GLU B CA 1
ATOM 8207 C C . GLU B 1 295 ? -23.672 -5.016 4.117 1 63.06 295 GLU B C 1
ATOM 8209 O O . GLU B 1 295 ? -22.484 -4.832 4.352 1 63.06 295 GLU B O 1
ATOM 8214 N N . SER B 1 296 ? -24.203 -6.047 3.783 1 82.94 296 SER B N 1
ATOM 8215 C CA . SER B 1 296 ? -23.359 -7.223 3.646 1 82.94 296 SER B CA 1
ATOM 8216 C C . SER B 1 296 ? -22.922 -7.43 2.199 1 82.94 296 SER B C 1
ATOM 8218 O O . SER B 1 296 ? -23.516 -6.863 1.281 1 82.94 296 SER B O 1
ATOM 8220 N N . ARG B 1 297 ? -21.812 -8.008 1.981 1 90 297 ARG B N 1
ATOM 8221 C CA . ARG B 1 297 ? -21.375 -8.281 0.614 1 90 297 ARG B CA 1
ATOM 8222 C C . ARG B 1 297 ? -20.547 -9.562 0.544 1 90 297 ARG B C 1
ATOM 8224 O O . ARG B 1 297 ? -19.922 -9.961 1.53 1 90 297 ARG B O 1
ATOM 8231 N N . ILE B 1 298 ? -20.672 -10.164 -0.555 1 94.12 298 ILE B N 1
ATOM 8232 C CA . ILE B 1 298 ? -19.781 -11.25 -0.973 1 94.12 298 ILE B CA 1
ATOM 8233 C C . ILE B 1 298 ? -19 -10.82 -2.207 1 94.12 298 ILE B C 1
ATOM 8235 O O . ILE B 1 298 ? -19.578 -10.57 -3.268 1 94.12 298 ILE B O 1
ATOM 8239 N N . ARG B 1 299 ? -17.75 -10.664 -2.057 1 94.31 299 ARG B N 1
ATOM 8240 C CA . ARG B 1 299 ? -16.984 -10.164 -3.191 1 94.31 299 ARG B CA 1
ATOM 8241 C C . ARG B 1 299 ? -15.789 -11.062 -3.475 1 94.31 299 ARG B C 1
ATOM 8243 O O . ARG B 1 299 ? -15.195 -11.625 -2.553 1 94.31 299 ARG B O 1
ATOM 8250 N N . TRP B 1 300 ? -15.453 -11.211 -4.742 1 94.56 300 TRP B N 1
ATOM 8251 C CA . TRP B 1 300 ? -14.242 -11.922 -5.125 1 94.56 300 TRP B CA 1
ATOM 8252 C C . TRP B 1 300 ? -13.07 -10.961 -5.297 1 94.56 300 TRP B C 1
ATOM 8254 O O . TRP B 1 300 ? -13.203 -9.922 -5.941 1 94.56 300 TRP B O 1
ATOM 8264 N N . LEU B 1 301 ? -11.938 -11.289 -4.695 1 91.12 301 LEU B N 1
ATOM 8265 C CA . LEU B 1 301 ? -10.68 -10.562 -4.867 1 91.12 301 LEU B CA 1
ATOM 8266 C C . LEU B 1 301 ? -9.539 -11.523 -5.191 1 91.12 301 LEU B C 1
ATOM 8268 O O . LEU B 1 301 ? -9.523 -12.656 -4.711 1 91.12 301 LEU B O 1
ATOM 8272 N N . PRO B 1 302 ? -8.586 -11.039 -6.094 1 88.19 302 PRO B N 1
ATOM 8273 C CA . PRO B 1 302 ? -7.391 -11.867 -6.258 1 88.19 302 PRO B CA 1
ATOM 8274 C C . PRO B 1 302 ? -6.629 -12.07 -4.949 1 88.19 302 PRO B C 1
ATOM 8276 O O . PRO B 1 302 ? -6.73 -11.25 -4.035 1 88.19 302 PRO B O 1
ATOM 8279 N N . PRO B 1 303 ? -5.926 -13.141 -4.855 1 88.38 303 PRO B N 1
ATOM 8280 C CA . PRO B 1 303 ? -5.266 -13.5 -3.602 1 88.38 303 PRO B CA 1
ATOM 8281 C C . PRO B 1 303 ? -4.41 -12.375 -3.035 1 88.38 303 PRO B C 1
ATOM 8283 O O . PRO B 1 303 ? -4.406 -12.141 -1.823 1 88.38 303 PRO B O 1
ATOM 8286 N N . GLU B 1 304 ? -3.771 -11.586 -3.848 1 80.81 304 GLU B N 1
ATOM 8287 C CA . GLU B 1 304 ? -2.852 -10.539 -3.408 1 80.81 304 GLU B CA 1
ATOM 8288 C C . GLU B 1 304 ? -3.6 -9.406 -2.719 1 80.81 304 GLU B C 1
ATOM 8290 O O . GLU B 1 304 ? -3.062 -8.758 -1.819 1 80.81 304 GLU B O 1
ATOM 8295 N N . LEU B 1 305 ? -4.809 -9.242 -3.08 1 82.19 305 LEU B N 1
ATOM 8296 C CA . LEU B 1 305 ? -5.641 -8.211 -2.469 1 82.19 305 LEU B CA 1
ATOM 8297 C C . LEU B 1 305 ? -6.43 -8.773 -1.293 1 82.19 305 LEU B C 1
ATOM 8299 O O . LEU B 1 305 ? -6.57 -8.117 -0.261 1 82.19 305 LEU B O 1
ATOM 8303 N N . ALA B 1 306 ? -6.852 -9.977 -1.451 1 88.31 306 ALA B N 1
ATOM 8304 C CA . ALA B 1 306 ? -7.703 -10.617 -0.453 1 88.31 306 ALA B CA 1
ATOM 8305 C C . ALA B 1 306 ? -6.965 -10.781 0.873 1 88.31 306 ALA B C 1
ATOM 8307 O O . ALA B 1 306 ? -7.559 -10.625 1.943 1 88.31 306 ALA B O 1
ATOM 8308 N N . ARG B 1 307 ? -5.723 -11.117 0.773 1 86.69 307 ARG B N 1
ATOM 8309 C CA . ARG B 1 307 ? -4.984 -11.469 1.981 1 86.69 307 ARG B CA 1
ATOM 8310 C C . ARG B 1 307 ? -4.934 -10.297 2.953 1 86.69 307 ARG B C 1
ATOM 8312 O O . ARG B 1 307 ? -4.965 -10.484 4.172 1 86.69 307 ARG B O 1
ATOM 8319 N N . ASP B 1 308 ? -4.934 -9.047 2.459 1 80.62 308 ASP B N 1
ATOM 8320 C CA . ASP B 1 308 ? -4.809 -7.871 3.318 1 80.62 308 ASP B CA 1
ATOM 8321 C C . ASP B 1 308 ? -6.125 -7.102 3.391 1 80.62 308 ASP B C 1
ATOM 8323 O O . ASP B 1 308 ? -6.199 -6.051 4.031 1 80.62 308 ASP B O 1
ATOM 8327 N N . GLN B 1 309 ? -7.121 -7.645 2.701 1 79.62 309 GLN B N 1
ATOM 8328 C CA . GLN B 1 309 ? -8.414 -6.969 2.701 1 79.62 309 GLN B CA 1
ATOM 8329 C C . GLN B 1 309 ? -9.062 -7.023 4.078 1 79.62 309 GLN B C 1
ATOM 8331 O O . GLN B 1 309 ? -8.883 -7.996 4.816 1 79.62 309 GLN B O 1
ATOM 8336 N N . HIS B 1 310 ? -9.711 -5.934 4.395 1 75 310 HIS B N 1
ATOM 8337 C CA . HIS B 1 310 ? -10.516 -5.965 5.609 1 75 310 HIS B CA 1
ATOM 8338 C C . HIS B 1 310 ? -11.875 -6.602 5.355 1 75 310 HIS B C 1
ATOM 8340 O O . HIS B 1 310 ? -12.492 -6.355 4.32 1 75 310 HIS B O 1
ATOM 8346 N N . GLY B 1 311 ? -12.227 -7.582 6.191 1 82.25 311 GLY B N 1
ATOM 8347 C CA . GLY B 1 311 ? -13.5 -8.273 6.09 1 82.25 311 GLY B CA 1
ATOM 8348 C C . GLY B 1 311 ? -13.773 -9.195 7.266 1 82.25 311 GLY B C 1
ATOM 8349 O O . GLY B 1 311 ? -12.984 -9.258 8.203 1 82.25 311 GLY B O 1
ATOM 8350 N N . ASP B 1 312 ? -14.914 -9.836 7.199 1 89.5 312 ASP B N 1
ATOM 8351 C CA . ASP B 1 312 ? -15.352 -10.656 8.328 1 89.5 312 ASP B CA 1
ATOM 8352 C C . ASP B 1 312 ? -15 -12.125 8.109 1 89.5 312 ASP B C 1
ATOM 8354 O O . ASP B 1 312 ? -14.617 -12.82 9.055 1 89.5 312 ASP B O 1
ATOM 8358 N N . ILE B 1 313 ? -15.164 -12.562 6.84 1 95.69 313 ILE B N 1
ATOM 8359 C CA . ILE B 1 313 ? -14.93 -13.961 6.516 1 95.69 313 ILE B CA 1
ATOM 8360 C C . ILE B 1 313 ? -14.164 -14.07 5.199 1 95.69 313 ILE B C 1
ATOM 8362 O O . ILE B 1 313 ? -14.492 -13.383 4.227 1 95.69 313 ILE B O 1
ATOM 8366 N N . LEU B 1 314 ? -13.086 -14.875 5.219 1 96.31 314 LEU B N 1
ATOM 8367 C CA . LEU B 1 314 ? -12.336 -15.156 3.998 1 96.31 314 LEU B CA 1
ATOM 8368 C C . LEU B 1 314 ? -12.578 -16.594 3.531 1 96.31 314 LEU B C 1
ATOM 8370 O O . LEU B 1 314 ? -12.391 -17.531 4.297 1 96.31 314 LEU B O 1
ATOM 8374 N N . VAL B 1 315 ? -13.047 -16.703 2.309 1 97.12 315 VAL B N 1
ATOM 8375 C CA . VAL B 1 315 ? -13.234 -18 1.691 1 97.12 315 VAL B CA 1
ATOM 8376 C C . VAL B 1 315 ? -12.18 -18.219 0.604 1 97.12 315 VAL B C 1
ATOM 8378 O O . VAL B 1 315 ? -12.102 -17.438 -0.348 1 97.12 315 VAL B O 1
ATOM 8381 N N . VAL B 1 316 ? -11.406 -19.297 0.75 1 93.81 316 VAL B N 1
ATOM 8382 C CA . VAL B 1 316 ? -10.352 -19.609 -0.215 1 93.81 316 VAL B CA 1
ATOM 8383 C C . VAL B 1 316 ? -10.711 -20.875 -0.992 1 93.81 316 VAL B C 1
ATOM 8385 O O . VAL B 1 316 ? -10.641 -21.984 -0.453 1 93.81 316 VAL B O 1
ATOM 8388 N N . ASP B 1 317 ? -11.055 -20.656 -2.229 1 92.19 317 ASP B N 1
ATOM 8389 C CA . ASP B 1 317 ? -11.305 -21.812 -3.092 1 92.19 317 ASP B CA 1
ATOM 8390 C C . ASP B 1 317 ? -10.016 -22.312 -3.73 1 92.19 317 ASP B C 1
ATOM 8392 O O . ASP B 1 317 ? -9.148 -21.531 -4.102 1 92.19 317 ASP B O 1
ATOM 8396 N N . GLU B 1 318 ? -9.836 -23.656 -3.793 1 85.69 318 GLU B N 1
ATOM 8397 C CA . GLU B 1 318 ? -8.609 -24.297 -4.246 1 85.69 318 GLU B CA 1
ATOM 8398 C C . GLU B 1 318 ? -7.402 -23.781 -3.461 1 85.69 318 GLU B C 1
ATOM 8400 O O . GLU B 1 318 ? -6.414 -23.344 -4.051 1 85.69 318 GLU B O 1
ATOM 8405 N N . ALA B 1 319 ? -7.559 -23.891 -2.184 1 85.62 319 ALA B N 1
ATOM 8406 C CA . ALA B 1 319 ? -6.602 -23.312 -1.245 1 85.62 319 ALA B CA 1
ATOM 8407 C C . ALA B 1 319 ? -5.219 -23.922 -1.416 1 85.62 319 ALA B C 1
ATOM 8409 O O . ALA B 1 319 ? -4.203 -23.234 -1.296 1 85.62 319 ALA B O 1
ATOM 8410 N N . ALA B 1 320 ? -5.141 -25.203 -1.753 1 78.31 320 ALA B N 1
ATOM 8411 C CA . ALA B 1 320 ? -3.859 -25.891 -1.879 1 78.31 320 ALA B CA 1
ATOM 8412 C C . ALA B 1 320 ? -3.014 -25.281 -2.994 1 78.31 320 ALA B C 1
ATOM 8414 O O . ALA B 1 320 ? -1.786 -25.234 -2.896 1 78.31 320 ALA B O 1
ATOM 8415 N N . ALA B 1 321 ? -3.727 -24.797 -3.971 1 77.12 321 ALA B N 1
ATOM 8416 C CA . ALA B 1 321 ? -3.035 -24.219 -5.121 1 77.12 321 ALA B CA 1
ATOM 8417 C C . ALA B 1 321 ? -2.334 -22.922 -4.742 1 77.12 321 ALA B C 1
ATOM 8419 O O . ALA B 1 321 ? -1.386 -22.5 -5.41 1 77.12 321 ALA B O 1
ATOM 8420 N N . LEU B 1 322 ? -2.766 -22.219 -3.68 1 80.25 322 LEU B N 1
ATOM 8421 C CA . LEU B 1 322 ? -2.193 -20.938 -3.275 1 80.25 322 LEU B CA 1
ATOM 8422 C C . LEU B 1 322 ? -1.004 -21.141 -2.344 1 80.25 322 LEU B C 1
ATOM 8424 O O . LEU B 1 322 ? -0.239 -20.203 -2.088 1 80.25 322 LEU B O 1
ATOM 8428 N N . GLY B 1 323 ? -0.832 -22.328 -1.874 1 76.75 323 GLY B N 1
ATOM 8429 C CA . GLY B 1 323 ? 0.376 -22.703 -1.151 1 76.75 323 GLY B CA 1
ATOM 8430 C C . GLY B 1 323 ? 0.275 -22.453 0.343 1 76.75 323 GLY B C 1
ATOM 8431 O O . GLY B 1 323 ? -0.628 -21.75 0.802 1 76.75 323 GLY B O 1
ATOM 8432 N N . LYS B 1 324 ? 1.233 -22.938 1.046 1 76.94 324 LYS B N 1
ATOM 8433 C CA . LYS B 1 324 ? 1.271 -22.891 2.504 1 76.94 324 LYS B CA 1
ATOM 8434 C C . LYS B 1 324 ? 1.523 -21.484 3.008 1 76.94 324 LYS B C 1
ATOM 8436 O O . LYS B 1 324 ? 0.936 -21.047 4.004 1 76.94 324 LYS B O 1
ATOM 8441 N N . GLU B 1 325 ? 2.402 -20.766 2.336 1 77.31 325 GLU B N 1
ATOM 8442 C CA . GLU B 1 325 ? 2.764 -19.422 2.771 1 77.31 325 GLU B CA 1
ATOM 8443 C C . GLU B 1 325 ? 1.553 -18.5 2.762 1 77.31 325 GLU B C 1
ATOM 8445 O O . GLU B 1 325 ? 1.367 -17.703 3.686 1 77.31 325 GLU B O 1
ATOM 8450 N N . PHE B 1 326 ? 0.756 -18.594 1.699 1 84.88 326 PHE B N 1
ATOM 8451 C CA . PHE B 1 326 ? -0.47 -17.797 1.619 1 84.88 326 PHE B CA 1
ATOM 8452 C C . PHE B 1 326 ? -1.428 -18.188 2.744 1 84.88 326 PHE B C 1
ATOM 8454 O O . PHE B 1 326 ? -1.967 -17.312 3.426 1 84.88 326 PHE B O 1
ATOM 8461 N N . ALA B 1 327 ? -1.56 -19.453 2.934 1 83.75 327 ALA B N 1
ATOM 8462 C CA . ALA B 1 327 ? -2.48 -19.953 3.959 1 83.75 327 ALA B CA 1
ATOM 8463 C C . ALA B 1 327 ? -2.057 -19.469 5.348 1 83.75 327 ALA B C 1
ATOM 8465 O O . ALA B 1 327 ? -2.887 -19.016 6.133 1 83.75 327 ALA B O 1
ATOM 8466 N N . ASP B 1 328 ? -0.788 -19.547 5.609 1 82.06 328 ASP B N 1
ATOM 8467 C CA . ASP B 1 328 ? -0.274 -19.109 6.898 1 82.06 328 ASP B CA 1
ATOM 8468 C C . ASP B 1 328 ? -0.566 -17.625 7.125 1 82.06 328 ASP B C 1
ATOM 8470 O O . ASP B 1 328 ? -1 -17.234 8.211 1 82.06 328 ASP B O 1
ATOM 8474 N N . TYR B 1 329 ? -0.304 -16.922 6.148 1 85 329 TYR B N 1
ATOM 8475 C CA . TYR B 1 329 ? -0.493 -15.484 6.238 1 85 329 TYR B CA 1
ATOM 8476 C C . TYR B 1 329 ? -1.951 -15.141 6.52 1 85 329 TYR B C 1
ATOM 8478 O O . TYR B 1 329 ? -2.25 -14.367 7.43 1 85 329 TYR B O 1
ATOM 8486 N N . VAL B 1 330 ? -2.893 -15.711 5.789 1 89.56 330 VAL B N 1
ATOM 8487 C CA . VAL B 1 330 ? -4.293 -15.32 5.918 1 89.56 330 VAL B CA 1
ATOM 8488 C C . VAL B 1 330 ? -4.852 -15.836 7.242 1 89.56 330 VAL B C 1
ATOM 8490 O O . VAL B 1 330 ? -5.715 -15.195 7.848 1 89.56 330 VAL B O 1
ATOM 8493 N N . LEU B 1 331 ? -4.332 -16.953 7.703 1 88.75 331 LEU B N 1
ATOM 8494 C CA . LEU B 1 331 ? -4.812 -17.5 8.969 1 88.75 331 LEU B CA 1
ATOM 8495 C C . LEU B 1 331 ? -4.344 -16.641 10.141 1 88.75 331 LEU B C 1
ATOM 8497 O O . LEU B 1 331 ? -4.957 -16.656 11.211 1 88.75 331 LEU B O 1
ATOM 8501 N N . ARG B 1 332 ? -3.266 -15.977 9.977 1 85.19 332 ARG B N 1
ATOM 8502 C CA . ARG B 1 332 ? -2.791 -15.047 11 1 85.19 332 ARG B CA 1
ATOM 8503 C C . ARG B 1 332 ? -3.537 -13.727 10.93 1 85.19 332 ARG B C 1
ATOM 8505 O O . ARG B 1 332 ? -3.758 -13.07 11.953 1 85.19 332 ARG B O 1
ATOM 8512 N N . ARG B 1 333 ? -3.875 -13.391 9.711 1 87.5 333 ARG B N 1
ATOM 8513 C CA . ARG B 1 333 ? -4.445 -12.062 9.477 1 87.5 333 ARG B CA 1
ATOM 8514 C C . ARG B 1 333 ? -5.953 -12.07 9.695 1 87.5 333 ARG B C 1
ATOM 8516 O O . ARG B 1 333 ? -6.52 -11.102 10.211 1 87.5 333 ARG B O 1
ATOM 8523 N N . TRP B 1 334 ? -6.684 -13.133 9.258 1 89.69 334 TRP B N 1
ATOM 8524 C CA . TRP B 1 334 ? -8.141 -13.234 9.305 1 89.69 334 TRP B CA 1
ATOM 8525 C C . TRP B 1 334 ? -8.586 -14.078 10.5 1 89.69 334 TRP B C 1
ATOM 8527 O O . TRP B 1 334 ? -7.949 -15.086 10.82 1 89.69 334 TRP B O 1
ATOM 8537 N N . ASN B 1 335 ? -9.68 -13.711 11.062 1 91.62 335 ASN B N 1
ATOM 8538 C CA . ASN B 1 335 ? -10.195 -14.461 12.203 1 91.62 335 ASN B CA 1
ATOM 8539 C C . ASN B 1 335 ? -11.055 -15.641 11.758 1 91.62 335 ASN B C 1
ATOM 8541 O O . ASN B 1 335 ? -11.086 -16.688 12.422 1 91.62 335 ASN B O 1
ATOM 8545 N N . LYS B 1 336 ? -11.836 -15.484 10.734 1 95.69 336 LYS B N 1
ATOM 8546 C CA . LYS B 1 336 ? -12.719 -16.516 10.195 1 95.69 336 LYS B CA 1
ATOM 8547 C C . LYS B 1 336 ? -12.336 -16.875 8.766 1 95.69 336 LYS B C 1
ATOM 8549 O O . LYS B 1 336 ? -12.445 -16.047 7.855 1 95.69 336 LYS B O 1
ATOM 8554 N N . VAL B 1 337 ? -11.875 -18.141 8.539 1 95.19 337 VAL B N 1
ATOM 8555 C CA . VAL B 1 337 ? -11.398 -18.547 7.227 1 95.19 337 VAL B CA 1
ATOM 8556 C C . VAL B 1 337 ? -12.023 -19.891 6.848 1 95.19 337 VAL B C 1
ATOM 8558 O O . VAL B 1 337 ? -12.156 -20.781 7.691 1 95.19 337 VAL B O 1
ATOM 8561 N N . ALA B 1 338 ? -12.523 -19.969 5.641 1 96.06 338 ALA B N 1
ATOM 8562 C CA . ALA B 1 338 ? -12.93 -21.234 5.051 1 96.06 338 ALA B CA 1
ATOM 8563 C C . ALA B 1 338 ? -11.992 -21.641 3.916 1 96.06 338 ALA B C 1
ATOM 8565 O O . ALA B 1 338 ? -11.836 -20.906 2.939 1 96.06 338 ALA B O 1
ATOM 8566 N N . LEU B 1 339 ? -11.359 -22.797 4.039 1 92.56 339 LEU B N 1
ATOM 8567 C CA . LEU B 1 339 ? -10.5 -23.328 3 1 92.56 339 LEU B CA 1
ATOM 8568 C C . LEU B 1 339 ? -11.188 -24.469 2.254 1 92.56 339 LEU B C 1
ATOM 8570 O O . LEU B 1 339 ? -11.547 -25.484 2.857 1 92.56 339 LEU B O 1
ATOM 8574 N N . VAL B 1 340 ? -11.406 -24.234 0.974 1 91.88 340 VAL B N 1
ATOM 8575 C CA . VAL B 1 340 ? -12.008 -25.234 0.099 1 91.88 340 VAL B CA 1
ATOM 8576 C C . VAL B 1 340 ? -10.938 -25.828 -0.817 1 91.88 340 VAL B C 1
ATOM 8578 O O . VAL B 1 340 ? -10.32 -25.109 -1.603 1 91.88 340 VAL B O 1
ATOM 8581 N N . THR B 1 341 ? -10.656 -27.156 -0.707 1 86.06 341 THR B N 1
ATOM 8582 C CA . THR B 1 341 ? -9.562 -27.688 -1.513 1 86.06 341 THR B CA 1
ATOM 8583 C C . THR B 1 341 ? -9.828 -29.125 -1.921 1 86.06 341 THR B C 1
ATOM 8585 O O . THR B 1 341 ? -10.68 -29.797 -1.33 1 86.06 341 THR B O 1
ATOM 8588 N N . THR B 1 342 ? -9.125 -29.547 -3.025 1 79.12 342 THR B N 1
ATOM 8589 C CA . THR B 1 342 ? -9.234 -30.891 -3.566 1 79.12 342 THR B CA 1
ATOM 8590 C C . THR B 1 342 ? -8.148 -31.797 -2.992 1 79.12 342 THR B C 1
ATOM 8592 O O . THR B 1 342 ? -7 -31.375 -2.855 1 79.12 342 THR B O 1
ATOM 8595 N N . VAL B 1 343 ? -8.43 -32.969 -2.434 1 70.06 343 VAL B N 1
ATOM 8596 C CA . VAL B 1 343 ? -7.445 -33.906 -1.882 1 70.06 343 VAL B CA 1
ATOM 8597 C C . VAL B 1 343 ? -6.887 -34.781 -2.994 1 70.06 343 VAL B C 1
ATOM 8599 O O . VAL B 1 343 ? -5.691 -35.094 -3.023 1 70.06 343 VAL B O 1
ATOM 8602 N N . HIS B 1 344 ? -7.789 -35.312 -3.834 1 63 344 HIS B N 1
ATOM 8603 C CA . HIS B 1 344 ? -7.379 -36.156 -4.949 1 63 344 HIS B CA 1
ATOM 8604 C C . HIS B 1 344 ? -7.949 -35.656 -6.27 1 63 344 HIS B C 1
ATOM 8606 O O . HIS B 1 344 ? -9.125 -35.281 -6.34 1 63 344 HIS B O 1
ATOM 8612 N N . GLY B 1 345 ? -7.02 -35.219 -7.129 1 55.69 345 GLY B N 1
ATOM 8613 C CA . GLY B 1 345 ? -7.586 -34.844 -8.414 1 55.69 345 GLY B CA 1
ATOM 8614 C C . GLY B 1 345 ? -6.551 -34.344 -9.398 1 55.69 345 GLY B C 1
ATOM 8615 O O . GLY B 1 345 ? -5.355 -34.344 -9.102 1 55.69 345 GLY B O 1
ATOM 8616 N N . TYR B 1 346 ? -6.98 -34.344 -10.555 1 47.38 346 TYR B N 1
ATOM 8617 C CA . TYR B 1 346 ? -6.125 -33.969 -11.664 1 47.38 346 TYR B CA 1
ATOM 8618 C C . TYR B 1 346 ? -5.516 -32.562 -11.438 1 47.38 346 TYR B C 1
ATOM 8620 O O . TYR B 1 346 ? -4.574 -32.188 -12.133 1 47.38 346 TYR B O 1
ATOM 8628 N N . GLU B 1 347 ? -6.121 -31.797 -10.43 1 46.41 347 GLU B N 1
ATOM 8629 C CA . GLU B 1 347 ? -5.602 -30.453 -10.18 1 46.41 347 GLU B CA 1
ATOM 8630 C C . GLU B 1 347 ? -4.539 -30.469 -9.078 1 46.41 347 GLU B C 1
ATOM 8632 O O . GLU B 1 347 ? -3.867 -29.453 -8.852 1 46.41 347 GLU B O 1
ATOM 8637 N N . GLY B 1 348 ? -4.242 -31.609 -8.461 1 52.75 348 GLY B N 1
ATOM 8638 C CA . GLY B 1 348 ? -3.209 -31.672 -7.441 1 52.75 348 GLY B CA 1
ATOM 8639 C C . GLY B 1 348 ? -3.725 -32.156 -6.102 1 52.75 348 GLY B C 1
ATOM 8640 O O . GLY B 1 348 ? -4.934 -32.188 -5.863 1 52.75 348 GLY B O 1
ATOM 8641 N N . SER B 1 349 ? -2.863 -33.062 -5.363 1 54.28 349 SER B N 1
ATOM 8642 C CA . SER B 1 349 ? -3.211 -33.625 -4.074 1 54.28 349 SER B CA 1
ATOM 8643 C C . SER B 1 349 ? -2.953 -32.656 -2.93 1 54.28 349 SER B C 1
ATOM 8645 O O . SER B 1 349 ? -1.86 -32.094 -2.82 1 54.28 349 SER B O 1
ATOM 8647 N N . GLY B 1 350 ? -4.023 -32.125 -2.23 1 59.5 350 GLY B N 1
ATOM 8648 C CA . GLY B 1 350 ? -3.928 -31.219 -1.095 1 59.5 350 GLY B CA 1
ATOM 8649 C C . GLY B 1 350 ? -3.541 -31.922 0.194 1 59.5 350 GLY B C 1
ATOM 8650 O O . GLY B 1 350 ? -3.723 -31.375 1.283 1 59.5 350 GLY B O 1
ATOM 8651 N N . LYS B 1 351 ? -2.984 -33.219 0.142 1 60.25 351 LYS B N 1
ATOM 8652 C CA . LYS B 1 351 ? -2.77 -33.938 1.382 1 60.25 351 LYS B CA 1
ATOM 8653 C C . LYS B 1 351 ? -1.72 -33.281 2.256 1 60.25 351 LYS B C 1
ATOM 8655 O O . LYS B 1 351 ? -1.924 -33.094 3.459 1 60.25 351 LYS B O 1
ATOM 8660 N N . ILE B 1 352 ? -0.716 -32.938 1.527 1 58.81 352 ILE B N 1
ATOM 8661 C CA . ILE B 1 352 ? 0.345 -32.281 2.293 1 58.81 352 ILE B CA 1
ATOM 8662 C C . ILE B 1 352 ? -0.137 -30.922 2.793 1 58.81 352 ILE B C 1
ATOM 8664 O O . ILE B 1 352 ? 0.18 -30.516 3.914 1 58.81 352 ILE B O 1
ATOM 8668 N N . PHE B 1 353 ? -0.965 -30.391 1.983 1 63.88 353 PHE B N 1
ATOM 8669 C CA . PHE B 1 353 ? -1.497 -29.078 2.34 1 63.88 353 PHE B CA 1
ATOM 8670 C C . PHE B 1 353 ? -2.352 -29.172 3.598 1 63.88 353 PHE B C 1
ATOM 8672 O O . PHE B 1 353 ? -2.283 -28.297 4.461 1 63.88 353 PHE B O 1
ATOM 8679 N N . LEU B 1 354 ? -2.979 -30.281 3.686 1 65.5 354 LEU B N 1
ATOM 8680 C CA . LEU B 1 354 ? -3.92 -30.422 4.789 1 65.5 354 LEU B CA 1
ATOM 8681 C C . LEU B 1 354 ? -3.184 -30.641 6.109 1 65.5 354 LEU B C 1
ATOM 8683 O O . LEU B 1 354 ? -3.719 -30.344 7.18 1 65.5 354 LEU B O 1
ATOM 8687 N N . LYS B 1 355 ? -1.965 -31.062 5.918 1 64.38 355 LYS B N 1
ATOM 8688 C CA . LYS B 1 355 ? -1.189 -31.281 7.133 1 64.38 355 LYS B CA 1
ATOM 8689 C C . LYS B 1 355 ? -0.816 -29.953 7.793 1 64.38 355 LYS B C 1
ATOM 8691 O O . LYS B 1 355 ? -0.566 -29.906 9 1 64.38 355 LYS B O 1
ATOM 8696 N N . ILE B 1 356 ? -0.838 -28.969 7.02 1 62.91 356 ILE B N 1
ATOM 8697 C CA . ILE B 1 356 ? -0.461 -27.641 7.516 1 62.91 356 ILE B CA 1
ATOM 8698 C C . ILE B 1 356 ? -1.448 -27.203 8.594 1 62.91 356 ILE B C 1
ATOM 8700 O O . ILE B 1 356 ? -1.072 -26.5 9.531 1 62.91 356 ILE B O 1
ATOM 8704 N N . PHE B 1 357 ? -2.629 -27.719 8.477 1 67.38 357 PHE B N 1
ATOM 8705 C CA . PHE B 1 357 ? -3.682 -27.141 9.297 1 67.38 357 PHE B CA 1
ATOM 8706 C C . PHE B 1 357 ? -3.697 -27.781 10.688 1 67.38 357 PHE B C 1
ATOM 8708 O O . PHE B 1 357 ? -4.305 -27.25 11.609 1 67.38 357 PHE B O 1
ATOM 8715 N N . ASP B 1 358 ? -2.873 -28.812 10.695 1 67.94 358 ASP B N 1
ATOM 8716 C CA . ASP B 1 358 ? -2.762 -29.422 12.023 1 67.94 358 ASP B CA 1
ATOM 8717 C C . ASP B 1 358 ? -2.039 -28.5 12.992 1 67.94 358 ASP B C 1
ATOM 8719 O O . ASP B 1 358 ? -2.314 -28.516 14.195 1 67.94 358 ASP B O 1
ATOM 8723 N N . SER B 1 359 ? -1.248 -27.734 12.438 1 67.06 359 SER B N 1
ATOM 8724 C CA . SER B 1 359 ? -0.469 -26.828 13.281 1 67.06 359 SER B CA 1
ATOM 8725 C C . SER B 1 359 ? -1.32 -25.672 13.781 1 67.06 359 SER B C 1
ATOM 8727 O O . SER B 1 359 ? -0.929 -24.969 14.719 1 67.06 359 SER B O 1
ATOM 8729 N N . TYR B 1 360 ? -2.471 -25.562 13.289 1 70.88 360 TYR B N 1
ATOM 8730 C CA . TYR B 1 360 ? -3.299 -24.438 13.672 1 70.88 360 TYR B CA 1
ATOM 8731 C C . TYR B 1 360 ? -4.367 -24.859 14.68 1 70.88 360 TYR B C 1
ATOM 8733 O O . TYR B 1 360 ? -5.133 -24.016 15.164 1 70.88 360 TYR B O 1
ATOM 8741 N N . ASP B 1 361 ? -4.227 -26.266 14.984 1 70.25 361 ASP B N 1
ATOM 8742 C CA . ASP B 1 361 ? -5.152 -26.812 15.969 1 70.25 361 ASP B CA 1
ATOM 8743 C C . ASP B 1 361 ? -4.887 -26.234 17.359 1 70.25 361 ASP B C 1
ATOM 8745 O O . ASP B 1 361 ? -3.766 -26.297 17.859 1 70.25 361 ASP B O 1
ATOM 8749 N N . GLY B 1 362 ? -5.055 -25.047 17.719 1 67.25 362 GLY B N 1
ATOM 8750 C CA . GLY B 1 362 ? -4.883 -24.328 18.969 1 67.25 362 GLY B CA 1
ATOM 8751 C C . GLY B 1 362 ? -5.246 -22.859 18.875 1 67.25 362 GLY B C 1
ATOM 8752 O O . GLY B 1 362 ? -6.016 -22.359 19.703 1 67.25 362 GLY B O 1
ATOM 8753 N N . GLU B 1 363 ? -4.801 -22.406 17.844 1 78.69 363 GLU B N 1
ATOM 8754 C CA . GLU B 1 363 ? -5.078 -20.984 17.656 1 78.69 363 GLU B CA 1
ATOM 8755 C C . GLU B 1 363 ? -6.465 -20.766 17.047 1 78.69 363 GLU B C 1
ATOM 8757 O O . GLU B 1 363 ? -7.133 -19.781 17.359 1 78.69 363 GLU B O 1
ATOM 8762 N N . HIS B 1 364 ? -6.84 -21.75 16.219 1 87.5 364 HIS B N 1
ATOM 8763 C CA . HIS B 1 364 ? -8.156 -21.734 15.586 1 87.5 364 HIS B CA 1
ATOM 8764 C C . HIS B 1 364 ? -9 -22.922 16.031 1 87.5 364 HIS B C 1
ATOM 8766 O O . HIS B 1 364 ? -8.469 -23.984 16.328 1 87.5 364 HIS B O 1
ATOM 8772 N N . ASP B 1 365 ? -10.297 -22.719 16.188 1 90.69 365 ASP B N 1
ATOM 8773 C CA . ASP B 1 365 ? -11.234 -23.844 16.172 1 90.69 365 ASP B CA 1
ATOM 8774 C C . ASP B 1 365 ? -11.43 -24.375 14.75 1 90.69 365 ASP B C 1
ATOM 8776 O O . ASP B 1 365 ? -11.914 -23.656 13.875 1 90.69 365 ASP B O 1
ATOM 8780 N N . VAL B 1 366 ? -10.969 -25.609 14.547 1 91.38 366 VAL B N 1
ATOM 8781 C CA . VAL B 1 366 ? -10.953 -26.141 13.195 1 91.38 366 VAL B CA 1
ATOM 8782 C C . VAL B 1 366 ? -12.094 -27.141 13.016 1 91.38 366 VAL B C 1
ATOM 8784 O O . VAL B 1 366 ? -12.289 -28.016 13.867 1 91.38 366 VAL B O 1
ATOM 8787 N N . GLN B 1 367 ? -12.875 -26.938 12.016 1 92.25 367 GLN B N 1
ATOM 8788 C CA . GLN B 1 367 ? -13.875 -27.906 11.594 1 92.25 367 GLN B CA 1
ATOM 8789 C C . GLN B 1 367 ? -13.57 -28.438 10.195 1 92.25 367 GLN B C 1
ATOM 8791 O O . GLN B 1 367 ? -13.25 -27.672 9.289 1 92.25 367 GLN B O 1
ATOM 8796 N N . ARG B 1 368 ? -13.633 -29.734 10.039 1 91.5 368 ARG B N 1
ATOM 8797 C CA . ARG B 1 368 ? -13.328 -30.375 8.773 1 91.5 368 ARG B CA 1
ATOM 8798 C C . ARG B 1 368 ? -14.555 -31.078 8.195 1 91.5 368 ARG B C 1
ATOM 8800 O O . ARG B 1 368 ? -15.25 -31.812 8.898 1 91.5 368 ARG B O 1
ATOM 8807 N N . LEU B 1 369 ? -14.875 -30.734 6.98 1 93.19 369 LEU B N 1
ATOM 8808 C CA . LEU B 1 369 ? -15.969 -31.359 6.254 1 93.19 369 LEU B CA 1
ATOM 8809 C C . LEU B 1 369 ? -15.453 -32.062 4.996 1 93.19 369 LEU B C 1
ATOM 8811 O O . LEU B 1 369 ? -14.648 -31.5 4.254 1 93.19 369 LEU B O 1
ATOM 8815 N N . LYS B 1 370 ? -15.867 -33.281 4.84 1 90.81 370 LYS B N 1
ATOM 8816 C CA . LYS B 1 370 ? -15.469 -34.062 3.672 1 90.81 370 LYS B CA 1
ATOM 8817 C C . LYS B 1 370 ? -16.688 -34.469 2.832 1 90.81 370 LYS B C 1
ATOM 8819 O O . LYS B 1 370 ? -17.703 -34.906 3.371 1 90.81 370 LYS B O 1
ATOM 8824 N N . LEU B 1 371 ? -16.594 -34.188 1.537 1 92 371 LEU B N 1
ATOM 8825 C CA . LEU B 1 371 ? -17.609 -34.625 0.599 1 92 371 LEU B CA 1
ATOM 8826 C C . LEU B 1 371 ? -17.125 -35.844 -0.201 1 92 371 LEU B C 1
ATOM 8828 O O . LEU B 1 371 ? -15.984 -35.844 -0.693 1 92 371 LEU B O 1
ATOM 8832 N N . ASP B 1 372 ? -18 -36.781 -0.376 1 87.56 372 ASP B N 1
ATOM 8833 C CA . ASP B 1 372 ? -17.562 -38 -1.008 1 87.56 372 ASP B CA 1
ATOM 8834 C C . ASP B 1 372 ? -18.391 -38.312 -2.25 1 87.56 372 ASP B C 1
ATOM 8836 O O . ASP B 1 372 ? -17.891 -38.906 -3.209 1 87.56 372 ASP B O 1
ATOM 8840 N N . PHE B 1 373 ? -19.578 -37.969 -2.26 1 89.38 373 PHE B N 1
ATOM 8841 C CA . PHE B 1 373 ? -20.5 -38.406 -3.309 1 89.38 373 PHE B CA 1
ATOM 8842 C C . PHE B 1 373 ? -20.438 -37.469 -4.512 1 89.38 373 PHE B C 1
ATOM 8844 O O . PHE B 1 373 ? -20.547 -36.25 -4.363 1 89.38 373 PHE B O 1
ATOM 8851 N N . PRO B 1 374 ? -20.312 -38.062 -5.734 1 90.12 374 PRO B N 1
ATOM 8852 C CA . PRO B 1 374 ? -20.344 -37.219 -6.926 1 90.12 374 PRO B CA 1
ATOM 8853 C C . PRO B 1 374 ? -21.703 -36.594 -7.172 1 90.12 374 PRO B C 1
ATOM 8855 O O . PRO B 1 374 ? -22.734 -37.156 -6.824 1 90.12 374 PRO B O 1
ATOM 8858 N N . VAL B 1 375 ? -21.641 -35.469 -7.773 1 90.19 375 VAL B N 1
ATOM 8859 C CA . VAL B 1 375 ? -22.891 -34.719 -7.996 1 90.19 375 VAL B CA 1
ATOM 8860 C C . VAL B 1 375 ? -23.344 -34.906 -9.438 1 90.19 375 VAL B C 1
ATOM 8862 O O . VAL B 1 375 ? -24.547 -34.906 -9.719 1 90.19 375 VAL B O 1
ATOM 8865 N N . ARG B 1 376 ? -22.422 -35.125 -10.367 1 89.5 376 ARG B N 1
ATOM 8866 C CA . ARG B 1 376 ? -22.766 -35.125 -11.789 1 89.5 376 ARG B CA 1
ATOM 8867 C C . ARG B 1 376 ? -23.094 -36.531 -12.273 1 89.5 376 ARG B C 1
ATOM 8869 O O . ARG B 1 376 ? -23.781 -36.719 -13.281 1 89.5 376 ARG B O 1
ATOM 8876 N N . TYR B 1 377 ? -22.641 -37.562 -11.617 1 93.69 377 TYR B N 1
ATOM 8877 C CA . TYR B 1 377 ? -22.828 -38.938 -12.031 1 93.69 377 TYR B CA 1
ATOM 8878 C C . TYR B 1 377 ? -22.891 -39.875 -10.82 1 93.69 377 TYR B C 1
ATOM 8880 O O . TYR B 1 377 ? -22.75 -39.438 -9.68 1 93.69 377 TYR B O 1
ATOM 8888 N N . GLY B 1 378 ? -23.141 -41.094 -11.086 1 91.88 378 GLY B N 1
ATOM 8889 C CA . GLY B 1 378 ? -23.297 -42.062 -10.016 1 91.88 378 GLY B CA 1
ATOM 8890 C C . GLY B 1 378 ? -21.984 -42.531 -9.43 1 91.88 378 GLY B C 1
ATOM 8891 O O . GLY B 1 378 ? -20.953 -42.531 -10.117 1 91.88 378 GLY B O 1
ATOM 8892 N N . LYS B 1 379 ? -22.078 -42.875 -8.109 1 91.62 379 LYS B N 1
ATOM 8893 C CA . LYS B 1 379 ? -20.922 -43.469 -7.477 1 91.62 379 LYS B CA 1
ATOM 8894 C C . LYS B 1 379 ? -20.594 -44.844 -8.109 1 91.62 379 LYS B C 1
ATOM 8896 O O . LYS B 1 379 ? -21.484 -45.688 -8.266 1 91.62 379 LYS B O 1
ATOM 8901 N N . GLY B 1 380 ? -19.375 -45 -8.57 1 91.69 380 GLY B N 1
ATOM 8902 C CA . GLY B 1 380 ? -18.969 -46.188 -9.289 1 91.69 380 GLY B CA 1
ATOM 8903 C C . GLY B 1 380 ? -18.859 -46 -10.781 1 91.69 380 GLY B C 1
ATOM 8904 O O . GLY B 1 380 ? -18.672 -46.969 -11.531 1 91.69 380 GLY B O 1
ATOM 8905 N N . ASP B 1 381 ? -18.953 -44.875 -11.188 1 95.25 381 ASP B N 1
ATOM 8906 C CA . ASP B 1 381 ? -18.844 -44.5 -12.602 1 95.25 381 ASP B CA 1
ATOM 8907 C C . ASP B 1 381 ? -17.594 -45.125 -13.219 1 95.25 381 ASP B C 1
ATOM 8909 O O . ASP B 1 381 ? -16.484 -44.938 -12.719 1 95.25 381 ASP B O 1
ATOM 8913 N N . PRO B 1 382 ? -17.766 -45.875 -14.234 1 95.94 382 PRO B N 1
ATOM 8914 C CA . PRO B 1 382 ? -16.609 -46.562 -14.852 1 95.94 382 PRO B CA 1
ATOM 8915 C C . PRO B 1 382 ? -15.602 -45.562 -15.438 1 95.94 382 PRO B C 1
ATOM 8917 O O . PRO B 1 382 ? -14.398 -45.875 -15.469 1 95.94 382 PRO B O 1
ATOM 8920 N N . VAL B 1 383 ? -16.062 -44.469 -15.875 1 95.88 383 VAL B N 1
ATOM 8921 C CA . VAL B 1 383 ? -15.172 -43.469 -16.453 1 95.88 383 VAL B CA 1
ATOM 8922 C C . VAL B 1 383 ? -14.281 -42.875 -15.359 1 95.88 383 VAL B C 1
ATOM 8924 O O . VAL B 1 383 ? -13.086 -42.656 -15.586 1 95.88 383 VAL B O 1
ATOM 8927 N N . GLU B 1 384 ? -14.852 -42.594 -14.219 1 92.5 384 GLU B N 1
ATOM 8928 C CA . GLU B 1 384 ? -14.047 -42.125 -13.102 1 92.5 384 GLU B CA 1
ATOM 8929 C C . GLU B 1 384 ? -12.969 -43.125 -12.719 1 92.5 384 GLU B C 1
ATOM 8931 O O . GLU B 1 384 ? -11.82 -42.75 -12.477 1 92.5 384 GLU B O 1
ATOM 8936 N N . ARG B 1 385 ? -13.391 -44.344 -12.656 1 92.19 385 ARG B N 1
ATOM 8937 C CA . ARG B 1 385 ? -12.438 -45.406 -12.328 1 92.19 385 ARG B CA 1
ATOM 8938 C C . ARG B 1 385 ? -11.32 -45.469 -13.367 1 92.19 385 ARG B C 1
ATOM 8940 O O . ARG B 1 385 ? -10.148 -45.625 -13.016 1 92.19 385 ARG B O 1
ATOM 8947 N N . PHE B 1 386 ? -11.68 -45.438 -14.586 1 94.81 386 PHE B N 1
ATOM 8948 C CA . PHE B 1 386 ? -10.711 -45.438 -15.68 1 94.81 386 PHE B CA 1
ATOM 8949 C C . PHE B 1 386 ? -9.734 -44.281 -15.555 1 94.81 386 PHE B C 1
ATOM 8951 O O . PHE B 1 386 ? -8.523 -44.469 -15.625 1 94.81 386 PHE B O 1
ATOM 8958 N N . LEU B 1 387 ? -10.25 -43.094 -15.375 1 92.5 387 LEU B N 1
ATOM 8959 C CA . LEU B 1 387 ? -9.422 -41.906 -15.305 1 92.5 387 LEU B CA 1
ATOM 8960 C C . LEU B 1 387 ? -8.445 -41.969 -14.133 1 92.5 387 LEU B C 1
ATOM 8962 O O . LEU B 1 387 ? -7.27 -41.625 -14.281 1 92.5 387 LEU B O 1
ATOM 8966 N N . ASN B 1 388 ? -8.961 -42.406 -12.969 1 89.25 388 ASN B N 1
ATOM 8967 C CA . ASN B 1 388 ? -8.125 -42.5 -11.781 1 89.25 388 ASN B CA 1
ATOM 8968 C C . ASN B 1 388 ? -6.965 -43.5 -12 1 89.25 388 ASN B C 1
ATOM 8970 O O . ASN B 1 388 ? -5.844 -43.25 -11.555 1 89.25 388 ASN B O 1
ATOM 8974 N N . ASP B 1 389 ? -7.254 -44.469 -12.695 1 91.94 389 ASP B N 1
ATOM 8975 C CA . ASP B 1 389 ? -6.246 -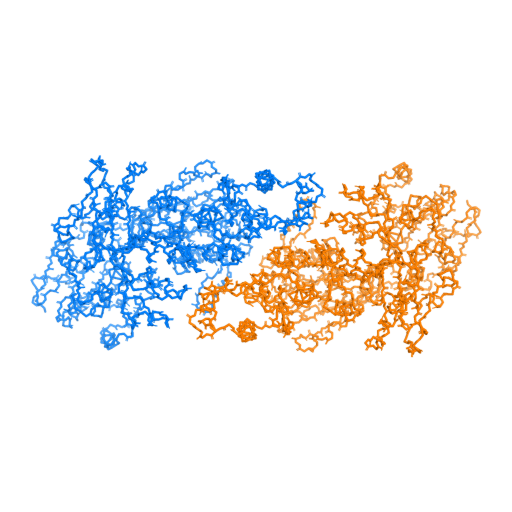45.5 -12.93 1 91.94 389 ASP B CA 1
ATOM 8976 C C . ASP B 1 389 ? -5.309 -45.094 -14.062 1 91.94 389 ASP B C 1
ATOM 8978 O O . ASP B 1 389 ? -4.086 -45.156 -13.922 1 91.94 389 ASP B O 1
ATOM 8982 N N . ALA B 1 390 ? -5.867 -44.688 -15.172 1 93.19 390 ALA B N 1
ATOM 8983 C CA . ALA B 1 390 ? -5.09 -44.375 -16.359 1 93.19 390 ALA B CA 1
ATOM 8984 C C . ALA B 1 390 ? -4.121 -43.219 -16.094 1 93.19 390 ALA B C 1
ATOM 8986 O O . ALA B 1 390 ? -2.994 -43.219 -16.594 1 93.19 390 ALA B O 1
ATOM 8987 N N . PHE B 1 391 ? -4.547 -42.344 -15.266 1 91 391 PHE B N 1
ATOM 8988 C CA . PHE B 1 391 ? -3.711 -41.156 -15 1 91 391 PHE B CA 1
ATOM 8989 C C . PHE B 1 391 ? -3.117 -41.219 -13.602 1 91 391 PHE B C 1
ATOM 8991 O O . PHE B 1 391 ? -2.473 -40.281 -13.148 1 91 391 PHE B O 1
ATOM 8998 N N . LEU B 1 392 ? -3.324 -42.281 -12.852 1 88.19 392 LEU B N 1
ATOM 8999 C CA . LEU B 1 392 ? -2.803 -42.531 -11.508 1 88.19 392 LEU B CA 1
ATOM 9000 C C . LEU B 1 392 ? -3.164 -41.375 -10.57 1 88.19 392 LEU B C 1
ATOM 9002 O O . LEU B 1 392 ? -2.297 -40.844 -9.883 1 88.19 392 LEU B O 1
ATOM 9006 N N . LEU B 1 393 ? -4.395 -41 -10.594 1 80.56 393 LEU B N 1
ATOM 9007 C CA . LEU B 1 393 ? -4.852 -39.875 -9.812 1 80.56 393 LEU B CA 1
ATOM 9008 C C . LEU B 1 393 ? -4.953 -40.219 -8.336 1 80.56 393 LEU B C 1
ATOM 9010 O O . LEU B 1 393 ? -4.969 -39.344 -7.477 1 80.56 393 LEU B O 1
ATOM 9014 N N . ASN B 1 394 ? -4.988 -41.531 -8.016 1 73.81 394 ASN B N 1
ATOM 9015 C CA . ASN B 1 394 ? -5.137 -41.938 -6.633 1 73.81 394 ASN B CA 1
ATOM 9016 C C . ASN B 1 394 ? -3.861 -42.594 -6.109 1 73.81 394 ASN B C 1
ATOM 9018 O O . ASN B 1 394 ? -3.896 -43.344 -5.117 1 73.81 394 ASN B O 1
ATOM 9022 N N . ALA B 1 395 ? -2.852 -42.375 -6.84 1 74.69 395 ALA B N 1
ATOM 9023 C CA . ALA B 1 395 ? -1.604 -43 -6.41 1 74.69 395 ALA B CA 1
ATOM 9024 C C . ALA B 1 395 ? -1.132 -42.406 -5.078 1 74.69 395 ALA B C 1
ATOM 9026 O O . ALA B 1 395 ? -1.24 -41.219 -4.848 1 74.69 395 ALA B O 1
ATOM 9027 N N . ASP B 1 396 ? -0.818 -43.312 -4.164 1 72.56 396 ASP B N 1
ATOM 9028 C CA . ASP B 1 396 ? -0.317 -42.938 -2.852 1 72.56 396 ASP B CA 1
ATOM 9029 C C . ASP B 1 396 ? 1.061 -43.531 -2.584 1 72.56 396 ASP B C 1
ATOM 9031 O O . ASP B 1 396 ? 1.416 -44.562 -3.16 1 72.56 396 ASP B O 1
ATOM 9035 N N . ALA B 1 397 ? 1.829 -42.75 -1.8 1 69.25 397 ALA B N 1
ATOM 9036 C CA . ALA B 1 397 ? 3.154 -43.25 -1.441 1 69.25 397 ALA B CA 1
ATOM 9037 C C . ALA B 1 397 ? 3.053 -44.469 -0.525 1 69.25 397 ALA B C 1
ATOM 9039 O O . ALA B 1 397 ? 2.197 -44.531 0.362 1 69.25 397 ALA B O 1
ATOM 9040 N N . THR B 1 398 ? 3.693 -45.531 -0.952 1 67.06 398 THR B N 1
ATOM 9041 C CA . THR B 1 398 ? 3.746 -46.688 -0.064 1 67.06 398 THR B CA 1
ATOM 9042 C C . THR B 1 398 ? 4.828 -46.5 0.997 1 67.06 398 THR B C 1
ATOM 9044 O O . THR B 1 398 ? 5.855 -45.875 0.742 1 67.06 398 THR B O 1
ATOM 9047 N N . GLU B 1 399 ? 4.422 -46.75 2.344 1 64.12 399 GLU B N 1
ATOM 9048 C CA . GLU B 1 399 ? 5.352 -46.625 3.463 1 64.12 399 GLU B CA 1
ATOM 9049 C C . GLU B 1 399 ? 6.535 -47.594 3.307 1 64.12 399 GLU B C 1
ATOM 9051 O O . GLU B 1 399 ? 6.352 -48.812 3.145 1 64.12 399 GLU B O 1
ATOM 9056 N N . GLY B 1 400 ? 7.656 -47.156 2.65 1 62.25 400 GLY B N 1
ATOM 9057 C CA . GLY B 1 400 ? 8.789 -48.031 2.479 1 62.25 400 GLY B CA 1
ATOM 9058 C C . GLY B 1 400 ? 9.82 -47.906 3.582 1 62.25 400 GLY B C 1
ATOM 9059 O O . GLY B 1 400 ? 9.656 -47.125 4.508 1 62.25 400 GLY B O 1
ATOM 9060 N N . GLU B 1 401 ? 10.609 -48.969 3.887 1 63.81 401 GLU B N 1
ATOM 9061 C CA . GLU B 1 401 ? 11.766 -48.969 4.777 1 63.81 401 GLU B CA 1
ATOM 9062 C C . GLU B 1 401 ? 13.016 -48.469 4.043 1 63.81 401 GLU B C 1
ATOM 9064 O O . GLU B 1 401 ? 13.172 -48.719 2.846 1 63.81 401 GLU B O 1
ATOM 9069 N N . ASP B 1 402 ? 13.781 -47.438 4.574 1 62.62 402 ASP B N 1
ATOM 9070 C CA . ASP B 1 402 ? 14.953 -46.875 3.908 1 62.62 402 ASP B CA 1
ATOM 9071 C C . ASP B 1 402 ? 16.141 -47.812 4.004 1 62.62 402 ASP B C 1
ATOM 9073 O O . ASP B 1 402 ? 16.594 -48.156 5.102 1 62.62 402 ASP B O 1
ATOM 9077 N N . LEU B 1 403 ? 16.484 -48.594 2.93 1 60.75 403 LEU B N 1
ATOM 9078 C CA . LEU B 1 403 ? 17.703 -49.406 3.027 1 60.75 403 LEU B CA 1
ATOM 9079 C C . LEU B 1 403 ? 18.891 -48.656 2.441 1 60.75 403 LEU B C 1
ATOM 9081 O O . LEU B 1 403 ? 19.938 -49.25 2.168 1 60.75 403 LEU B O 1
ATOM 9085 N N . ASN B 1 404 ? 18.938 -47.469 2.283 1 65.25 404 ASN B N 1
ATOM 9086 C CA . ASN B 1 404 ? 20.047 -46.531 2.062 1 65.25 404 ASN B CA 1
ATOM 9087 C C . ASN B 1 404 ? 20.688 -46.719 0.694 1 65.25 404 ASN B C 1
ATOM 9089 O O . ASN B 1 404 ? 21.891 -46.531 0.536 1 65.25 404 ASN B O 1
ATOM 9093 N N . LYS B 1 405 ? 20.031 -47.344 -0.421 1 84.5 405 LYS B N 1
ATOM 9094 C CA . LYS B 1 405 ? 20.625 -47.469 -1.752 1 84.5 405 LYS B CA 1
ATOM 9095 C C . LYS B 1 405 ? 19.797 -46.688 -2.783 1 84.5 405 LYS B C 1
ATOM 9097 O O . LYS B 1 405 ? 18.562 -46.75 -2.754 1 84.5 405 LYS B O 1
ATOM 9102 N N . VAL B 1 406 ? 20.562 -45.906 -3.684 1 90.81 406 VAL B N 1
ATOM 9103 C CA . VAL B 1 406 ? 19.922 -45.125 -4.754 1 90.81 406 VAL B CA 1
ATOM 9104 C C . VAL B 1 406 ? 20.391 -45.656 -6.109 1 90.81 406 VAL B C 1
ATOM 9106 O O . VAL B 1 406 ? 21.578 -45.938 -6.293 1 90.81 406 VAL B O 1
ATOM 9109 N N . ALA B 1 407 ? 19.516 -45.969 -7.008 1 91.19 407 ALA B N 1
ATOM 9110 C CA . ALA B 1 407 ? 19.875 -46.438 -8.336 1 91.19 407 ALA B CA 1
ATOM 9111 C C . ALA B 1 407 ? 19.141 -45.656 -9.422 1 91.19 407 ALA B C 1
ATOM 9113 O O . ALA B 1 407 ? 18.031 -45.188 -9.211 1 91.19 407 ALA B O 1
ATOM 9114 N N . GLU B 1 408 ? 19.797 -45.469 -10.516 1 94.25 408 GLU B N 1
ATOM 9115 C CA . GLU B 1 408 ? 19.141 -45 -11.719 1 94.25 408 GLU B CA 1
ATOM 9116 C C . GLU B 1 408 ? 18.234 -46.062 -12.328 1 94.25 408 GLU B C 1
ATOM 9118 O O . GLU B 1 408 ? 18.656 -47.219 -12.461 1 94.25 408 GLU B O 1
ATOM 9123 N N . VAL B 1 409 ? 17.062 -45.688 -12.688 1 93.88 409 VAL B N 1
ATOM 9124 C CA . VAL B 1 409 ? 16.078 -46.656 -13.156 1 93.88 409 VAL B CA 1
ATOM 9125 C C . VAL B 1 409 ? 15.719 -46.375 -14.617 1 93.88 409 VAL B C 1
ATOM 9127 O O . VAL B 1 409 ? 15.625 -45.219 -15.016 1 93.88 409 VAL B O 1
ATOM 9130 N N . ASP B 1 410 ? 15.539 -47.406 -15.32 1 93.25 410 ASP B N 1
ATOM 9131 C CA . ASP B 1 410 ? 15.039 -47.312 -16.688 1 93.25 410 ASP B CA 1
ATOM 9132 C C . ASP B 1 410 ? 13.531 -47.062 -16.703 1 93.25 410 ASP B C 1
ATOM 9134 O O . ASP B 1 410 ? 12.766 -47.844 -16.141 1 93.25 410 ASP B O 1
ATOM 9138 N N . VAL B 1 411 ? 13.094 -46.062 -17.328 1 94.5 411 VAL B N 1
ATOM 9139 C CA . VAL B 1 411 ? 11.695 -45.625 -17.312 1 94.5 411 VAL B CA 1
ATOM 9140 C C . VAL B 1 411 ? 10.828 -46.688 -18 1 94.5 411 VAL B C 1
ATOM 9142 O O . VAL B 1 411 ? 9.68 -46.906 -17.609 1 94.5 411 VAL B O 1
ATOM 9145 N N . ARG B 1 412 ? 11.359 -47.312 -19.047 1 94.25 412 ARG B N 1
ATOM 9146 C CA . ARG B 1 412 ? 10.609 -48.344 -19.734 1 94.25 412 ARG B CA 1
ATOM 9147 C C . ARG B 1 412 ? 10.289 -49.5 -18.797 1 94.25 412 ARG B C 1
ATOM 9149 O O . ARG B 1 412 ? 9.156 -50 -18.766 1 94.25 412 ARG B O 1
ATOM 9156 N N . SER B 1 413 ? 11.312 -49.844 -18.047 1 94.12 413 SER B N 1
ATOM 9157 C CA . SER B 1 413 ? 11.102 -50.906 -17.078 1 94.12 413 SER B CA 1
ATOM 9158 C C . SER B 1 413 ? 10.086 -50.531 -16.016 1 94.12 413 SER B C 1
ATOM 9160 O O . SER B 1 413 ? 9.312 -51.375 -15.547 1 94.12 413 SER B O 1
ATOM 9162 N N . LEU B 1 414 ? 10.102 -49.344 -15.672 1 93.81 414 LEU B N 1
ATOM 9163 C CA . LEU B 1 414 ? 9.156 -48.812 -14.68 1 93.81 414 LEU B CA 1
ATOM 9164 C C . LEU B 1 414 ? 7.727 -48.906 -15.211 1 93.81 414 LEU B C 1
ATOM 9166 O O . LEU B 1 414 ? 6.812 -49.312 -14.492 1 93.81 414 LEU B O 1
ATOM 9170 N N . PHE B 1 415 ? 7.492 -48.531 -16.469 1 95.31 415 PHE B N 1
ATOM 9171 C CA . PHE B 1 415 ? 6.16 -48.469 -17.062 1 95.31 415 PHE B CA 1
ATOM 9172 C C . PHE B 1 415 ? 5.66 -49.875 -17.391 1 95.31 415 PHE B C 1
ATOM 9174 O O . PHE B 1 415 ? 4.469 -50.062 -17.641 1 95.31 415 PHE B O 1
ATOM 9181 N N . GLU B 1 416 ? 6.562 -50.875 -17.312 1 94.19 416 GLU B N 1
ATOM 9182 C CA . GLU B 1 416 ? 6.168 -52.25 -17.531 1 94.19 416 GLU B CA 1
ATOM 9183 C C . GLU B 1 416 ? 5.688 -52.906 -16.25 1 94.19 416 GLU B C 1
ATOM 9185 O O . GLU B 1 416 ? 5.043 -53.969 -16.281 1 94.19 416 GLU B O 1
ATOM 9190 N N . ASP B 1 417 ? 5.969 -52.219 -15.172 1 93.25 417 ASP B N 1
ATOM 9191 C CA . ASP B 1 417 ? 5.562 -52.719 -13.852 1 93.25 417 ASP B CA 1
ATOM 9192 C C . ASP B 1 417 ? 4.562 -51.75 -13.203 1 93.25 417 ASP B C 1
ATOM 9194 O O . ASP B 1 417 ? 4.953 -50.812 -12.523 1 93.25 417 ASP B O 1
ATOM 9198 N N . GLU B 1 418 ? 3.299 -52.125 -13.219 1 92.5 418 GLU B N 1
ATOM 9199 C CA . GLU B 1 418 ? 2.229 -51.219 -12.789 1 92.5 418 GLU B CA 1
ATOM 9200 C C . GLU B 1 418 ? 2.336 -50.906 -11.297 1 92.5 418 GLU B C 1
ATOM 9202 O O . GLU B 1 418 ? 2.07 -49.781 -10.875 1 92.5 418 GLU B O 1
ATOM 9207 N N . GLU B 1 419 ? 2.633 -51.875 -10.562 1 89.81 419 GLU B N 1
ATOM 9208 C CA . GLU B 1 419 ? 2.729 -51.688 -9.125 1 89.81 419 GLU B CA 1
ATOM 9209 C C . GLU B 1 419 ? 3.891 -50.75 -8.773 1 89.81 419 GLU B C 1
ATOM 9211 O O . GLU B 1 419 ? 3.746 -49.844 -7.938 1 89.81 419 GLU B O 1
ATOM 9216 N N . ARG B 1 420 ? 4.988 -51.031 -9.383 1 90.5 420 ARG B N 1
ATOM 9217 C CA . ARG B 1 420 ? 6.16 -50.188 -9.141 1 90.5 420 ARG B CA 1
ATOM 9218 C C . ARG B 1 420 ? 5.93 -48.75 -9.648 1 90.5 420 ARG B C 1
ATOM 9220 O O . ARG B 1 420 ? 6.336 -47.781 -9.008 1 90.5 420 ARG B O 1
ATOM 9227 N N . LEU B 1 421 ? 5.312 -48.656 -10.797 1 93.19 421 LEU B N 1
ATOM 9228 C CA . LEU B 1 421 ? 5 -47.375 -11.359 1 93.19 421 LEU B CA 1
ATOM 9229 C C . LEU B 1 421 ? 4.105 -46.562 -10.422 1 93.19 421 LEU B C 1
ATOM 9231 O O . LEU B 1 421 ? 4.371 -45.375 -10.156 1 93.19 421 LEU B O 1
ATOM 9235 N N . ALA B 1 422 ? 3.088 -47.219 -9.891 1 89.88 422 ALA B N 1
ATOM 9236 C CA . ALA B 1 422 ? 2.148 -46.531 -8.992 1 89.88 422 ALA B CA 1
ATOM 9237 C C . ALA B 1 422 ? 2.85 -46.094 -7.715 1 89.88 422 ALA B C 1
ATOM 9239 O O . ALA B 1 422 ? 2.553 -45 -7.195 1 89.88 422 ALA B O 1
ATOM 9240 N N . SER B 1 423 ? 3.742 -46.844 -7.305 1 87.5 423 SER B N 1
ATOM 9241 C CA . SER B 1 423 ? 4.465 -46.531 -6.078 1 87.5 423 SER B CA 1
ATOM 9242 C C . SER B 1 423 ? 5.406 -45.344 -6.289 1 87.5 423 SER B C 1
ATOM 9244 O O . SER B 1 423 ? 5.414 -44.406 -5.496 1 87.5 423 SER B O 1
ATOM 9246 N N . VAL B 1 424 ? 6.176 -45.406 -7.328 1 88.81 424 VAL B N 1
ATOM 9247 C CA . VAL B 1 424 ? 7.141 -44.375 -7.629 1 88.81 424 VAL B CA 1
ATOM 9248 C C . VAL B 1 424 ? 6.41 -43.062 -7.938 1 88.81 424 VAL B C 1
ATOM 9250 O O . VAL B 1 424 ? 6.762 -42 -7.41 1 88.81 424 VAL B O 1
ATOM 9253 N N . TYR B 1 425 ? 5.398 -43.219 -8.719 1 89.38 425 TYR B N 1
ATOM 9254 C CA . TYR B 1 425 ? 4.629 -42.031 -9.07 1 89.38 425 TYR B CA 1
ATOM 9255 C C . TYR B 1 425 ? 3.883 -41.469 -7.863 1 89.38 425 TYR B C 1
ATOM 9257 O O . TYR B 1 425 ? 3.709 -40.25 -7.73 1 89.38 425 TYR B O 1
ATOM 9265 N N . GLY B 1 426 ? 3.449 -42.344 -7.027 1 84.81 426 GLY B N 1
ATOM 9266 C CA . GLY B 1 426 ? 2.785 -41.938 -5.801 1 84.81 426 GLY B CA 1
ATOM 9267 C C . GLY B 1 426 ? 3.645 -41.031 -4.922 1 84.81 426 GLY B C 1
ATOM 9268 O O . GLY B 1 426 ? 3.141 -40.094 -4.309 1 84.81 426 GLY B O 1
ATOM 9269 N N . ILE B 1 427 ? 4.926 -41.281 -4.902 1 84.62 427 ILE B N 1
ATOM 9270 C CA . ILE B 1 427 ? 5.859 -40.469 -4.141 1 84.62 427 ILE B CA 1
ATOM 9271 C C . ILE B 1 427 ? 5.934 -39.062 -4.758 1 84.62 427 ILE B C 1
ATOM 9273 O O . ILE B 1 427 ? 5.93 -38.062 -4.043 1 84.62 427 ILE B O 1
ATOM 9277 N N . LEU B 1 428 ? 5.934 -39.062 -6.035 1 83.62 428 LEU B N 1
ATOM 9278 C CA . LEU B 1 428 ? 6.039 -37.781 -6.754 1 83.62 428 LEU B CA 1
ATOM 9279 C C . LEU B 1 428 ? 4.777 -36.938 -6.562 1 83.62 428 LEU B C 1
ATOM 9281 O O . LEU B 1 428 ? 4.855 -35.719 -6.43 1 83.62 428 LEU B O 1
ATOM 9285 N N . VAL B 1 429 ? 3.652 -37.594 -6.48 1 77.19 429 VAL B N 1
ATOM 9286 C CA . VAL B 1 429 ? 2.363 -36.938 -6.367 1 77.19 429 VAL B CA 1
ATOM 9287 C C . VAL B 1 429 ? 2.188 -36.375 -4.953 1 77.19 429 VAL B C 1
ATOM 9289 O O . VAL B 1 429 ? 1.643 -35.281 -4.762 1 77.19 429 VAL B O 1
ATOM 9292 N N . THR B 1 430 ? 2.596 -37.062 -4.035 1 71.19 430 THR B N 1
ATOM 9293 C CA . THR B 1 430 ? 2.377 -36.688 -2.643 1 71.19 430 THR B CA 1
ATOM 9294 C C . THR B 1 430 ? 3.268 -35.531 -2.25 1 71.19 430 THR B C 1
ATOM 9296 O O . THR B 1 430 ? 2.887 -34.688 -1.416 1 71.19 430 THR B O 1
ATOM 9299 N N . ALA B 1 431 ? 4.355 -35.406 -2.867 1 66.19 431 ALA B N 1
ATOM 9300 C CA . ALA B 1 431 ? 5.34 -34.406 -2.463 1 66.19 431 ALA B CA 1
ATOM 9301 C C . ALA B 1 431 ? 5.082 -33.062 -3.154 1 66.19 431 ALA B C 1
ATOM 9303 O O . ALA B 1 431 ? 5.559 -32.031 -2.697 1 66.19 431 ALA B O 1
ATOM 9304 N N . HIS B 1 432 ? 4.223 -33.125 -4.168 1 65.5 432 HIS B N 1
ATOM 9305 C CA . HIS B 1 432 ? 4.078 -31.875 -4.93 1 65.5 432 HIS B CA 1
ATOM 9306 C C . HIS B 1 432 ? 2.613 -31.469 -5.035 1 65.5 432 HIS B C 1
ATOM 9308 O O . HIS B 1 432 ? 1.769 -32.25 -5.449 1 65.5 432 HIS B O 1
ATOM 9314 N N . TYR B 1 433 ? 2.309 -30.312 -4.578 1 60.53 433 TYR B N 1
ATOM 9315 C CA . TYR B 1 433 ? 0.938 -29.828 -4.465 1 60.53 433 TYR B CA 1
ATOM 9316 C C . TYR B 1 433 ? 0.316 -29.625 -5.84 1 60.53 433 TYR B C 1
ATOM 9318 O O . TYR B 1 433 ? -0.91 -29.578 -5.973 1 60.53 433 TYR B O 1
ATOM 9326 N N . ARG B 1 434 ? 1.146 -29.641 -6.938 1 62.91 434 ARG B N 1
ATOM 9327 C CA . ARG B 1 434 ? 0.546 -29.312 -8.227 1 62.91 434 ARG B CA 1
ATOM 9328 C C . ARG B 1 434 ? 0.779 -30.438 -9.234 1 62.91 434 ARG B C 1
ATOM 9330 O O . ARG B 1 434 ? 1.041 -30.172 -10.414 1 62.91 434 ARG B O 1
ATOM 9337 N N . ASN B 1 435 ? 0.597 -31.578 -8.867 1 72.38 435 ASN B N 1
ATOM 9338 C CA . ASN B 1 435 ? 0.726 -32.688 -9.82 1 72.38 435 ASN B CA 1
ATOM 9339 C C . ASN B 1 435 ? -0.492 -32.781 -10.734 1 72.38 435 ASN B C 1
ATOM 9341 O O . ASN B 1 435 ? -1.628 -32.625 -10.273 1 72.38 435 ASN B O 1
ATOM 9345 N N . THR B 1 436 ? -0.179 -32.844 -12.055 1 79.25 436 THR B N 1
ATOM 9346 C CA . THR B 1 436 ? -1.225 -33.031 -13.062 1 79.25 436 THR B CA 1
ATOM 9347 C C . THR B 1 436 ? -1.027 -34.312 -13.844 1 79.25 436 THR B C 1
ATOM 9349 O O . THR B 1 436 ? 0.052 -34.906 -13.805 1 79.25 436 THR B O 1
ATOM 9352 N N . PRO B 1 437 ? -2.049 -34.719 -14.516 1 86.88 437 PRO B N 1
ATOM 9353 C CA . PRO B 1 437 ? -1.916 -35.938 -15.352 1 86.88 437 PRO B CA 1
ATOM 9354 C C . PRO B 1 437 ? -0.841 -35.781 -16.422 1 86.88 437 PRO B C 1
ATOM 9356 O O . PRO B 1 437 ? -0.305 -36.781 -16.906 1 86.88 437 PRO B O 1
ATOM 9359 N N . ASP B 1 438 ? -0.536 -34.594 -16.781 1 91.12 438 ASP B N 1
ATOM 9360 C CA . ASP B 1 438 ? 0.507 -34.344 -17.766 1 91.12 438 ASP B CA 1
ATOM 9361 C C . ASP B 1 438 ? 1.862 -34.875 -17.281 1 91.12 438 ASP B C 1
ATOM 9363 O O . ASP B 1 438 ? 2.711 -35.25 -18.078 1 91.12 438 ASP B O 1
ATOM 9367 N N . ASP B 1 439 ? 1.995 -34.906 -16 1 89.69 439 ASP B N 1
ATOM 9368 C CA . ASP B 1 439 ? 3.27 -35.281 -15.398 1 89.69 439 ASP B CA 1
ATOM 9369 C C . ASP B 1 439 ? 3.564 -36.781 -15.633 1 89.69 439 ASP B C 1
ATOM 9371 O O . ASP B 1 439 ? 4.727 -37.156 -15.773 1 89.69 439 ASP B O 1
ATOM 9375 N N . LEU B 1 440 ? 2.512 -37.5 -15.648 1 92.88 440 LEU B N 1
ATOM 9376 C CA . LEU B 1 440 ? 2.713 -38.938 -15.938 1 92.88 440 LEU B CA 1
ATOM 9377 C C . LEU B 1 440 ? 3.223 -39.125 -17.359 1 92.88 440 LEU B C 1
ATOM 9379 O O . LEU B 1 440 ? 4.098 -39.938 -17.594 1 92.88 440 LEU B O 1
ATOM 9383 N N . MET B 1 441 ? 2.627 -38.406 -18.281 1 95 441 MET B N 1
ATOM 9384 C CA . MET B 1 441 ? 3.09 -38.469 -19.656 1 95 441 MET B CA 1
ATOM 9385 C C . MET B 1 441 ? 4.527 -37.969 -19.781 1 95 441 MET B C 1
ATOM 9387 O O . MET B 1 441 ? 5.332 -38.562 -20.5 1 95 441 MET B O 1
ATOM 9391 N N . MET B 1 442 ? 4.812 -37 -19.062 1 93 442 MET B N 1
ATOM 9392 C CA . MET B 1 442 ? 6.18 -36.469 -19.047 1 93 442 MET B CA 1
ATOM 9393 C C . MET B 1 442 ? 7.148 -37.531 -18.516 1 93 442 MET B C 1
ATOM 9395 O O . MET B 1 442 ? 8.219 -37.75 -19.094 1 93 442 MET B O 1
ATOM 9399 N N . LEU B 1 443 ? 6.746 -38.156 -17.469 1 93.56 443 LEU B N 1
ATOM 9400 C CA . LEU B 1 443 ? 7.574 -39.188 -16.859 1 93.56 443 LEU B CA 1
ATOM 9401 C C . LEU B 1 443 ? 7.848 -40.312 -17.844 1 93.56 443 LEU B C 1
ATOM 9403 O O . LEU B 1 443 ? 8.977 -40.812 -17.922 1 93.56 443 LEU B O 1
ATOM 9407 N N . GLY B 1 444 ? 6.922 -40.656 -18.594 1 95.56 444 GLY B N 1
ATOM 9408 C CA . GLY B 1 444 ? 7.047 -41.781 -19.5 1 95.56 444 GLY B CA 1
ATOM 9409 C C . GLY B 1 444 ? 7.711 -41.438 -20.812 1 95.56 444 GLY B C 1
ATOM 9410 O O . GLY B 1 444 ? 8.492 -42.219 -21.359 1 95.56 444 GLY B O 1
ATOM 9411 N N . ASP B 1 445 ? 7.477 -40.219 -21.328 1 95 445 ASP B N 1
ATOM 9412 C CA . ASP B 1 445 ? 7.754 -39.969 -22.75 1 95 445 ASP B CA 1
ATOM 9413 C C . ASP B 1 445 ? 8.969 -39.062 -22.938 1 95 445 ASP B C 1
ATOM 9415 O O . ASP B 1 445 ? 9.539 -39 -24.016 1 95 445 ASP B O 1
ATOM 9419 N N . MET B 1 446 ? 9.328 -38.406 -21.922 1 92.38 446 MET B N 1
ATOM 9420 C CA . MET B 1 446 ? 10.516 -37.562 -22.047 1 92.38 446 MET B CA 1
ATOM 9421 C C . MET B 1 446 ? 11.773 -38.406 -22.172 1 92.38 446 MET B C 1
ATOM 9423 O O . MET B 1 446 ? 12.195 -39.031 -21.203 1 92.38 446 MET B O 1
ATOM 9427 N N . ALA B 1 447 ? 12.43 -38.312 -23.328 1 89.44 447 ALA B N 1
ATOM 9428 C CA . ALA B 1 447 ? 13.57 -39.188 -23.594 1 89.44 447 ALA B CA 1
ATOM 9429 C C . ALA B 1 447 ? 14.852 -38.594 -23 1 89.44 447 ALA B C 1
ATOM 9431 O O . ALA B 1 447 ? 15.844 -39.312 -22.844 1 89.44 447 ALA B O 1
ATOM 9432 N N . PHE B 1 448 ? 14.922 -37.344 -22.641 1 90.25 448 PHE B N 1
ATOM 9433 C CA . PHE B 1 448 ? 16.125 -36.688 -22.141 1 90.25 448 PHE B CA 1
ATOM 9434 C C . PHE B 1 448 ? 16.078 -36.562 -20.625 1 90.25 448 PHE B C 1
ATOM 9436 O O . PHE B 1 448 ? 16.641 -35.625 -20.047 1 90.25 448 PHE B O 1
ATOM 9443 N N . GLN B 1 449 ? 15.359 -37.469 -19.969 1 93.81 449 GLN B N 1
ATOM 9444 C CA . GLN B 1 449 ? 15.273 -37.469 -18.516 1 93.81 449 GLN B CA 1
ATOM 9445 C C . GLN B 1 449 ? 16.031 -38.656 -17.906 1 93.81 449 GLN B C 1
ATOM 9447 O O . GLN B 1 449 ? 16.391 -39.594 -18.609 1 93.81 449 GLN B O 1
ATOM 9452 N N . ARG B 1 450 ? 16.312 -38.531 -16.688 1 95 450 ARG B N 1
ATOM 9453 C CA . ARG B 1 450 ? 16.891 -39.594 -15.867 1 95 450 ARG B CA 1
ATOM 9454 C C . ARG B 1 450 ? 16.125 -39.75 -14.555 1 95 450 ARG B C 1
ATOM 9456 O O . ARG B 1 450 ? 15.703 -38.781 -13.961 1 95 450 ARG B O 1
ATOM 9463 N N . LEU B 1 451 ? 15.945 -41 -14.211 1 95.75 451 LEU B N 1
ATOM 9464 C CA . LEU B 1 451 ? 15.188 -41.281 -12.992 1 95.75 451 LEU B CA 1
ATOM 9465 C C . LEU B 1 451 ? 16.047 -42 -11.969 1 95.75 451 LEU B C 1
ATOM 9467 O O . LEU B 1 451 ? 16.672 -43.031 -12.297 1 95.75 451 LEU B O 1
ATOM 9471 N N . PHE B 1 452 ? 16.141 -41.406 -10.781 1 95.62 452 PHE B N 1
ATOM 9472 C CA . PHE B 1 452 ? 16.859 -42.031 -9.672 1 95.62 452 PHE B CA 1
ATOM 9473 C C . PHE B 1 452 ? 15.883 -42.438 -8.562 1 95.62 452 PHE B C 1
ATOM 9475 O O . PHE B 1 452 ? 15.055 -41.625 -8.141 1 95.62 452 PHE B O 1
ATOM 9482 N N . VAL B 1 453 ? 15.906 -43.625 -8.18 1 93.06 453 VAL B N 1
ATOM 9483 C CA . VAL B 1 453 ? 14.992 -44.125 -7.16 1 93.06 453 VAL B CA 1
ATOM 9484 C C . VAL B 1 453 ? 15.789 -44.75 -6.016 1 93.06 453 VAL B C 1
ATOM 9486 O O . VAL B 1 453 ? 16.734 -45.5 -6.246 1 93.06 453 VAL B O 1
ATOM 9489 N N . ALA B 1 454 ? 15.414 -44.344 -4.852 1 90.38 454 ALA B N 1
ATOM 9490 C CA . ALA B 1 454 ? 15.984 -44.969 -3.662 1 90.38 454 ALA B CA 1
ATOM 9491 C C . ALA B 1 454 ? 15.367 -46.344 -3.418 1 90.38 454 ALA B C 1
ATOM 9493 O O . ALA B 1 454 ? 14.195 -46.562 -3.723 1 90.38 454 ALA B O 1
ATOM 9494 N N . GLU B 1 455 ? 16.109 -47.219 -2.914 1 82.5 455 GLU B N 1
ATOM 9495 C CA . GLU B 1 455 ? 15.648 -48.594 -2.664 1 82.5 455 GLU B CA 1
ATOM 9496 C C . GLU B 1 455 ? 14.328 -48.594 -1.9 1 82.5 455 GLU B C 1
ATOM 9498 O O . GLU B 1 455 ? 14.062 -47.688 -1.092 1 82.5 455 GLU B O 1
ATOM 9503 N N . ASN B 1 456 ? 13.492 -49.531 -2.172 1 78.31 456 ASN B N 1
ATOM 9504 C CA . ASN B 1 456 ? 12.172 -49.75 -1.585 1 78.31 456 ASN B CA 1
ATOM 9505 C C . ASN B 1 456 ? 11.273 -48.531 -1.782 1 78.31 456 ASN B C 1
ATOM 9507 O O . ASN B 1 456 ? 10.484 -48.188 -0.902 1 78.31 456 ASN B O 1
ATOM 9511 N N . ASN B 1 457 ? 11.578 -47.812 -2.807 1 77.88 457 ASN B N 1
ATOM 9512 C CA . ASN B 1 457 ? 10.742 -46.688 -3.219 1 77.88 457 ASN B CA 1
ATOM 9513 C C . ASN B 1 457 ? 10.602 -45.656 -2.1 1 77.88 457 ASN B C 1
ATOM 9515 O O . ASN B 1 457 ? 9.492 -45.188 -1.83 1 77.88 457 ASN B O 1
ATOM 9519 N N . ALA B 1 458 ? 11.727 -45.406 -1.471 1 82.19 458 ALA B N 1
ATOM 9520 C CA . ALA B 1 458 ? 11.75 -44.438 -0.368 1 82.19 458 ALA B CA 1
ATOM 9521 C C . ALA B 1 458 ? 11.789 -43 -0.889 1 82.19 458 ALA B C 1
ATOM 9523 O O . ALA B 1 458 ? 11.305 -42.094 -0.224 1 82.19 458 ALA B O 1
ATOM 9524 N N . GLY B 1 459 ? 12.352 -42.875 -2.012 1 90.19 459 GLY B N 1
ATOM 9525 C CA . GLY B 1 459 ? 12.492 -41.562 -2.619 1 90.19 459 GLY B CA 1
ATOM 9526 C C . GLY B 1 459 ? 12.766 -41.625 -4.109 1 90.19 459 GLY B C 1
ATOM 9527 O O . GLY B 1 459 ? 13.203 -42.656 -4.629 1 90.19 459 GLY B O 1
ATOM 9528 N N . VAL B 1 460 ? 12.414 -40.594 -4.793 1 92.44 460 VAL B N 1
ATOM 9529 C CA . VAL B 1 460 ? 12.562 -40.531 -6.242 1 92.44 460 VAL B CA 1
ATOM 9530 C C . VAL B 1 460 ? 13.039 -39.125 -6.652 1 92.44 460 VAL B C 1
ATOM 9532 O O . VAL B 1 460 ? 12.633 -38.125 -6.059 1 92.44 460 VAL B O 1
ATOM 9535 N N . ALA B 1 461 ? 13.992 -39.125 -7.566 1 95 461 ALA B N 1
ATOM 9536 C CA . ALA B 1 461 ? 14.414 -37.875 -8.188 1 95 461 ALA B CA 1
ATOM 9537 C C . ALA B 1 461 ? 14.352 -37.969 -9.703 1 95 461 ALA B C 1
ATOM 9539 O O . ALA B 1 461 ? 14.883 -38.906 -10.305 1 95 461 ALA B O 1
ATOM 9540 N N . GLN B 1 462 ? 13.625 -37.094 -10.273 1 94.75 462 GLN B N 1
ATOM 9541 C CA . GLN B 1 462 ? 13.531 -36.969 -11.719 1 94.75 462 GLN B CA 1
ATOM 9542 C C . GLN B 1 462 ? 14.438 -35.844 -12.234 1 94.75 462 GLN B C 1
ATOM 9544 O O . GLN B 1 462 ? 14.312 -34.688 -11.805 1 94.75 462 GLN B O 1
ATOM 9549 N N . VAL B 1 463 ? 15.359 -36.188 -13.148 1 96.62 463 VAL B N 1
ATOM 9550 C CA . VAL B 1 463 ? 16.375 -35.25 -13.609 1 96.62 463 VAL B CA 1
ATOM 9551 C C . VAL B 1 463 ? 16.281 -35.094 -15.117 1 96.62 463 VAL B C 1
ATOM 9553 O O . VAL B 1 463 ? 16 -36.031 -15.844 1 96.62 463 VAL B O 1
ATOM 9556 N N . VAL B 1 464 ? 16.484 -33.875 -15.586 1 95.31 464 VAL B N 1
ATOM 9557 C CA . VAL B 1 464 ? 16.453 -33.562 -17.016 1 95.31 464 VAL B CA 1
ATOM 9558 C C . VAL B 1 464 ? 17.781 -32.938 -17.438 1 95.31 464 VAL B C 1
ATOM 9560 O O . VAL B 1 464 ? 18.359 -32.156 -16.703 1 95.31 464 VAL B O 1
ATOM 9563 N N . GLU B 1 465 ? 18.281 -33.375 -18.562 1 94.56 465 GLU B N 1
ATOM 9564 C CA . GLU B 1 465 ? 19.5 -32.75 -19.109 1 94.56 465 GLU B CA 1
ATOM 9565 C C . GLU B 1 465 ? 19.203 -31.422 -19.781 1 94.56 465 GLU B C 1
ATOM 9567 O O . GLU B 1 465 ? 18.234 -31.297 -20.531 1 94.56 465 GLU B O 1
ATOM 9572 N N . GLU B 1 466 ? 19.984 -30.469 -19.422 1 95.44 466 GLU B N 1
ATOM 9573 C CA . GLU B 1 466 ? 19.781 -29.141 -19.969 1 95.44 466 GLU B CA 1
ATOM 9574 C C . GLU B 1 466 ? 21.094 -28.531 -20.438 1 95.44 466 GLU B C 1
ATOM 9576 O O . GLU B 1 466 ? 22.172 -29 -20.047 1 95.44 466 GLU B O 1
ATOM 9581 N N . GLY B 1 467 ? 21.031 -27.516 -21.344 1 94.75 467 GLY B N 1
ATOM 9582 C CA . GLY B 1 467 ? 22.219 -26.797 -21.797 1 94.75 467 GLY B CA 1
ATOM 9583 C C . GLY B 1 467 ? 22.812 -27.344 -23.062 1 94.75 467 GLY B C 1
ATOM 9584 O O . GLY B 1 467 ? 22.125 -27.984 -23.859 1 94.75 467 GLY B O 1
ATOM 9585 N N . GLY B 1 468 ? 24.062 -26.922 -23.25 1 94.12 468 GLY B N 1
ATOM 9586 C CA . GLY B 1 468 ? 24.703 -27.281 -24.5 1 94.12 468 GLY B CA 1
ATOM 9587 C C . GLY B 1 468 ? 24.031 -26.672 -25.719 1 94.12 468 GLY B C 1
ATOM 9588 O O . GLY B 1 468 ? 23.922 -27.312 -26.766 1 94.12 468 GLY B O 1
ATOM 9589 N N . LEU B 1 469 ? 23.562 -25.5 -25.578 1 93.62 469 LEU B N 1
ATOM 9590 C CA . LEU B 1 469 ? 22.781 -24.844 -26.625 1 93.62 469 LEU B CA 1
ATOM 9591 C C . LEU B 1 469 ? 23.703 -24.266 -27.703 1 93.62 469 LEU B C 1
ATOM 9593 O O . LEU B 1 469 ? 24.812 -23.812 -27.406 1 93.62 469 LEU B O 1
ATOM 9597 N N . SER B 1 470 ? 23.188 -24.25 -28.922 1 93.31 470 SER B N 1
ATOM 9598 C CA . SER B 1 470 ? 23.891 -23.578 -30 1 93.31 470 SER B CA 1
ATOM 9599 C C . SER B 1 470 ? 23.797 -22.062 -29.875 1 93.31 470 SER B C 1
ATOM 9601 O O . SER B 1 470 ? 22.938 -21.562 -29.141 1 93.31 470 SER B O 1
ATOM 9603 N N . GLN B 1 471 ? 24.609 -21.391 -30.578 1 93.94 471 GLN B N 1
ATOM 9604 C CA . GLN B 1 471 ? 24.578 -19.938 -30.578 1 93.94 471 GLN B CA 1
ATOM 9605 C C . GLN B 1 471 ? 23.25 -19.406 -31.094 1 93.94 471 GLN B C 1
ATOM 9607 O O . GLN B 1 471 ? 22.75 -18.391 -30.609 1 93.94 471 GLN B O 1
ATOM 9612 N N . GLU B 1 472 ? 22.734 -20.078 -32.031 1 92.44 472 GLU B N 1
ATOM 9613 C CA . GLU B 1 472 ? 21.453 -19.688 -32.594 1 92.44 472 GLU B CA 1
ATOM 9614 C C . GLU B 1 472 ? 20.328 -19.844 -31.562 1 92.44 472 GLU B C 1
ATOM 9616 O O . GLU B 1 472 ? 19.438 -18.984 -31.484 1 92.44 472 GLU B O 1
ATOM 9621 N N . ALA B 1 473 ? 20.391 -20.922 -30.828 1 91.62 473 ALA B N 1
ATOM 9622 C CA . ALA B 1 473 ? 19.375 -21.156 -29.797 1 91.62 473 ALA B CA 1
ATOM 9623 C C . ALA B 1 473 ? 19.469 -20.109 -28.703 1 91.62 473 ALA B C 1
ATOM 9625 O O . ALA B 1 473 ? 18.453 -19.625 -28.203 1 91.62 473 ALA B O 1
ATOM 9626 N N . ILE B 1 474 ? 20.672 -19.75 -28.359 1 94.75 474 ILE B N 1
ATOM 9627 C CA . ILE B 1 474 ? 20.906 -18.75 -27.328 1 94.75 474 ILE B CA 1
ATOM 9628 C C . ILE B 1 474 ? 20.375 -17.391 -27.781 1 94.75 474 ILE B C 1
ATOM 9630 O O . ILE B 1 474 ? 19.703 -16.703 -27.016 1 94.75 474 ILE B O 1
ATOM 9634 N N . LYS B 1 475 ? 20.609 -17.062 -29 1 93.31 475 LYS B N 1
ATOM 9635 C CA . LYS B 1 475 ? 20.109 -15.805 -29.562 1 93.31 475 LYS B CA 1
ATOM 9636 C C . LYS B 1 475 ? 18.594 -15.781 -29.578 1 93.31 475 LYS B C 1
ATOM 9638 O O . LYS B 1 475 ? 17.969 -14.75 -29.297 1 93.31 475 LYS B O 1
ATOM 9643 N N . SER B 1 476 ? 18.094 -16.859 -29.938 1 92.06 476 SER B N 1
ATOM 9644 C CA . SER B 1 476 ? 16.641 -16.969 -29.984 1 92.06 476 SER B CA 1
ATOM 9645 C C . SER B 1 476 ? 16.031 -16.75 -28.594 1 92.06 476 SER B C 1
ATOM 9647 O O . SER B 1 476 ? 15.023 -16.047 -28.469 1 92.06 476 SER B O 1
ATOM 9649 N N . ILE B 1 477 ? 16.625 -17.359 -27.609 1 93.19 477 ILE B N 1
ATOM 9650 C CA . ILE B 1 477 ? 16.172 -17.203 -26.234 1 93.19 477 ILE B CA 1
ATOM 9651 C C . ILE B 1 477 ? 16.297 -15.734 -25.812 1 93.19 477 ILE B C 1
ATOM 9653 O O . ILE B 1 477 ? 15.383 -15.18 -25.203 1 93.19 477 ILE B O 1
ATOM 9657 N N . ALA B 1 478 ? 17.359 -15.172 -26.188 1 92.69 478 ALA B N 1
ATOM 9658 C CA . ALA B 1 478 ? 17.641 -13.789 -25.828 1 92.69 478 ALA B CA 1
ATOM 9659 C C . ALA B 1 478 ? 16.609 -12.844 -26.438 1 92.69 478 ALA B C 1
ATOM 9661 O O . ALA B 1 478 ? 16.297 -11.797 -25.859 1 92.69 478 ALA B O 1
ATOM 9662 N N . GLN B 1 479 ? 16.016 -13.219 -27.5 1 91.19 479 GLN B N 1
ATOM 9663 C CA . GLN B 1 479 ? 15.055 -12.375 -28.219 1 91.19 479 GLN B CA 1
ATOM 9664 C C . GLN B 1 479 ? 13.625 -12.672 -27.766 1 91.19 479 GLN B C 1
ATOM 9666 O O . GLN B 1 479 ? 12.68 -12.039 -28.219 1 91.19 479 GLN B O 1
ATOM 9671 N N . GLY B 1 480 ? 13.438 -13.516 -26.828 1 81.75 480 GLY B N 1
ATOM 9672 C CA . GLY B 1 480 ? 12.133 -13.688 -26.219 1 81.75 480 GLY B CA 1
ATOM 9673 C C . GLY B 1 480 ? 11.422 -14.945 -26.672 1 81.75 480 GLY B C 1
ATOM 9674 O O . GLY B 1 480 ? 10.258 -15.172 -26.312 1 81.75 480 GLY B O 1
ATOM 9675 N N . GLU B 1 481 ? 12.023 -15.648 -27.422 1 73.62 481 GLU B N 1
ATOM 9676 C CA . GLU B 1 481 ? 11.359 -16.844 -27.922 1 73.62 481 GLU B CA 1
ATOM 9677 C C . GLU B 1 481 ? 11.32 -17.938 -26.859 1 73.62 481 GLU B C 1
ATOM 9679 O O . GLU B 1 481 ? 12.102 -17.906 -25.906 1 73.62 481 GLU B O 1
ATOM 9684 N N . GLU B 1 482 ? 10.148 -18.688 -27 1 64.44 482 GLU B N 1
ATOM 9685 C CA . GLU B 1 482 ? 9.766 -19.641 -25.953 1 64.44 482 GLU B CA 1
ATOM 9686 C C . GLU B 1 482 ? 10.773 -20.781 -25.859 1 64.44 482 GLU B C 1
ATOM 9688 O O . GLU B 1 482 ? 11.562 -21 -26.781 1 64.44 482 GLU B O 1
ATOM 9693 N N . ASN B 1 483 ? 10.797 -21.609 -24.641 1 60.5 483 ASN B N 1
ATOM 9694 C CA . ASN B 1 483 ? 11.625 -22.516 -23.844 1 60.5 483 ASN B CA 1
ATOM 9695 C C . ASN B 1 483 ? 11.719 -23.891 -24.5 1 60.5 483 ASN B C 1
ATOM 9697 O O . ASN B 1 483 ? 10.719 -24.594 -24.641 1 60.5 483 ASN B O 1
ATOM 9701 N N . LEU B 1 484 ? 12.766 -24.234 -25.156 1 60.47 484 LEU B N 1
ATOM 9702 C CA . LEU B 1 484 ? 13.078 -25.531 -25.734 1 60.47 484 LEU B CA 1
ATOM 9703 C C . LEU B 1 484 ? 13.328 -26.562 -24.641 1 60.47 484 LEU B C 1
ATOM 9705 O O . LEU B 1 484 ? 14.07 -27.531 -24.859 1 60.47 484 LEU B O 1
ATOM 9709 N N . GLY B 1 485 ? 12.695 -26.5 -23.422 1 76.12 485 GLY B N 1
ATOM 9710 C CA . GLY B 1 485 ? 12.93 -27.531 -22.422 1 76.12 485 GLY B CA 1
ATOM 9711 C C . GLY B 1 485 ? 14.148 -27.266 -21.562 1 76.12 485 GLY B C 1
ATOM 9712 O O . GLY B 1 485 ? 14.5 -28.078 -20.688 1 76.12 485 GLY B O 1
ATOM 9713 N N . HIS B 1 486 ? 14.883 -26.219 -21.75 1 90.81 486 HIS B N 1
ATOM 9714 C CA . HIS B 1 486 ? 16.062 -25.812 -21 1 90.81 486 HIS B CA 1
ATOM 9715 C C . HIS B 1 486 ? 15.742 -24.672 -20.047 1 90.81 486 HIS B C 1
ATOM 9717 O O . HIS B 1 486 ? 16.203 -23.547 -20.25 1 90.81 486 HIS B O 1
ATOM 9723 N N . LEU B 1 487 ? 15.078 -25.016 -18.969 1 93.12 487 LEU B N 1
ATOM 9724 C CA . LEU B 1 487 ? 14.492 -24 -18.094 1 93.12 487 LEU B CA 1
ATOM 9725 C C . LEU B 1 487 ? 15.586 -23.125 -17.484 1 93.12 487 LEU B C 1
ATOM 9727 O O . LEU B 1 487 ? 15.508 -21.891 -17.562 1 93.12 487 LEU B O 1
ATOM 9731 N N . ILE B 1 488 ? 16.672 -23.734 -16.891 1 96.88 488 ILE B N 1
ATOM 9732 C CA . ILE B 1 488 ? 17.656 -22.969 -16.125 1 96.88 488 ILE B CA 1
ATOM 9733 C C . ILE B 1 488 ? 18.484 -22.109 -17.078 1 96.88 488 ILE B C 1
ATOM 9735 O O . ILE B 1 488 ? 18.578 -20.891 -16.906 1 96.88 488 ILE B O 1
ATOM 9739 N N . PRO B 1 489 ? 19.047 -22.703 -18.219 1 96.31 489 PRO B N 1
ATOM 9740 C CA . PRO B 1 489 ? 19.734 -21.844 -19.172 1 96.31 489 PRO B CA 1
ATOM 9741 C C . PRO B 1 489 ? 18.828 -20.75 -19.75 1 96.31 489 PRO B C 1
ATOM 9743 O O . PRO B 1 489 ? 19.281 -19.625 -19.953 1 96.31 489 PRO B O 1
ATOM 9746 N N . HIS B 1 490 ? 17.609 -21.109 -20.016 1 95.25 490 HIS B N 1
ATOM 9747 C CA . HIS B 1 490 ? 16.672 -20.141 -20.578 1 95.25 490 HIS B CA 1
ATOM 9748 C C . HIS B 1 490 ? 16.531 -18.938 -19.672 1 95.25 490 HIS B C 1
ATOM 9750 O O . HIS B 1 490 ? 16.625 -17.797 -20.141 1 95.25 490 HIS B O 1
ATOM 9756 N N . ARG B 1 491 ? 16.297 -19.156 -18.391 1 94.88 491 ARG B N 1
ATOM 9757 C CA . ARG B 1 491 ? 16.062 -18.062 -17.453 1 94.88 491 ARG B CA 1
ATOM 9758 C C . ARG B 1 491 ? 17.312 -17.203 -17.297 1 94.88 491 ARG B C 1
ATOM 9760 O O . ARG B 1 491 ? 17.219 -15.969 -17.266 1 94.88 491 ARG B O 1
ATOM 9767 N N . LEU B 1 492 ? 18.469 -17.828 -17.219 1 96.81 492 LEU B N 1
ATOM 9768 C CA . LEU B 1 492 ? 19.703 -17.078 -17 1 96.81 492 LEU B CA 1
ATOM 9769 C C . LEU B 1 492 ? 20.078 -16.281 -18.234 1 96.81 492 LEU B C 1
ATOM 9771 O O . LEU B 1 492 ? 20.578 -15.164 -18.141 1 96.81 492 LEU B O 1
ATOM 9775 N N . VAL B 1 493 ? 19.844 -16.875 -19.406 1 95.94 493 VAL B N 1
ATOM 9776 C CA . VAL B 1 493 ? 20.141 -16.203 -20.656 1 95.94 493 VAL B CA 1
ATOM 9777 C C . VAL B 1 493 ? 19.156 -15.055 -20.875 1 95.94 493 VAL B C 1
ATOM 9779 O O . VAL B 1 493 ? 19.562 -13.93 -21.188 1 95.94 493 VAL B O 1
ATOM 9782 N N . LYS B 1 494 ? 17.906 -15.297 -20.703 1 95.06 494 LYS B N 1
ATOM 9783 C CA . LYS B 1 494 ? 16.859 -14.32 -21.016 1 95.06 494 LYS B CA 1
ATOM 9784 C C . LYS B 1 494 ? 16.859 -13.188 -19.984 1 95.06 494 LYS B C 1
ATOM 9786 O O . LYS B 1 494 ? 16.953 -12.008 -20.359 1 95.06 494 LYS B O 1
ATOM 9791 N N . TYR B 1 495 ? 16.875 -13.492 -18.719 1 95.25 495 TYR B N 1
ATOM 9792 C CA . TYR B 1 495 ? 16.578 -12.492 -17.703 1 95.25 495 TYR B CA 1
ATOM 9793 C C . TYR B 1 495 ? 17.844 -11.898 -17.109 1 95.25 495 TYR B C 1
ATOM 9795 O O . TYR B 1 495 ? 17.859 -10.758 -16.641 1 95.25 495 TYR B O 1
ATOM 9803 N N . TRP B 1 496 ? 19 -12.648 -17.109 1 97.12 496 TRP B N 1
ATOM 9804 C CA . TRP B 1 496 ? 20.266 -12.117 -16.609 1 97.12 496 TRP B CA 1
ATOM 9805 C C . TRP B 1 496 ? 21.172 -11.711 -17.766 1 97.12 496 TRP B C 1
ATOM 9807 O O . TRP B 1 496 ? 22.234 -11.117 -17.547 1 97.12 496 TRP B O 1
ATOM 9817 N N . ARG B 1 497 ? 20.766 -12.094 -18.984 1 96.94 497 ARG B N 1
ATOM 9818 C CA . ARG B 1 497 ? 21.547 -11.805 -20.172 1 96.94 497 ARG B CA 1
ATOM 9819 C C . ARG B 1 497 ? 22.906 -12.492 -20.109 1 96.94 497 ARG B C 1
ATOM 9821 O O . ARG B 1 497 ? 23.906 -11.945 -20.609 1 96.94 497 ARG B O 1
ATOM 9828 N N . LEU B 1 498 ? 23.016 -13.531 -19.375 1 97.31 498 LEU B N 1
ATOM 9829 C CA . LEU B 1 498 ? 24.25 -14.312 -19.281 1 97.31 498 LEU B CA 1
ATOM 9830 C C . LEU B 1 498 ? 24.312 -15.352 -20.391 1 97.31 498 LEU B C 1
ATOM 9832 O O . LEU B 1 498 ? 24.141 -16.547 -20.156 1 97.31 498 LEU B O 1
ATOM 9836 N N . PHE B 1 499 ? 24.703 -14.969 -21.531 1 96.31 499 PHE B N 1
ATOM 9837 C CA . PHE B 1 499 ? 24.594 -15.75 -22.766 1 96.31 499 PHE B CA 1
ATOM 9838 C C . PHE B 1 499 ? 25.516 -16.969 -22.703 1 96.31 499 PHE B C 1
ATOM 9840 O O . PHE B 1 499 ? 25.125 -18.062 -23.109 1 96.31 499 PHE B O 1
ATOM 9847 N N . GLU B 1 500 ? 26.641 -16.844 -22.094 1 96.62 500 GLU B N 1
ATOM 9848 C CA . GLU B 1 500 ? 27.656 -17.891 -22.062 1 96.62 500 GLU B CA 1
ATOM 9849 C C . GLU B 1 500 ? 27.188 -19.094 -21.266 1 96.62 500 GLU B C 1
ATOM 9851 O O . GLU B 1 500 ? 27.625 -20.219 -21.5 1 96.62 500 GLU B O 1
ATOM 9856 N N . PHE B 1 501 ? 26.266 -18.922 -20.391 1 97.44 501 PHE B N 1
ATOM 9857 C CA . PHE B 1 501 ? 25.766 -20.016 -19.562 1 97.44 501 PHE B CA 1
ATOM 9858 C C . PHE B 1 501 ? 25 -21.031 -20.406 1 97.44 501 PHE B C 1
ATOM 9860 O O . PHE B 1 501 ? 24.953 -22.219 -20.078 1 97.44 501 PHE B O 1
ATOM 9867 N N . GLY B 1 502 ? 24.391 -20.562 -21.5 1 96.12 502 GLY B N 1
ATOM 9868 C CA . GLY B 1 502 ? 23.625 -21.438 -22.375 1 96.12 502 GLY B CA 1
ATOM 9869 C C . GLY B 1 502 ? 24.469 -22.531 -23 1 96.12 502 GLY B C 1
ATOM 9870 O O . GLY B 1 502 ? 23.953 -23.594 -23.328 1 96.12 502 GLY B O 1
ATOM 9871 N N . GLU B 1 503 ? 25.766 -22.266 -23.094 1 96.44 503 GLU B N 1
ATOM 9872 C CA . GLU B 1 503 ? 26.672 -23.203 -23.75 1 96.44 503 GLU B CA 1
ATOM 9873 C C . GLU B 1 503 ? 27.078 -24.328 -22.781 1 96.44 503 GLU B C 1
ATOM 9875 O O . GLU B 1 503 ? 27.562 -25.375 -23.219 1 96.44 503 GLU B O 1
ATOM 9880 N N . LEU B 1 504 ? 26.891 -24.109 -21.531 1 97.88 504 LEU B N 1
ATOM 9881 C CA . LEU B 1 504 ? 27.266 -25.109 -20.531 1 97.88 504 LEU B CA 1
ATOM 9882 C C . LEU B 1 504 ? 26.25 -26.234 -20.484 1 97.88 504 LEU B C 1
ATOM 9884 O O . LEU B 1 504 ? 25.062 -26.031 -20.766 1 97.88 504 LEU B O 1
ATOM 9888 N N . ARG B 1 505 ? 26.734 -27.438 -20.141 1 97.31 505 ARG B N 1
ATOM 9889 C CA . ARG B 1 505 ? 25.859 -28.609 -20 1 97.31 505 ARG B CA 1
ATOM 9890 C C . ARG B 1 505 ? 25.562 -28.891 -18.531 1 97.31 505 ARG B C 1
ATOM 9892 O O . ARG B 1 505 ? 26.469 -28.891 -17.703 1 97.31 505 ARG B O 1
ATOM 9899 N N . GLY B 1 506 ? 24.312 -29.078 -18.25 1 97.62 506 GLY B N 1
ATOM 9900 C CA . GLY B 1 506 ? 23.938 -29.359 -16.875 1 97.62 506 GLY B CA 1
ATOM 9901 C C . GLY B 1 506 ? 22.703 -30.234 -16.75 1 97.62 506 GLY B C 1
ATOM 9902 O O . GLY B 1 506 ? 22.156 -30.672 -17.766 1 97.62 506 GLY B O 1
ATOM 9903 N N . TRP B 1 507 ? 22.406 -30.625 -15.5 1 98.12 507 TRP B N 1
ATOM 9904 C CA . TRP B 1 507 ? 21.219 -31.391 -15.141 1 98.12 507 TRP B CA 1
ATOM 9905 C C . TRP B 1 507 ? 20.312 -30.594 -14.211 1 98.12 507 TRP B C 1
ATOM 9907 O O . TRP B 1 507 ? 20.781 -29.969 -13.266 1 98.12 507 TRP B O 1
ATOM 9917 N N . ARG B 1 508 ? 19.047 -30.547 -14.5 1 97.69 508 ARG B N 1
ATOM 9918 C CA . ARG B 1 508 ? 18.062 -29.953 -13.609 1 97.69 508 ARG B CA 1
ATOM 9919 C C . ARG B 1 508 ? 17.25 -31.031 -12.883 1 97.69 508 ARG B C 1
ATOM 9921 O O . ARG B 1 508 ? 16.625 -31.875 -13.516 1 97.69 508 ARG B O 1
ATOM 9928 N N . VAL B 1 509 ? 17.375 -31.016 -11.602 1 97.06 509 VAL B N 1
ATOM 9929 C CA . VAL B 1 509 ? 16.469 -31.859 -10.812 1 97.06 509 VAL B CA 1
ATOM 9930 C C . VAL B 1 509 ? 15.055 -31.266 -10.852 1 97.06 509 VAL B C 1
ATOM 9932 O O . VAL B 1 509 ? 14.766 -30.297 -10.148 1 97.06 509 VAL B O 1
ATOM 9935 N N . MET B 1 510 ? 14.258 -31.859 -11.625 1 92.81 510 MET B N 1
ATOM 9936 C CA . MET B 1 510 ? 12.906 -31.344 -11.82 1 92.81 510 MET B CA 1
ATOM 9937 C C . MET B 1 510 ? 12.039 -31.625 -10.594 1 92.81 510 MET B C 1
ATOM 9939 O O . MET B 1 510 ? 11.195 -30.797 -10.234 1 92.81 510 MET B O 1
ATOM 9943 N N . ARG B 1 511 ? 12.219 -32.812 -10.047 1 91.62 511 ARG B N 1
ATOM 9944 C CA . ARG B 1 511 ? 11.477 -33.25 -8.859 1 91.62 511 ARG B CA 1
ATOM 9945 C C . ARG B 1 511 ? 12.328 -34.125 -7.973 1 91.62 511 ARG B C 1
ATOM 9947 O O . ARG B 1 511 ? 13.102 -34.969 -8.469 1 91.62 511 ARG B O 1
ATOM 9954 N N . ILE B 1 512 ? 12.242 -33.969 -6.773 1 92.81 512 ILE B N 1
ATOM 9955 C CA . ILE B 1 512 ? 12.836 -34.812 -5.766 1 92.81 512 ILE B CA 1
ATOM 9956 C C . ILE B 1 512 ? 11.867 -35 -4.594 1 92.81 512 ILE B C 1
ATOM 9958 O O . ILE B 1 512 ? 11.406 -34 -4.016 1 92.81 512 ILE B O 1
ATOM 9962 N N . ALA B 1 513 ? 11.5 -36.219 -4.387 1 89.25 513 ALA B N 1
ATOM 9963 C CA . ALA B 1 513 ? 10.477 -36.5 -3.377 1 89.25 513 ALA B CA 1
ATOM 9964 C C . ALA B 1 513 ? 10.859 -37.719 -2.533 1 89.25 513 ALA B C 1
ATOM 9966 O O . ALA B 1 513 ? 11.453 -38.656 -3.037 1 89.25 513 ALA B O 1
ATOM 9967 N N . VAL B 1 514 ? 10.578 -37.594 -1.315 1 88 514 VAL B N 1
ATOM 9968 C CA . VAL B 1 514 ? 10.75 -38.688 -0.369 1 88 514 VAL B CA 1
ATOM 9969 C C . VAL B 1 514 ? 9.406 -39.062 0.254 1 88 514 VAL B C 1
ATOM 9971 O O . VAL B 1 514 ? 8.57 -38.188 0.503 1 88 514 VAL B O 1
ATOM 9974 N N . ALA B 1 515 ? 9.188 -40.281 0.379 1 82.12 515 ALA B N 1
ATOM 9975 C CA . ALA B 1 515 ? 7.957 -40.719 1.045 1 82.12 515 ALA B CA 1
ATOM 9976 C C . ALA B 1 515 ? 7.754 -39.969 2.357 1 82.12 515 ALA B C 1
ATOM 9978 O O . ALA B 1 515 ? 8.703 -39.781 3.131 1 82.12 515 ALA B O 1
ATOM 9979 N N . PRO B 1 516 ? 6.566 -39.531 2.633 1 77.06 516 PRO B N 1
ATOM 9980 C CA . PRO B 1 516 ? 6.289 -38.656 3.771 1 77.06 516 PRO B CA 1
ATOM 9981 C C . PRO B 1 516 ? 6.785 -39.219 5.098 1 77.06 516 PRO B C 1
ATOM 9983 O O . PRO B 1 516 ? 7.355 -38.5 5.914 1 77.06 516 PRO B O 1
ATOM 9986 N N . ALA B 1 517 ? 6.629 -40.5 5.305 1 75.75 517 ALA B N 1
ATOM 9987 C CA . ALA B 1 517 ? 6.996 -41.125 6.566 1 75.75 517 ALA B CA 1
ATOM 9988 C C . ALA B 1 517 ? 8.508 -41.188 6.734 1 75.75 517 ALA B C 1
ATOM 9990 O O . ALA B 1 517 ? 9.008 -41.375 7.844 1 75.75 517 ALA B O 1
ATOM 9991 N N . LEU B 1 518 ? 9.203 -40.969 5.648 1 83.62 518 LEU B N 1
ATOM 9992 C CA . LEU B 1 518 ? 10.656 -41.125 5.68 1 83.62 518 LEU B CA 1
ATOM 9993 C C . LEU B 1 518 ? 11.359 -39.781 5.484 1 83.62 518 LEU B C 1
ATOM 9995 O O . LEU B 1 518 ? 12.578 -39.75 5.309 1 83.62 518 LEU B O 1
ATOM 9999 N N . GLN B 1 519 ? 10.633 -38.781 5.457 1 83.75 519 GLN B N 1
ATOM 10000 C CA . GLN B 1 519 ? 11.227 -37.469 5.266 1 83.75 519 GLN B CA 1
ATOM 10001 C C . GLN B 1 519 ? 12.07 -37.062 6.469 1 83.75 519 GLN B C 1
ATOM 10003 O O . GLN B 1 519 ? 11.812 -37.5 7.594 1 83.75 519 GLN B O 1
ATOM 10008 N N . GLY B 1 520 ? 13.125 -36.25 6.281 1 84.94 520 GLY B N 1
ATOM 10009 C CA . GLY B 1 520 ? 13.977 -35.781 7.344 1 84.94 520 GLY B CA 1
ATOM 10010 C C . GLY B 1 520 ? 15.062 -36.75 7.746 1 84.94 520 GLY B C 1
ATOM 10011 O O . GLY B 1 520 ? 15.742 -36.562 8.758 1 84.94 520 GLY B O 1
ATOM 10012 N N . ARG B 1 521 ? 15.195 -37.781 6.965 1 87.31 521 ARG B N 1
ATOM 10013 C CA . ARG B 1 521 ? 16.141 -38.844 7.316 1 87.31 521 ARG B CA 1
ATOM 10014 C C . ARG B 1 521 ? 17.344 -38.812 6.383 1 87.31 521 ARG B C 1
ATOM 10016 O O . ARG B 1 521 ? 18.109 -39.781 6.332 1 87.31 521 ARG B O 1
ATOM 10023 N N . GLY B 1 522 ? 17.422 -37.844 5.562 1 90.38 522 GLY B N 1
ATOM 10024 C CA . GLY B 1 522 ? 18.609 -37.688 4.73 1 90.38 522 GLY B CA 1
ATOM 10025 C C . GLY B 1 522 ? 18.5 -38.375 3.389 1 90.38 522 GLY B C 1
ATOM 10026 O O . GLY B 1 522 ? 19.453 -38.375 2.609 1 90.38 522 GLY B O 1
ATOM 10027 N N . ILE B 1 523 ? 17.391 -38.969 3.086 1 91.06 523 ILE B N 1
ATOM 10028 C CA . ILE B 1 523 ? 17.203 -39.688 1.844 1 91.06 523 ILE B CA 1
ATOM 10029 C C . ILE B 1 523 ? 17.281 -38.75 0.655 1 91.06 523 ILE B C 1
ATOM 10031 O O . ILE B 1 523 ? 17.875 -39.094 -0.373 1 91.06 523 ILE B O 1
ATOM 10035 N N . GLY B 1 524 ? 16.703 -37.656 0.781 1 93.19 524 GLY B N 1
ATOM 10036 C CA . GLY B 1 524 ? 16.812 -36.656 -0.268 1 93.19 524 GLY B CA 1
ATOM 10037 C C . GLY B 1 524 ? 18.25 -36.25 -0.569 1 93.19 524 GLY B C 1
ATOM 10038 O O . GLY B 1 524 ? 18.641 -36.156 -1.733 1 93.19 524 GLY B O 1
ATOM 10039 N N . SER B 1 525 ? 19.016 -36.031 0.457 1 95.31 525 SER B N 1
ATOM 10040 C CA . SER B 1 525 ? 20.438 -35.688 0.307 1 95.31 525 SER B CA 1
ATOM 10041 C C . SER B 1 525 ? 21.219 -36.812 -0.347 1 95.31 525 SER B C 1
ATOM 10043 O O . SER B 1 525 ? 22.125 -36.562 -1.139 1 95.31 525 SER B O 1
ATOM 10045 N N . LYS B 1 526 ? 20.859 -38 0.012 1 94.06 526 LYS B N 1
ATOM 10046 C CA . LYS B 1 526 ? 21.516 -39.156 -0.587 1 94.06 526 LYS B CA 1
ATOM 10047 C C . LYS B 1 526 ? 21.219 -39.25 -2.082 1 94.06 526 LYS B C 1
ATOM 10049 O O . LYS B 1 526 ? 22.109 -39.562 -2.879 1 94.06 526 LYS B O 1
ATOM 10054 N N . LEU B 1 527 ? 19.969 -39.031 -2.396 1 94.69 527 LEU B N 1
ATOM 10055 C CA . LEU B 1 527 ? 19.578 -38.969 -3.803 1 94.69 527 LEU B CA 1
ATOM 10056 C C . LEU B 1 527 ? 20.422 -37.969 -4.562 1 94.69 527 LEU B C 1
ATOM 10058 O O . LEU B 1 527 ? 20.969 -38.25 -5.625 1 94.69 527 LEU B O 1
ATOM 10062 N N . LEU B 1 528 ? 20.594 -36.812 -3.996 1 96.44 528 LEU B N 1
ATOM 10063 C CA . LEU B 1 528 ? 21.328 -35.719 -4.641 1 96.44 528 LEU B CA 1
ATOM 10064 C C . LEU B 1 528 ? 22.812 -36.094 -4.793 1 96.44 528 LEU B C 1
ATOM 10066 O O . LEU B 1 528 ? 23.422 -35.781 -5.824 1 96.44 528 LEU B O 1
ATOM 10070 N N . ARG B 1 529 ? 23.344 -36.688 -3.797 1 95.88 529 ARG B N 1
ATOM 10071 C CA . ARG B 1 529 ? 24.75 -37.062 -3.84 1 95.88 529 ARG B CA 1
ATOM 10072 C C . ARG B 1 529 ? 25.016 -38.062 -4.98 1 95.88 529 ARG B C 1
ATOM 10074 O O . ARG B 1 529 ? 26.016 -37.938 -5.684 1 95.88 529 ARG B O 1
ATOM 10081 N N . GLU B 1 530 ? 24.094 -39 -5.094 1 95.56 530 GLU B N 1
ATOM 10082 C CA . GLU B 1 530 ? 24.234 -39.969 -6.172 1 95.56 530 GLU B CA 1
ATOM 10083 C C . GLU B 1 530 ? 24.125 -39.312 -7.539 1 95.56 530 GLU B C 1
ATOM 10085 O O . GLU B 1 530 ? 24.859 -39.656 -8.469 1 95.56 530 GLU B O 1
ATOM 10090 N N . ILE B 1 531 ? 23.25 -38.438 -7.66 1 97.38 531 ILE B N 1
ATOM 10091 C CA . ILE B 1 531 ? 23.062 -37.688 -8.898 1 97.38 531 ILE B CA 1
ATOM 10092 C C . ILE B 1 531 ? 24.328 -36.875 -9.203 1 97.38 531 ILE B C 1
ATOM 10094 O O . ILE B 1 531 ? 24.781 -36.812 -10.344 1 97.38 531 ILE B O 1
ATOM 10098 N N . GLU B 1 532 ? 24.906 -36.25 -8.195 1 97.69 532 GLU B N 1
ATOM 10099 C CA . GLU B 1 532 ? 26.109 -35.438 -8.336 1 97.69 532 GLU B CA 1
ATOM 10100 C C . GLU B 1 532 ? 27.297 -36.281 -8.781 1 97.69 532 GLU B C 1
ATOM 10102 O O . GLU B 1 532 ? 28.062 -35.875 -9.664 1 97.69 532 GLU B O 1
ATOM 10107 N N . ILE B 1 533 ? 27.438 -37.406 -8.133 1 96.38 533 ILE B N 1
ATOM 10108 C CA . ILE B 1 533 ? 28.547 -38.312 -8.469 1 96.38 533 ILE B CA 1
ATOM 10109 C C . ILE B 1 533 ? 28.438 -38.75 -9.938 1 96.38 533 ILE B C 1
ATOM 10111 O O . ILE B 1 533 ? 29.406 -38.688 -10.68 1 96.38 533 ILE B O 1
ATOM 10115 N N . LYS B 1 534 ? 27.266 -39.094 -10.305 1 96.19 534 LYS B N 1
ATOM 10116 C CA . LYS B 1 534 ? 27.047 -39.531 -11.68 1 96.19 534 LYS B CA 1
ATOM 10117 C C . LYS B 1 534 ? 27.25 -38.375 -12.656 1 96.19 534 LYS B C 1
ATOM 10119 O O . LYS B 1 534 ? 27.906 -38.531 -13.688 1 96.19 534 LYS B O 1
ATOM 10124 N N . GLY B 1 535 ? 26.672 -37.25 -12.398 1 95.94 535 GLY B N 1
ATOM 10125 C CA . GLY B 1 535 ? 26.781 -36.062 -13.258 1 95.94 535 GLY B CA 1
ATOM 10126 C C . GLY B 1 535 ? 28.219 -35.625 -13.43 1 95.94 535 GLY B C 1
ATOM 10127 O O . GLY B 1 535 ? 28.672 -35.375 -14.555 1 95.94 535 GLY B O 1
ATOM 10128 N N . GLU B 1 536 ? 28.891 -35.469 -12.336 1 94.69 536 GLU B N 1
ATOM 10129 C CA . GLU B 1 536 ? 30.297 -35.094 -12.406 1 94.69 536 GLU B CA 1
ATOM 10130 C C . GLU B 1 536 ? 31.094 -36.094 -13.219 1 94.69 536 GLU B C 1
ATOM 10132 O O . GLU B 1 536 ? 32 -35.719 -13.977 1 94.69 536 GLU B O 1
ATOM 10137 N N . GLY B 1 537 ? 30.766 -37.344 -12.992 1 95.75 537 GLY B N 1
ATOM 10138 C CA . GLY B 1 537 ? 31.438 -38.375 -13.75 1 95.75 537 GLY B CA 1
ATOM 10139 C C . GLY B 1 537 ? 31.188 -38.281 -15.25 1 95.75 537 GLY B C 1
ATOM 10140 O O . GLY B 1 537 ? 32.062 -38.656 -16.047 1 95.75 537 GLY B O 1
ATOM 10141 N N . GLU B 1 538 ? 30.078 -37.719 -15.594 1 96.06 538 GLU B N 1
ATOM 10142 C CA . GLU B 1 538 ? 29.719 -37.594 -17 1 96.06 538 GLU B CA 1
ATOM 10143 C C . GLU B 1 538 ? 30.156 -36.25 -17.562 1 96.06 538 GLU B C 1
ATOM 10145 O O . GLU B 1 538 ? 29.844 -35.906 -18.703 1 96.06 538 GLU B O 1
ATOM 10150 N N . GLY B 1 539 ? 30.781 -35.438 -16.797 1 96.62 539 GLY B N 1
ATOM 10151 C CA . GLY B 1 539 ? 31.422 -34.219 -17.234 1 96.62 539 GLY B CA 1
ATOM 10152 C C . GLY B 1 539 ? 30.469 -33.031 -17.375 1 96.62 539 GLY B C 1
ATOM 10153 O O . GLY B 1 539 ? 30.688 -32.156 -18.188 1 96.62 539 GLY B O 1
ATOM 10154 N N . ILE B 1 540 ? 29.375 -33.062 -16.703 1 97.62 540 ILE B N 1
ATOM 10155 C CA . ILE B 1 540 ? 28.453 -31.922 -16.781 1 97.62 540 ILE B CA 1
ATOM 10156 C C . ILE B 1 540 ? 29.016 -30.734 -16.016 1 97.62 540 ILE B C 1
ATOM 10158 O O . ILE B 1 540 ? 29.875 -30.891 -15.141 1 97.62 540 ILE B O 1
ATOM 10162 N N . ASP B 1 541 ? 28.578 -29.484 -16.359 1 98.5 541 ASP B N 1
ATOM 10163 C CA . ASP B 1 541 ? 29.109 -28.25 -15.781 1 98.5 541 ASP B CA 1
ATOM 10164 C C . ASP B 1 541 ? 28.391 -27.891 -14.484 1 98.5 541 ASP B C 1
ATOM 10166 O O . ASP B 1 541 ? 28.953 -27.234 -13.617 1 98.5 541 ASP B O 1
ATOM 10170 N N . TRP B 1 542 ? 27.156 -28.281 -14.344 1 98.5 542 TRP B N 1
ATOM 10171 C CA . TRP B 1 542 ? 26.375 -27.844 -13.188 1 98.5 542 TRP B CA 1
ATOM 10172 C C . TRP B 1 542 ? 25.156 -28.75 -12.984 1 98.5 542 TRP B C 1
ATOM 10174 O O . TRP B 1 542 ? 24.734 -29.453 -13.906 1 98.5 542 TRP B O 1
ATOM 10184 N N . ILE B 1 543 ? 24.656 -28.875 -11.797 1 98.69 543 ILE B N 1
ATOM 10185 C CA . ILE B 1 543 ? 23.344 -29.406 -11.438 1 98.69 543 ILE B CA 1
ATOM 10186 C C . ILE B 1 543 ? 22.516 -28.328 -10.75 1 98.69 543 ILE B C 1
ATOM 10188 O O . ILE B 1 543 ? 23.031 -27.547 -9.953 1 98.69 543 ILE B O 1
ATOM 10192 N N . GLY B 1 544 ? 21.297 -28.203 -11.172 1 98.44 544 GLY B N 1
ATOM 10193 C CA . GLY B 1 544 ? 20.453 -27.203 -10.555 1 98.44 544 GLY B CA 1
ATOM 10194 C C . GLY B 1 544 ? 19 -27.641 -10.406 1 98.44 544 GLY B C 1
ATOM 10195 O O . GLY B 1 544 ? 18.672 -28.781 -10.703 1 98.44 544 GLY B O 1
ATOM 10196 N N . SER B 1 545 ? 18.234 -26.797 -9.844 1 97.31 545 SER B N 1
ATOM 10197 C CA . SER B 1 545 ? 16.797 -27.016 -9.672 1 97.31 545 SER B CA 1
ATOM 10198 C C . SER B 1 545 ? 16.047 -25.703 -9.664 1 97.31 545 SER B C 1
ATOM 10200 O O . SER B 1 545 ? 16.609 -24.641 -9.391 1 97.31 545 SER B O 1
ATOM 10202 N N . SER B 1 546 ? 14.852 -25.688 -10.125 1 94.81 546 SER B N 1
ATOM 10203 C CA . SER B 1 546 ? 13.891 -24.594 -10.047 1 94.81 546 SER B CA 1
ATOM 10204 C C . SER B 1 546 ? 12.641 -25.016 -9.273 1 94.81 546 SER B C 1
ATOM 10206 O O . SER B 1 546 ? 12.055 -26.062 -9.547 1 94.81 546 SER B O 1
ATOM 10208 N N . PHE B 1 547 ? 12.281 -24.266 -8.281 1 89.88 547 PHE B N 1
ATOM 10209 C CA . PHE B 1 547 ? 11.156 -24.625 -7.426 1 89.88 547 PHE B CA 1
ATOM 10210 C C . PHE B 1 547 ? 10.5 -23.375 -6.836 1 89.88 547 PHE B C 1
ATOM 10212 O O . PHE B 1 547 ? 11.07 -22.281 -6.887 1 89.88 547 PHE B O 1
ATOM 10219 N N . LEU B 1 548 ? 9.328 -23.531 -6.387 1 86.69 548 LEU B N 1
ATOM 10220 C CA . LEU B 1 548 ? 8.656 -22.453 -5.68 1 86.69 548 LEU B CA 1
ATOM 10221 C C . LEU B 1 548 ? 9.352 -22.156 -4.355 1 86.69 548 LEU B C 1
ATOM 10223 O O . LEU B 1 548 ? 9.648 -23.062 -3.584 1 86.69 548 LEU B O 1
ATOM 10227 N N . ALA B 1 549 ? 9.516 -20.922 -4.133 1 88.69 549 ALA B N 1
ATOM 10228 C CA . ALA B 1 549 ? 10.281 -20.5 -2.959 1 88.69 549 ALA B CA 1
ATOM 10229 C C . ALA B 1 549 ? 9.602 -20.953 -1.671 1 88.69 549 ALA B C 1
ATOM 10231 O O . ALA B 1 549 ? 8.438 -20.625 -1.424 1 88.69 549 ALA B O 1
ATOM 10232 N N . SER B 1 550 ? 10.32 -21.688 -0.909 1 86.88 550 SER B N 1
ATOM 10233 C CA . SER B 1 550 ? 9.961 -22.156 0.427 1 86.88 550 SER B CA 1
ATOM 10234 C C . SER B 1 550 ? 11.188 -22.234 1.331 1 86.88 550 SER B C 1
ATOM 10236 O O . SER B 1 550 ? 12.258 -22.688 0.901 1 86.88 550 SER B O 1
ATOM 10238 N N . TYR B 1 551 ? 11.016 -21.797 2.492 1 88.94 551 TYR B N 1
ATOM 10239 C CA . TYR B 1 551 ? 12.141 -21.703 3.422 1 88.94 551 TYR B CA 1
ATOM 10240 C C . TYR B 1 551 ? 12.836 -23.047 3.586 1 88.94 551 TYR B C 1
ATOM 10242 O O . TYR B 1 551 ? 14.062 -23.141 3.455 1 88.94 551 TYR B O 1
ATOM 10250 N N . ASN B 1 552 ? 12.062 -24.109 3.787 1 88.38 552 ASN B N 1
ATOM 10251 C CA . ASN B 1 552 ? 12.617 -25.438 4.059 1 88.38 552 ASN B CA 1
ATOM 10252 C C . ASN B 1 552 ? 13.266 -26.031 2.812 1 88.38 552 ASN B C 1
ATOM 10254 O O . ASN B 1 552 ? 14.281 -26.734 2.908 1 88.38 552 ASN B O 1
ATOM 10258 N N . VAL B 1 553 ? 12.648 -25.781 1.678 1 91.12 553 VAL B N 1
ATOM 10259 C CA . VAL B 1 553 ? 13.195 -26.328 0.435 1 91.12 553 VAL B CA 1
ATOM 10260 C C . VAL B 1 553 ? 14.516 -25.625 0.113 1 91.12 553 VAL B C 1
ATOM 10262 O O . VAL B 1 553 ? 15.477 -26.281 -0.302 1 91.12 553 VAL B O 1
ATOM 10265 N N . ILE B 1 554 ? 14.594 -24.344 0.361 1 95.31 554 ILE B N 1
ATOM 10266 C CA . ILE B 1 554 ? 15.82 -23.594 0.121 1 95.31 554 ILE B CA 1
ATOM 10267 C C . ILE B 1 554 ? 16.922 -24.078 1.065 1 95.31 554 ILE B C 1
ATOM 10269 O O . ILE B 1 554 ? 18.062 -24.266 0.651 1 95.31 554 ILE B O 1
ATOM 10273 N N . LYS B 1 555 ? 16.562 -24.297 2.277 1 94.19 555 LYS B N 1
ATOM 10274 C CA . LYS B 1 555 ? 17.516 -24.797 3.264 1 94.19 555 LYS B CA 1
ATOM 10275 C C . LYS B 1 555 ? 18.062 -26.156 2.852 1 94.19 555 LYS B C 1
ATOM 10277 O O . LYS B 1 555 ? 19.25 -26.438 3.035 1 94.19 555 LYS B O 1
ATOM 10282 N N . PHE B 1 556 ? 17.203 -27.062 2.361 1 95.19 556 PHE B N 1
ATOM 10283 C CA . PHE B 1 556 ? 17.609 -28.375 1.876 1 95.19 556 PHE B CA 1
ATOM 10284 C C . PHE B 1 556 ? 18.672 -28.25 0.804 1 95.19 556 PHE B C 1
ATOM 10286 O O . PHE B 1 556 ? 19.719 -28.906 0.888 1 95.19 556 PHE B O 1
ATOM 10293 N N . TRP B 1 557 ? 18.422 -27.422 -0.172 1 97.5 557 TRP B N 1
ATOM 10294 C CA . TRP B 1 557 ? 19.359 -27.266 -1.272 1 97.5 557 TRP B CA 1
ATOM 10295 C C . TRP B 1 557 ? 20.656 -26.625 -0.789 1 97.5 557 TRP B C 1
ATOM 10297 O O . TRP B 1 557 ? 21.75 -27.031 -1.203 1 97.5 557 TRP B O 1
ATOM 10307 N N . ALA B 1 558 ? 20.531 -25.641 0.101 1 96.44 558 ALA B N 1
ATOM 10308 C CA . ALA B 1 558 ? 21.719 -24.969 0.651 1 96.44 558 ALA B CA 1
ATOM 10309 C C . ALA B 1 558 ? 22.594 -25.953 1.415 1 96.44 558 ALA B C 1
ATOM 10311 O O . ALA B 1 558 ? 23.828 -25.922 1.287 1 96.44 558 ALA B O 1
ATOM 10312 N N . LYS B 1 559 ? 21.984 -26.781 2.195 1 96 559 LYS B N 1
ATOM 10313 C CA . LYS B 1 559 ? 22.703 -27.781 2.971 1 96 559 LYS B CA 1
ATOM 10314 C C . LYS B 1 559 ? 23.5 -28.719 2.059 1 96 559 LYS B C 1
ATOM 10316 O O . LYS B 1 559 ? 24.531 -29.25 2.459 1 96 559 LYS B O 1
ATOM 10321 N N . ASN B 1 560 ? 22.969 -28.875 0.898 1 97.44 560 ASN B N 1
ATOM 10322 C CA . ASN B 1 560 ? 23.609 -29.781 -0.046 1 97.44 560 ASN B CA 1
ATOM 10323 C C . ASN B 1 560 ? 24.547 -29.016 -0.993 1 97.44 560 ASN B C 1
ATOM 10325 O O . ASN B 1 560 ? 24.953 -29.562 -2.021 1 97.44 560 ASN B O 1
ATOM 10329 N N . GLY B 1 561 ? 24.797 -27.766 -0.768 1 97 561 GLY B N 1
ATOM 10330 C CA . GLY B 1 561 ? 25.859 -27.031 -1.445 1 97 561 GLY B CA 1
ATOM 10331 C C . GLY B 1 561 ? 25.375 -26.266 -2.658 1 97 561 GLY B C 1
ATOM 10332 O O . GLY B 1 561 ? 26.172 -25.797 -3.465 1 97 561 GLY B O 1
ATOM 10333 N N . TYR B 1 562 ? 24.125 -26.141 -2.873 1 98.25 562 TYR B N 1
ATOM 10334 C CA . TYR B 1 562 ? 23.578 -25.391 -3.998 1 98.25 562 TYR B CA 1
ATOM 10335 C C . TYR B 1 562 ? 23.406 -23.922 -3.643 1 98.25 562 TYR B C 1
ATOM 10337 O O . TYR B 1 562 ? 23.062 -23.578 -2.508 1 98.25 562 TYR B O 1
ATOM 10345 N N . ILE B 1 563 ? 23.641 -23.016 -4.594 1 97.69 563 ILE B N 1
ATOM 10346 C CA . ILE B 1 563 ? 23.531 -21.578 -4.336 1 97.69 563 ILE B CA 1
ATOM 10347 C C . ILE B 1 563 ? 22.438 -20.969 -5.207 1 97.69 563 ILE B C 1
ATOM 10349 O O . ILE B 1 563 ? 22.25 -21.375 -6.355 1 97.69 563 ILE B O 1
ATOM 10353 N N . PRO B 1 564 ? 21.688 -20.031 -4.664 1 98.44 564 PRO B N 1
ATOM 10354 C CA . PRO B 1 564 ? 20.641 -19.391 -5.473 1 98.44 564 PRO B CA 1
ATOM 10355 C C . PRO B 1 564 ? 21.219 -18.484 -6.566 1 98.44 564 PRO B C 1
ATOM 10357 O O . PRO B 1 564 ? 22.188 -17.766 -6.32 1 98.44 564 PRO B O 1
ATOM 10360 N N . VAL B 1 565 ? 20.641 -18.531 -7.77 1 98.56 565 VAL B N 1
ATOM 10361 C CA . VAL B 1 565 ? 21.172 -17.734 -8.867 1 98.56 565 VAL B CA 1
ATOM 10362 C C . VAL B 1 565 ? 20.047 -16.906 -9.492 1 98.56 565 VAL B C 1
ATOM 10364 O O . VAL B 1 565 ? 20.297 -15.977 -10.258 1 98.56 565 VAL B O 1
ATOM 10367 N N . HIS B 1 566 ? 18.797 -17.266 -9.148 1 97.88 566 HIS B N 1
ATOM 10368 C CA . HIS B 1 566 ? 17.688 -16.547 -9.766 1 97.88 566 HIS B CA 1
ATOM 10369 C C . HIS B 1 566 ? 16.438 -16.641 -8.898 1 97.88 566 HIS B C 1
ATOM 10371 O O . HIS B 1 566 ? 16.172 -17.672 -8.281 1 97.88 566 HIS B O 1
ATOM 10377 N N . VAL B 1 567 ? 15.711 -15.547 -8.766 1 96.75 567 VAL B N 1
ATOM 10378 C CA . VAL B 1 567 ? 14.359 -15.492 -8.211 1 96.75 567 VAL B CA 1
ATOM 10379 C C . VAL B 1 567 ? 13.422 -14.812 -9.203 1 96.75 567 VAL B C 1
ATOM 10381 O O . VAL B 1 567 ? 13.711 -13.719 -9.695 1 96.75 567 VAL B O 1
ATOM 10384 N N . SER B 1 568 ? 12.383 -15.477 -9.492 1 94.19 568 SER B N 1
ATOM 10385 C CA . SER B 1 568 ? 11.445 -14.938 -10.469 1 94.19 568 SER B CA 1
ATOM 10386 C C . SER B 1 568 ? 10.852 -13.617 -9.992 1 94.19 568 SER B C 1
ATOM 10388 O O . SER B 1 568 ? 10.734 -13.383 -8.789 1 94.19 568 SER B O 1
ATOM 10390 N N . THR B 1 569 ? 10.508 -12.734 -10.945 1 91.75 569 THR B N 1
ATOM 10391 C CA . THR B 1 569 ? 9.953 -11.43 -10.609 1 91.75 569 THR B CA 1
ATOM 10392 C C . THR B 1 569 ? 8.43 -11.469 -10.641 1 91.75 569 THR B C 1
ATOM 10394 O O . THR B 1 569 ? 7.77 -10.562 -10.125 1 91.75 569 THR B O 1
ATOM 10397 N N . LYS B 1 570 ? 7.918 -12.328 -11.312 1 79.5 570 LYS B N 1
ATOM 10398 C CA . LYS B 1 570 ? 6.473 -12.508 -11.375 1 79.5 570 LYS B CA 1
ATOM 10399 C C . LYS B 1 570 ? 6.035 -13.727 -10.562 1 79.5 570 LYS B C 1
ATOM 10401 O O . LYS B 1 570 ? 6.684 -14.773 -10.617 1 79.5 570 LYS B O 1
ATOM 10406 N N . LYS B 1 571 ? 5.031 -13.383 -9.773 1 67.94 571 LYS B N 1
ATOM 10407 C CA . LYS B 1 571 ? 4.453 -14.508 -9.039 1 67.94 571 LYS B CA 1
ATOM 10408 C C . LYS B 1 571 ? 3.795 -15.5 -9.992 1 67.94 571 LYS B C 1
ATOM 10410 O O . LYS B 1 571 ? 3.188 -15.102 -10.992 1 67.94 571 LYS B O 1
ATOM 10415 N N . ASN B 1 572 ? 4.16 -16.578 -9.734 1 58.66 572 ASN B N 1
ATOM 10416 C CA . ASN B 1 572 ? 3.469 -17.625 -10.484 1 58.66 572 ASN B CA 1
ATOM 10417 C C . ASN B 1 572 ? 1.975 -17.641 -10.18 1 58.66 572 ASN B C 1
ATOM 10419 O O . ASN B 1 572 ? 1.571 -17.844 -9.039 1 58.66 572 ASN B O 1
ATOM 10423 N N . GLU B 1 573 ? 1.206 -17.125 -11.18 1 50.38 573 GLU B N 1
ATOM 10424 C CA . GLU B 1 573 ? -0.238 -17 -11 1 50.38 573 GLU B CA 1
ATOM 10425 C C . GLU B 1 573 ? -0.837 -18.312 -10.477 1 50.38 573 GLU B C 1
ATOM 10427 O O . GLU B 1 573 ? -1.745 -18.281 -9.648 1 50.38 573 GLU B O 1
ATOM 10432 N N . SER B 1 574 ? -0.213 -19.391 -11.078 1 45.31 574 SER B N 1
ATOM 10433 C CA . SER B 1 574 ? -0.794 -20.688 -10.742 1 45.31 574 SER B CA 1
ATOM 10434 C C . SER B 1 574 ? -0.347 -21.156 -9.359 1 45.31 574 SER B C 1
ATOM 10436 O O . SER B 1 574 ? -1.079 -21.859 -8.672 1 45.31 574 SER B O 1
ATOM 10438 N N . LEU B 1 575 ? 0.775 -20.609 -8.961 1 49.94 575 LEU B N 1
ATOM 10439 C CA . LEU B 1 575 ? 1.339 -21.172 -7.738 1 49.94 575 LEU B CA 1
ATOM 10440 C C . LEU B 1 575 ? 1.312 -20.156 -6.602 1 49.94 575 LEU B C 1
ATOM 10442 O O . LEU B 1 575 ? 1.444 -20.531 -5.434 1 49.94 575 LEU B O 1
ATOM 10446 N N . GLY B 1 576 ? 0.989 -19.016 -6.93 1 58.56 576 GLY B N 1
ATOM 10447 C CA . GLY B 1 576 ? 0.856 -17.953 -5.957 1 58.56 576 GLY B CA 1
ATOM 10448 C C . GLY B 1 576 ? 2.164 -17.609 -5.27 1 58.56 576 GLY B C 1
ATOM 10449 O O . GLY B 1 576 ? 2.166 -17.172 -4.113 1 58.56 576 GLY B O 1
ATOM 10450 N N . GLY B 1 577 ? 3.375 -18 -5.883 1 75.69 577 GLY B N 1
ATOM 10451 C CA . GLY B 1 577 ? 4.652 -17.719 -5.246 1 75.69 577 GLY B CA 1
ATOM 10452 C C . GLY B 1 577 ? 5.754 -17.391 -6.238 1 75.69 577 GLY B C 1
ATOM 10453 O O . GLY B 1 577 ? 5.512 -17.328 -7.445 1 75.69 577 GLY B O 1
ATOM 10454 N N . TYR B 1 578 ? 6.996 -17.141 -5.699 1 87.94 578 TYR B N 1
ATOM 10455 C CA . TYR B 1 578 ? 8.156 -16.797 -6.512 1 87.94 578 TYR B CA 1
ATOM 10456 C C . TYR B 1 578 ? 9.023 -18.031 -6.746 1 87.94 578 TYR B C 1
ATOM 10458 O O . TYR B 1 578 ? 9.289 -18.797 -5.82 1 87.94 578 TYR B O 1
ATOM 10466 N N . SER B 1 579 ? 9.375 -18.312 -7.957 1 91.31 579 SER B N 1
ATOM 10467 C CA . SER B 1 579 ? 10.273 -19.422 -8.258 1 91.31 579 SER B CA 1
ATOM 10468 C C . SER B 1 579 ? 11.727 -19.047 -7.977 1 91.31 579 SER B C 1
ATOM 10470 O O . SER B 1 579 ? 12.141 -17.922 -8.234 1 91.31 579 SER B O 1
ATOM 10472 N N . VAL B 1 580 ? 12.461 -19.984 -7.465 1 95.75 580 VAL B N 1
ATOM 10473 C CA . VAL B 1 580 ? 13.883 -19.828 -7.184 1 95.75 580 VAL B CA 1
ATOM 10474 C C . VAL B 1 580 ? 14.68 -20.875 -7.957 1 95.75 580 VAL B C 1
ATOM 10476 O O . VAL B 1 580 ? 14.242 -22.016 -8.102 1 95.75 580 VAL B O 1
ATOM 10479 N N . ILE B 1 581 ? 15.781 -20.484 -8.523 1 97.81 581 ILE B N 1
ATOM 10480 C CA . ILE B 1 581 ? 16.703 -21.406 -9.164 1 97.81 581 ILE B CA 1
ATOM 10481 C C . ILE B 1 581 ? 18 -21.484 -8.359 1 97.81 581 ILE B C 1
ATOM 10483 O O . ILE B 1 581 ? 18.578 -20.469 -7.996 1 97.81 581 ILE B O 1
ATOM 10487 N N . VAL B 1 582 ? 18.438 -22.688 -8.016 1 98.62 582 VAL B N 1
ATOM 10488 C CA . VAL B 1 582 ? 19.719 -22.938 -7.359 1 98.62 582 VAL B CA 1
ATOM 10489 C C . VAL B 1 582 ? 20.609 -23.766 -8.266 1 98.62 582 VAL B C 1
ATOM 10491 O O . VAL B 1 582 ? 20.125 -24.531 -9.102 1 98.62 582 VAL B O 1
ATOM 10494 N N . VAL B 1 583 ? 21.922 -23.625 -8.125 1 98.62 583 VAL B N 1
ATOM 10495 C CA . VAL B 1 583 ? 22.859 -24.375 -8.953 1 98.62 583 VAL B CA 1
ATOM 10496 C C . VAL B 1 583 ? 24.062 -24.781 -8.109 1 98.62 583 VAL B C 1
ATOM 10498 O O . VAL B 1 583 ? 24.469 -24.062 -7.191 1 98.62 583 VAL B O 1
ATOM 10501 N N . LYS B 1 584 ? 24.531 -25.922 -8.312 1 98.5 584 LYS B N 1
ATOM 10502 C CA . LYS B 1 584 ? 25.844 -26.391 -7.863 1 98.5 584 LYS B CA 1
ATOM 10503 C C . LYS B 1 584 ? 26.797 -26.578 -9.039 1 98.5 584 LYS B C 1
ATOM 10505 O O . LYS B 1 584 ? 26.641 -27.531 -9.812 1 98.5 584 LYS B O 1
ATOM 10510 N N . PRO B 1 585 ? 27.719 -25.625 -9.18 1 98.31 585 PRO B N 1
ATOM 10511 C CA . PRO B 1 585 ? 28.656 -25.688 -10.312 1 98.31 585 PRO B CA 1
ATOM 10512 C C . PRO B 1 585 ? 29.797 -26.672 -10.086 1 98.31 585 PRO B C 1
ATOM 10514 O O . PRO B 1 585 ? 30.266 -26.828 -8.961 1 98.31 585 PRO B O 1
ATOM 10517 N N . PHE B 1 586 ? 30.25 -27.312 -11.156 1 97.81 586 PHE B N 1
ATOM 10518 C CA . PHE B 1 586 ? 31.359 -28.25 -11.086 1 97.81 586 PHE B CA 1
ATOM 10519 C C . PHE B 1 586 ? 32.562 -27.734 -11.891 1 97.81 586 PHE B C 1
ATOM 10521 O O . PHE B 1 586 ? 33.688 -27.781 -11.43 1 97.81 586 PHE B O 1
ATOM 10528 N N . SER B 1 587 ? 32.312 -27.234 -13.125 1 97.56 587 SER B N 1
ATOM 10529 C CA . SER B 1 587 ? 33.375 -26.719 -13.961 1 97.56 587 SER B CA 1
ATOM 10530 C C . SER B 1 587 ? 33.781 -25.312 -13.508 1 97.56 587 SER B C 1
ATOM 10532 O O . SER B 1 587 ? 33.062 -24.641 -12.805 1 97.56 587 SER B O 1
ATOM 10534 N N . SER B 1 588 ? 34.969 -24.875 -13.953 1 97.44 588 SER B N 1
ATOM 10535 C CA . SER B 1 588 ? 35.469 -23.547 -13.617 1 97.44 588 SER B CA 1
ATOM 10536 C C . SER B 1 588 ? 34.594 -22.469 -14.211 1 97.44 588 SER B C 1
ATOM 10538 O O . SER B 1 588 ? 34.312 -21.453 -13.562 1 97.44 588 SER B O 1
ATOM 10540 N N . ALA B 1 589 ? 34.156 -22.703 -15.375 1 97.62 589 ALA B N 1
ATOM 10541 C CA . ALA B 1 589 ? 33.281 -21.734 -16.031 1 97.62 589 ALA B CA 1
ATOM 10542 C C . ALA B 1 589 ? 31.953 -21.594 -15.297 1 97.62 589 ALA B C 1
ATOM 10544 O O . ALA B 1 589 ? 31.453 -20.484 -15.086 1 97.62 589 ALA B O 1
ATOM 10545 N N . ALA B 1 590 ? 31.375 -22.719 -14.914 1 98.12 590 ALA B N 1
ATOM 10546 C CA . ALA B 1 590 ? 30.109 -22.703 -14.195 1 98.12 590 ALA B CA 1
ATOM 10547 C C . ALA B 1 590 ? 30.266 -22.031 -12.828 1 98.12 590 ALA B C 1
ATOM 10549 O O . ALA B 1 590 ? 29.359 -21.344 -12.367 1 98.12 590 ALA B O 1
ATOM 10550 N N . LYS B 1 591 ? 31.406 -22.25 -12.203 1 98 591 LYS B N 1
ATOM 10551 C CA . LYS B 1 591 ? 31.672 -21.641 -10.898 1 98 591 LYS B CA 1
ATOM 10552 C C . LYS B 1 591 ? 31.75 -20.125 -11.008 1 98 591 LYS B C 1
ATOM 10554 O O . LYS B 1 591 ? 31.141 -19.422 -10.211 1 98 591 LYS B O 1
ATOM 10559 N N . GLU B 1 592 ? 32.406 -19.672 -11.953 1 97.69 592 GLU B N 1
ATOM 10560 C CA . GLU B 1 592 ? 32.562 -18.234 -12.156 1 97.69 592 GLU B CA 1
ATOM 10561 C C . GLU B 1 592 ? 31.219 -17.594 -12.484 1 97.69 592 GLU B C 1
ATOM 10563 O O . GLU B 1 592 ? 30.844 -16.578 -11.883 1 97.69 592 GLU B O 1
ATOM 10568 N N . MET B 1 593 ? 30.531 -18.156 -13.406 1 97.81 593 MET B N 1
ATOM 10569 C CA . MET B 1 593 ? 29.266 -17.578 -13.859 1 97.81 593 MET B CA 1
ATOM 10570 C C . MET B 1 593 ? 28.219 -17.625 -12.75 1 97.81 593 MET B C 1
ATOM 10572 O O . MET B 1 593 ? 27.453 -16.672 -12.578 1 97.81 593 MET B O 1
ATOM 10576 N N . SER B 1 594 ? 28.188 -18.75 -12.023 1 97.94 594 SER B N 1
ATOM 10577 C CA . SER B 1 594 ? 27.219 -18.891 -10.938 1 97.94 594 SER B CA 1
ATOM 10578 C C . SER B 1 594 ? 27.5 -17.891 -9.82 1 97.94 594 SER B C 1
ATOM 10580 O O . SER B 1 594 ? 26.578 -17.328 -9.234 1 97.94 594 SER B O 1
ATOM 10582 N N . SER B 1 595 ? 28.766 -17.688 -9.547 1 97.31 595 SER B N 1
ATOM 10583 C CA . SER B 1 595 ? 29.141 -16.734 -8.523 1 97.31 595 SER B CA 1
ATOM 10584 C C . SER B 1 595 ? 28.766 -15.305 -8.93 1 97.31 595 SER B C 1
ATOM 10586 O O . SER B 1 595 ? 28.266 -14.531 -8.117 1 97.31 595 SER B O 1
ATOM 10588 N N . ARG B 1 596 ? 29.016 -15 -10.125 1 96.69 596 ARG B N 1
ATOM 10589 C CA . ARG B 1 596 ? 28.719 -13.672 -10.664 1 96.69 596 ARG B CA 1
ATOM 10590 C C . ARG B 1 596 ? 27.234 -13.367 -10.594 1 96.69 596 ARG B C 1
ATOM 10592 O O . ARG B 1 596 ? 26.828 -12.305 -10.109 1 96.69 596 ARG B O 1
ATOM 10599 N N . VAL B 1 597 ? 26.438 -14.266 -11.047 1 97.62 597 VAL B N 1
ATOM 10600 C CA . VAL B 1 597 ? 25 -14.023 -11.094 1 97.62 597 VAL B CA 1
ATOM 10601 C C . VAL B 1 597 ? 24.422 -14.07 -9.68 1 97.62 597 VAL B C 1
ATOM 10603 O O . VAL B 1 597 ? 23.484 -13.336 -9.359 1 97.62 597 VAL B O 1
ATOM 10606 N N . SER B 1 598 ? 24.969 -14.914 -8.836 1 98.25 598 SER B N 1
ATOM 10607 C CA . SER B 1 598 ? 24.531 -14.977 -7.449 1 98.25 598 SER B CA 1
ATOM 10608 C C . SER B 1 598 ? 24.797 -13.664 -6.719 1 98.25 598 SER B C 1
ATOM 10610 O O . SER B 1 598 ? 23.984 -13.219 -5.906 1 98.25 598 SER B O 1
ATOM 10612 N N . LEU B 1 599 ? 25.953 -13.062 -7 1 97.69 599 LEU B N 1
ATOM 10613 C CA . LEU B 1 599 ? 26.266 -11.758 -6.438 1 97.69 599 LEU B CA 1
ATOM 10614 C C . LEU B 1 599 ? 25.281 -10.703 -6.914 1 97.69 599 LEU B C 1
ATOM 10616 O O . LEU B 1 599 ? 24.859 -9.852 -6.133 1 97.69 599 LEU B O 1
ATOM 10620 N N . LEU B 1 600 ? 24.969 -10.75 -8.148 1 97.75 600 LEU B N 1
ATOM 10621 C CA . LEU B 1 600 ? 24 -9.805 -8.695 1 97.75 600 LEU B CA 1
ATOM 10622 C C . LEU B 1 600 ? 22.609 -10.055 -8.141 1 97.75 600 LEU B C 1
ATOM 10624 O O . LEU B 1 600 ? 21.828 -9.117 -7.961 1 97.75 600 LEU B O 1
ATOM 10628 N N . LEU B 1 601 ? 22.297 -11.344 -7.887 1 98.25 601 LEU B N 1
ATOM 10629 C CA . LEU B 1 601 ? 21.016 -11.656 -7.246 1 98.25 601 LEU B CA 1
ATOM 10630 C C . LEU B 1 601 ? 20.922 -10.992 -5.879 1 98.25 601 LEU B C 1
ATOM 10632 O O . LEU B 1 601 ? 19.859 -10.461 -5.52 1 98.25 601 LEU B O 1
ATOM 10636 N N . LYS B 1 602 ? 22.031 -11.039 -5.129 1 98.12 602 LYS B N 1
ATOM 10637 C CA . LYS B 1 602 ? 22.078 -10.336 -3.846 1 98.12 602 LYS B CA 1
ATOM 10638 C C . LYS B 1 602 ? 21.734 -8.859 -4.016 1 98.12 602 LYS B C 1
ATOM 10640 O O . LYS B 1 602 ? 20.906 -8.328 -3.275 1 98.12 602 LYS B O 1
ATOM 10645 N N . ASP B 1 603 ? 22.391 -8.281 -4.969 1 97.88 603 ASP B N 1
ATOM 10646 C CA . ASP B 1 603 ? 22.156 -6.867 -5.242 1 97.88 603 ASP B CA 1
ATOM 10647 C C . ASP B 1 603 ? 20.703 -6.617 -5.625 1 97.88 603 ASP B C 1
ATOM 10649 O O . ASP B 1 603 ? 20.094 -5.656 -5.156 1 97.88 603 ASP B O 1
ATOM 10653 N N . LYS B 1 604 ? 20.156 -7.484 -6.465 1 98 604 LYS B N 1
ATOM 10654 C CA . LYS B 1 604 ? 18.781 -7.379 -6.918 1 98 604 LYS B CA 1
ATOM 10655 C C . LYS B 1 604 ? 17.797 -7.441 -5.738 1 98 604 LYS B C 1
ATOM 10657 O O . LYS B 1 604 ? 16.906 -6.609 -5.629 1 98 604 LYS B O 1
ATOM 10662 N N . LEU B 1 605 ? 18 -8.391 -4.871 1 98.12 605 LEU B N 1
ATOM 10663 C CA . LEU B 1 605 ? 17.109 -8.57 -3.729 1 98.12 605 LEU B CA 1
ATOM 10664 C C . LEU B 1 605 ? 17.172 -7.359 -2.801 1 98.12 605 LEU B C 1
ATOM 10666 O O . LEU B 1 605 ? 16.141 -6.895 -2.314 1 98.12 605 LEU B O 1
ATOM 10670 N N . LEU B 1 606 ? 18.344 -6.805 -2.598 1 98 606 LEU B N 1
ATOM 10671 C CA . LEU B 1 606 ? 18.5 -5.668 -1.695 1 98 606 LEU B CA 1
ATOM 10672 C C . LEU B 1 606 ? 17.891 -4.406 -2.291 1 98 606 LEU B C 1
ATOM 10674 O O . LEU B 1 606 ? 17.328 -3.582 -1.563 1 98 606 LEU B O 1
ATOM 10678 N N . ARG B 1 607 ? 17.906 -4.285 -3.605 1 97.38 607 ARG B N 1
ATOM 10679 C CA . ARG B 1 607 ? 17.484 -3.053 -4.266 1 97.38 607 ARG B CA 1
ATOM 10680 C C . ARG B 1 607 ? 15.984 -3.053 -4.508 1 97.38 607 ARG B C 1
ATOM 10682 O O . ARG B 1 607 ? 15.367 -1.989 -4.586 1 97.38 607 ARG B O 1
ATOM 10689 N N . THR B 1 608 ? 15.336 -4.27 -4.605 1 97.5 608 THR B N 1
ATOM 10690 C CA . THR B 1 608 ? 13.992 -4.262 -5.172 1 97.5 608 THR B CA 1
ATOM 10691 C C . THR B 1 608 ? 13 -4.938 -4.23 1 97.5 608 THR B C 1
ATOM 10693 O O . THR B 1 608 ? 11.852 -5.18 -4.602 1 97.5 608 THR B O 1
ATOM 10696 N N . SER B 1 609 ? 13.414 -5.246 -2.994 1 97.06 609 SER B N 1
ATOM 10697 C CA . SER B 1 609 ? 12.531 -5.914 -2.043 1 97.06 609 SER B CA 1
ATOM 10698 C C . SER B 1 609 ? 11.289 -5.074 -1.755 1 97.06 609 SER B C 1
ATOM 10700 O O . SER B 1 609 ? 10.234 -5.613 -1.424 1 97.06 609 SER B O 1
ATOM 10702 N N . HIS B 1 610 ? 11.375 -3.705 -1.864 1 96.69 610 HIS B N 1
ATOM 10703 C CA . HIS B 1 610 ? 10.273 -2.811 -1.533 1 96.69 610 HIS B CA 1
ATOM 10704 C C . HIS B 1 610 ? 9.211 -2.816 -2.629 1 96.69 610 HIS B C 1
ATOM 10706 O O . HIS B 1 610 ? 8.102 -2.314 -2.428 1 96.69 610 HIS B O 1
ATOM 10712 N N . GLN B 1 611 ? 9.539 -3.367 -3.785 1 94.56 611 GLN B N 1
ATOM 10713 C CA . GLN B 1 611 ? 8.617 -3.305 -4.918 1 94.56 611 GLN B CA 1
ATOM 10714 C C . GLN B 1 611 ? 8.406 -4.688 -5.531 1 94.56 611 GLN B C 1
ATOM 10716 O O . GLN B 1 611 ? 7.41 -5.352 -5.242 1 94.56 611 GLN B O 1
ATOM 10721 N N . VAL B 1 612 ? 9.492 -5.293 -6.113 1 94.94 612 VAL B N 1
ATOM 10722 C CA . VAL B 1 612 ? 9.398 -6.551 -6.848 1 94.94 612 VAL B CA 1
ATOM 10723 C C . VAL B 1 612 ? 9.109 -7.695 -5.883 1 94.94 612 VAL B C 1
ATOM 10725 O O . VAL B 1 612 ? 8.281 -8.562 -6.168 1 94.94 612 VAL B O 1
ATOM 10728 N N . TYR B 1 613 ? 9.742 -7.695 -4.758 1 94.81 613 TYR B N 1
ATOM 10729 C CA . TYR B 1 613 ? 9.633 -8.805 -3.82 1 94.81 613 TYR B CA 1
ATOM 10730 C C . TYR B 1 613 ? 8.953 -8.367 -2.531 1 94.81 613 TYR B C 1
ATOM 10732 O O . TYR B 1 613 ? 9.25 -8.891 -1.454 1 94.81 613 TYR B O 1
ATOM 10740 N N . PHE B 1 614 ? 8.078 -7.391 -2.59 1 92.25 614 PHE B N 1
ATOM 10741 C CA . PHE B 1 614 ? 7.367 -6.852 -1.435 1 92.25 614 PHE B CA 1
ATOM 10742 C C . PHE B 1 614 ? 6.566 -7.945 -0.737 1 92.25 614 PHE B C 1
ATOM 10744 O O . PHE B 1 614 ? 6.48 -7.969 0.492 1 92.25 614 PHE B O 1
ATOM 10751 N N . ASN B 1 615 ? 6.016 -8.859 -1.488 1 86.62 615 ASN B N 1
ATOM 10752 C CA . ASN B 1 615 ? 5.105 -9.859 -0.938 1 86.62 615 ASN B CA 1
ATOM 10753 C C . ASN B 1 615 ? 5.824 -11.18 -0.657 1 86.62 615 ASN B C 1
ATOM 10755 O O . ASN B 1 615 ? 5.199 -12.156 -0.255 1 86.62 615 ASN B O 1
ATOM 10759 N N . LEU B 1 616 ? 7.086 -11.234 -0.953 1 91.38 616 LEU B N 1
ATOM 10760 C CA . LEU B 1 616 ? 7.863 -12.422 -0.625 1 91.38 616 LEU B CA 1
ATOM 10761 C C . LEU B 1 616 ? 8.086 -12.531 0.879 1 91.38 616 LEU B C 1
ATOM 10763 O O . LEU B 1 616 ? 8.359 -11.523 1.542 1 91.38 616 LEU B O 1
ATOM 10767 N N . ASP B 1 617 ? 7.953 -13.742 1.435 1 90.56 617 ASP B N 1
ATOM 10768 C CA . ASP B 1 617 ? 8.219 -13.984 2.85 1 90.56 617 ASP B CA 1
ATOM 10769 C C . ASP B 1 617 ? 9.594 -13.461 3.25 1 90.56 617 ASP B C 1
ATOM 10771 O O . ASP B 1 617 ? 10.609 -13.875 2.686 1 90.56 617 ASP B O 1
ATOM 10775 N N . PRO B 1 618 ? 9.609 -12.531 4.238 1 95.25 618 PRO B N 1
ATOM 10776 C CA . PRO B 1 618 ? 10.906 -11.961 4.625 1 95.25 618 PRO B CA 1
ATOM 10777 C C . PRO B 1 618 ? 11.898 -13.016 5.094 1 95.25 618 PRO B C 1
ATOM 10779 O O . PRO B 1 618 ? 13.109 -12.836 4.934 1 95.25 618 PRO B O 1
ATOM 10782 N N . ARG B 1 619 ? 11.547 -14.156 5.68 1 95 619 ARG B N 1
ATOM 10783 C CA . ARG B 1 619 ? 12.438 -15.234 6.078 1 95 619 ARG B CA 1
ATOM 10784 C C . ARG B 1 619 ? 13.148 -15.836 4.867 1 95 619 ARG B C 1
ATOM 10786 O O . ARG B 1 619 ? 14.312 -16.234 4.953 1 95 619 ARG B O 1
ATOM 10793 N N . ILE B 1 620 ? 12.352 -15.914 3.738 1 95 620 ILE B N 1
ATOM 10794 C CA . ILE B 1 620 ? 12.922 -16.422 2.498 1 95 620 ILE B CA 1
ATOM 10795 C C . ILE B 1 620 ? 13.977 -15.445 1.975 1 95 620 ILE B C 1
ATOM 10797 O O . ILE B 1 620 ? 15.055 -15.852 1.554 1 95 620 ILE B O 1
ATOM 10801 N N . LEU B 1 621 ? 13.688 -14.148 2.035 1 97.25 621 LEU B N 1
ATOM 10802 C CA . LEU B 1 621 ? 14.664 -13.141 1.63 1 97.25 621 LEU B CA 1
ATOM 10803 C C . LEU B 1 621 ? 15.93 -13.234 2.475 1 97.25 621 LEU B C 1
ATOM 10805 O O . LEU B 1 621 ? 17.047 -13.148 1.947 1 97.25 621 LEU B O 1
ATOM 10809 N N . ALA B 1 622 ? 15.773 -13.461 3.766 1 97.69 622 ALA B N 1
ATOM 10810 C CA . ALA B 1 622 ? 16.906 -13.539 4.684 1 97.69 622 ALA B CA 1
ATOM 10811 C C . ALA B 1 622 ? 17.828 -14.688 4.301 1 97.69 622 ALA B C 1
ATOM 10813 O O . ALA B 1 622 ? 19.047 -14.508 4.188 1 97.69 622 ALA B O 1
ATOM 10814 N N . ILE B 1 623 ? 17.266 -15.852 4.082 1 96.81 623 ILE B N 1
ATOM 10815 C CA . ILE B 1 623 ? 18.094 -17.016 3.803 1 96.81 623 ILE B CA 1
ATOM 10816 C C . ILE B 1 623 ? 18.734 -16.875 2.426 1 96.81 623 ILE B C 1
ATOM 10818 O O . ILE B 1 623 ? 19.891 -17.281 2.229 1 96.81 623 ILE B O 1
ATOM 10822 N N . LEU B 1 624 ? 18 -16.391 1.438 1 97.94 624 LEU B N 1
ATOM 10823 C CA . LEU B 1 624 ? 18.578 -16.172 0.11 1 97.94 624 LEU B CA 1
ATOM 10824 C C . LEU B 1 624 ? 19.766 -15.227 0.169 1 97.94 624 LEU B C 1
ATOM 10826 O O . LEU B 1 624 ? 20.797 -15.484 -0.444 1 97.94 624 LEU B O 1
ATOM 10830 N N . LEU B 1 625 ? 19.609 -14.125 0.915 1 98.19 625 LEU B N 1
ATOM 10831 C CA . LEU B 1 625 ? 20.656 -13.125 1.031 1 98.19 625 LEU B CA 1
ATOM 10832 C C . LEU B 1 625 ? 21.875 -13.703 1.747 1 98.19 625 LEU B C 1
ATOM 10834 O O . LEU B 1 625 ? 23.016 -13.367 1.412 1 98.19 625 LEU B O 1
ATOM 10838 N N . LYS B 1 626 ? 21.688 -14.547 2.691 1 96.81 626 LYS B N 1
ATOM 10839 C CA . LYS B 1 626 ? 22.766 -15.188 3.422 1 96.81 626 LYS B CA 1
ATOM 10840 C C . LYS B 1 626 ? 23.531 -16.172 2.527 1 96.81 626 LYS B C 1
ATOM 10842 O O . LYS B 1 626 ? 24.734 -16.344 2.689 1 96.81 626 LYS B O 1
ATOM 10847 N N . LEU B 1 627 ? 22.797 -16.781 1.586 1 96.88 627 LEU B N 1
ATOM 10848 C CA . LEU B 1 627 ? 23.375 -17.859 0.785 1 96.88 627 LEU B CA 1
ATOM 10849 C C . LEU B 1 627 ? 24.109 -17.297 -0.421 1 96.88 627 LEU B C 1
ATOM 10851 O O . LEU B 1 627 ? 24.891 -18.016 -1.064 1 96.88 627 LEU B O 1
ATOM 10855 N N . THR B 1 628 ? 23.875 -16.031 -0.777 1 97.06 628 THR B N 1
ATOM 10856 C CA . THR B 1 628 ? 24.625 -15.375 -1.85 1 97.06 628 THR B CA 1
ATOM 10857 C C . THR B 1 628 ? 26 -14.938 -1.362 1 97.06 628 THR B C 1
ATOM 10859 O O . THR B 1 628 ? 26.188 -14.688 -0.171 1 97.06 628 THR B O 1
ATOM 10862 N N . PRO B 1 629 ? 26.969 -14.867 -2.244 1 96 629 PRO B N 1
ATOM 10863 C CA . PRO B 1 629 ? 28.328 -14.562 -1.81 1 96 629 PRO B CA 1
ATOM 10864 C C . PRO B 1 629 ? 28.469 -13.148 -1.26 1 96 629 PRO B C 1
ATOM 10866 O O . PRO B 1 629 ? 27.703 -12.258 -1.619 1 96 629 PRO B O 1
ATOM 10869 N N . PRO B 1 630 ? 29.438 -12.938 -0.341 1 95.88 630 PRO B N 1
ATOM 10870 C CA . PRO B 1 630 ? 29.719 -11.578 0.139 1 95.88 630 PRO B CA 1
ATOM 10871 C C . PRO B 1 630 ? 30.188 -10.648 -0.972 1 95.88 630 PRO B C 1
ATOM 10873 O O . PRO B 1 630 ? 30.734 -11.109 -1.979 1 95.88 630 PRO B O 1
ATOM 10876 N N . ALA B 1 631 ? 29.922 -9.438 -0.818 1 93.5 631 ALA B N 1
ATOM 10877 C CA . ALA B 1 631 ? 30.328 -8.383 -1.754 1 93.5 631 ALA B CA 1
ATOM 10878 C C . ALA B 1 631 ? 31.344 -7.449 -1.123 1 93.5 631 ALA B C 1
ATOM 10880 O O . ALA B 1 631 ? 32.156 -7.867 -0.281 1 93.5 631 ALA B O 1
ATOM 10881 N N . SER B 1 632 ? 31.359 -6.121 -1.549 1 88.5 632 SER B N 1
ATOM 10882 C CA . SER B 1 632 ? 32.344 -5.145 -1.09 1 88.5 632 SER B CA 1
ATOM 10883 C C . SER B 1 632 ? 32 -4.648 0.315 1 88.5 632 SER B C 1
ATOM 10885 O O . SER B 1 632 ? 30.859 -4.688 0.74 1 88.5 632 SER B O 1
ATOM 10887 N N . ASN B 1 633 ? 33.031 -4.18 0.942 1 92.62 633 ASN B N 1
ATOM 10888 C CA . ASN B 1 633 ? 32.875 -3.607 2.275 1 92.62 633 ASN B CA 1
ATOM 10889 C C . ASN B 1 633 ? 32.094 -2.305 2.23 1 92.62 633 ASN B C 1
ATOM 10891 O O . ASN B 1 633 ? 32.188 -1.534 1.276 1 92.62 633 ASN B O 1
ATOM 10895 N N . VAL B 1 634 ? 31.281 -2.146 3.225 1 94.88 634 VAL B N 1
ATOM 10896 C CA . VAL B 1 634 ? 30.438 -0.957 3.332 1 94.88 634 VAL B CA 1
ATOM 10897 C C . VAL B 1 634 ? 30.875 -0.131 4.543 1 94.88 634 VAL B C 1
ATOM 10899 O O . VAL B 1 634 ? 31.016 -0.662 5.648 1 94.88 634 VAL B O 1
ATOM 10902 N N . THR B 1 635 ? 31.078 1.163 4.312 1 94.31 635 THR B N 1
ATOM 10903 C CA . THR B 1 635 ? 31.453 2.068 5.395 1 94.31 635 THR B CA 1
ATOM 10904 C C . THR B 1 635 ? 30.234 2.783 5.953 1 94.31 635 THR B C 1
ATOM 10906 O O . THR B 1 635 ? 29.344 3.197 5.199 1 94.31 635 THR B O 1
ATOM 10909 N N . ILE B 1 636 ? 30.188 2.934 7.254 1 96 636 ILE B N 1
ATOM 10910 C CA . ILE B 1 636 ? 29.094 3.631 7.918 1 96 636 ILE B CA 1
ATOM 10911 C C . ILE B 1 636 ? 29.625 4.891 8.602 1 96 636 ILE B C 1
ATOM 10913 O O . ILE B 1 636 ? 30.641 4.852 9.297 1 96 636 ILE B O 1
ATOM 10917 N N . SER B 1 637 ? 29.047 6.012 8.352 1 94.56 637 SER B N 1
ATOM 10918 C CA . SER B 1 637 ? 29.469 7.285 8.922 1 94.56 637 SER B CA 1
ATOM 10919 C C . SER B 1 637 ? 29.266 7.312 10.43 1 94.56 637 SER B C 1
ATOM 10921 O O . SER B 1 637 ? 28.391 6.621 10.953 1 94.56 637 SER B O 1
ATOM 10923 N N . ASP B 1 638 ? 30.047 8.164 11.07 1 95.38 638 ASP B N 1
ATOM 10924 C CA . ASP B 1 638 ? 29.953 8.312 12.516 1 95.38 638 ASP B CA 1
ATOM 10925 C C . ASP B 1 638 ? 28.578 8.859 12.922 1 95.38 638 ASP B C 1
ATOM 10927 O O . ASP B 1 638 ? 28.031 8.477 13.961 1 95.38 638 ASP B O 1
ATOM 10931 N N . LEU B 1 639 ? 28.047 9.688 12.125 1 96.31 639 LEU B N 1
ATOM 10932 C CA . LEU B 1 639 ? 26.734 10.258 12.422 1 96.31 639 LEU B CA 1
ATOM 10933 C C . LEU B 1 639 ? 25.656 9.18 12.398 1 96.31 639 LEU B C 1
ATOM 10935 O O . LEU B 1 639 ? 24.75 9.188 13.227 1 96.31 639 LEU B O 1
ATOM 10939 N N . TYR B 1 640 ? 25.766 8.211 11.445 1 97.81 640 TYR B N 1
ATOM 10940 C CA . TYR B 1 640 ? 24.812 7.113 11.383 1 97.81 640 TYR B CA 1
ATOM 10941 C C . TYR B 1 640 ? 24.922 6.215 12.609 1 97.81 640 TYR B C 1
ATOM 10943 O O . TYR B 1 640 ? 23.922 5.742 13.141 1 97.81 640 TYR B O 1
ATOM 10951 N N . VAL B 1 641 ? 26.156 6.008 13.078 1 98 641 VAL B N 1
ATOM 10952 C CA . VAL B 1 641 ? 26.359 5.195 14.273 1 98 641 VAL B CA 1
ATOM 10953 C C . VAL B 1 641 ? 25.719 5.879 15.477 1 98 641 VAL B C 1
ATOM 10955 O O . VAL B 1 641 ? 25.047 5.234 16.281 1 98 641 VAL B O 1
ATOM 10958 N N . LYS B 1 642 ? 25.922 7.191 15.578 1 97.19 642 LYS B N 1
ATOM 10959 C CA . LYS B 1 642 ? 25.328 7.957 16.672 1 97.19 642 LYS B CA 1
ATOM 10960 C C . LYS B 1 642 ? 23.812 7.891 16.625 1 97.19 642 LYS B C 1
ATOM 10962 O O . LYS B 1 642 ? 23.156 7.801 17.656 1 97.19 642 LYS B O 1
ATOM 10967 N N . LYS B 1 643 ? 23.203 7.941 15.453 1 97.5 643 LYS B N 1
ATOM 10968 C CA . LYS B 1 643 ? 21.766 7.848 15.281 1 97.5 643 LYS B CA 1
ATOM 10969 C C . LYS B 1 643 ? 21.234 6.488 15.742 1 97.5 643 LYS B C 1
ATOM 10971 O O . LYS B 1 643 ? 20.219 6.41 16.422 1 97.5 643 LYS B O 1
ATOM 10976 N N . LEU B 1 644 ? 21.969 5.43 15.328 1 98.25 644 LEU B N 1
ATOM 10977 C CA . LEU B 1 644 ? 21.562 4.078 15.703 1 98.25 644 LEU B CA 1
ATOM 10978 C C . LEU B 1 644 ? 21.594 3.906 17.219 1 98.25 644 LEU B C 1
ATOM 10980 O O . LEU B 1 644 ? 20.688 3.303 17.797 1 98.25 644 LEU B O 1
ATOM 10984 N N . ARG B 1 645 ? 22.594 4.461 17.844 1 97.12 645 ARG B N 1
ATOM 10985 C CA . ARG B 1 645 ? 22.688 4.379 19.297 1 97.12 645 ARG B CA 1
ATOM 10986 C C . ARG B 1 645 ? 21.562 5.152 19.969 1 97.12 645 ARG B C 1
ATOM 10988 O O . ARG B 1 645 ? 20.984 4.691 20.953 1 97.12 645 ARG B O 1
ATOM 10995 N N . ALA B 1 646 ? 21.297 6.32 19.453 1 96.94 646 ALA B N 1
ATOM 10996 C CA . ALA B 1 646 ? 20.188 7.125 19.984 1 96.94 646 ALA B CA 1
ATOM 10997 C C . ALA B 1 646 ? 18.859 6.379 19.875 1 96.94 646 ALA B C 1
ATOM 10999 O O . ALA B 1 646 ? 18.016 6.473 20.766 1 96.94 646 ALA B O 1
ATOM 11000 N N . TYR B 1 647 ? 18.703 5.637 18.828 1 97.12 647 TYR B N 1
ATOM 11001 C CA . TYR B 1 647 ? 17.5 4.828 18.656 1 97.12 647 TYR B CA 1
ATOM 11002 C C . TYR B 1 647 ? 17.422 3.727 19.703 1 97.12 647 TYR B C 1
ATOM 11004 O O . TYR B 1 647 ? 16.375 3.506 20.312 1 97.12 647 TYR B O 1
ATOM 11012 N N . LEU B 1 648 ? 18.484 3.053 19.859 1 97.38 648 LEU B N 1
ATOM 11013 C CA . LEU B 1 648 ? 18.531 1.953 20.812 1 97.38 648 LEU B CA 1
ATOM 11014 C C . LEU B 1 648 ? 18.281 2.455 22.234 1 97.38 648 LEU B C 1
ATOM 11016 O O . LEU B 1 648 ? 17.734 1.726 23.062 1 97.38 648 LEU B O 1
ATOM 11020 N N . GLU B 1 649 ? 18.609 3.725 22.484 1 95.81 649 GLU B N 1
ATOM 11021 C CA . GLU B 1 649 ? 18.406 4.324 23.797 1 95.81 649 GLU B CA 1
ATOM 11022 C C . GLU B 1 649 ? 17 4.914 23.938 1 95.81 649 GLU B C 1
ATOM 11024 O O . GLU B 1 649 ? 16.625 5.422 24.984 1 95.81 649 GLU B O 1
ATOM 11029 N N . GLY B 1 650 ? 16.25 4.918 22.922 1 94.75 650 GLY B N 1
ATOM 11030 C CA . GLY B 1 650 ? 14.875 5.414 22.953 1 94.75 650 GLY B CA 1
ATOM 11031 C C . GLY B 1 650 ? 14.781 6.91 22.734 1 94.75 650 GLY B C 1
ATOM 11032 O O . GLY B 1 650 ? 13.719 7.504 22.953 1 94.75 650 GLY B O 1
ATOM 11033 N N . LEU B 1 651 ? 15.852 7.527 22.234 1 94.88 651 LEU B N 1
ATOM 11034 C CA . LEU B 1 651 ? 15.883 8.977 22.062 1 94.88 651 LEU B CA 1
ATOM 11035 C C . LEU B 1 651 ? 15.289 9.375 20.719 1 94.88 651 LEU B C 1
ATOM 11037 O O . LEU B 1 651 ? 14.789 10.492 20.562 1 94.88 651 LEU B O 1
ATOM 11041 N N . LEU B 1 652 ? 15.414 8.539 19.703 1 95.75 652 LEU B N 1
ATOM 11042 C CA . LEU B 1 652 ? 14.891 8.805 18.359 1 95.75 652 LEU B CA 1
ATOM 11043 C C . LEU B 1 652 ? 13.945 7.699 17.922 1 95.75 652 LEU B C 1
ATOM 11045 O O . LEU B 1 652 ? 14.172 6.523 18.219 1 95.75 652 LEU B O 1
ATOM 11049 N N . PRO B 1 653 ? 12.914 8.047 17.219 1 95.12 653 PRO B N 1
ATOM 11050 C CA . PRO B 1 653 ? 12.039 7.02 16.656 1 95.12 653 PRO B CA 1
ATOM 11051 C C . PRO B 1 653 ? 12.633 6.359 15.406 1 95.12 653 PRO B C 1
ATOM 11053 O O . PRO B 1 653 ? 13.578 6.891 14.812 1 95.12 653 PRO B O 1
ATOM 11056 N N . TYR B 1 654 ? 12.125 5.289 14.969 1 96.69 654 TYR B N 1
ATOM 11057 C CA . TYR B 1 654 ? 12.648 4.484 13.867 1 96.69 654 TYR B CA 1
ATOM 11058 C C . TYR B 1 654 ? 12.758 5.312 12.594 1 96.69 654 TYR B C 1
ATOM 11060 O O . TYR B 1 654 ? 13.781 5.27 11.906 1 96.69 654 TYR B O 1
ATOM 11068 N N . ASN B 1 655 ? 11.727 6.082 12.258 1 95.38 655 ASN B N 1
ATOM 11069 C CA . ASN B 1 655 ? 11.703 6.809 10.992 1 95.38 655 ASN B CA 1
ATOM 11070 C C . ASN B 1 655 ? 12.836 7.824 10.906 1 95.38 655 ASN B C 1
ATOM 11072 O O . ASN B 1 655 ? 13.273 8.188 9.805 1 95.38 655 ASN B O 1
ATOM 11076 N N . SER B 1 656 ? 13.375 8.25 12.062 1 96.12 656 SER B N 1
ATOM 11077 C CA . SER B 1 656 ? 14.453 9.234 12.102 1 96.12 656 SER B CA 1
ATOM 11078 C C . SER B 1 656 ? 15.812 8.57 11.891 1 96.12 656 SER B C 1
ATOM 11080 O O . SER B 1 656 ? 16.812 9.25 11.625 1 96.12 656 SER B O 1
ATOM 11082 N N . VAL B 1 657 ? 15.852 7.227 11.953 1 98.12 657 VAL B N 1
ATOM 11083 C CA . VAL B 1 657 ? 17.141 6.535 11.836 1 98.12 657 VAL B CA 1
ATOM 11084 C C . VAL B 1 657 ? 17.047 5.469 10.75 1 98.12 657 VAL B C 1
ATOM 11086 O O . VAL B 1 657 ? 17.969 4.672 10.578 1 98.12 657 VAL B O 1
ATOM 11089 N N . ALA B 1 658 ? 15.945 5.414 9.984 1 98 658 ALA B N 1
ATOM 11090 C CA . ALA B 1 658 ? 15.656 4.355 9.023 1 98 658 ALA B CA 1
ATOM 11091 C C . ALA B 1 658 ? 16.797 4.188 8.031 1 98 658 ALA B C 1
ATOM 11093 O O . ALA B 1 658 ? 17.141 3.062 7.656 1 98 658 ALA B O 1
ATOM 11094 N N . GLU B 1 659 ? 17.391 5.324 7.586 1 98.19 659 GLU B N 1
ATOM 11095 C CA . GLU B 1 659 ? 18.484 5.262 6.621 1 98.19 659 GLU B CA 1
ATOM 11096 C C . GLU B 1 659 ? 19.703 4.582 7.223 1 98.19 659 GLU B C 1
ATOM 11098 O O . GLU B 1 659 ? 20.406 3.83 6.535 1 98.19 659 GLU B O 1
ATOM 11103 N N . ALA B 1 660 ? 19.984 4.887 8.461 1 98.38 660 ALA B N 1
ATOM 11104 C CA . ALA B 1 660 ? 21.125 4.273 9.141 1 98.38 660 ALA B CA 1
ATOM 11105 C C . ALA B 1 660 ? 20.906 2.777 9.344 1 98.38 660 ALA B C 1
ATOM 11107 O O . ALA B 1 660 ? 21.828 1.979 9.188 1 98.38 660 ALA B O 1
ATOM 11108 N N . VAL B 1 661 ? 19.688 2.389 9.68 1 98.56 661 VAL B N 1
ATOM 11109 C CA . VAL B 1 661 ? 19.344 0.98 9.836 1 98.56 661 VAL B CA 1
ATOM 11110 C C . VAL B 1 661 ? 19.484 0.261 8.5 1 98.56 661 VAL B C 1
ATOM 11112 O O . VAL B 1 661 ? 20.016 -0.856 8.438 1 98.56 661 VAL B O 1
ATOM 11115 N N . HIS B 1 662 ? 18.953 0.887 7.453 1 98.5 662 HIS B N 1
ATOM 11116 C CA . HIS B 1 662 ? 19.062 0.329 6.109 1 98.5 662 HIS B CA 1
ATOM 11117 C C . HIS B 1 662 ? 20.516 0.088 5.723 1 98.5 662 HIS B C 1
ATOM 11119 O O . HIS B 1 662 ? 20.859 -0.982 5.211 1 98.5 662 HIS B O 1
ATOM 11125 N N . LEU B 1 663 ? 21.391 1.11 5.957 1 98.25 663 LEU B N 1
ATOM 11126 C CA . LEU B 1 663 ? 22.797 0.987 5.629 1 98.25 663 LEU B CA 1
ATOM 11127 C C . LEU B 1 663 ? 23.453 -0.117 6.453 1 98.25 663 LEU B C 1
ATOM 11129 O O . LEU B 1 663 ? 24.297 -0.862 5.945 1 98.25 663 LEU B O 1
ATOM 11133 N N . LEU B 1 664 ? 23.125 -0.205 7.699 1 98.19 664 LEU B N 1
ATOM 11134 C CA . LEU B 1 664 ? 23.656 -1.255 8.562 1 98.19 664 LEU B CA 1
ATOM 11135 C C . LEU B 1 664 ? 23.281 -2.635 8.039 1 98.19 664 LEU B C 1
ATOM 11137 O O . LEU B 1 664 ? 24.094 -3.553 8.031 1 98.19 664 LEU B O 1
ATOM 11141 N N . GLY B 1 665 ? 21.953 -2.805 7.695 1 98.19 665 GLY B N 1
ATOM 11142 C CA . GLY B 1 665 ? 21.516 -4.051 7.09 1 98.19 665 GLY B CA 1
ATOM 11143 C C . GLY B 1 665 ? 22.266 -4.395 5.816 1 98.19 665 GLY B C 1
ATOM 11144 O O . GLY B 1 665 ? 22.672 -5.543 5.617 1 98.19 665 GLY B O 1
ATOM 11145 N N . GLU B 1 666 ? 22.406 -3.385 4.953 1 97.94 666 GLU B N 1
ATOM 11146 C CA . GLU B 1 666 ? 23.172 -3.582 3.729 1 97.94 666 GLU B CA 1
ATOM 11147 C C . GLU B 1 666 ? 24.609 -4.035 4.035 1 97.94 666 GLU B C 1
ATOM 11149 O O . GLU B 1 666 ? 25.125 -4.938 3.377 1 97.94 666 GLU B O 1
ATOM 11154 N N . LYS B 1 667 ? 25.266 -3.357 5.023 1 97.75 667 LYS B N 1
ATOM 11155 C CA . LYS B 1 667 ? 26.609 -3.742 5.445 1 97.75 667 LYS B CA 1
ATOM 11156 C C . LYS B 1 667 ? 26.656 -5.207 5.871 1 97.75 667 LYS B C 1
ATOM 11158 O O . LYS B 1 667 ? 27.531 -5.957 5.441 1 97.75 667 LYS B O 1
ATOM 11163 N N . TYR B 1 668 ? 25.734 -5.629 6.664 1 98.12 668 TYR B N 1
ATOM 11164 C CA . TYR B 1 668 ? 25.688 -7.008 7.125 1 98.12 668 TYR B CA 1
ATOM 11165 C C . TYR B 1 668 ? 25.578 -7.977 5.953 1 98.12 668 TYR B C 1
ATOM 11167 O O . TYR B 1 668 ? 26.375 -8.906 5.832 1 98.12 668 TYR B O 1
ATOM 11175 N N . PHE B 1 669 ? 24.594 -7.785 5.082 1 98.06 669 PHE B N 1
ATOM 11176 C CA . PHE B 1 669 ? 24.312 -8.742 4.016 1 98.06 669 PHE B CA 1
ATOM 11177 C C . PHE B 1 669 ? 25.438 -8.742 2.98 1 98.06 669 PHE B C 1
ATOM 11179 O O . PHE B 1 669 ? 25.734 -9.781 2.389 1 98.06 669 PHE B O 1
ATOM 11186 N N . LYS B 1 670 ? 26.062 -7.57 2.754 1 97.56 670 LYS B N 1
ATOM 11187 C CA . LYS B 1 670 ? 27.141 -7.508 1.775 1 97.56 670 LYS B CA 1
ATOM 11188 C C . LYS B 1 670 ? 28.422 -8.133 2.326 1 97.56 670 LYS B C 1
ATOM 11190 O O . LYS B 1 670 ? 29.188 -8.742 1.58 1 97.56 670 LYS B O 1
ATOM 11195 N N . GLU B 1 671 ? 28.625 -8.062 3.639 1 97.5 671 GLU B N 1
ATOM 11196 C CA . GLU B 1 671 ? 29.891 -8.531 4.203 1 97.5 671 GLU B CA 1
ATOM 11197 C C . GLU B 1 671 ? 29.734 -9.938 4.773 1 97.5 671 GLU B C 1
ATOM 11199 O O . GLU B 1 671 ? 30.656 -10.75 4.672 1 97.5 671 GLU B O 1
ATOM 11204 N N . LEU B 1 672 ? 28.672 -10.289 5.414 1 96.94 672 LEU B N 1
ATOM 11205 C CA . LEU B 1 672 ? 28.344 -11.586 5.996 1 96.94 672 LEU B CA 1
ATOM 11206 C C . LEU B 1 672 ? 29.5 -12.094 6.859 1 96.94 672 LEU B C 1
ATOM 11208 O O . LEU B 1 672 ? 29.938 -13.234 6.707 1 96.94 672 LEU B O 1
ATOM 11212 N N . ARG B 1 673 ? 29.969 -11.273 7.805 1 96.31 673 ARG B N 1
ATOM 11213 C CA . ARG B 1 673 ? 31.125 -11.586 8.625 1 96.31 673 ARG B CA 1
ATOM 11214 C C . ARG B 1 673 ? 30.75 -12.484 9.797 1 96.31 673 ARG B C 1
ATOM 11216 O O . ARG B 1 673 ? 31.609 -13.133 10.391 1 96.31 673 ARG B O 1
ATOM 11223 N N . PHE B 1 674 ? 29.516 -12.43 10.203 1 96.56 674 PHE B N 1
ATOM 11224 C CA . PHE B 1 674 ? 29 -13.242 11.297 1 96.56 674 PHE B CA 1
ATOM 11225 C C . PHE B 1 674 ? 27.562 -13.656 11.023 1 96.56 674 PHE B C 1
ATOM 11227 O O . PHE B 1 674 ? 26.922 -13.125 10.109 1 96.56 674 PHE B O 1
ATOM 11234 N N . ASP B 1 675 ? 27.094 -14.633 11.805 1 95.81 675 ASP B N 1
ATOM 11235 C CA . ASP B 1 675 ? 25.75 -15.156 11.578 1 95.81 675 ASP B CA 1
ATOM 11236 C C . ASP B 1 675 ? 24.75 -14.516 12.523 1 95.81 675 ASP B C 1
ATOM 11238 O O . ASP B 1 675 ? 25.047 -14.273 13.695 1 95.81 675 ASP B O 1
ATOM 11242 N N . VAL B 1 676 ? 23.656 -14.117 11.992 1 97 676 VAL B N 1
ATOM 11243 C CA . VAL B 1 676 ? 22.484 -13.656 12.727 1 97 676 VAL B CA 1
ATOM 11244 C C . VAL B 1 676 ? 21.281 -14.539 12.391 1 97 676 VAL B C 1
ATOM 11246 O O . VAL B 1 676 ? 21.141 -15.016 11.266 1 97 676 VAL B O 1
ATOM 11249 N N . ASP B 1 677 ? 20.484 -14.844 13.344 1 95.44 677 ASP B N 1
ATOM 11250 C CA . ASP B 1 677 ? 19.375 -15.758 13.125 1 95.44 677 ASP B CA 1
ATOM 11251 C C . ASP B 1 677 ? 18.406 -15.211 12.086 1 95.44 677 ASP B C 1
ATOM 11253 O O . ASP B 1 677 ? 18.234 -13.992 11.969 1 95.44 677 ASP B O 1
ATOM 11257 N N . ASP B 1 678 ? 17.656 -16.047 11.414 1 93.44 678 ASP B N 1
ATOM 11258 C CA . ASP B 1 678 ? 16.859 -15.711 10.242 1 93.44 678 ASP B CA 1
ATOM 11259 C C . ASP B 1 678 ? 15.664 -14.844 10.633 1 93.44 678 ASP B C 1
ATOM 11261 O O . ASP B 1 678 ? 15.25 -13.969 9.867 1 93.44 678 ASP B O 1
ATOM 11265 N N . VAL B 1 679 ? 15.117 -15.117 11.773 1 93.12 679 VAL B N 1
ATOM 11266 C CA . VAL B 1 679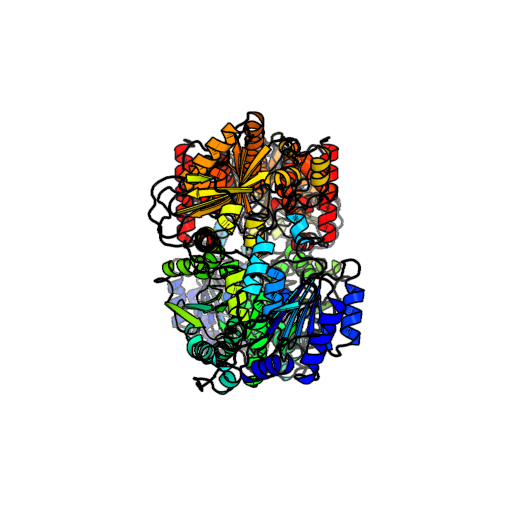 ? 13.945 -14.352 12.18 1 93.12 679 VAL B CA 1
ATOM 11267 C C . VAL B 1 679 ? 14.344 -12.898 12.445 1 93.12 679 VAL B C 1
ATOM 11269 O O . VAL B 1 679 ? 13.609 -11.977 12.078 1 93.12 679 VAL B O 1
ATOM 11272 N N . SER B 1 680 ? 15.539 -12.727 13.094 1 97.12 680 SER B N 1
ATOM 11273 C CA . SER B 1 680 ? 16.062 -11.383 13.328 1 97.12 680 SER B CA 1
ATOM 11274 C C . SER B 1 680 ? 16.328 -10.648 12.023 1 97.12 680 SER B C 1
ATOM 11276 O O . SER B 1 680 ? 15.938 -9.492 11.867 1 97.12 680 SER B O 1
ATOM 11278 N N . LEU B 1 681 ? 16.891 -11.359 11.125 1 98.12 681 LEU B N 1
ATOM 11279 C CA . LEU B 1 681 ? 17.188 -10.758 9.828 1 98.12 681 LEU B CA 1
ATOM 11280 C C . LEU B 1 681 ? 15.891 -10.477 9.07 1 98.12 681 LEU B C 1
ATOM 11282 O O . LEU B 1 681 ? 15.781 -9.469 8.375 1 98.12 681 LEU B O 1
ATOM 11286 N N . ALA B 1 682 ? 14.93 -11.406 9.211 1 97.38 682 ALA B N 1
ATOM 11287 C CA . ALA B 1 682 ? 13.641 -11.234 8.555 1 97.38 682 ALA B CA 1
ATOM 11288 C C . ALA B 1 682 ? 12.922 -9.984 9.07 1 97.38 682 ALA B C 1
ATOM 11290 O O . ALA B 1 682 ? 12.227 -9.305 8.32 1 97.38 682 ALA B O 1
ATOM 11291 N N . THR B 1 683 ? 13.07 -9.734 10.344 1 97.69 683 THR B N 1
ATOM 11292 C CA . THR B 1 683 ? 12.492 -8.531 10.93 1 97.69 683 THR B CA 1
ATOM 11293 C C . 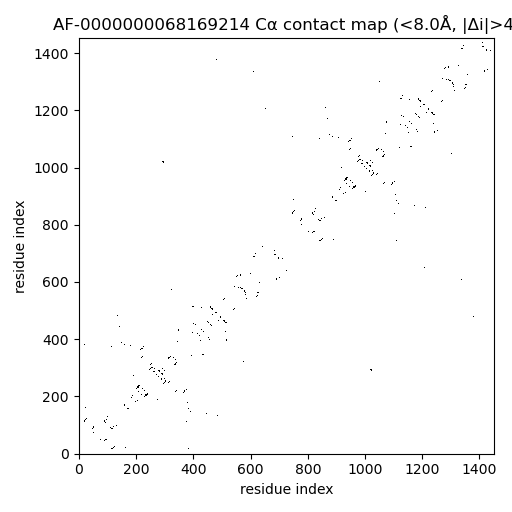THR B 1 683 ? 13.117 -7.277 10.32 1 97.69 683 THR B C 1
ATOM 11295 O O . THR B 1 683 ? 12.414 -6.332 9.969 1 97.69 683 THR B O 1
ATOM 11298 N N . LEU B 1 684 ? 14.43 -7.285 10.211 1 98.31 684 LEU B N 1
ATOM 11299 C CA . LEU B 1 684 ? 15.172 -6.184 9.609 1 98.31 684 LEU B CA 1
ATOM 11300 C C . LEU B 1 684 ? 14.75 -5.977 8.156 1 98.31 684 LEU B C 1
ATOM 11302 O O . LEU B 1 684 ? 14.5 -4.848 7.734 1 98.31 684 LEU B O 1
ATOM 11306 N N . ILE B 1 685 ? 14.578 -7.066 7.43 1 98.38 685 ILE B N 1
ATOM 11307 C CA . ILE B 1 685 ? 14.234 -7.02 6.016 1 98.38 685 ILE B CA 1
ATOM 11308 C C . ILE B 1 685 ? 12.805 -6.5 5.852 1 98.38 685 ILE B C 1
ATOM 11310 O O . ILE B 1 685 ? 12.547 -5.621 5.027 1 98.38 685 ILE B O 1
ATOM 11314 N N . SER B 1 686 ? 11.867 -7.035 6.629 1 97.38 686 SER B N 1
ATOM 11315 C CA . SER B 1 686 ? 10.453 -6.703 6.496 1 97.38 686 SER B CA 1
ATOM 11316 C C . SER B 1 686 ? 10.203 -5.223 6.754 1 97.38 686 SER B C 1
ATOM 11318 O O . SER B 1 686 ? 9.516 -4.555 5.973 1 97.38 686 SER B O 1
ATOM 11320 N N . ARG B 1 687 ? 10.836 -4.68 7.77 1 97.25 687 ARG B N 1
ATOM 11321 C CA . ARG B 1 687 ? 10.57 -3.299 8.164 1 97.25 687 ARG B CA 1
ATOM 11322 C C . ARG B 1 687 ? 11.375 -2.322 7.312 1 97.25 687 ARG B C 1
ATOM 11324 O O . ARG B 1 687 ? 10.883 -1.242 6.969 1 97.25 687 ARG B O 1
ATOM 11331 N N . THR B 1 688 ? 12.594 -2.67 6.969 1 97.94 688 THR B N 1
ATOM 11332 C CA . THR B 1 688 ? 13.531 -1.698 6.418 1 97.94 688 THR B CA 1
ATOM 11333 C C . THR B 1 688 ? 13.617 -1.827 4.898 1 97.94 688 THR B C 1
ATOM 11335 O O . THR B 1 688 ? 13.461 -0.841 4.18 1 97.94 688 THR B O 1
ATOM 11338 N N . PHE B 1 689 ? 13.781 -3.023 4.344 1 98.31 689 PHE B N 1
ATOM 11339 C CA . PHE B 1 689 ? 14 -3.209 2.912 1 98.31 689 PHE B CA 1
ATOM 11340 C C . PHE B 1 689 ? 12.672 -3.342 2.176 1 98.31 689 PHE B C 1
ATOM 11342 O O . PHE B 1 689 ? 12.477 -2.725 1.126 1 98.31 689 PHE B O 1
ATOM 11349 N N . GLN B 1 690 ? 11.75 -4.125 2.746 1 96.75 690 GLN B N 1
ATOM 11350 C CA . GLN B 1 690 ? 10.43 -4.242 2.139 1 96.75 690 GLN B CA 1
ATOM 11351 C C . GLN B 1 690 ? 9.562 -3.029 2.469 1 96.75 690 GLN B C 1
ATOM 11353 O O . GLN B 1 690 ? 8.617 -2.717 1.739 1 96.75 690 GLN B O 1
ATOM 11358 N N . GLY B 1 691 ? 9.898 -2.357 3.652 1 96.75 691 GLY B N 1
ATOM 11359 C CA . GLY B 1 691 ? 9.18 -1.145 4.02 1 96.75 691 GLY B CA 1
ATOM 11360 C C . GLY B 1 691 ? 7.801 -1.412 4.582 1 96.75 691 GLY B C 1
ATOM 11361 O O . GLY B 1 691 ? 6.91 -0.561 4.488 1 96.75 691 GLY B O 1
ATOM 11362 N N . LYS B 1 692 ? 7.57 -2.58 5.164 1 94.12 692 LYS B N 1
ATOM 11363 C CA . LYS B 1 692 ? 6.27 -2.93 5.73 1 94.12 692 LYS B CA 1
ATOM 11364 C C . LYS B 1 692 ? 6.031 -2.201 7.051 1 94.12 692 LYS B C 1
ATOM 11366 O O . LYS B 1 692 ? 6.984 -1.811 7.73 1 94.12 692 LYS B O 1
ATOM 11371 N N . SER B 1 693 ? 4.758 -1.949 7.414 1 91.88 693 SER B N 1
ATOM 11372 C CA . SER B 1 693 ? 4.426 -1.441 8.742 1 91.88 693 SER B CA 1
ATOM 11373 C C . SER B 1 693 ? 4.77 -2.459 9.828 1 91.88 693 SER B C 1
ATOM 11375 O O . SER B 1 693 ? 4.996 -3.635 9.531 1 91.88 693 SER B O 1
ATOM 11377 N N . TRP B 1 694 ? 4.805 -2.004 11.055 1 93.12 694 TRP B N 1
ATOM 11378 C CA . TRP B 1 694 ? 5.059 -2.914 12.164 1 93.12 694 TRP B CA 1
ATOM 11379 C C . TRP B 1 694 ? 4.035 -4.043 12.188 1 93.12 694 TRP B C 1
ATOM 11381 O O . TRP B 1 694 ? 4.383 -5.203 12.43 1 93.12 694 TRP B O 1
ATOM 11391 N N . TYR B 1 695 ? 2.822 -3.73 11.867 1 88.94 695 TYR B N 1
ATOM 11392 C CA . TYR B 1 695 ? 1.722 -4.688 11.883 1 88.94 695 TYR B CA 1
ATOM 11393 C C . TYR B 1 695 ? 1.893 -5.734 10.781 1 88.94 695 TYR B C 1
ATOM 11395 O O . TYR B 1 695 ? 1.841 -6.938 11.055 1 88.94 695 TYR B O 1
ATOM 11403 N N . HIS B 1 696 ? 2.176 -5.312 9.594 1 88.81 696 HIS B N 1
ATOM 11404 C CA . HIS B 1 696 ? 2.275 -6.238 8.477 1 88.81 696 HIS B CA 1
ATOM 11405 C C . HIS B 1 696 ? 3.541 -7.086 8.57 1 88.81 696 HIS B C 1
ATOM 11407 O O . HIS B 1 696 ? 3.551 -8.242 8.148 1 88.81 696 HIS B O 1
ATOM 11413 N N . ALA B 1 697 ? 4.598 -6.438 9.07 1 93.38 697 ALA B N 1
ATOM 11414 C CA . ALA B 1 697 ? 5.785 -7.238 9.352 1 93.38 697 ALA B CA 1
ATOM 11415 C C . ALA B 1 697 ? 5.473 -8.352 10.352 1 93.38 697 ALA B C 1
ATOM 11417 O O . ALA B 1 697 ? 5.906 -9.492 10.172 1 93.38 697 ALA B O 1
ATOM 11418 N N . GLY B 1 698 ? 4.703 -7.969 11.367 1 91.81 698 GLY B N 1
ATOM 11419 C CA . GLY B 1 698 ? 4.297 -8.961 12.352 1 91.81 698 GLY B CA 1
ATOM 11420 C C . GLY B 1 698 ? 3.467 -10.086 11.75 1 91.81 698 GLY B C 1
ATOM 11421 O O . GLY B 1 698 ? 3.721 -11.258 12.023 1 91.81 698 GLY B O 1
ATOM 11422 N N . VAL B 1 699 ? 2.547 -9.805 10.883 1 85.81 699 VAL B N 1
ATOM 11423 C CA . VAL B 1 699 ? 1.692 -10.797 10.234 1 85.81 699 VAL B CA 1
ATOM 11424 C C . VAL B 1 699 ? 2.547 -11.75 9.406 1 85.81 699 VAL B C 1
ATOM 11426 O O . VAL B 1 699 ? 2.328 -12.969 9.422 1 85.81 699 VAL B O 1
ATOM 11429 N N . SER B 1 700 ? 3.531 -11.172 8.703 1 86.56 700 SER B N 1
ATOM 11430 C CA . SER B 1 700 ? 4.398 -11.977 7.852 1 86.56 700 SER B CA 1
ATOM 11431 C C . SER B 1 700 ? 5.242 -12.938 8.68 1 86.56 700 SER B C 1
ATOM 11433 O O . SER B 1 700 ? 5.582 -14.031 8.219 1 86.56 700 SER B O 1
ATOM 11435 N N . LEU B 1 701 ? 5.551 -12.555 9.945 1 90.81 701 LEU B N 1
ATOM 11436 C CA . LEU B 1 701 ? 6.516 -13.32 10.734 1 90.81 701 LEU B CA 1
ATOM 11437 C C . LEU B 1 701 ? 5.824 -14.055 11.875 1 90.81 701 LEU B C 1
ATOM 11439 O O . LEU B 1 701 ? 6.457 -14.836 12.586 1 90.81 701 LEU B O 1
ATOM 11443 N N . GLY B 1 702 ? 4.531 -13.891 12.023 1 87.38 702 GLY B N 1
ATOM 11444 C CA . GLY B 1 702 ? 3.812 -14.484 13.141 1 87.38 702 GLY B CA 1
ATOM 11445 C C . GLY B 1 702 ? 4.141 -13.844 14.477 1 87.38 702 GLY B C 1
ATOM 11446 O O . GLY B 1 702 ? 4.293 -14.531 15.484 1 87.38 702 GLY B O 1
ATOM 11447 N N . LEU B 1 703 ? 4.406 -12.508 14.438 1 91.81 703 LEU B N 1
ATOM 11448 C CA . LEU B 1 703 ? 4.75 -11.727 15.625 1 91.81 703 LEU B CA 1
ATOM 11449 C C . LEU B 1 703 ? 3.797 -10.547 15.789 1 91.81 703 LEU B C 1
ATOM 11451 O O . LEU B 1 703 ? 3.117 -10.156 14.844 1 91.81 703 LEU B O 1
ATOM 11455 N N . THR B 1 704 ? 3.713 -10.047 17.031 1 91.94 704 THR B N 1
ATOM 11456 C CA . THR B 1 704 ? 3.008 -8.789 17.25 1 91.94 704 THR B CA 1
ATOM 11457 C C . THR B 1 704 ? 3.865 -7.602 16.812 1 91.94 704 THR B C 1
ATOM 11459 O O . THR B 1 704 ? 5.078 -7.738 16.641 1 91.94 704 THR B O 1
ATOM 11462 N N . SER B 1 705 ? 3.26 -6.457 16.656 1 92.19 705 SER B N 1
ATOM 11463 C CA . SER B 1 705 ? 3.979 -5.246 16.281 1 92.19 705 SER B CA 1
ATOM 11464 C C . SER B 1 705 ? 5.086 -4.93 17.281 1 92.19 705 SER B C 1
ATOM 11466 O O . SER B 1 705 ? 6.203 -4.582 16.891 1 92.19 705 SER B O 1
ATOM 11468 N N . SER B 1 706 ? 4.773 -5.051 18.562 1 93.75 706 SER B N 1
ATOM 11469 C CA . SER B 1 706 ? 5.734 -4.75 19.625 1 93.75 706 SER B CA 1
ATOM 11470 C C . SER B 1 706 ? 6.922 -5.703 19.578 1 93.75 706 SER B C 1
ATOM 11472 O O . SER B 1 706 ? 8.062 -5.297 19.812 1 93.75 706 SER B O 1
ATOM 11474 N N . GLN B 1 707 ? 6.637 -6.992 19.266 1 94.88 707 GLN B N 1
ATOM 11475 C CA . GLN B 1 707 ? 7.703 -7.984 19.156 1 94.88 707 GLN B CA 1
ATOM 11476 C C . GLN B 1 707 ? 8.617 -7.688 17.969 1 94.88 707 GLN B C 1
ATOM 11478 O O . GLN B 1 707 ? 9.836 -7.879 18.062 1 94.88 707 GLN B O 1
ATOM 11483 N N . VAL B 1 708 ? 8.016 -7.254 16.906 1 95.94 708 VAL B N 1
ATOM 11484 C CA . VAL B 1 708 ? 8.805 -6.906 15.727 1 95.94 708 VAL B CA 1
ATOM 11485 C C . VAL B 1 708 ? 9.75 -5.758 16.062 1 95.94 708 VAL B C 1
ATOM 11487 O O . VAL B 1 708 ? 10.938 -5.809 15.727 1 95.94 708 VAL B O 1
ATOM 11490 N N . GLU B 1 709 ? 9.234 -4.711 16.719 1 96.25 709 GLU B N 1
ATOM 11491 C CA . GLU B 1 709 ? 10.031 -3.535 17.062 1 96.25 709 GLU B CA 1
ATOM 11492 C C . GLU B 1 709 ? 11.18 -3.9 18 1 96.25 709 GLU B C 1
ATOM 11494 O O . GLU B 1 709 ? 12.312 -3.459 17.812 1 96.25 709 GLU B O 1
ATOM 11499 N N . GLN B 1 710 ? 10.914 -4.691 19.031 1 96.94 710 GLN B N 1
ATOM 11500 C CA . GLN B 1 710 ? 11.938 -5.102 19.984 1 96.94 710 GLN B CA 1
ATOM 11501 C C . GLN B 1 710 ? 13 -5.961 19.312 1 96.94 710 GLN B C 1
ATOM 11503 O O . GLN B 1 710 ? 14.195 -5.777 19.562 1 96.94 710 GLN B O 1
ATOM 11508 N N . ARG B 1 711 ? 12.555 -6.914 18.516 1 97.25 711 ARG B N 1
ATOM 11509 C CA . ARG B 1 711 ? 13.5 -7.789 17.828 1 97.25 711 ARG B CA 1
ATOM 11510 C C . ARG B 1 711 ? 14.398 -6.996 16.875 1 97.25 711 ARG B C 1
ATOM 11512 O O . ARG B 1 711 ? 15.578 -7.316 16.719 1 97.25 711 ARG B O 1
ATOM 11519 N N . LEU B 1 712 ? 13.812 -6.031 16.219 1 98.12 712 LEU B N 1
ATOM 11520 C CA . LEU B 1 712 ? 14.617 -5.18 15.352 1 98.12 712 LEU B CA 1
ATOM 11521 C C . LEU B 1 712 ? 15.695 -4.449 16.156 1 98.12 712 LEU B C 1
ATOM 11523 O O . LEU B 1 712 ? 16.844 -4.383 15.734 1 98.12 712 LEU B O 1
ATOM 11527 N N . LYS B 1 713 ? 15.336 -3.855 17.312 1 98.12 713 LYS B N 1
ATOM 11528 C CA . LYS B 1 713 ? 16.297 -3.176 18.188 1 98.12 713 LYS B CA 1
ATOM 11529 C C . LYS B 1 713 ? 17.422 -4.121 18.609 1 98.12 713 LYS B C 1
ATOM 11531 O O . LYS B 1 713 ? 18.594 -3.76 18.562 1 98.12 713 LYS B O 1
ATOM 11536 N N . ASP B 1 714 ? 17 -5.344 18.969 1 98.12 714 ASP B N 1
ATOM 11537 C CA . ASP B 1 714 ? 17.984 -6.344 19.391 1 98.12 714 ASP B CA 1
ATOM 11538 C C . ASP B 1 714 ? 18.922 -6.699 18.25 1 98.12 714 ASP B C 1
ATOM 11540 O O . ASP B 1 714 ? 20.125 -6.887 18.469 1 98.12 714 ASP B O 1
ATOM 11544 N N . THR B 1 715 ? 18.375 -6.848 17.109 1 98.44 715 THR B N 1
ATOM 11545 C CA . THR B 1 715 ? 19.156 -7.191 15.922 1 98.44 715 THR B CA 1
ATOM 11546 C C . THR B 1 715 ? 20.172 -6.094 15.609 1 98.44 715 THR B C 1
ATOM 11548 O O . THR B 1 715 ? 21.328 -6.375 15.32 1 98.44 715 THR B O 1
ATOM 11551 N N . ILE B 1 716 ? 19.719 -4.816 15.641 1 98.38 716 ILE B N 1
ATOM 11552 C CA . ILE B 1 716 ? 20.578 -3.672 15.398 1 98.38 716 ILE B CA 1
ATOM 11553 C C . ILE B 1 716 ? 21.703 -3.641 16.422 1 98.38 716 ILE B C 1
ATOM 11555 O O . ILE B 1 716 ? 22.875 -3.471 16.078 1 98.38 716 ILE B O 1
ATOM 11559 N N . ALA B 1 717 ? 21.359 -3.816 17.688 1 98.06 717 ALA B N 1
ATOM 11560 C CA . ALA B 1 717 ? 22.344 -3.816 18.781 1 98.06 717 ALA B CA 1
ATOM 11561 C C . ALA B 1 717 ? 23.391 -4.902 18.562 1 98.06 717 ALA B C 1
ATOM 11563 O O . ALA B 1 717 ? 24.594 -4.656 18.734 1 98.06 717 ALA B O 1
ATOM 11564 N N . LEU B 1 718 ? 22.953 -6.082 18.188 1 97.75 718 LEU B N 1
ATOM 11565 C CA . LEU B 1 718 ? 23.844 -7.211 17.953 1 97.75 718 LEU B CA 1
ATOM 11566 C C . LEU B 1 718 ? 24.812 -6.91 16.812 1 97.75 718 LEU B C 1
ATOM 11568 O O . LEU B 1 718 ? 26.016 -7.148 16.922 1 97.75 718 LEU B O 1
ATOM 11572 N N . ILE B 1 719 ? 24.281 -6.398 15.727 1 97.81 719 ILE B N 1
ATOM 11573 C CA . ILE B 1 719 ? 25.109 -6.133 14.547 1 97.81 719 ILE B CA 1
ATOM 11574 C C . ILE B 1 719 ? 26.109 -5.031 14.867 1 97.81 719 ILE B C 1
ATOM 11576 O O . ILE B 1 719 ? 27.281 -5.129 14.484 1 97.81 719 ILE B O 1
ATOM 11580 N N . LEU B 1 720 ? 25.719 -3.965 15.562 1 97.19 720 LEU B N 1
ATOM 11581 C CA . LEU B 1 720 ? 26.609 -2.885 15.953 1 97.19 720 LEU B CA 1
ATOM 11582 C C . LEU B 1 720 ? 27.75 -3.41 16.828 1 97.19 720 LEU B C 1
ATOM 11584 O O . LEU B 1 720 ? 28.906 -3.027 16.641 1 97.19 720 LEU B O 1
ATOM 11588 N N . GLU B 1 721 ? 27.375 -4.242 17.719 1 96.19 721 GLU B N 1
ATOM 11589 C CA . GLU B 1 721 ? 28.359 -4.812 18.641 1 96.19 721 GLU B CA 1
ATOM 11590 C C . GLU B 1 721 ? 29.375 -5.664 17.891 1 96.19 721 GLU B C 1
ATOM 11592 O O . GLU B 1 721 ? 30.578 -5.547 18.125 1 96.19 721 GLU B O 1
ATOM 11597 N N . LYS B 1 722 ? 28.906 -6.492 17.031 1 96.31 722 LYS B N 1
ATOM 11598 C CA . LYS B 1 722 ? 29.781 -7.418 16.312 1 96.31 722 LYS B CA 1
ATOM 11599 C C . LYS B 1 722 ? 30.719 -6.668 15.359 1 96.31 722 LYS B C 1
ATOM 11601 O O . LYS B 1 722 ? 31.859 -7.094 15.133 1 96.31 722 LYS B O 1
ATOM 11606 N N . TYR B 1 723 ? 30.312 -5.527 14.789 1 94.5 723 TYR B N 1
ATOM 11607 C CA . TYR B 1 723 ? 31.172 -4.715 13.93 1 94.5 723 TYR B CA 1
ATOM 11608 C C . TYR B 1 723 ? 32 -3.756 14.75 1 94.5 723 TYR B C 1
ATOM 11610 O O . TYR B 1 723 ? 32.844 -3.016 14.203 1 94.5 723 TYR B O 1
ATOM 11618 N N . GLN B 1 724 ? 31.859 -3.682 16.016 1 89.12 724 GLN B N 1
ATOM 11619 C CA . GLN B 1 724 ? 32.594 -2.816 16.938 1 89.12 724 GLN B CA 1
ATOM 11620 C C . GLN B 1 724 ? 32.438 -1.349 16.562 1 89.12 724 GLN B C 1
ATOM 11622 O O . GLN B 1 724 ? 33.406 -0.604 16.516 1 89.12 724 GLN B O 1
ATOM 11627 N N . LEU B 1 725 ? 31.312 -1.097 16.141 1 82.81 725 LEU B N 1
ATOM 11628 C CA . LEU B 1 725 ? 31 0.293 15.82 1 82.81 725 LEU B CA 1
ATOM 11629 C C . LEU B 1 725 ? 30.562 1.054 17.062 1 82.81 725 LEU B C 1
ATOM 11631 O O . LEU B 1 725 ? 29.625 0.637 17.766 1 82.81 725 LEU B O 1
ATOM 11635 N N . SER B 1 726 ? 31.469 1.934 17.609 1 73.56 726 SER B N 1
ATOM 11636 C CA . SER B 1 726 ? 31.203 2.715 18.812 1 73.56 726 SER B CA 1
ATOM 11637 C C . SER B 1 726 ? 31.016 4.191 18.484 1 73.56 726 SER B C 1
ATOM 11639 O O . SER B 1 726 ? 31.656 4.715 17.562 1 73.56 726 SER B O 1
#

Nearest PDB structures (foldseek):
  9aym-assembly1_B  TM=8.233E-01  e=4.205E-51  Thermochaetoides thermophila DSM 1495
  9b0i-assembly1_B  TM=7.897E-01  e=4.936E-51  Thermochaetoides thermophila DSM 1495
  6zqc-assembly1_JA  TM=7.517E-01  e=4.060E-40  Saccharomyces cerevisiae S288C
  2zpa-assembly1_A  TM=7.101E-01  e=2.020E-39  Escherichia coli K-12
  7mx2-assembly1_A  TM=6.274E-01  e=7.282E-05  Homo sapiens

Radius of gyration: 38.9 Å; Cα contacts (8 Å, |Δi|>4): 2935; chains: 2; bounding box: 73×112×84 Å

Sequence (1452 aa):
MKSNYDIQEIFRDAVSGNYRNLVVIEGDYREPLLEFIHEYLKVERNPSTGYYFHPWAQGSKERLNWIRSVLTTVTDIDYSSSERYLGSTFDLSIIDAVDDFRPSYAARAVETVRGGGLIILYTNRLEEGKLYRDTLTRDGKVNNLFEERFRHKLLSHRGILYWNDGELIVRPYSSSEVSKPKRSRKGKYPELAKLCKTDDQVKVLDEIDFLLEEGKKLLVVTAPRGRGKSASVGLALPLLISQSKYPLSIVVTSPTYWSGAEIMRFSEMSLKALHKRFRKVISRDGKILSLEIGESRIRWLPPELARDQHGDILVVDEAAALGKEFADYVLRRWNKVALVTTVHGYEGSGKIFLKIFDSYDGEHDVQRLKLDFPVRYGKGDPVERFLNDAFLLNADATEGEDLNKVAEVDVRSLFEDEERLASVYGILVTAHYRNTPDDLMMLGDMAFQRLFVAENNAGVAQVVEEGGLSQEAIKSIAQGEENLGHLIPHRLVKYWRLFEFGELRGWRVMRIAVAPALQGRGIGSKLLREIEIKGEGEGIDWIGSSFLASYNVIKFWAKNGYIPVHVSTKKNESLGGYSVIVVKPFSSAAKEMSSRVSLLLKDKLLRTSHQVYFNLDPRILAILLKLTPPASNVTISDLYVKKLRAYLEGLLPYNSVAEAVHLLGEKYFKELRFDVDDVSLATLISRTFQGKSWYHAGVSLGLTSSQVEQRLKDTIALILEKYQLSMKSNYDIQEIFRDAVSGNYRNLVVIEGDYREPLLEFIHEYLKVERNPSTGYYFHPWAQGSKERLNWIRSVLTTVTDIDYSSSERYLGSTFDLSIIDAVDDFRPSYAARAVETVRGGGLIILYTNRLEEGKLYRDTLTRDGKVNNLFEERFRHKLLSHRGILYWNDGELIVRPYSSSEVSKPKRSRKGKYPELAKLCKTDDQVKVLDEIDFLLEEGKKLLVVTAPRGRGKSASVGLALPLLISQSKYPLSIVVTSPTYWSGAEIMRFSEMSLKALHKRFRKVISRDGKILSLEIGESRIRWLPPELARDQHGDILVVDEAAALGKEFADYVLRRWNKVALVTTVHGYEGSGKIFLKIFDSYDGEHDVQRLKLDFPVRYGKGDPVERFLNDAFLLNADATEGEDLNKVAEVDVRSLFEDEERLASVYGILVTAHYRNTPDDLMMLGDMAFQRLFVAENNAGVAQVVEEGGLSQEAIKSIAQGEENLGHLIPHRLVKYWRLFEFGELRGWRVMRIAVAPALQGRGIGSKLLREIEIKGEGEGIDWIGSSFLASYNVIKFWAKNGYIPVHVSTKKNESLGGYSVIVVKPFSSAAKEMSSRVSLLLKDKLLRTSHQVYFNLDPRILAILLKLTPPASNVTISDLYVKKLRAYLEGLLPYNSVAEAVHLLGEKYFKELRFDVDDVSLATLISRTFQGKSWYHAGVSLGLTSSQVEQRLKDTIALILEKYQLS